Protein 6YMN (pdb70)

Secondary structure (P-SEA, 3-state):
ccccccccccccccccccaaaaaaaaaaaaaaccccbbbbccccccccccccccccccccccccbbbbbbbbcccccccccccccccccccccccccbbbbbbbbbbccccccccccccaaaaaaaccbbbbbbbbcccccccccbbbbbbcccccccccccbbbbbbbcccccccccaaaaaaaaaaaaccccccccccccccccccc/cccccccccaaaaaaaaaaaaaaaaaacccccccccccbbbbbbbbbbbbcccccccccccccbbbbbbcccccccbbbbbcccccccccccccbbbbbbbbbbcccccccccccccaaaaaabbbbbbbbbbcccccccccbbbbbbcccccccccccbbbbbbbcccccccccaaaaaaaaaaaaccccccccccccccccccc/cccccccaaaaaaaaaaaaaacccccccccbbbbbccccccccccccccccccccccccccbbbbbbcccccccccccccccccccccccccbbbbbbbbbbccccccccccccaaaaaaaccbbbbbbbbcccccccccbbbbbbbccccccccccbbbbbbbcccccccccaaaaaaaaaaaaccccccccccccccccccc/ccccccaaaaaaaaaaaaaaaaaaaccccccccccbbbbbccccccccccccccccccccbbbbbbcccccccbbbbbcccccccccccccbbbbbbbbbbcccccccccccccccccccbbbbbbbbcccccccccbbbbbbcccccccccccbbbbbbbcccccccccaaaaaaaaaaaaaaccccccccc

Foldseek 3Di:
DQQWCDDDPVCVVPTDGVCVVLLVVVPVVAVCLVVVKDKAAQWKKFKDKDWDDDDPPDDAFPIKIWIKIFTAGPVGDGFWIKIKIKGQHAQALAHGFTKMKMKMWIGGPFAIKIWIEIDRNVVLVVQDKAKTKIQGVTGPQNQKIWMKIWTQDPVGNPTIIGIIIMIDGDVVGSPDHDPVSVVVSRVSSRVVGHDDPYDDNPVRDRDRD/DPPPDDDDPCVVLLVVVVVVAVVLVVCVVDVWDKDKQAFWKKFKDKDKDDPDPPDDAAPIKIKIKIFTAGPVRDGQWIKIKMKGQHAAALAPGFTKMKMKMWIGGPFAIKIWIAIDGNVQLVVFDKAKTKIAGVDGSQNQKIWMKIWTQDPVGRRTIIGIMTIIIGDVVGSPDDPVVSVVVSRVSSNVVGHDDPHDDNPVNDRDRD/DVPDDDPCVVLLVLVVVVLVCQVVCQVDQWDKDKQAQWKKFKDKDKDDPDPPDRAAAIKIWMKIFTAGPVRDGFWMKIKIKGQHAAALQHGFGKIWMKMWIGGVFAIKIWIDIARVNVLVVFDKAKTKIAGVTGPQNQWIWIKIWTQDPPGRNTIIGIIIMIIGDVVGSPDHDPVSVVVSRHSSCVVGHDDPYDDNVPNDRDGD/DPDDDPCVVLLVLVVVVAVCQVVVLPPPFDKDKAAQWKKFKDKDWDDPDPPDDAFPIKIWIKIFTAGPVGDRQWIKIKMKGQHFAAPPPGFGKMKMKMWIGGPFAIKIWIAIDRNNVLCDKAKTKIAGVTGPQNQKIWMKIWHQDNVGNRTIIGIIIMITGDPPGSPDDDPVSVVVSRVSSRVVGHDDRHDDD

B-factor: mean 42.36, std 14.52, range [18.5, 116.79]

Radius of gyration: 29.62 Å; Cα contacts (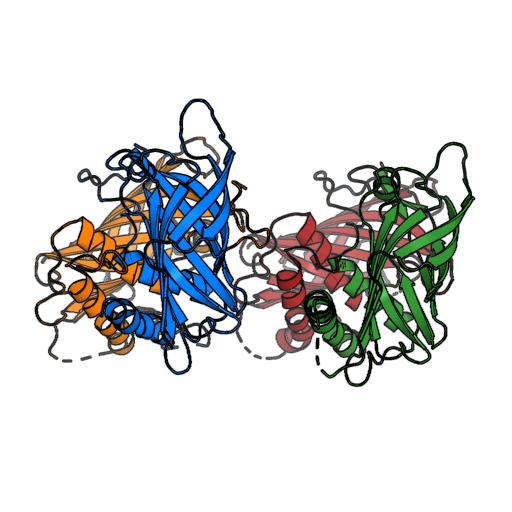8 Å, |Δi|>4): 2094; chains: 4; bounding box: 73×68×85 Å

Structure (mmCIF, N/CA/C/O backbone):
data_6YMN
#
_entry.id   6YMN
#
_cell.length_a   66.128
_cell.length_b   64.998
_cell.length_c   97.865
_cell.angle_alpha   90.000
_cell.angle_beta   93.813
_cell.angle_gamma   90.000
#
_symmetry.space_group_name_H-M   'P 1 21 1'
#
loop_
_entity.id
_entity.type
_entity.pdbx_description
1 polymer AbmU
2 non-polymer 'BROMIDE ION'
3 water water
#
loop_
_atom_site.group_PDB
_atom_site.id
_atom_site.type_symbol
_atom_site.label_atom_id
_atom_site.label_alt_id
_atom_site.label_comp_id
_atom_site.label_asym_id
_atom_site.label_entity_id
_atom_site.label_seq_id
_atom_site.pdbx_PDB_ins_code
_atom_site.Cartn_x
_atom_site.Cartn_y
_atom_site.Cartn_z
_atom_site.occupancy
_atom_site.B_iso_or_equiv
_atom_site.auth_seq_id
_atom_site.auth_comp_id
_atom_site.auth_asym_id
_atom_site.auth_atom_id
_atom_site.pdbx_PDB_model_num
ATOM 1 N N . GLY A 1 11 ? 32.883 46.385 37.869 1.000 48.140 -8 GLY AAA N 1
ATOM 2 C CA . GLY A 1 11 ? 32.118 46.373 39.151 1.000 44.110 -8 GLY AAA CA 1
ATOM 3 C C . GLY A 1 11 ? 30.618 46.479 38.940 1.000 42.130 -8 GLY AAA C 1
ATOM 4 O O . GLY A 1 11 ? 29.862 45.944 39.777 1.000 39.080 -8 GLY AAA O 1
ATOM 8 N N . LEU A 1 12 ? 30.188 47.152 37.871 1.000 41.020 -7 LEU AAA N 1
ATOM 9 C CA . LEU A 1 12 ? 28.767 47.519 37.656 1.000 43.540 -7 LEU AAA CA 1
ATOM 10 C C . LEU A 1 12 ? 27.873 46.266 37.709 1.000 41.280 -7 LEU AAA C 1
ATOM 11 O O . LEU A 1 12 ? 26.782 46.374 38.271 1.000 35.390 -7 LEU AAA O 1
ATOM 27 N N . GLU A 1 13 ? 28.331 45.109 37.203 1.000 40.330 -6 GLU AAA N 1
ATOM 28 C CA . GLU A 1 13 ? 27.488 43.888 37.075 1.000 38.600 -6 GLU AAA CA 1
ATOM 29 C C . GLU A 1 13 ? 27.598 43.008 38.326 1.000 36.590 -6 GLU AAA C 1
ATOM 30 O O . GLU A 1 13 ? 26.786 42.078 38.452 1.000 34.910 -6 GLU AAA O 1
ATOM 42 N N . VAL A 1 14 ? 28.578 43.229 39.204 1.000 31.750 -5 VAL AAA N 1
ATOM 43 C CA . VAL A 1 14 ? 28.856 42.245 40.293 1.000 29.690 -5 VAL AAA CA 1
ATOM 44 C C . VAL A 1 14 ? 28.570 42.868 41.662 1.000 30.260 -5 VAL AAA C 1
ATOM 45 O O . VAL A 1 14 ? 28.597 44.116 41.789 1.000 30.290 -5 VAL AAA O 1
ATOM 58 N N . LEU A 1 15 ? 28.393 42.003 42.661 1.000 26.110 -4 LEU AAA N 1
ATOM 59 C CA . LEU A 1 15 ? 27.988 42.406 44.026 1.000 25.260 -4 LEU AAA CA 1
ATOM 60 C C . LEU A 1 15 ? 29.167 43.038 44.780 1.000 26.400 -4 LEU AAA C 1
ATOM 61 O O . LEU A 1 15 ? 28.923 44.078 45.451 1.000 24.630 -4 LEU AAA O 1
ATOM 77 N N . PHE A 1 16 ? 30.363 42.425 44.715 1.000 25.910 -3 PHE AAA N 1
ATOM 78 C CA . PHE A 1 16 ? 31.648 42.962 45.248 1.000 25.860 -3 PHE AAA CA 1
ATOM 79 C C . PHE A 1 16 ? 32.714 42.911 44.146 1.000 27.830 -3 PHE AAA C 1
ATOM 80 O O . PHE A 1 16 ? 33.124 41.815 43.710 1.000 27.430 -3 PHE AAA O 1
ATOM 97 N N . GLN A 1 17 ? 33.142 44.083 43.690 1.000 26.970 -2 GLN AAA N 1
ATOM 98 C CA . GLN A 1 17 ? 34.114 44.247 42.583 1.000 27.460 -2 GLN AAA CA 1
ATOM 99 C C . GLN A 1 17 ? 35.516 43.891 43.091 1.000 28.030 -2 GLN AAA C 1
ATOM 100 O O . GLN A 1 17 ? 35.721 43.836 44.320 1.000 28.390 -2 GLN AAA O 1
ATOM 114 N N . GLY A 1 18 ? 36.439 43.648 42.166 1.000 31.380 -1 GLY AAA N 1
ATOM 115 C CA . GLY A 1 18 ? 37.867 43.437 42.462 1.000 33.740 -1 GLY AAA CA 1
ATOM 116 C C . GLY A 1 18 ? 38.271 41.965 42.360 1.000 37.060 -1 GLY AAA C 1
ATOM 117 O O . GLY A 1 18 ? 37.444 41.075 42.583 1.000 32.670 -1 GLY AAA O 1
ATOM 121 N N . PRO A 1 19 ? 39.568 41.677 42.069 1.000 42.840 0 PRO AAA N 1
ATOM 122 C CA . PRO A 1 19 ? 40.031 40.303 41.823 1.000 39.720 0 PRO AAA CA 1
ATOM 123 C C . PRO A 1 19 ? 39.954 39.363 43.039 1.000 37.390 0 PRO AAA C 1
ATOM 124 O O . PRO A 1 19 ? 39.957 38.170 42.839 1.000 34.140 0 PRO AAA O 1
ATOM 135 N N . MET A 1 20 ? 39.861 39.910 44.254 1.000 38.140 1 MET AAA N 1
ATOM 136 C CA A MET A 1 20 ? 39.761 39.168 45.544 0.500 38.860 1 MET AAA CA 1
ATOM 137 C CA B MET A 1 20 ? 39.781 39.108 45.506 0.500 37.190 1 MET AAA CA 1
ATOM 138 C C . MET A 1 20 ? 38.395 38.465 45.629 1.000 39.620 1 MET AAA C 1
ATOM 139 O O . MET A 1 20 ? 38.252 37.541 46.490 1.000 42.790 1 MET AAA O 1
ATOM 165 N N . ASN A 1 21 ? 37.441 38.883 44.777 1.000 35.630 2 ASN AAA N 1
ATOM 166 C CA . ASN A 1 21 ? 36.043 38.367 44.728 1.000 34.390 2 ASN AAA CA 1
ATOM 167 C C . ASN A 1 21 ? 35.813 37.491 43.476 1.000 34.410 2 ASN AAA C 1
ATOM 168 O O . ASN A 1 21 ? 34.677 37.048 43.270 1.000 35.620 2 ASN AAA O 1
ATOM 179 N N . GLU A 1 22 ? 36.863 37.171 42.731 1.000 29.940 3 GLU AAA N 1
ATOM 180 C CA . GLU A 1 22 ? 36.760 36.284 41.549 1.000 31.360 3 GLU AAA CA 1
ATOM 181 C C . GLU A 1 22 ? 36.365 34.878 42.015 1.000 28.940 3 GLU AAA C 1
ATOM 182 O O . GLU A 1 22 ? 35.744 34.178 41.251 1.000 29.510 3 GLU AAA O 1
ATOM 194 N N . ARG A 1 23 ? 36.702 34.536 43.254 1.000 30.000 4 ARG AAA N 1
ATOM 195 C CA . ARG A 1 23 ? 36.412 33.192 43.803 1.000 30.000 4 ARG AAA CA 1
ATOM 196 C C . ARG A 1 23 ? 34.958 33.064 44.281 1.000 30.000 4 ARG AAA C 1
ATOM 197 O O . ARG A 1 23 ? 34.569 31.963 44.617 1.000 30.000 4 ARG AAA O 1
ATOM 218 N N . PHE A 1 24 ? 34.217 34.171 44.337 1.000 28.330 5 PHE AAA N 1
ATOM 219 C CA . PHE A 1 24 ? 32.796 34.125 44.744 1.000 27.020 5 PHE AAA CA 1
ATOM 220 C C . PHE A 1 24 ? 32.053 35.353 44.217 1.000 26.030 5 PHE AAA C 1
ATOM 221 O O . PHE A 1 24 ? 31.666 36.208 44.974 1.000 28.000 5 PHE AAA O 1
ATOM 238 N N . THR A 1 25 ? 31.848 35.362 42.918 1.000 24.540 6 THR AAA N 1
ATOM 239 C CA . THR A 1 25 ? 31.214 36.457 42.148 1.000 25.990 6 THR AAA CA 1
ATOM 240 C C . THR A 1 25 ? 29.705 36.194 42.039 1.000 26.450 6 THR AAA C 1
ATOM 241 O O . THR A 1 25 ? 29.344 35.103 41.481 1.000 24.320 6 THR AAA O 1
ATOM 252 N N . LEU A 1 26 ? 28.888 37.108 42.600 1.000 22.940 7 LEU AAA N 1
ATOM 253 C CA . LEU A 1 26 ? 27.403 37.153 42.492 1.000 24.100 7 LEU AAA CA 1
ATOM 254 C C . LEU A 1 26 ? 27.030 38.405 41.708 1.000 26.260 7 LEU AAA C 1
ATOM 255 O O . LEU A 1 26 ? 27.722 39.427 41.789 1.000 28.570 7 LEU AAA O 1
ATOM 271 N N . PRO A 1 27 ? 25.908 38.416 40.952 1.000 26.660 8 PRO AAA N 1
ATOM 272 C CA . PRO A 1 27 ? 25.491 39.641 40.280 1.000 25.780 8 PRO AAA CA 1
ATOM 273 C C . PRO A 1 27 ? 25.094 40.730 41.287 1.000 23.760 8 PRO AAA C 1
ATOM 274 O O . PRO A 1 27 ? 24.743 40.427 42.398 1.000 21.740 8 PRO AAA O 1
ATOM 285 N N . ALA A 1 28 ? 25.143 41.977 40.837 1.000 23.220 9 ALA AAA N 1
ATOM 286 C CA . ALA A 1 28 ? 24.836 43.186 41.633 1.000 24.130 9 ALA AAA CA 1
ATOM 287 C C . ALA A 1 28 ? 23.387 43.168 42.126 1.000 24.980 9 ALA AAA C 1
ATOM 288 O O . ALA A 1 28 ? 23.121 43.780 43.175 1.000 27.020 9 ALA AAA O 1
ATOM 295 N N . HIS A 1 29 ? 22.476 42.513 41.392 1.000 24.810 10 HIS AAA N 1
ATOM 296 C CA . HIS A 1 29 ? 21.029 42.461 41.732 1.000 28.210 10 HIS AAA CA 1
ATOM 297 C C . HIS A 1 29 ? 20.743 41.373 42.775 1.000 25.350 10 HIS AAA C 1
ATOM 298 O O . HIS A 1 29 ? 19.542 41.171 43.097 1.000 25.100 10 HIS AAA O 1
ATOM 313 N N . SER A 1 30 ? 21.758 40.684 43.296 1.000 22.090 11 SER AAA N 1
ATOM 314 C CA . SER A 1 30 ? 21.528 39.522 44.194 1.000 22.020 11 SER AAA CA 1
ATOM 315 C C . SER A 1 30 ? 20.699 39.936 45.401 1.000 21.700 11 SER AAA C 1
ATOM 316 O O . SER A 1 30 ? 19.793 39.200 45.794 1.000 24.560 11 SER AAA O 1
ATOM 324 N N . PRO A 1 31 ? 20.962 41.072 46.087 1.000 22.740 12 PRO AAA N 1
ATOM 325 C CA . PRO A 1 31 ? 20.141 41.453 47.237 1.000 21.220 12 PRO AAA CA 1
ATOM 326 C C . PRO A 1 31 ? 18.653 41.652 46.912 1.000 20.010 12 PRO AAA C 1
ATOM 327 O O . PRO A 1 31 ? 17.855 41.246 47.689 1.000 22.930 12 PRO AAA O 1
ATOM 338 N N . ALA A 1 32 ? 18.285 42.225 45.777 1.000 22.920 13 ALA AAA N 1
ATOM 339 C CA . ALA A 1 32 ? 16.859 42.347 45.389 1.000 25.130 13 ALA AAA CA 1
ATOM 340 C C . ALA A 1 32 ? 16.251 40.940 45.270 1.000 26.150 13 ALA AAA C 1
ATOM 341 O O . ALA A 1 32 ? 15.120 40.780 45.690 1.000 30.650 13 ALA AAA O 1
ATOM 348 N N . LEU A 1 33 ? 16.974 39.987 44.668 1.000 25.520 14 LEU AAA N 1
ATOM 349 C CA . LEU A 1 33 ? 16.491 38.596 44.490 1.000 25.910 14 LEU AAA CA 1
ATOM 350 C C . LEU A 1 33 ? 16.259 37.970 45.853 1.000 24.430 14 LEU AAA C 1
ATOM 351 O O . LEU A 1 33 ? 15.169 37.460 46.062 1.000 25.500 14 LEU AAA O 1
ATOM 367 N N . ALA A 1 34 ? 17.235 38.071 46.751 1.000 22.700 15 ALA AAA N 1
ATOM 368 C CA . ALA A 1 34 ? 17.151 37.536 48.121 1.000 23.450 15 ALA AAA CA 1
ATOM 369 C C . ALA A 1 34 ? 15.918 38.089 48.856 1.000 25.010 15 ALA AAA C 1
ATOM 370 O O . ALA A 1 34 ? 15.273 37.304 49.608 1.000 24.360 15 ALA AAA O 1
ATOM 377 N N . ALA A 1 35 ? 15.616 39.380 48.670 1.000 27.730 16 ALA AAA N 1
ATOM 378 C CA . ALA A 1 35 ? 14.492 40.097 49.325 1.000 29.300 16 ALA AAA CA 1
ATOM 379 C C . ALA A 1 35 ? 13.158 39.401 49.002 1.000 27.430 16 ALA AAA C 1
ATOM 380 O O . ALA A 1 35 ? 12.296 39.368 49.861 1.000 27.250 16 ALA AAA O 1
ATOM 387 N N . LEU A 1 36 ? 13.013 38.815 47.813 1.000 26.780 17 LEU AAA N 1
ATOM 388 C CA . LEU A 1 36 ? 11.754 38.160 47.377 1.000 27.320 17 LEU AAA CA 1
ATOM 389 C C . LEU A 1 36 ? 11.452 36.912 48.206 1.000 28.150 17 LEU AAA C 1
ATOM 390 O O . LEU A 1 36 ? 10.270 36.542 48.262 1.000 29.210 17 LEU AAA O 1
ATOM 406 N N . VAL A 1 37 ? 12.448 36.260 48.811 1.000 25.760 18 VAL AAA N 1
ATOM 407 C CA . VAL A 1 37 ? 12.211 34.888 49.342 1.000 25.650 18 VAL AAA CA 1
ATOM 408 C C . VAL A 1 37 ? 11.326 34.984 50.582 1.000 25.640 18 VAL AAA C 1
ATOM 409 O O . VAL A 1 37 ? 10.297 34.332 50.622 1.000 25.540 18 VAL AAA O 1
ATOM 422 N N . PRO A 1 38 ? 11.678 35.755 51.631 1.000 28.230 19 PRO AAA N 1
ATOM 423 C CA . PRO A 1 38 ? 10.791 35.912 52.792 1.000 30.660 19 PRO AAA CA 1
ATOM 424 C C . PRO A 1 38 ? 9.359 36.353 52.418 1.000 30.890 19 PRO AAA C 1
ATOM 425 O O . PRO A 1 38 ? 8.401 35.875 53.003 1.000 30.810 19 PRO AAA O 1
ATOM 436 N N . GLU A 1 39 ? 9.240 37.259 51.446 1.000 32.820 20 GLU AAA N 1
ATOM 437 C CA . GLU A 1 39 ? 7.939 37.776 50.945 1.000 35.180 20 GLU AAA CA 1
ATOM 438 C C . GLU A 1 39 ? 7.129 36.618 50.363 1.000 32.600 20 GLU AAA C 1
ATOM 439 O O . GLU A 1 39 ? 5.977 36.453 50.771 1.000 29.750 20 GLU AAA O 1
ATOM 451 N N . PHE A 1 40 ? 7.714 35.888 49.411 1.000 29.720 21 PHE AAA N 1
ATOM 452 C CA . PHE A 1 40 ? 7.102 34.695 48.783 1.000 29.760 21 PHE AAA CA 1
ATOM 453 C C . PHE A 1 40 ? 6.592 33.739 49.864 1.000 33.280 21 PHE AAA C 1
ATOM 454 O O . PHE A 1 40 ? 5.409 33.328 49.754 1.000 31.380 21 PHE AAA O 1
ATOM 471 N N . LEU A 1 41 ? 7.428 33.390 50.855 1.000 32.840 22 LEU AAA N 1
ATOM 472 C CA . LEU A 1 41 ? 7.036 32.431 51.928 1.000 36.880 22 LEU AAA CA 1
ATOM 473 C C . LEU A 1 41 ? 5.891 33.019 52.772 1.000 40.860 22 LEU AAA C 1
ATOM 474 O O . LEU A 1 41 ? 5.121 32.259 53.360 1.000 35.520 22 LEU AAA O 1
ATOM 490 N N . ASP A 1 42 ? 5.812 34.335 52.871 1.000 46.260 23 ASP AAA N 1
ATOM 491 C CA . ASP A 1 42 ? 4.826 35.002 53.748 1.000 52.020 23 ASP AAA CA 1
ATOM 492 C C . ASP A 1 42 ? 3.439 35.017 53.085 1.000 52.340 23 ASP AAA C 1
ATOM 493 O O . ASP A 1 42 ? 2.466 35.145 53.830 1.000 54.010 23 ASP AAA O 1
ATOM 502 N N . LEU A 1 43 ? 3.335 34.840 51.765 1.000 50.220 24 LEU AAA N 1
ATOM 503 C CA . LEU A 1 43 ? 2.051 34.956 51.017 1.000 55.100 24 LEU AAA CA 1
ATOM 504 C C . LEU A 1 43 ? 0.992 34.025 51.626 1.000 53.710 24 LEU AAA C 1
ATOM 505 O O . LEU A 1 43 ? -0.163 34.478 51.774 1.000 52.110 24 LEU AAA O 1
ATOM 521 N N . ALA A 1 44 ? 1.362 32.779 51.927 1.000 58.110 25 ALA AAA N 1
ATOM 522 C CA . ALA A 1 44 ? 0.465 31.737 52.481 1.000 62.140 25 ALA AAA CA 1
ATOM 523 C C . ALA A 1 44 ? -0.565 32.386 53.416 1.000 72.740 25 ALA AAA C 1
ATOM 524 O O . ALA A 1 44 ? -1.800 32.258 53.177 1.000 70.950 25 ALA AAA O 1
ATOM 531 N N . ARG A 1 45 ? -0.064 33.093 54.430 1.000 74.220 26 ARG AAA N 1
ATOM 532 C CA . ARG A 1 45 ? -0.873 33.648 55.541 1.000 80.620 26 ARG AAA CA 1
ATOM 533 C C . ARG A 1 45 ? -1.394 35.037 55.143 1.000 73.030 26 ARG AAA C 1
ATOM 534 O O . ARG A 1 45 ? -1.176 35.416 53.978 1.000 62.460 26 ARG AAA O 1
ATOM 555 N N . ASP A 1 57 ? -1.742 46.025 49.920 1.000 51.990 38 ASP AAA N 1
ATOM 556 C CA . ASP A 1 57 ? -2.580 45.682 48.733 1.000 49.640 38 ASP AAA CA 1
ATOM 557 C C . ASP A 1 57 ? -2.362 44.193 48.395 1.000 48.030 38 ASP AAA C 1
ATOM 558 O O . ASP A 1 57 ? -1.242 43.806 48.050 1.000 45.080 38 ASP AAA O 1
ATOM 567 N N . LEU A 1 58 ? -3.406 43.383 48.561 1.000 53.190 39 LEU AAA N 1
ATOM 568 C CA . LEU A 1 58 ? -3.413 41.903 48.391 1.000 50.570 39 LEU AAA CA 1
ATOM 569 C C . LEU A 1 58 ? -4.542 41.578 47.426 1.000 49.230 39 LEU AAA C 1
ATOM 570 O O . LEU A 1 58 ? -5.688 41.838 47.811 1.000 52.200 39 LEU AAA O 1
ATOM 586 N N . ALA A 1 59 ? -4.234 41.086 46.222 1.000 44.650 40 ALA AAA N 1
ATOM 587 C CA . ALA A 1 59 ? -5.240 40.573 45.268 1.000 40.550 40 ALA AAA CA 1
ATOM 588 C C . ALA A 1 59 ? -5.250 39.045 45.347 1.000 43.370 40 ALA AAA C 1
ATOM 589 O O . ALA A 1 59 ? -4.230 38.422 45.000 1.000 37.990 40 ALA AAA O 1
ATOM 596 N N . VAL A 1 60 ? -6.381 38.470 45.763 1.000 40.470 41 VAL AAA N 1
ATOM 597 C CA . VAL A 1 60 ? -6.628 37.000 45.751 1.000 41.070 41 VAL AAA CA 1
ATOM 598 C C . VAL A 1 60 ? -7.819 36.668 44.836 1.000 41.180 41 VAL AAA C 1
ATOM 599 O O . VAL A 1 60 ? -8.820 37.383 44.867 1.000 51.890 41 VAL AAA O 1
ATOM 612 N N . TRP A 1 61 ? -7.700 35.611 44.048 1.000 38.530 42 TRP AAA N 1
ATOM 613 C CA . TRP A 1 61 ? -8.786 35.023 43.233 1.000 40.010 42 TRP AAA CA 1
ATOM 614 C C . TRP A 1 61 ? -8.801 33.512 43.456 1.000 41.280 42 TRP AAA C 1
ATOM 615 O O . TRP A 1 61 ? -7.974 32.836 42.830 1.000 39.350 42 TRP AAA O 1
ATOM 636 N N . GLU A 1 62 ? -9.680 33.004 44.321 1.000 39.300 43 GLU AAA N 1
ATOM 637 C CA . GLU A 1 62 ? -9.795 31.551 44.586 1.000 41.890 43 GLU AAA CA 1
ATOM 638 C C . GLU A 1 62 ? -10.880 30.962 43.685 1.000 44.500 43 GLU AAA C 1
ATOM 639 O O . GLU A 1 62 ? -11.874 31.671 43.399 1.000 42.730 43 GLU AAA O 1
ATOM 651 N N . ASN A 1 63 ? -10.663 29.719 43.240 1.000 39.350 44 ASN AAA N 1
ATOM 652 C CA . ASN A 1 63 ? -11.688 28.841 42.618 1.000 41.310 44 ASN AAA CA 1
ATOM 653 C C . ASN A 1 63 ? -12.176 29.491 41.325 1.000 41.270 44 ASN AAA C 1
ATOM 654 O O . ASN A 1 63 ? -13.359 29.261 40.956 1.000 35.940 44 ASN AAA O 1
ATOM 665 N N . LEU A 1 64 ? -11.288 30.234 40.659 1.000 37.680 45 LEU AAA N 1
ATOM 666 C CA . LEU A 1 64 ? -11.531 30.750 39.291 1.000 35.860 45 LEU AAA CA 1
ATOM 667 C C . LEU A 1 64 ? -11.776 29.547 38.407 1.000 37.580 45 LEU AAA C 1
ATOM 668 O O . LEU A 1 64 ? -11.145 28.500 38.647 1.000 34.350 45 LEU AAA O 1
ATOM 684 N N . THR A 1 65 ? -12.653 29.722 37.423 1.000 39.120 46 THR AAA N 1
ATOM 685 C CA . THR A 1 65 ? -12.778 28.807 36.272 1.000 38.800 46 THR AAA CA 1
ATOM 686 C C . THR A 1 65 ? -11.946 29.410 35.152 1.000 35.120 46 THR AAA C 1
ATOM 687 O O . THR A 1 65 ? -12.255 30.540 34.738 1.000 36.320 46 THR AAA O 1
ATOM 698 N N . GLU A 1 66 ? -10.905 28.702 34.739 1.000 35.040 47 GLU AAA N 1
ATOM 699 C CA . GLU A 1 66 ? -9.956 29.182 33.713 1.000 36.430 47 GLU AAA CA 1
ATOM 700 C C . GLU A 1 66 ? -10.359 28.506 32.413 1.000 33.440 47 GLU AAA C 1
ATOM 701 O O . GLU A 1 66 ? -10.162 27.298 32.284 1.000 33.790 47 GLU AAA O 1
ATOM 713 N N . HIS A 1 67 ? -10.962 29.268 31.511 1.000 42.340 48 HIS AAA N 1
ATOM 714 C CA . HIS A 1 67 ? -11.387 28.776 30.175 1.000 41.800 48 HIS AAA CA 1
ATOM 715 C C . HIS A 1 67 ? -10.146 28.846 29.285 1.000 38.870 48 HIS AAA C 1
ATOM 716 O O . HIS A 1 67 ? -9.677 29.963 29.007 1.000 37.580 48 HIS AAA O 1
ATOM 731 N N . VAL A 1 68 ? -9.617 27.699 28.882 1.000 39.860 49 VAL AAA N 1
ATOM 732 C CA . VAL A 1 68 ? -8.345 27.625 28.105 1.000 45.340 49 VAL AAA CA 1
ATOM 733 C C . VAL A 1 68 ? -8.640 27.182 26.670 1.000 48.130 49 VAL AAA C 1
ATOM 734 O O . VAL A 1 68 ? -9.228 26.082 26.479 1.000 43.560 49 VAL AAA O 1
ATOM 747 N N . SER A 1 69 ? -8.215 28.016 25.722 1.000 51.450 50 SER AAA N 1
ATOM 748 C CA . SER A 1 69 ? -8.143 27.733 24.267 1.000 56.360 50 SER AAA CA 1
ATOM 749 C C . SER A 1 69 ? -6.694 27.358 23.914 1.000 53.730 50 SER AAA C 1
ATOM 750 O O . SER A 1 69 ? -5.859 28.271 23.742 1.000 46.790 50 SER AAA O 1
ATOM 758 N N . LEU A 1 70 ? -6.412 26.056 23.830 1.000 54.410 51 LEU AAA N 1
ATOM 759 C CA . LEU A 1 70 ? -5.062 25.492 23.554 1.000 61.840 51 LEU AAA CA 1
ATOM 760 C C . LEU A 1 70 ? -4.870 25.312 22.041 1.000 61.240 51 LEU AAA C 1
ATOM 761 O O . LEU A 1 70 ? -5.804 24.859 21.367 1.000 72.290 51 LEU AAA O 1
ATOM 777 N N . ASP A 1 71 ? -3.686 25.666 21.547 1.000 56.950 52 ASP AAA N 1
ATOM 778 C CA . ASP A 1 71 ? -3.219 25.517 20.144 1.000 54.350 52 ASP AAA CA 1
ATOM 779 C C . ASP A 1 71 ? -1.936 24.672 20.234 1.000 53.450 52 ASP AAA C 1
ATOM 780 O O . ASP A 1 71 ? -0.873 25.263 20.485 1.000 54.350 52 ASP AAA O 1
ATOM 789 N N . TYR A 1 72 ? -2.034 23.340 20.120 1.000 56.990 53 TYR AAA N 1
ATOM 790 C CA . TYR A 1 72 ? -0.934 22.375 20.405 1.000 58.030 53 TYR AAA CA 1
ATOM 791 C C . TYR A 1 72 ? -0.328 21.794 19.113 1.000 55.300 53 TYR AAA C 1
ATOM 792 O O . TYR A 1 72 ? -1.039 21.127 18.328 1.000 51.470 53 TYR AAA O 1
ATOM 810 N N . ARG A 1 73 ? 0.988 21.922 18.995 1.000 50.610 54 ARG AAA N 1
ATOM 811 C CA . ARG A 1 73 ? 1.751 21.410 17.836 1.000 50.140 54 ARG AAA CA 1
ATOM 812 C C . ARG A 1 73 ? 2.640 20.222 18.226 1.000 60.960 54 ARG AAA C 1
ATOM 813 O O . ARG A 1 73 ? 3.164 20.212 19.341 1.000 61.550 54 ARG AAA O 1
ATOM 834 N N . PHE A 1 74 ? 2.759 19.242 17.331 1.000 59.920 55 PHE AAA N 1
ATOM 835 C CA . PHE A 1 74 ? 3.719 18.115 17.452 1.000 61.360 55 PHE AAA CA 1
ATOM 836 C C . PHE A 1 74 ? 4.849 18.314 16.432 1.000 67.560 55 PHE AAA C 1
ATOM 837 O O . PHE A 1 74 ? 4.674 19.089 15.471 1.000 68.320 55 PHE AAA O 1
ATOM 854 N N . ALA A 1 75 ? 5.981 17.639 16.656 1.000 70.670 56 ALA AAA N 1
ATOM 855 C CA . ALA A 1 75 ? 7.195 17.684 15.807 1.000 70.720 56 ALA AAA CA 1
ATOM 856 C C . ALA A 1 75 ? 7.473 16.299 15.211 1.000 72.460 56 ALA AAA C 1
ATOM 857 O O . ALA A 1 75 ? 8.086 16.244 14.134 1.000 74.430 56 ALA AAA O 1
ATOM 864 N N . ASN A 1 76 ? 7.093 15.229 15.920 1.000 69.580 57 ASN AAA N 1
ATOM 865 C CA . ASN A 1 76 ? 7.152 13.820 15.448 1.000 67.330 57 ASN AAA CA 1
ATOM 866 C C . ASN A 1 76 ? 5.932 13.064 15.976 1.000 64.450 57 ASN AAA C 1
ATOM 867 O O . ASN A 1 76 ? 6.079 12.085 16.718 1.000 58.570 57 ASN AAA O 1
ATOM 878 N N . PRO A 1 77 ? 4.697 13.467 15.580 1.000 61.620 58 PRO AAA N 1
ATOM 879 C CA . PRO A 1 77 ? 3.497 12.678 15.873 1.000 62.950 58 PRO AAA CA 1
ATOM 880 C C . PRO A 1 77 ? 3.684 11.231 15.413 1.000 66.890 58 PRO AAA C 1
ATOM 881 O O . PRO A 1 77 ? 4.459 10.965 14.500 1.000 67.160 58 PRO AAA O 1
ATOM 892 N N . PRO A 1 78 ? 3.012 10.238 16.038 1.000 75.610 59 PRO AAA N 1
ATOM 893 C CA . PRO A 1 78 ? 2.000 10.501 17.064 1.000 82.960 59 PRO AAA CA 1
ATOM 894 C C . PRO A 1 78 ? 2.599 10.807 18.449 1.000 83.890 59 PRO AAA C 1
ATOM 895 O O . PRO A 1 78 ? 1.962 11.511 19.218 1.000 91.770 59 PRO AAA O 1
ATOM 906 N N . VAL A 1 79 ? 3.810 10.296 18.706 1.000 83.580 60 VAL AAA N 1
ATOM 907 C CA . VAL A 1 79 ? 4.450 10.205 20.054 1.000 88.090 60 VAL AAA CA 1
ATOM 908 C C . VAL A 1 79 ? 4.700 11.619 20.606 1.000 86.380 60 VAL AAA C 1
ATOM 909 O O . VAL A 1 79 ? 5.149 12.511 19.836 1.000 76.200 60 VAL AAA O 1
ATOM 922 N N . HIS A 1 80 ? 4.361 11.816 21.887 1.000 84.850 61 HIS AAA N 1
ATOM 923 C CA . HIS A 1 80 ? 4.670 13.029 22.692 1.000 79.350 61 HIS AAA CA 1
ATOM 924 C C . HIS A 1 80 ? 6.164 13.036 23.014 1.000 65.970 61 HIS AAA C 1
ATOM 925 O O . HIS A 1 80 ? 6.630 12.043 23.623 1.000 67.630 61 HIS AAA O 1
ATOM 940 N N . GLY A 1 81 ? 6.879 14.097 22.618 1.000 53.700 62 GLY AAA N 1
ATOM 941 C CA . GLY A 1 81 ? 8.342 14.188 22.794 1.000 50.780 62 GLY AAA CA 1
ATOM 942 C C . GLY A 1 81 ? 8.899 15.598 22.603 1.000 45.860 62 GLY AAA C 1
ATOM 943 O O . GLY A 1 81 ? 8.173 16.541 22.287 1.000 42.400 62 GLY AAA O 1
ATOM 947 N N . PRO A 1 82 ? 10.226 15.769 22.804 1.000 44.500 63 PRO AAA N 1
ATOM 948 C CA . PRO A 1 82 ? 10.894 17.051 22.582 1.000 44.130 63 PRO AAA CA 1
ATOM 949 C C . PRO A 1 82 ? 10.553 17.652 21.213 1.000 43.090 63 PRO AAA C 1
ATOM 950 O O . PRO A 1 82 ? 10.537 16.916 20.261 1.000 47.740 63 PRO AAA O 1
ATOM 961 N N . GLY A 1 83 ? 10.323 18.968 21.158 1.000 42.550 64 GLY AAA N 1
ATOM 962 C CA . GLY A 1 83 ? 9.918 19.712 19.949 1.000 44.230 64 GLY AAA CA 1
ATOM 963 C C . GLY A 1 83 ? 8.428 20.045 19.954 1.000 45.880 64 GLY AAA C 1
ATOM 964 O O . GLY A 1 83 ? 8.045 21.057 19.333 1.000 44.560 64 GLY AAA O 1
ATOM 968 N N . ASP A 1 84 ? 7.599 19.247 20.633 1.000 46.030 65 ASP AAA N 1
ATOM 969 C CA . ASP A 1 84 ? 6.170 19.603 20.852 1.000 49.680 65 ASP AAA CA 1
ATOM 970 C C . ASP A 1 84 ? 6.140 20.938 21.608 1.000 53.210 65 ASP AAA C 1
ATOM 971 O O . ASP A 1 84 ? 6.991 21.154 22.513 1.000 53.180 65 ASP AAA O 1
ATOM 980 N N . TRP A 1 85 ? 5.209 21.814 21.238 1.000 48.620 66 TRP AAA N 1
ATOM 981 C CA . TRP A 1 85 ? 5.076 23.167 21.824 1.000 49.400 66 TRP AAA CA 1
ATOM 982 C C . TRP A 1 85 ? 3.604 23.581 21.768 1.000 52.360 66 TRP AAA C 1
ATOM 983 O O . TRP A 1 85 ? 2.769 22.735 21.335 1.000 47.880 66 TRP AAA O 1
ATOM 1004 N N . ASP A 1 86 ? 3.270 24.775 22.270 1.000 49.470 67 ASP AAA N 1
ATOM 1005 C CA . ASP A 1 86 ? 1.868 25.263 22.288 1.000 48.520 67 ASP AAA CA 1
ATOM 1006 C C . ASP A 1 86 ? 1.817 26.760 22.574 1.000 49.210 67 ASP AAA C 1
ATOM 1007 O O . ASP A 1 86 ? 2.836 27.333 23.038 1.000 49.560 67 ASP AAA O 1
ATOM 1016 N N . THR A 1 87 ? 0.674 27.358 22.221 1.000 45.690 68 THR AAA N 1
ATOM 1017 C CA . THR A 1 87 ? 0.184 28.665 22.722 1.000 45.760 68 THR AAA CA 1
ATOM 1018 C C . THR A 1 87 ? -1.217 28.416 23.292 1.000 44.760 68 THR AAA C 1
ATOM 1019 O O . THR A 1 87 ? -1.872 27.425 22.888 1.000 44.640 68 THR AAA O 1
ATOM 1030 N N . TYR A 1 88 ? -1.636 29.214 24.263 1.000 41.100 69 TYR AAA N 1
ATOM 1031 C CA . TYR A 1 88 ? -2.984 29.086 24.857 1.000 44.160 69 TYR AAA CA 1
ATOM 1032 C C . TYR A 1 88 ? -3.420 30.491 25.242 1.000 41.720 69 TYR AAA C 1
ATOM 1033 O O . TYR A 1 88 ? -2.547 31.347 25.471 1.000 41.580 69 TYR AAA O 1
ATOM 1051 N N . ASP A 1 89 ? -4.720 30.743 25.126 1.000 41.610 70 ASP AAA N 1
ATOM 1052 C CA . ASP A 1 89 ? -5.384 31.962 25.642 1.000 40.400 70 ASP AAA CA 1
ATOM 1053 C C . ASP A 1 89 ? -6.324 31.450 26.717 1.000 39.470 70 ASP AAA C 1
ATOM 1054 O O . ASP A 1 89 ? -6.997 30.434 26.466 1.000 44.140 70 ASP AAA O 1
ATOM 1063 N N . SER A 1 90 ? -6.295 32.074 27.882 1.000 35.040 71 SER AAA N 1
ATOM 1064 C CA . SER A 1 90 ? -7.150 31.705 29.029 1.000 35.600 71 SER AAA CA 1
ATOM 1065 C C . SER A 1 90 ? -8.027 32.892 29.375 1.000 33.460 71 SER AAA C 1
ATOM 1066 O O . SER A 1 90 ? -7.580 34.011 29.170 1.000 37.430 71 SER AAA O 1
ATOM 1074 N N . ARG A 1 91 ? -9.243 32.627 29.849 1.000 37.270 72 ARG AAA N 1
ATOM 1075 C CA . ARG A 1 91 ? -10.110 33.648 30.470 1.000 40.850 72 ARG AAA CA 1
ATOM 1076 C C . ARG A 1 91 ? -10.329 33.212 31.918 1.000 37.790 72 ARG AAA C 1
ATOM 1077 O O . ARG A 1 91 ? -10.703 32.045 32.133 1.000 36.830 72 ARG AAA O 1
ATOM 1098 N N . PHE A 1 92 ? -10.146 34.132 32.859 1.000 34.930 73 PHE AAA N 1
ATOM 1099 C CA . PHE A 1 92 ? -10.313 33.871 34.305 1.000 40.070 73 PHE AAA CA 1
ATOM 1100 C C . PHE A 1 92 ? -11.727 34.315 34.691 1.000 38.260 73 PHE AAA C 1
ATOM 1101 O O . PHE A 1 92 ? -11.952 35.530 34.706 1.000 33.930 73 PHE AAA O 1
ATOM 1118 N N . VAL A 1 93 ? -12.639 33.369 34.975 1.000 36.520 74 VAL AAA N 1
ATOM 1119 C CA . VAL A 1 93 ? -14.055 33.676 35.360 1.000 39.360 74 VAL AAA CA 1
ATOM 1120 C C . VAL A 1 93 ? -14.268 33.297 36.831 1.000 33.980 74 VAL AAA C 1
ATOM 1121 O O . VAL A 1 93 ? -14.078 32.123 37.156 1.000 35.620 74 VAL AAA O 1
ATOM 1134 N N . ASP A 1 94 ? -14.597 34.263 37.694 1.000 32.210 75 ASP AAA N 1
ATOM 1135 C CA . ASP A 1 94 ? -14.886 34.025 39.134 1.000 35.490 75 ASP AAA CA 1
ATOM 1136 C C . ASP A 1 94 ? -16.162 33.183 39.258 1.000 38.880 75 ASP AAA C 1
ATOM 1137 O O . ASP A 1 94 ? -16.795 32.844 38.259 1.000 39.040 75 ASP AAA O 1
ATOM 1146 N N . PRO A 1 95 ? -16.540 32.718 40.467 1.000 38.430 76 PRO AAA N 1
ATOM 1147 C CA . PRO A 1 95 ? -17.712 31.847 40.603 1.000 41.170 76 PRO AAA CA 1
ATOM 1148 C C . PRO A 1 95 ? -19.027 32.512 40.155 1.000 43.850 76 PRO AAA C 1
ATOM 1149 O O . PRO A 1 95 ? -19.806 31.831 39.529 1.000 51.890 76 PRO AAA O 1
ATOM 1160 N N . ALA A 1 96 ? -19.196 33.815 40.406 1.000 43.900 77 ALA AAA N 1
ATOM 1161 C CA . ALA A 1 96 ? -20.367 34.624 39.984 1.000 47.400 77 ALA AAA CA 1
ATOM 1162 C C . ALA A 1 96 ? -20.471 34.697 38.447 1.000 45.650 77 ALA AAA C 1
ATOM 1163 O O . ALA A 1 96 ? -21.552 35.048 37.961 1.000 51.920 77 ALA AAA O 1
ATOM 1170 N N . GLY A 1 97 ? -19.417 34.362 37.696 1.000 41.660 78 GLY AAA N 1
ATOM 1171 C CA . GLY A 1 97 ? -19.429 34.352 36.216 1.000 40.530 78 GLY AAA CA 1
ATOM 1172 C C . GLY A 1 97 ? -18.718 35.560 35.599 1.000 44.790 78 GLY AAA C 1
ATOM 1173 O O . GLY A 1 97 ? -18.702 35.657 34.352 1.000 47.990 78 GLY AAA O 1
ATOM 1177 N N . VAL A 1 98 ? -18.118 36.425 36.420 1.000 40.870 79 VAL AAA N 1
ATOM 1178 C CA . VAL A 1 98 ? -17.394 37.657 35.991 1.000 46.110 79 VAL AAA CA 1
ATOM 1179 C C . VAL A 1 98 ? -16.001 37.294 35.442 1.000 45.550 79 VAL AAA C 1
ATOM 1180 O O . VAL A 1 98 ? -15.212 36.668 36.175 1.000 42.540 79 VAL AAA O 1
ATOM 1193 N N . GLU A 1 99 ? -15.697 37.694 34.207 1.000 42.870 80 GLU AAA N 1
ATOM 1194 C CA . GLU A 1 99 ? -14.319 37.670 33.647 1.000 48.240 80 GLU AAA CA 1
ATOM 1195 C C . GLU A 1 99 ? -13.439 38.693 34.385 1.000 47.220 80 GLU AAA C 1
ATOM 1196 O O . GLU A 1 99 ? -13.682 39.907 34.216 1.000 48.850 80 GLU AAA O 1
ATOM 1208 N N . ILE A 1 100 ? -12.459 38.235 35.176 1.000 43.420 81 ILE AAA N 1
ATOM 1209 C CA . ILE A 1 100 ? -11.619 39.123 36.044 1.000 41.080 81 ILE AAA CA 1
ATOM 1210 C C . ILE A 1 100 ? -10.247 39.370 35.388 1.000 41.160 81 ILE AAA C 1
ATOM 1211 O O . ILE A 1 100 ? -9.512 40.220 35.904 1.000 42.030 81 ILE AAA O 1
ATOM 1227 N N . GLY A 1 101 ? -9.904 38.647 34.319 1.000 37.280 82 GLY AAA N 1
ATOM 1228 C CA . GLY A 1 101 ? -8.666 38.876 33.553 1.000 35.420 82 GLY AAA CA 1
ATOM 1229 C C . GLY A 1 101 ? -8.454 37.785 32.524 1.000 34.980 82 GLY AAA C 1
ATOM 1230 O O . GLY A 1 101 ? -9.281 36.849 32.480 1.000 37.360 82 GLY AAA O 1
ATOM 1234 N N . THR A 1 102 ? -7.382 37.893 31.736 1.000 32.040 83 THR AAA N 1
ATOM 1235 C CA . THR A 1 102 ? -6.992 36.920 30.681 1.000 35.650 83 THR AAA CA 1
ATOM 1236 C C . THR A 1 102 ? -5.495 36.585 30.767 1.000 34.370 83 THR AAA C 1
ATOM 1237 O O . THR A 1 102 ? -4.722 37.271 31.459 1.000 33.620 83 THR AAA O 1
ATOM 1248 N N . LEU A 1 103 ? -5.091 35.540 30.076 1.000 34.670 84 LEU AAA N 1
ATOM 1249 C CA . LEU A 1 103 ? -3.683 35.103 30.106 1.000 36.700 84 LEU AAA CA 1
ATOM 1250 C C . LEU A 1 103 ? -3.334 34.613 28.704 1.000 36.990 84 LEU AAA C 1
ATOM 1251 O O . LEU A 1 103 ? -4.197 33.967 28.080 1.000 42.680 84 LEU AAA O 1
ATOM 1267 N N . GLN A 1 104 ? -2.161 35.001 28.218 1.000 38.900 85 GLN AAA N 1
ATOM 1268 C CA . GLN A 1 104 ? -1.529 34.425 27.013 1.000 40.900 85 GLN AAA CA 1
ATOM 1269 C C . GLN A 1 104 ? -0.329 33.618 27.490 1.000 40.800 85 GLN AAA C 1
ATOM 1270 O O . GLN A 1 104 ? 0.520 34.203 28.198 1.000 36.860 85 GLN AAA O 1
ATOM 1284 N N . GLY A 1 105 ? -0.275 32.337 27.126 1.000 42.380 86 GLY AAA N 1
ATOM 1285 C CA . GLY A 1 105 ? 0.802 31.421 27.539 1.000 40.550 86 GLY AAA CA 1
ATOM 1286 C C . GLY A 1 105 ? 1.503 30.802 26.353 1.000 43.990 86 GLY AAA C 1
ATOM 1287 O O . GLY A 1 105 ? 0.914 30.777 25.242 1.000 42.780 86 GLY AAA O 1
ATOM 1291 N N . THR A 1 106 ? 2.712 30.284 26.569 1.000 38.270 87 THR AAA N 1
ATOM 1292 C CA . THR A 1 106 ? 3.398 29.422 25.584 1.000 37.480 87 THR AAA CA 1
ATOM 1293 C C . THR A 1 106 ? 4.300 28.441 26.332 1.000 39.250 87 THR AAA C 1
ATOM 1294 O O . THR A 1 106 ? 4.821 28.822 27.387 1.000 39.350 87 THR AAA O 1
ATOM 1305 N N . GLY A 1 107 ? 4.440 27.229 25.793 1.000 41.980 88 GLY AAA N 1
ATOM 1306 C CA . GLY A 1 107 ? 5.184 26.101 26.388 1.000 45.210 88 GLY AAA CA 1
ATOM 1307 C C . GLY A 1 107 ? 5.922 25.278 25.339 1.000 46.090 88 GLY AAA C 1
ATOM 1308 O O . GLY A 1 107 ? 5.424 25.171 24.185 1.000 43.150 88 GLY AAA O 1
ATOM 1312 N N . ARG A 1 108 ? 7.015 24.650 25.753 1.000 44.070 89 ARG AAA N 1
ATOM 1313 C CA . ARG A 1 108 ? 7.801 23.774 24.867 1.000 42.350 89 ARG AAA CA 1
ATOM 1314 C C . ARG A 1 108 ? 8.236 22.526 25.626 1.000 42.170 89 ARG AAA C 1
ATOM 1315 O O . ARG A 1 108 ? 8.639 22.648 26.769 1.000 39.390 89 ARG AAA O 1
ATOM 1336 N N . ILE A 1 109 ? 8.034 21.372 25.013 1.000 41.260 90 ILE AAA N 1
ATOM 1337 C CA . ILE A 1 109 ? 8.646 20.106 25.481 1.000 43.140 90 ILE AAA CA 1
ATOM 1338 C C . ILE A 1 109 ? 10.085 20.162 25.004 1.000 41.040 90 ILE AAA C 1
ATOM 1339 O O . ILE A 1 109 ? 10.275 20.299 23.769 1.000 35.470 90 ILE AAA O 1
ATOM 1355 N N . LEU A 1 110 ? 11.032 20.122 25.953 1.000 36.760 91 LEU AAA N 1
ATOM 1356 C CA . LEU A 1 110 ? 12.464 20.410 25.675 1.000 35.340 91 LEU AAA CA 1
ATOM 1357 C C . LEU A 1 110 ? 13.311 19.132 25.729 1.000 33.390 91 LEU AAA C 1
ATOM 1358 O O . LEU A 1 110 ? 14.207 18.993 24.890 1.000 31.410 91 LEU AAA O 1
ATOM 1374 N N . TYR A 1 111 ? 13.072 18.232 26.676 1.000 31.980 92 TYR AAA N 1
ATOM 1375 C CA . TYR A 1 111 ? 13.909 17.020 26.824 1.000 30.740 92 TYR AAA CA 1
ATOM 1376 C C . TYR A 1 111 ? 13.193 16.017 27.711 1.000 30.070 92 TYR AAA C 1
ATOM 1377 O O . TYR A 1 111 ? 12.233 16.368 28.397 1.000 33.470 92 TYR AAA O 1
ATOM 1395 N N . GLU A 1 112 ? 13.711 14.803 27.715 1.000 35.390 93 GLU AAA N 1
ATOM 1396 C CA . GLU A 1 112 ? 13.318 13.723 28.649 1.000 39.710 93 GLU AAA CA 1
ATOM 1397 C C . GLU A 1 112 ? 14.356 13.659 29.763 1.000 37.330 93 GLU AAA C 1
ATOM 1398 O O . GLU A 1 112 ? 15.537 13.556 29.417 1.000 38.230 93 GLU AAA O 1
ATOM 1410 N N . ARG A 1 113 ? 13.934 13.711 31.028 1.000 36.140 94 ARG AAA N 1
ATOM 1411 C CA . ARG A 1 113 ? 14.845 13.570 32.191 1.000 38.800 94 ARG AAA CA 1
ATOM 1412 C C . ARG A 1 113 ? 15.634 12.264 32.080 1.000 41.310 94 ARG AAA C 1
ATOM 1413 O O . ARG A 1 113 ? 15.016 11.239 31.723 1.000 41.210 94 ARG AAA O 1
ATOM 1434 N N . SER A 1 114 ? 16.906 12.261 32.479 1.000 40.450 95 SER AAA N 1
ATOM 1435 C CA . SER A 1 114 ? 17.763 11.049 32.427 1.000 41.690 95 SER AAA CA 1
ATOM 1436 C C . SER A 1 114 ? 17.167 9.945 33.313 1.000 44.500 95 SER AAA C 1
ATOM 1437 O O . SER A 1 114 ? 17.146 8.783 32.853 1.000 49.220 95 SER AAA O 1
ATOM 1445 N N . SER A 1 115 ? 16.670 10.301 34.503 1.000 42.110 96 SER AAA N 1
ATOM 1446 C CA . SER A 1 115 ? 16.339 9.362 35.611 1.000 43.010 96 SER AAA CA 1
ATOM 1447 C C . SER A 1 115 ? 15.118 8.492 35.266 1.000 44.800 96 SER AAA C 1
ATOM 1448 O O . SER A 1 115 ? 15.213 7.263 35.424 1.000 49.040 96 SER AAA O 1
ATOM 1456 N N . ASP A 1 116 ? 14.011 9.110 34.847 1.000 40.320 97 ASP AAA N 1
ATOM 1457 C CA . ASP A 1 116 ? 12.675 8.463 34.738 1.000 42.520 97 ASP AAA CA 1
ATOM 1458 C C . ASP A 1 116 ? 11.983 8.845 33.421 1.000 43.060 97 ASP AAA C 1
ATOM 1459 O O . ASP A 1 116 ? 10.753 8.658 33.342 1.000 47.570 97 ASP AAA O 1
ATOM 1468 N N . ALA A 1 117 ? 12.722 9.441 32.480 1.000 43.600 98 ALA AAA N 1
ATOM 1469 C CA . ALA A 1 117 ? 12.293 9.831 31.115 1.000 43.850 98 ALA AAA CA 1
ATOM 1470 C C . ALA A 1 117 ? 11.079 10.777 31.074 1.000 41.560 98 ALA AAA C 1
ATOM 1471 O O . ALA A 1 117 ? 10.573 10.990 29.952 1.000 40.860 98 ALA AAA O 1
ATOM 1478 N N . HIS A 1 118 ? 10.632 11.378 32.186 1.000 42.070 99 HIS AAA N 1
ATOM 1479 C CA . HIS A 1 118 ? 9.496 12.342 32.171 1.000 37.330 99 HIS AAA CA 1
ATOM 1480 C C . HIS A 1 118 ? 9.819 13.503 31.227 1.000 35.630 99 HIS AAA C 1
ATOM 1481 O O . HIS A 1 118 ? 10.986 13.907 31.162 1.000 35.250 99 HIS AAA O 1
ATOM 1496 N N . LEU A 1 119 ? 8.795 14.030 30.558 1.000 36.410 100 LEU AAA N 1
ATOM 1497 C CA . LEU A 1 119 ? 8.888 15.107 29.540 1.000 36.980 100 LEU AAA CA 1
ATOM 1498 C C . LEU A 1 119 ? 8.906 16.455 30.248 1.000 34.340 100 LEU AAA C 1
ATOM 1499 O O . LEU A 1 119 ? 7.906 16.825 30.895 1.000 37.850 100 LEU AAA O 1
ATOM 1515 N N . MET A 1 120 ? 10.018 17.156 30.155 1.000 33.530 101 MET AAA N 1
ATOM 1516 C CA . MET A 1 120 ? 10.174 18.437 30.872 1.000 32.470 101 MET AAA CA 1
ATOM 1517 C C . MET A 1 120 ? 9.785 19.559 29.917 1.000 30.170 101 MET AAA C 1
ATOM 1518 O O . MET A 1 120 ? 10.264 19.558 28.797 1.000 31.950 101 MET AAA O 1
ATOM 1532 N N . MET A 1 121 ? 8.947 20.472 30.381 1.000 33.520 102 MET AAA N 1
ATOM 1533 C CA . MET A 1 121 ? 8.410 21.578 29.561 1.000 36.840 102 MET AAA CA 1
ATOM 1534 C C . MET A 1 121 ? 8.670 22.894 30.292 1.000 33.190 102 MET AAA C 1
ATOM 1535 O O . MET A 1 121 ? 8.578 22.913 31.534 1.000 33.560 102 MET AAA O 1
ATOM 1549 N N . TYR A 1 122 ? 8.976 23.940 29.538 1.000 29.390 103 TYR AAA N 1
ATOM 1550 C CA . TYR A 1 122 ? 9.117 25.317 30.042 1.000 29.200 103 TYR AAA CA 1
ATOM 1551 C C . TYR A 1 122 ? 7.997 26.185 29.479 1.000 29.610 103 TYR AAA C 1
ATOM 1552 O O . TYR A 1 122 ? 7.737 26.158 28.274 1.000 29.590 103 TYR AAA O 1
ATOM 1570 N N . TYR A 1 123 ? 7.367 26.953 30.352 1.000 29.380 104 TYR AAA N 1
ATOM 1571 C CA . TYR A 1 123 ? 6.228 27.830 30.023 1.000 28.770 104 TYR AAA CA 1
ATOM 1572 C C . TYR A 1 123 ? 6.587 29.267 30.343 1.000 26.450 104 TYR AAA C 1
ATOM 1573 O O . TYR A 1 123 ? 7.368 29.535 31.276 1.000 25.480 104 TYR AAA O 1
ATOM 1591 N N . ARG A 1 124 ? 5.921 30.176 29.649 1.000 28.110 105 ARG AAA N 1
ATOM 1592 C CA . ARG A 1 124 ? 5.974 31.635 29.905 1.000 29.570 105 ARG AAA CA 1
ATOM 1593 C C . ARG A 1 124 ? 4.563 32.163 29.676 1.000 28.890 105 ARG AAA C 1
ATOM 1594 O O . ARG A 1 124 ? 3.987 31.794 28.693 1.000 27.360 105 ARG AAA O 1
ATOM 1615 N N . GLU A 1 125 ? 4.043 32.974 30.589 1.000 27.890 106 GLU AAA N 1
ATOM 1616 C CA . GLU A 1 125 ? 2.656 33.483 30.523 1.000 29.160 106 GLU AAA CA 1
ATOM 1617 C C . GLU A 1 125 ? 2.658 34.978 30.833 1.000 30.890 106 GLU AAA C 1
ATOM 1618 O O . GLU A 1 125 ? 3.480 35.441 31.649 1.000 29.370 106 GLU AAA O 1
ATOM 1630 N N . GLN A 1 126 ? 1.742 35.688 30.189 1.000 32.550 107 GLN AAA N 1
ATOM 1631 C CA . GLN A 1 126 ? 1.462 37.119 30.411 1.000 34.530 107 GLN AAA CA 1
ATOM 1632 C C . GLN A 1 126 ? 0.003 37.209 30.876 1.000 34.300 107 GLN AAA C 1
ATOM 1633 O O . GLN A 1 126 ? -0.895 36.660 30.198 1.000 32.700 107 GLN AAA O 1
ATOM 1647 N N . LEU A 1 127 ? -0.201 37.806 32.047 1.000 34.090 108 LEU AAA N 1
ATOM 1648 C CA . LEU A 1 127 ? -1.528 37.987 32.659 1.000 34.210 108 LEU AAA CA 1
ATOM 1649 C C . LEU A 1 127 ? -1.935 39.438 32.401 1.000 33.760 108 LEU AAA C 1
ATOM 1650 O O . LEU A 1 127 ? -1.105 40.321 32.627 1.000 30.170 108 LEU AAA O 1
ATOM 1666 N N . THR A 1 128 ? -3.168 39.649 31.937 1.000 32.870 109 THR AAA N 1
ATOM 1667 C CA . THR A 1 128 ? -3.776 40.991 31.747 1.000 38.090 109 THR AAA CA 1
ATOM 1668 C C . THR A 1 128 ? -5.042 41.068 32.595 1.000 38.020 109 THR AAA C 1
ATOM 1669 O O . THR A 1 128 ? -5.899 40.182 32.483 1.000 36.090 109 THR AAA O 1
ATOM 1680 N N . PHE A 1 129 ? -5.094 42.066 33.460 1.000 38.190 110 PHE AAA N 1
ATOM 1681 C CA . PHE A 1 129 ? -6.273 42.425 34.272 1.000 41.720 110 PHE AAA CA 1
ATOM 1682 C C . PHE A 1 129 ? -6.715 43.793 33.781 1.000 43.030 110 PHE AAA C 1
ATOM 1683 O O . PHE A 1 129 ? -5.931 44.492 33.139 1.000 39.560 110 PHE AAA O 1
ATOM 1700 N N . PRO A 1 130 ? -7.992 44.176 33.979 1.000 45.710 111 PRO AAA N 1
ATOM 1701 C CA . PRO A 1 130 ? -8.422 45.550 33.704 1.000 47.180 111 PRO AAA CA 1
ATOM 1702 C C . PRO A 1 130 ? -7.468 46.641 34.211 1.000 47.090 111 PRO AAA C 1
ATOM 1703 O O . PRO A 1 130 ? -7.409 47.664 33.573 1.000 49.010 111 PRO AAA O 1
ATOM 1714 N N . ASP A 1 131 ? -6.747 46.394 35.314 1.000 50.100 112 ASP AAA N 1
ATOM 1715 C CA . ASP A 1 131 ? -5.999 47.424 36.086 1.000 49.800 112 ASP AAA CA 1
ATOM 1716 C C . ASP A 1 131 ? -4.498 47.086 36.182 1.000 46.650 112 ASP AAA C 1
ATOM 1717 O O . ASP A 1 131 ? -3.826 47.654 37.069 1.000 49.720 112 ASP AAA O 1
ATOM 1726 N N . GLY A 1 132 ? -3.964 46.228 35.308 1.000 43.290 113 GLY AAA N 1
ATOM 1727 C CA . GLY A 1 132 ? -2.505 45.996 35.241 1.000 39.500 113 GLY AAA CA 1
ATOM 1728 C C . GLY A 1 132 ? -2.122 44.632 34.704 1.000 38.670 113 GLY AAA C 1
ATOM 1729 O O . GLY A 1 132 ? -2.999 43.889 34.176 1.000 33.900 113 GLY AAA O 1
ATOM 1733 N N . THR A 1 133 ? -0.835 44.292 34.810 1.000 33.190 114 THR AAA N 1
ATOM 1734 C CA . THR A 1 133 ? -0.274 43.105 34.122 1.000 32.390 114 THR AAA CA 1
ATOM 1735 C C . THR A 1 133 ? 0.702 42.375 35.043 1.000 28.980 114 THR AAA C 1
ATOM 1736 O O . THR A 1 133 ? 1.201 42.962 36.018 1.000 28.680 114 THR AAA O 1
ATOM 1747 N N . ALA A 1 134 ? 0.959 41.117 34.739 1.000 28.220 115 ALA AAA N 1
ATOM 1748 C CA . ALA A 1 134 ? 1.925 40.304 35.497 1.000 27.530 115 ALA AAA CA 1
ATOM 1749 C C . ALA A 1 134 ? 2.386 39.188 34.587 1.000 27.940 115 ALA AAA C 1
ATOM 1750 O O . ALA A 1 134 ? 1.799 39.016 33.483 1.000 26.820 115 ALA AAA O 1
ATOM 1757 N N . GLN A 1 135 ? 3.419 38.491 35.034 1.000 26.710 116 GLN AAA N 1
ATOM 1758 C CA . GLN A 1 135 ? 4.054 37.448 34.224 1.000 26.390 116 GLN AAA CA 1
ATOM 1759 C C . GLN A 1 135 ? 4.477 36.294 35.124 1.000 25.850 116 GLN AAA C 1
ATOM 1760 O O . GLN A 1 135 ? 4.661 36.474 36.337 1.000 26.300 116 GLN AAA O 1
ATOM 1774 N N . THR A 1 136 ? 4.579 35.133 34.498 1.000 29.040 117 THR AAA N 1
ATOM 1775 C CA . THR A 1 136 ? 5.000 33.855 35.104 1.000 29.610 117 THR AAA CA 1
ATOM 1776 C C . THR A 1 136 ? 5.984 33.201 34.134 1.000 28.080 117 THR AAA C 1
ATOM 1777 O O . THR A 1 136 ? 6.003 33.559 32.932 1.000 27.770 117 THR AAA O 1
ATOM 1788 N N . ALA A 1 137 ? 6.736 32.248 34.644 1.000 26.460 118 ALA AAA N 1
ATOM 1789 C CA . ALA A 1 137 ? 7.558 31.306 33.868 1.000 28.550 118 ALA AAA CA 1
ATOM 1790 C C . ALA A 1 137 ? 7.873 30.155 34.815 1.000 31.110 118 ALA AAA C 1
ATOM 1791 O O . ALA A 1 137 ? 7.711 30.336 36.053 1.000 33.670 118 ALA AAA O 1
ATOM 1798 N N . GLY A 1 138 ? 8.170 28.992 34.269 1.000 28.220 119 GLY AAA N 1
ATOM 1799 C CA . GLY A 1 138 ? 8.609 27.863 35.093 1.000 26.140 119 GLY AAA CA 1
ATOM 1800 C C . GLY A 1 138 ? 8.512 26.551 34.361 1.000 27.210 119 GLY AAA C 1
ATOM 1801 O O . GLY A 1 138 ? 7.968 26.514 33.242 1.000 27.960 119 GLY AAA O 1
ATOM 1805 N N . TRP A 1 139 ? 9.034 25.510 34.996 1.000 28.250 120 TRP AAA N 1
ATOM 1806 C CA . TRP A 1 139 ? 9.090 24.126 34.477 1.000 29.510 120 TRP AAA CA 1
ATOM 1807 C C . TRP A 1 139 ? 7.801 23.379 34.827 1.000 29.840 120 TRP AAA C 1
ATOM 1808 O O . TRP A 1 139 ? 7.205 23.611 35.913 1.000 33.950 120 TRP AAA O 1
ATOM 1829 N N . VAL A 1 140 ? 7.424 22.480 33.929 1.000 30.770 121 VAL AAA N 1
ATOM 1830 C CA . VAL A 1 140 ? 6.339 21.486 34.116 1.000 32.420 121 VAL AAA CA 1
ATOM 1831 C C . VAL A 1 140 ? 6.877 20.112 33.725 1.000 31.240 121 VAL AAA C 1
ATOM 1832 O O . VAL A 1 140 ? 7.505 19.969 32.637 1.000 30.400 121 VAL AAA O 1
ATOM 1845 N N . ASP A 1 141 ? 6.663 19.152 34.612 1.000 34.430 122 ASP AAA N 1
ATOM 1846 C CA . ASP A 1 141 ? 6.798 17.712 34.304 1.000 39.790 122 ASP AAA CA 1
ATOM 1847 C C . ASP A 1 141 ? 5.546 17.295 33.521 1.000 43.420 122 ASP AAA C 1
ATOM 1848 O O . ASP A 1 141 ? 4.467 17.207 34.150 1.000 35.970 122 ASP AAA O 1
ATOM 1857 N N . GLY A 1 142 ? 5.684 17.092 32.207 1.000 45.150 123 GLY AAA N 1
ATOM 1858 C CA . GLY A 1 142 ? 4.592 16.667 31.307 1.000 54.890 123 GLY AAA CA 1
ATOM 1859 C C . GLY A 1 142 ? 3.967 15.354 31.750 1.000 55.100 123 GLY AAA C 1
ATOM 1860 O O . GLY A 1 142 ? 2.766 15.169 31.537 1.000 62.230 123 GLY AAA O 1
ATOM 1864 N N . THR A 1 143 ? 4.749 14.487 32.388 1.000 58.970 124 THR AAA N 1
ATOM 1865 C CA . THR A 1 143 ? 4.336 13.122 32.796 1.000 60.960 124 THR AAA CA 1
ATOM 1866 C C . THR A 1 143 ? 3.704 13.182 34.200 1.000 65.390 124 THR AAA C 1
ATOM 1867 O O . THR A 1 143 ? 3.406 12.107 34.758 1.000 69.720 124 THR AAA O 1
ATOM 1878 N N . ALA A 1 144 ? 3.484 14.385 34.744 1.000 63.000 125 ALA AAA N 1
ATOM 1879 C CA . ALA A 1 144 ? 2.810 14.619 36.046 1.000 65.950 125 ALA AAA CA 1
ATOM 1880 C C . ALA A 1 144 ? 1.549 15.488 35.891 1.000 69.300 125 ALA AAA C 1
ATOM 1881 O O . ALA A 1 144 ? 0.665 15.368 36.765 1.000 67.640 125 ALA AAA O 1
ATOM 1888 N N . ILE A 1 145 ? 1.465 16.350 34.863 1.000 74.670 126 ILE AAA N 1
ATOM 1889 C CA . ILE A 1 145 ? 0.220 17.103 34.501 1.000 78.950 126 ILE AAA CA 1
ATOM 1890 C C . ILE A 1 145 ? -0.858 16.076 34.115 1.000 79.300 126 ILE AAA C 1
ATOM 1891 O O . ILE A 1 145 ? -2.045 16.317 34.427 1.000 74.970 126 ILE AAA O 1
ATOM 1907 N N . LEU A 1 146 ? -0.430 14.979 33.476 1.000 81.490 127 LEU AAA N 1
ATOM 1908 C CA . LEU A 1 146 ? -1.253 13.805 33.075 1.000 80.650 127 LEU AAA CA 1
ATOM 1909 C C . LEU A 1 146 ? -2.054 13.295 34.283 1.000 80.430 127 LEU AAA C 1
ATOM 1910 O O . LEU A 1 146 ? -3.278 13.089 34.126 1.000 79.450 127 LEU AAA O 1
ATOM 1926 N N . GLY A 1 147 ? -1.399 13.130 35.440 1.000 73.220 128 GLY AAA N 1
ATOM 1927 C CA . GLY A 1 147 ? -2.010 12.644 36.696 1.000 69.330 128 GLY AAA CA 1
ATOM 1928 C C . GLY A 1 147 ? -2.962 13.647 37.343 1.000 71.960 128 GLY AAA C 1
ATOM 1929 O O . GLY A 1 147 ? -3.518 13.313 38.408 1.000 68.740 128 GLY AAA O 1
ATOM 1933 N N . GLY A 1 148 ? -3.140 14.838 36.752 1.000 77.080 129 GLY AAA N 1
ATOM 1934 C CA . GLY A 1 148 ? -4.065 15.887 37.235 1.000 72.140 129 GLY AAA CA 1
ATOM 1935 C C . GLY A 1 148 ? -3.551 16.586 38.484 1.000 63.120 129 GLY AAA C 1
ATOM 1936 O O . GLY A 1 148 ? -4.360 17.209 39.190 1.000 57.020 129 GLY AAA O 1
ATOM 1940 N N . ALA A 1 149 ? -2.247 16.491 38.750 1.000 60.320 130 ALA AAA N 1
ATOM 1941 C CA . ALA A 1 149 ? -1.556 17.228 39.830 1.000 56.270 130 ALA AAA CA 1
ATOM 1942 C C . ALA A 1 149 ? -1.709 18.737 39.599 1.000 46.270 130 ALA AAA C 1
ATOM 1943 O O . ALA A 1 149 ? -1.830 19.162 38.434 1.000 45.040 130 ALA AAA O 1
ATOM 1950 N N . TRP A 1 150 ? -1.755 19.503 40.689 1.000 43.740 131 TRP AAA N 1
ATOM 1951 C CA . TRP A 1 150 ? -1.623 20.982 40.704 1.000 43.550 131 TRP AAA CA 1
ATOM 1952 C C . TRP A 1 150 ? -0.306 21.386 40.026 1.000 41.210 131 TRP AAA C 1
ATOM 1953 O O . TRP A 1 150 ? 0.713 20.686 40.217 1.000 43.220 131 TRP AAA O 1
ATOM 1974 N N . GLN A 1 151 ? -0.353 22.437 39.207 1.000 36.660 132 GLN AAA N 1
ATOM 1975 C CA . GLN A 1 151 ? 0.835 23.100 38.617 1.000 36.910 132 GLN AAA CA 1
ATOM 1976 C C . GLN A 1 151 ? 0.955 24.467 39.270 1.000 34.130 132 GLN AAA C 1
ATOM 1977 O O . GLN A 1 151 ? -0.077 25.110 39.453 1.000 31.190 132 GLN AAA O 1
ATOM 1991 N N . ARG A 1 152 ? 2.159 24.886 39.647 1.000 32.800 133 ARG AAA N 1
ATOM 1992 C CA . ARG A 1 152 ? 2.348 26.192 40.320 1.000 32.920 133 ARG AAA CA 1
ATOM 1993 C C . ARG A 1 152 ? 3.460 26.965 39.606 1.000 30.980 133 ARG AAA C 1
ATOM 1994 O O . ARG A 1 152 ? 4.539 26.363 39.351 1.000 31.130 133 ARG AAA O 1
ATOM 2015 N N . PHE A 1 153 ? 3.197 28.241 39.300 1.000 26.050 134 PHE AAA N 1
ATOM 2016 C CA . PHE A 1 153 ? 4.189 29.194 38.756 1.000 28.660 134 PHE AAA CA 1
ATOM 2017 C C . PHE A 1 153 ? 4.246 30.414 39.658 1.000 28.460 134 PHE AAA C 1
ATOM 2018 O O . PHE A 1 153 ? 3.207 30.927 40.081 1.000 26.950 134 PHE AAA O 1
ATOM 2035 N N . PRO A 1 154 ? 5.466 30.905 39.976 1.000 26.210 135 PRO AAA N 1
ATOM 2036 C CA . PRO A 1 154 ? 5.620 32.213 40.595 1.000 25.940 135 PRO AAA CA 1
ATOM 2037 C C . PRO A 1 154 ? 5.109 33.272 39.620 1.000 25.450 135 PRO AAA C 1
ATOM 2038 O O . PRO A 1 154 ? 5.231 33.098 38.402 1.000 26.280 135 PRO AAA O 1
ATOM 2049 N N . ILE A 1 155 ? 4.522 34.313 40.188 1.000 24.890 136 ILE AAA N 1
ATOM 2050 C CA . ILE A 1 155 ? 4.063 35.516 39.451 1.000 25.800 136 ILE AAA CA 1
ATOM 2051 C C . ILE A 1 155 ? 4.957 36.697 39.848 1.000 27.040 136 ILE AAA C 1
ATOM 2052 O O . ILE A 1 155 ? 5.184 36.899 41.055 1.000 25.750 136 ILE AAA O 1
ATOM 2068 N N . LEU A 1 156 ? 5.355 37.504 38.877 1.000 25.760 137 LEU AAA N 1
ATOM 2069 C CA . LEU A 1 156 ? 5.930 38.844 39.142 1.000 28.310 137 LEU AAA CA 1
ATOM 2070 C C . LEU A 1 156 ? 5.013 39.859 38.474 1.000 25.490 137 LEU AAA C 1
ATOM 2071 O O . LEU A 1 156 ? 4.787 39.710 37.271 1.000 26.320 137 LEU AAA O 1
ATOM 2087 N N . GLY A 1 157 ? 4.520 40.833 39.226 1.000 28.970 138 GLY AAA N 1
ATOM 2088 C CA . GLY A 1 157 ? 3.802 41.992 38.660 1.000 32.570 138 GLY AAA CA 1
ATOM 2089 C C . GLY A 1 157 ? 4.666 42.714 37.638 1.000 31.950 138 GLY AAA C 1
ATOM 2090 O O . GLY A 1 157 ? 5.900 42.795 37.856 1.000 30.320 138 GLY AAA O 1
ATOM 2094 N N . SER A 1 158 ? 4.066 43.215 36.558 1.000 33.190 139 SER AAA N 1
ATOM 2095 C CA . SER A 1 158 ? 4.800 43.931 35.483 1.000 34.830 139 SER AAA CA 1
ATOM 2096 C C . SER A 1 158 ? 4.236 45.331 35.197 1.000 38.570 139 SER AAA C 1
ATOM 2097 O O . SER A 1 158 ? 4.905 46.059 34.452 1.000 42.130 139 SER AAA O 1
ATOM 2105 N N . GLY A 1 159 ? 3.085 45.731 35.754 1.000 37.900 140 GLY AAA N 1
ATOM 2106 C CA . GLY A 1 159 ? 2.474 47.031 35.405 1.000 38.420 140 GLY AAA CA 1
ATOM 2107 C C . GLY A 1 159 ? 1.155 47.308 36.116 1.000 44.610 140 GLY AAA C 1
ATOM 2108 O O . GLY A 1 159 ? 0.524 46.352 36.653 1.000 41.150 140 GLY AAA O 1
ATOM 2112 N N . GLY A 1 160 ? 0.761 48.589 36.143 1.000 42.960 141 GLY AAA N 1
ATOM 2113 C CA . GLY A 1 160 ? -0.465 49.066 36.797 1.000 37.280 141 GLY AAA CA 1
ATOM 2114 C C . GLY A 1 160 ? -0.459 48.701 38.261 1.000 38.750 141 GLY AAA C 1
ATOM 2115 O O . GLY A 1 160 ? 0.584 48.840 38.875 1.000 40.590 141 GLY AAA O 1
ATOM 2119 N N . ARG A 1 161 ? -1.590 48.214 38.782 1.000 43.700 142 ARG AAA N 1
ATOM 2120 C CA . ARG A 1 161 ? -1.796 47.845 40.213 1.000 42.590 142 ARG AAA CA 1
ATOM 2121 C C . ARG A 1 161 ? -0.766 46.793 40.659 1.000 41.850 142 ARG AAA C 1
ATOM 2122 O O . ARG A 1 161 ? -0.386 46.793 41.852 1.000 39.950 142 ARG AAA O 1
ATOM 2143 N N . TYR A 1 162 ? -0.340 45.924 39.737 1.000 40.130 143 TYR AAA N 1
ATOM 2144 C CA . TYR A 1 162 ? 0.405 44.670 40.030 1.000 41.980 143 TYR AAA CA 1
ATOM 2145 C C . TYR A 1 162 ? 1.926 44.894 39.941 1.000 39.140 143 TYR AAA C 1
ATOM 2146 O O . TYR A 1 162 ? 2.664 43.977 40.346 1.000 40.720 143 TYR AAA O 1
ATOM 2164 N N . GLY A 1 163 ? 2.386 46.063 39.465 1.000 38.070 144 GLY AAA N 1
ATOM 2165 C CA . GLY A 1 163 ? 3.817 46.349 39.204 1.000 36.420 144 GLY AAA CA 1
ATOM 2166 C C . GLY A 1 163 ? 4.718 46.088 40.410 1.000 34.530 144 GLY AAA C 1
ATOM 2167 O O . GLY A 1 163 ? 5.906 45.772 40.212 1.000 35.850 144 GLY AAA O 1
ATOM 2171 N N . SER A 1 164 ? 4.175 46.224 41.618 1.000 35.040 145 SER AAA N 1
ATOM 2172 C CA . SER A 1 164 ? 4.886 46.184 42.924 1.000 35.260 145 SER AAA CA 1
ATOM 2173 C C . SER A 1 164 ? 4.748 44.820 43.602 1.000 33.930 145 SER AAA C 1
ATOM 2174 O O . SER A 1 164 ? 5.171 44.697 44.772 1.000 35.990 145 SER AAA O 1
ATOM 2182 N N . MET A 1 165 ? 4.108 43.860 42.933 1.000 31.810 146 MET AAA N 1
ATOM 2183 C CA . MET A 1 165 ? 3.639 42.611 43.564 1.000 31.870 146 MET AAA CA 1
ATOM 2184 C C . MET A 1 165 ? 4.457 41.418 43.080 1.000 31.720 146 MET AAA C 1
ATOM 2185 O O . MET A 1 165 ? 4.876 41.386 41.892 1.000 30.130 146 MET AAA O 1
ATOM 2199 N N . ILE A 1 166 ? 4.525 40.413 43.944 1.000 29.900 147 ILE AAA N 1
ATOM 2200 C CA . ILE A 1 166 ? 4.876 39.018 43.578 1.000 29.590 147 ILE AAA CA 1
ATOM 2201 C C . ILE A 1 166 ? 3.691 38.120 43.929 1.000 29.170 147 ILE AAA C 1
ATOM 2202 O O . ILE A 1 166 ? 2.829 38.542 44.677 1.000 29.090 147 ILE AAA O 1
ATOM 2218 N N . GLY A 1 167 ? 3.679 36.885 43.457 1.000 27.880 148 GLY AAA N 1
ATOM 2219 C CA . GLY A 1 167 ? 2.568 35.991 43.810 1.000 26.010 148 GLY AAA CA 1
ATOM 2220 C C . GLY A 1 167 ? 2.744 34.598 43.293 1.000 23.170 148 GLY AAA C 1
ATOM 2221 O O . GLY A 1 167 ? 3.898 34.196 43.003 1.000 23.190 148 GLY AAA O 1
ATOM 2225 N N . LEU A 1 168 ? 1.636 33.866 43.248 1.000 25.150 149 LEU AAA N 1
ATOM 2226 C CA . LEU A 1 168 ? 1.613 32.437 42.888 1.000 25.920 149 LEU AAA CA 1
ATOM 2227 C C . LEU A 1 168 ? 0.350 32.167 42.084 1.000 26.930 149 LEU AAA C 1
ATOM 2228 O O . LEU A 1 168 ? -0.699 32.658 42.476 1.000 26.760 149 LEU AAA O 1
ATOM 2244 N N . ARG A 1 169 ? 0.524 31.486 40.957 1.000 27.050 150 ARG AAA N 1
ATOM 2245 C CA . ARG A 1 169 ? -0.537 30.950 40.093 1.000 27.790 150 ARG AAA CA 1
ATOM 2246 C C . ARG A 1 169 ? -0.558 29.445 40.309 1.000 30.530 150 ARG AAA C 1
ATOM 2247 O O . ARG A 1 169 ? 0.479 28.809 40.130 1.000 28.420 150 ARG AAA O 1
ATOM 2268 N N . SER A 1 170 ? -1.695 28.910 40.736 1.000 30.780 151 SER AAA N 1
ATOM 2269 C CA . SER A 1 170 ? -1.882 27.457 40.921 1.000 31.530 151 SER AAA CA 1
ATOM 2270 C C . SER A 1 170 ? -3.086 27.017 40.080 1.000 31.210 151 SER AAA C 1
ATOM 2271 O O . SER A 1 170 ? -4.160 27.598 40.233 1.000 32.150 151 SER AAA O 1
ATOM 2279 N N . PHE A 1 171 ? -2.911 26.042 39.204 1.000 32.030 152 PHE AAA N 1
ATOM 2280 C CA . PHE A 1 171 ? -4.015 25.525 38.371 1.000 36.210 152 PHE AAA CA 1
ATOM 2281 C C . PHE A 1 171 ? -3.963 23.999 38.359 1.000 38.100 152 PHE AAA C 1
ATOM 2282 O O . PHE A 1 171 ? -2.873 23.404 38.522 1.000 43.570 152 PHE AAA O 1
ATOM 2299 N N . GLN A 1 172 ? -5.138 23.403 38.180 1.000 39.930 153 GLN AAA N 1
ATOM 2300 C CA . GLN A 1 172 ? -5.367 21.938 38.051 1.000 41.520 153 GLN AAA CA 1
ATOM 2301 C C . GLN A 1 172 ? -6.340 21.741 36.897 1.000 43.660 153 GLN AAA C 1
ATOM 2302 O O . GLN A 1 172 ? -7.451 22.259 36.942 1.000 47.580 153 GLN AAA O 1
ATOM 2316 N N . PRO A 1 173 ? -6.002 21.008 35.824 1.000 47.450 154 PRO AAA N 1
ATOM 2317 C CA . PRO A 1 173 ? -7.019 20.695 34.820 1.000 55.700 154 PRO AAA CA 1
ATOM 2318 C C . PRO A 1 173 ? -8.224 20.047 35.530 1.000 58.930 154 PRO AAA C 1
ATOM 2319 O O . PRO A 1 173 ? -7.977 19.277 36.432 1.000 63.540 154 PRO AAA O 1
ATOM 2330 N N . THR A 1 174 ? -9.473 20.395 35.176 1.000 55.280 155 THR AAA N 1
ATOM 2331 C CA . THR A 1 174 ? -10.694 19.712 35.704 1.000 57.870 155 THR AAA CA 1
ATOM 2332 C C . THR A 1 174 ? -10.757 18.309 35.090 1.000 58.530 155 THR AAA C 1
ATOM 2333 O O . THR A 1 174 ? -10.276 18.097 33.971 1.000 53.820 155 THR AAA O 1
ATOM 2344 N N . PRO A 1 175 ? -11.283 17.295 35.824 1.000 60.050 156 PRO AAA N 1
ATOM 2345 C CA . PRO A 1 175 ? -11.374 15.932 35.299 1.000 64.480 156 PRO AAA CA 1
ATOM 2346 C C . PRO A 1 175 ? -12.260 15.858 34.044 1.000 63.340 156 PRO AAA C 1
ATOM 2347 O O . PRO A 1 175 ? -11.806 15.299 33.068 1.000 62.160 156 PRO AAA O 1
ATOM 2358 N N . GLU A 1 176 ? -13.450 16.471 34.088 1.000 67.260 157 GLU AAA N 1
ATOM 2359 C CA . GLU A 1 176 ? -14.459 16.462 32.987 1.000 72.150 157 GLU AAA CA 1
ATOM 2360 C C . GLU A 1 176 ? -13.923 17.184 31.738 1.000 72.480 157 GLU AAA C 1
ATOM 2361 O O . GLU A 1 176 ? -14.381 16.834 30.645 1.000 76.880 157 GLU AAA O 1
ATOM 2373 N N . ALA A 1 177 ? -13.016 18.162 31.873 1.000 75.930 158 ALA AAA N 1
ATOM 2374 C CA . ALA A 1 177 ? -12.442 18.940 30.740 1.000 74.760 158 ALA AAA CA 1
ATOM 2375 C C . ALA A 1 177 ? -11.009 19.381 31.043 1.000 71.870 158 ALA AAA C 1
ATOM 2376 O O . ALA A 1 177 ? -10.768 20.533 31.393 1.000 66.700 158 ALA AAA O 1
ATOM 2383 N N . PRO A 1 178 ? -10.002 18.490 30.885 1.000 74.230 159 PRO AAA N 1
ATOM 2384 C CA . PRO A 1 178 ? -8.617 18.824 31.213 1.000 71.940 159 PRO AAA CA 1
ATOM 2385 C C . PRO A 1 178 ? -7.855 19.587 30.117 1.000 69.250 159 PRO AAA C 1
ATOM 2386 O O . PRO A 1 178 ? -6.729 19.983 30.355 1.000 68.880 159 PRO AAA O 1
ATOM 2397 N N . HIS A 1 179 ? -8.491 19.806 28.966 1.000 63.350 160 HIS AAA N 1
ATOM 2398 C CA A HIS A 1 179 ? -7.895 20.430 27.752 0.500 63.450 160 HIS AAA CA 1
ATOM 2399 C CA B HIS A 1 179 ? -7.838 20.460 27.797 0.500 65.050 160 HIS AAA CA 1
ATOM 2400 C C . HIS A 1 179 ? -8.422 21.865 27.584 1.000 61.410 160 HIS AAA C 1
ATOM 2401 O O . HIS A 1 179 ? -7.869 22.602 26.743 1.000 66.840 160 HIS AAA O 1
ATOM 2429 N N . SER A 1 180 ? -9.449 22.239 28.357 1.000 52.670 161 SER AAA N 1
ATOM 2430 C CA . SER A 1 180 ? -10.256 23.463 28.114 1.000 51.560 161 SER AAA CA 1
ATOM 2431 C C . SER A 1 180 ? -10.706 24.172 29.403 1.000 49.690 161 SER AAA C 1
ATOM 2432 O O . SER A 1 180 ? -10.917 25.395 29.320 1.000 47.910 161 SER AAA O 1
ATOM 2440 N N . LEU A 1 181 ? -10.925 23.462 30.515 1.000 46.790 162 LEU AAA N 1
ATOM 2441 C CA . LEU A 1 181 ? -11.297 24.098 31.812 1.000 53.130 162 LEU AAA CA 1
ATOM 2442 C C . LEU A 1 181 ? -10.266 23.732 32.886 1.000 49.420 162 LEU AAA C 1
ATOM 2443 O O . LEU A 1 181 ? -10.016 22.519 33.067 1.000 45.710 162 LEU AAA O 1
ATOM 2459 N N . TYR A 1 182 ? -9.697 24.734 33.568 1.000 45.530 163 TYR AAA N 1
ATOM 2460 C CA . TYR A 1 182 ? -8.848 24.528 34.772 1.000 43.820 163 TYR AAA CA 1
ATOM 2461 C C . TYR A 1 182 ? -9.548 25.165 35.976 1.000 42.090 163 TYR AAA C 1
ATOM 2462 O O . TYR A 1 182 ? -10.311 26.159 35.843 1.000 38.260 163 TYR AAA O 1
ATOM 2480 N N . ARG A 1 183 ? -9.312 24.598 37.150 1.000 36.240 164 ARG AAA N 1
ATOM 2481 C CA . ARG A 1 183 ? -9.621 25.286 38.421 1.000 39.270 164 ARG AAA CA 1
ATOM 2482 C C . ARG A 1 183 ? -8.336 26.025 38.813 1.000 37.720 164 ARG AAA C 1
ATOM 2483 O O . ARG A 1 183 ? -7.249 25.401 38.765 1.000 36.740 164 ARG AAA O 1
ATOM 2504 N N . THR A 1 184 ? -8.420 27.317 39.111 1.000 32.670 165 THR AAA N 1
ATOM 2505 C CA . THR A 1 184 ? -7.217 28.186 39.135 1.000 31.730 165 THR AAA CA 1
ATOM 2506 C C . THR A 1 184 ? -7.300 29.120 40.330 1.000 31.430 165 THR AAA C 1
ATOM 2507 O O . THR A 1 184 ? -8.371 29.665 40.590 1.000 30.580 165 THR AAA O 1
ATOM 2518 N N . HIS A 1 185 ? -6.199 29.248 41.057 1.000 29.530 166 HIS AAA N 1
ATOM 2519 C CA . HIS A 1 185 ? -6.037 30.260 42.118 1.000 30.870 166 HIS AAA CA 1
ATOM 2520 C C . HIS A 1 185 ? -4.935 31.232 41.690 1.000 30.370 166 HIS AAA C 1
ATOM 2521 O O . HIS A 1 185 ? -3.938 30.757 41.132 1.000 32.630 166 HIS AAA O 1
ATOM 2536 N N . LEU A 1 186 ? -5.124 32.521 41.955 1.000 29.460 167 LEU AAA N 1
ATOM 2537 C CA . LEU A 1 186 ? -4.116 33.598 41.776 1.000 31.000 167 LEU AAA CA 1
ATOM 2538 C C . LEU A 1 186 ? -4.053 34.387 43.076 1.000 32.410 167 LEU AAA C 1
ATOM 2539 O O . LEU A 1 186 ? -5.132 34.782 43.584 1.000 31.370 167 LEU AAA O 1
ATOM 2555 N N . VAL A 1 187 ? -2.846 34.538 43.621 1.000 32.190 168 VAL AAA N 1
ATOM 2556 C CA . VAL A 1 187 ? -2.524 35.423 44.775 1.000 32.680 168 VAL AAA CA 1
ATOM 2557 C C . VAL A 1 187 ? -1.433 36.380 44.303 1.000 32.660 168 VAL AAA C 1
ATOM 2558 O O . VAL A 1 187 ? -0.438 35.900 43.751 1.000 31.290 168 VAL AAA O 1
ATOM 2571 N N . LEU A 1 188 ? -1.643 37.679 44.461 1.000 30.770 169 LEU AAA N 1
ATOM 2572 C CA . LEU A 1 188 ? -0.599 38.694 44.231 1.000 35.090 169 LEU AAA CA 1
ATOM 2573 C C . LEU A 1 188 ? -0.628 39.640 45.421 1.000 37.580 169 LEU AAA C 1
ATOM 2574 O O . LEU A 1 188 ? -1.742 39.984 45.876 1.000 39.810 169 LEU AAA O 1
ATOM 2590 N N . ARG A 1 189 ? 0.552 40.017 45.904 1.000 33.350 170 ARG AAA N 1
ATOM 2591 C CA . ARG A 1 189 ? 0.691 40.930 47.053 1.000 35.300 170 ARG AAA CA 1
ATOM 2592 C C . ARG A 1 189 ? 1.818 41.925 46.805 1.000 38.680 170 ARG AAA C 1
ATOM 2593 O O . ARG A 1 189 ? 2.910 41.520 46.328 1.000 33.070 170 ARG AAA O 1
ATOM 2614 N N . GLU A 1 190 ? 1.548 43.170 47.172 1.000 39.610 171 GLU AAA N 1
ATOM 2615 C CA . GLU A 1 190 ? 2.493 44.299 47.117 1.000 42.710 171 GLU AAA CA 1
ATOM 2616 C C . GLU A 1 190 ? 3.656 44.004 48.065 1.000 39.520 171 GLU AAA C 1
ATOM 2617 O O . GLU A 1 190 ? 3.412 43.501 49.146 1.000 37.040 171 GLU AAA O 1
ATOM 2629 N N . ILE A 1 191 ? 4.879 44.272 47.616 1.000 41.350 172 ILE AAA N 1
ATOM 2630 C CA . ILE A 1 191 ? 6.091 44.487 48.459 1.000 42.140 172 ILE AAA CA 1
ATOM 2631 C C . ILE A 1 191 ? 6.255 45.998 48.569 1.000 38.710 172 ILE AAA C 1
ATOM 2632 O O . ILE A 1 191 ? 6.130 46.682 47.565 1.000 39.720 172 ILE AAA O 1
ATOM 2648 N N . PRO A 1 192 ? 6.565 46.596 49.737 1.000 47.500 173 PRO AAA N 1
ATOM 2649 C CA . PRO A 1 192 ? 6.686 48.058 49.814 1.000 51.890 173 PRO AAA CA 1
ATOM 2650 C C . PRO A 1 192 ? 7.902 48.498 48.982 1.000 43.980 173 PRO AAA C 1
ATOM 2651 O O . PRO A 1 192 ? 8.893 47.843 49.042 1.000 39.340 173 PRO AAA O 1
ATOM 2662 N N . GLY A 1 1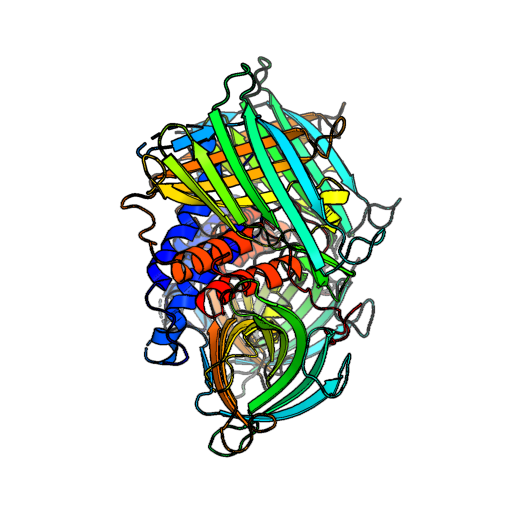93 ? 7.749 49.518 48.139 1.000 45.370 174 GLY AAA N 1
ATOM 2663 C CA . GLY A 1 193 ? 8.805 49.942 47.201 1.000 48.150 174 GLY AAA CA 1
ATOM 2664 C C . GLY A 1 193 ? 8.928 48.996 46.017 1.000 47.060 174 GLY AAA C 1
ATOM 2665 O O . GLY A 1 193 ? 9.577 49.378 45.045 1.000 41.040 174 GLY AAA O 1
ATOM 2669 N N . GLY A 1 194 ? 8.299 47.818 46.077 1.000 46.380 175 GLY AAA N 1
ATOM 2670 C CA . GLY A 1 194 ? 8.169 46.911 44.923 1.000 47.250 175 GLY AAA CA 1
ATOM 2671 C C . GLY A 1 194 ? 9.249 45.850 44.943 1.000 41.390 175 GLY AAA C 1
ATOM 2672 O O . GLY A 1 194 ? 9.888 45.685 45.988 1.000 39.300 175 GLY AAA O 1
ATOM 2676 N N . HIS A 1 195 ? 9.422 45.136 43.837 1.000 39.070 176 HIS AAA N 1
ATOM 2677 C CA . HIS A 1 195 ? 10.402 44.026 43.722 1.000 38.520 176 HIS AAA CA 1
ATOM 2678 C C . HIS A 1 195 ? 11.687 44.583 43.116 1.000 41.550 176 HIS AAA C 1
ATOM 2679 O O . HIS A 1 195 ? 12.744 43.967 43.333 1.000 42.170 176 HIS AAA O 1
ATOM 2694 N N . GLY A 1 196 ? 11.572 45.719 42.425 1.000 43.110 177 GLY AAA N 1
ATOM 2695 C CA . GLY A 1 196 ? 12.701 46.488 41.885 1.000 47.730 177 GLY AAA CA 1
ATOM 2696 C C . GLY A 1 196 ? 13.446 45.715 40.820 1.000 48.330 177 GLY AAA C 1
ATOM 2697 O O . GLY A 1 196 ? 14.677 45.879 40.736 1.000 50.460 177 GLY AAA O 1
ATOM 2701 N N . LEU A 1 197 ? 12.731 44.873 40.071 1.000 42.480 178 LEU AAA N 1
ATOM 2702 C CA . LEU A 1 197 ? 13.245 44.173 38.876 1.000 41.960 178 LEU AAA CA 1
ATOM 2703 C C . LEU A 1 197 ? 12.591 44.815 37.654 1.000 43.140 178 LEU AAA C 1
ATOM 2704 O O . LEU A 1 197 ? 11.386 45.051 37.687 1.000 42.860 178 LEU AAA O 1
ATOM 2720 N N . THR A 1 198 ? 13.382 45.137 36.640 1.000 43.490 179 THR AAA N 1
ATOM 2721 C CA . THR A 1 198 ? 12.913 45.782 35.392 1.000 45.860 179 THR AAA CA 1
ATOM 2722 C C . THR A 1 198 ? 13.429 44.995 34.186 1.000 46.000 179 THR AAA C 1
ATOM 2723 O O . THR A 1 198 ? 12.656 44.835 33.216 1.000 49.080 179 THR AAA O 1
ATOM 2734 N N . ASP A 1 199 ? 14.677 44.526 34.240 1.000 40.490 180 ASP AAA N 1
ATOM 2735 C CA . ASP A 1 199 ? 15.381 43.960 33.054 1.000 47.090 180 ASP AAA CA 1
ATOM 2736 C C . ASP A 1 199 ? 15.095 42.465 32.952 1.000 39.750 180 ASP AAA C 1
ATOM 2737 O O . ASP A 1 199 ? 14.992 41.792 33.967 1.000 32.990 180 ASP AAA O 1
ATOM 2746 N N . PRO A 1 200 ? 14.944 41.913 31.726 1.000 40.900 181 PRO AAA N 1
ATOM 2747 C CA . PRO A 1 200 ? 14.653 40.488 31.543 1.000 38.770 181 PRO AAA CA 1
ATOM 2748 C C . PRO A 1 200 ? 15.572 39.539 32.337 1.000 37.180 181 PRO AAA C 1
ATOM 2749 O O . PRO A 1 200 ? 15.065 38.586 32.878 1.000 32.460 181 PRO AAA O 1
ATOM 2760 N N . GLU A 1 201 ? 16.872 39.834 32.417 1.000 35.300 182 GLU AAA N 1
ATOM 2761 C CA . GLU A 1 201 ? 17.867 39.008 33.149 1.000 37.370 182 GLU AAA CA 1
ATOM 2762 C C . GLU A 1 201 ? 17.448 38.864 34.618 1.000 35.330 182 GLU AAA C 1
ATOM 2763 O O . GLU A 1 201 ? 17.490 37.724 35.151 1.000 30.080 182 GLU AAA O 1
ATOM 2775 N N . GLU A 1 202 ? 17.117 39.973 35.269 1.000 30.440 183 GLU AAA N 1
ATOM 2776 C CA . GLU A 1 202 ? 16.747 39.959 36.703 1.000 34.240 183 GLU AAA CA 1
ATOM 2777 C C . GLU A 1 202 ? 15.380 39.287 36.861 1.000 30.530 183 GLU AAA C 1
ATOM 2778 O O . GLU A 1 202 ? 15.174 38.648 37.911 1.000 31.320 183 GLU AAA O 1
ATOM 2790 N N . ILE A 1 203 ? 14.460 39.529 35.923 1.000 27.900 184 ILE AAA N 1
ATOM 2791 C CA . ILE A 1 203 ? 13.054 39.008 35.970 1.000 29.320 184 ILE AAA CA 1
ATOM 2792 C C . ILE A 1 203 ? 13.156 37.484 35.914 1.000 27.800 184 ILE AAA C 1
ATOM 2793 O O . ILE A 1 203 ? 12.539 36.847 36.745 1.000 24.580 184 ILE AAA O 1
ATOM 2809 N N . ASP A 1 204 ? 13.952 36.963 34.968 1.000 27.660 185 ASP AAA N 1
ATOM 2810 C CA . ASP A 1 204 ? 14.131 35.511 34.707 1.000 27.570 185 ASP AAA CA 1
ATOM 2811 C C . ASP A 1 204 ? 14.761 34.855 35.933 1.000 26.480 185 ASP AAA C 1
ATOM 2812 O O . ASP A 1 204 ? 14.311 33.784 36.348 1.000 23.180 185 ASP AAA O 1
ATOM 2821 N N . ALA A 1 205 ? 15.773 35.491 36.501 1.000 24.580 186 ALA AAA N 1
ATOM 2822 C CA . ALA A 1 205 ? 16.452 34.975 37.703 1.000 24.670 186 ALA AAA CA 1
ATOM 2823 C C . ALA A 1 205 ? 15.461 34.936 38.872 1.000 22.910 186 ALA AAA C 1
ATOM 2824 O O . ALA A 1 205 ? 15.496 33.983 39.640 1.000 22.840 186 ALA AAA O 1
ATOM 2831 N N . ALA A 1 206 ? 14.635 35.965 39.031 1.000 21.900 187 ALA AAA N 1
ATOM 2832 C CA . ALA A 1 206 ? 13.605 36.025 40.091 1.000 26.090 187 ALA AAA CA 1
ATOM 2833 C C . ALA A 1 206 ? 12.624 34.864 39.909 1.000 25.250 187 ALA AAA C 1
ATOM 2834 O O . ALA A 1 206 ? 12.319 34.235 40.919 1.000 22.790 187 ALA AAA O 1
ATOM 2841 N N . LEU A 1 207 ? 12.133 34.638 38.680 1.000 24.250 188 LEU AAA N 1
ATOM 2842 C CA . LEU A 1 207 ? 11.153 33.570 38.367 1.000 26.170 188 LEU AAA CA 1
ATOM 2843 C C . LEU A 1 207 ? 11.825 32.231 38.656 1.000 26.250 188 LEU AAA C 1
ATOM 2844 O O . LEU A 1 207 ? 11.179 31.318 39.207 1.000 29.110 188 LEU AAA O 1
ATOM 2860 N N . SER A 1 208 ? 13.101 32.127 38.332 1.000 24.930 189 SER AAA N 1
ATOM 2861 C CA . SER A 1 208 ? 13.879 30.890 38.562 1.000 25.640 189 SER AAA CA 1
ATOM 2862 C C . SER A 1 208 ? 14.100 30.666 40.064 1.000 25.500 189 SER AAA C 1
ATOM 2863 O O . SER A 1 208 ? 14.018 29.535 40.488 1.000 22.410 189 SER AAA O 1
ATOM 2871 N N . LEU A 1 209 ? 14.362 31.727 40.838 1.000 25.080 190 LEU AAA N 1
ATOM 2872 C CA . LEU A 1 209 ? 14.625 31.635 42.299 1.000 24.540 190 LEU AAA CA 1
ATOM 2873 C C . LEU A 1 209 ? 13.336 31.175 43.002 1.000 23.480 190 LEU AAA C 1
ATOM 2874 O O . LEU A 1 209 ? 13.377 30.204 43.776 1.000 20.590 190 LEU AAA O 1
ATOM 2890 N N . LEU A 1 210 ? 12.214 31.837 42.726 1.000 22.550 191 LEU AAA N 1
ATOM 2891 C CA . LEU A 1 210 ? 10.914 31.470 43.341 1.000 23.210 191 LEU AAA CA 1
ATOM 2892 C C . LEU A 1 210 ? 10.456 30.116 42.803 1.000 22.110 191 LEU AAA C 1
ATOM 2893 O O . LEU A 1 210 ? 9.866 29.380 43.558 1.000 20.160 191 LEU AAA O 1
ATOM 2909 N N . GLY A 1 211 ? 10.751 29.812 41.539 1.000 22.050 192 GLY AAA N 1
ATOM 2910 C CA . GLY A 1 211 ? 10.371 28.551 40.889 1.000 22.810 192 GLY AAA CA 1
ATOM 2911 C C . GLY A 1 211 ? 10.994 27.345 41.574 1.000 25.140 192 GLY AAA C 1
ATOM 2912 O O . GLY A 1 211 ? 10.425 26.268 41.453 1.000 24.980 192 GLY AAA O 1
ATOM 2916 N N . ALA A 1 212 ? 12.147 27.502 42.236 1.000 25.220 193 ALA AAA N 1
ATOM 2917 C CA . ALA A 1 212 ? 12.837 26.412 42.961 1.000 24.250 193 ALA AAA CA 1
ATOM 2918 C C . ALA A 1 212 ? 11.927 25.855 44.053 1.000 24.270 193 ALA AAA C 1
ATOM 2919 O O . ALA A 1 212 ? 12.037 24.665 44.356 1.000 24.440 193 ALA AAA O 1
ATOM 2926 N N . PHE A 1 213 ? 11.078 26.684 44.659 1.000 23.520 194 PHE AAA N 1
ATOM 2927 C CA . PHE A 1 213 ? 10.165 26.219 45.732 1.000 25.550 194 PHE AAA CA 1
ATOM 2928 C C . PHE A 1 213 ? 8.992 25.402 45.181 1.000 25.920 194 PHE AAA C 1
ATOM 2929 O O . PHE A 1 213 ? 8.434 24.668 45.958 1.000 26.880 194 PHE AAA O 1
ATOM 2946 N N . VAL A 1 214 ? 8.583 25.573 43.920 1.000 29.080 195 VAL AAA N 1
ATOM 2947 C CA . VAL A 1 214 ? 7.249 25.080 43.445 1.000 30.060 195 VAL AAA CA 1
ATOM 2948 C C . VAL A 1 214 ? 7.396 24.217 42.193 1.000 33.640 195 VAL AAA C 1
ATOM 2949 O O . VAL A 1 214 ? 6.457 23.470 41.941 1.000 37.520 195 VAL AAA O 1
ATOM 2962 N N . GLY A 1 215 ? 8.521 24.284 41.470 1.000 32.020 196 GLY AAA N 1
ATOM 2963 C CA . GLY A 1 215 ? 8.675 23.613 40.172 1.000 30.970 196 GLY AAA CA 1
ATOM 2964 C C . GLY A 1 215 ? 9.249 22.217 40.341 1.000 32.870 196 GLY AAA C 1
ATOM 2965 O O . GLY A 1 215 ? 9.764 21.874 41.395 1.000 34.370 196 GLY AAA O 1
ATOM 2969 N N . PRO A 1 216 ? 9.169 21.362 39.309 1.000 31.750 197 PRO AAA N 1
ATOM 2970 C CA . PRO A 1 216 ? 9.729 20.020 39.389 1.000 33.610 197 PRO AAA CA 1
ATOM 2971 C C . PRO A 1 216 ? 11.250 20.028 39.236 1.000 33.680 197 PRO AAA C 1
ATOM 2972 O O . PRO A 1 216 ? 11.776 20.983 38.729 1.000 35.060 197 PRO AAA O 1
ATOM 2983 N N . SER A 1 217 ? 11.904 18.946 39.653 1.000 32.860 198 SER AAA N 1
ATOM 2984 C CA . SER A 1 217 ? 13.359 18.732 39.485 1.000 30.990 198 SER AAA CA 1
ATOM 2985 C C . SER A 1 217 ? 13.684 18.635 37.995 1.000 31.430 198 SER AAA C 1
ATOM 2986 O O . SER A 1 217 ? 13.058 17.804 37.305 1.000 27.860 198 SER AAA O 1
ATOM 2994 N N . VAL A 1 218 ? 14.642 19.427 37.505 1.000 28.190 199 VAL AAA N 1
ATOM 2995 C CA . VAL A 1 218 ? 14.902 19.517 36.039 1.000 28.510 199 VAL AAA CA 1
ATOM 2996 C C . VAL A 1 218 ? 15.670 18.271 35.589 1.000 29.830 199 VAL AAA C 1
ATOM 2997 O O . VAL A 1 218 ? 15.545 17.890 34.411 1.000 28.640 199 VAL AAA O 1
ATOM 3010 N N . ASN A 1 219 ? 16.462 17.655 36.460 1.000 28.890 200 ASN AAA N 1
ATOM 3011 C CA . ASN A 1 219 ? 17.209 16.418 36.091 1.000 31.410 200 ASN AAA CA 1
ATOM 3012 C C . ASN A 1 219 ? 17.766 15.749 37.346 1.000 32.200 200 ASN AAA C 1
ATOM 3013 O O . ASN A 1 219 ? 18.936 15.886 37.686 1.000 32.130 200 ASN AAA O 1
ATOM 3024 N N . PRO A 1 220 ? 16.938 14.983 38.079 1.000 32.620 201 PRO AAA N 1
ATOM 3025 C CA . PRO A 1 220 ? 17.439 14.233 39.232 1.000 33.850 201 PRO AAA CA 1
ATOM 3026 C C . PRO A 1 220 ? 18.672 13.375 38.917 1.000 35.170 201 PRO AAA C 1
ATOM 3027 O O . PRO A 1 220 ? 18.772 12.861 37.818 1.000 36.810 201 PRO AAA O 1
ATOM 3038 N N . ALA A 1 221 ? 19.604 13.292 39.877 1.000 40.420 202 ALA AAA N 1
ATOM 3039 C CA . ALA A 1 221 ? 20.760 12.363 39.878 1.000 46.670 202 ALA AAA CA 1
ATOM 3040 C C . ALA A 1 221 ? 20.250 10.942 39.587 1.000 52.630 202 ALA AAA C 1
ATOM 3041 O O . ALA A 1 221 ? 19.327 10.489 40.294 1.000 47.910 202 ALA AAA O 1
ATOM 3048 N N . THR A 1 222 ? 20.818 10.275 38.578 1.000 60.290 203 THR AAA N 1
ATOM 3049 C CA . THR A 1 222 ? 20.356 8.946 38.079 1.000 65.800 203 THR AAA CA 1
ATOM 3050 C C . THR A 1 222 ? 20.891 7.826 38.979 1.000 68.800 203 THR AAA C 1
ATOM 3051 O O . THR A 1 222 ? 20.356 6.704 38.864 1.000 60.720 203 THR AAA O 1
ATOM 3062 N N . GLY A 1 223 ? 21.917 8.109 39.798 1.000 75.920 204 GLY AAA N 1
ATOM 3063 C CA . GLY A 1 223 ? 22.530 7.155 40.747 1.000 77.830 204 GLY AAA CA 1
ATOM 3064 C C . GLY A 1 223 ? 23.816 6.529 40.218 1.000 79.040 204 GLY AAA C 1
ATOM 3065 O O . GLY A 1 223 ? 24.742 6.332 41.036 1.000 72.510 204 GLY AAA O 1
ATOM 3069 N N . ASN A 1 224 ? 23.806 6.211 38.916 1.000 82.050 205 ASN AAA N 1
ATOM 3070 C CA . ASN A 1 224 ? 24.926 5.591 38.162 1.000 83.160 205 ASN AAA CA 1
ATOM 3071 C C . ASN A 1 224 ? 25.844 6.684 37.627 1.000 78.420 205 ASN AAA C 1
ATOM 3072 O O . ASN A 1 224 ? 26.694 6.365 36.813 1.000 80.890 205 ASN AAA O 1
ATOM 3083 N N . GLY A 1 225 ? 25.627 7.923 38.073 1.000 74.500 206 GLY AAA N 1
ATOM 3084 C CA . GLY A 1 225 ? 26.476 9.083 37.746 1.000 70.220 206 GLY AAA CA 1
ATOM 3085 C C . GLY A 1 225 ? 26.652 9.326 36.263 1.000 73.080 206 GLY AAA C 1
ATOM 3086 O O . GLY A 1 225 ? 27.741 9.760 35.870 1.000 69.770 206 GLY AAA O 1
ATOM 3090 N N . ARG A 1 226 ? 25.606 9.101 35.476 1.000 73.140 207 ARG AAA N 1
ATOM 3091 C CA . ARG A 1 226 ? 25.658 9.335 34.014 1.000 75.570 207 ARG AAA CA 1
ATOM 3092 C C . ARG A 1 226 ? 24.295 9.867 33.545 1.000 74.290 207 ARG AAA C 1
ATOM 3093 O O . ARG A 1 226 ? 23.340 9.086 33.516 1.000 70.340 207 ARG AAA O 1
ATOM 3114 N N . LEU A 1 227 ? 24.213 11.175 33.284 1.000 68.250 208 LEU AAA N 1
ATOM 3115 C CA . LEU A 1 227 ? 23.023 11.863 32.737 1.000 64.480 208 LEU AAA CA 1
ATOM 3116 C C . LEU A 1 227 ? 22.913 11.348 31.309 1.000 68.390 208 LEU AAA C 1
ATOM 3117 O O . LEU A 1 227 ? 23.075 12.141 30.396 1.000 65.460 208 LEU AAA O 1
ATOM 3133 N N . GLU A 1 228 ? 22.836 10.038 31.124 1.000 66.020 209 GLU AAA N 1
ATOM 3134 C CA . GLU A 1 228 ? 22.688 9.580 29.729 1.000 67.400 209 GLU AAA CA 1
ATOM 3135 C C . GLU A 1 228 ? 21.232 9.845 29.377 1.000 61.820 209 GLU AAA C 1
ATOM 3136 O O . GLU A 1 228 ? 20.399 9.604 30.237 1.000 57.190 209 GLU AAA O 1
ATOM 3148 N N . PRO A 1 229 ? 20.809 10.384 28.091 1.000 61.070 210 PRO AAA N 1
ATOM 3149 C CA . PRO A 1 229 ? 19.351 10.708 27.315 1.000 60.960 210 PRO AAA CA 1
ATOM 3150 C C . PRO A 1 229 ? 18.719 9.382 27.761 1.000 63.660 210 PRO AAA C 1
ATOM 3151 O O . PRO A 1 229 ? 19.237 8.345 27.396 1.000 63.290 210 PRO AAA O 1
ATOM 3162 N N . PRO A 1 230 ? 17.465 9.355 28.249 1.000 61.210 211 PRO AAA N 1
ATOM 3163 C CA . PRO A 1 230 ? 16.866 8.146 28.847 1.000 62.130 211 PRO AAA CA 1
ATOM 3164 C C . PRO A 1 230 ? 16.104 7.055 28.076 1.000 65.630 211 PRO AAA C 1
ATOM 3165 O O . PRO A 1 230 ? 16.653 6.471 27.163 1.000 68.520 211 PRO AAA O 1
ATOM 3176 N N . MET B 1 20 ? -1.784 22.871 53.438 1.000 90.160 1 MET BBB N 1
ATOM 3177 C CA . MET B 1 20 ? -2.547 23.978 54.075 1.000 89.540 1 MET BBB CA 1
ATOM 3178 C C . MET B 1 20 ? -2.577 25.150 53.102 1.000 88.230 1 MET BBB C 1
ATOM 3179 O O . MET B 1 20 ? -1.475 25.567 52.698 1.000 97.260 1 MET BBB O 1
ATOM 3193 N N . ASN B 1 21 ? -3.789 25.629 52.791 1.000 86.000 2 ASN BBB N 1
ATOM 3194 C CA . ASN B 1 21 ? -4.122 26.708 51.823 1.000 79.460 2 ASN BBB CA 1
ATOM 3195 C C . ASN B 1 21 ? -3.866 26.190 50.405 1.000 71.950 2 ASN BBB C 1
ATOM 3196 O O . ASN B 1 21 ? -2.723 26.129 50.005 1.000 70.010 2 ASN BBB O 1
ATOM 3207 N N . GLU B 1 22 ? -4.914 25.777 49.703 1.000 70.310 3 GLU BBB N 1
ATOM 3208 C CA . GLU B 1 22 ? -4.817 25.294 48.305 1.000 70.840 3 GLU BBB CA 1
ATOM 3209 C C . GLU B 1 22 ? -4.254 26.434 47.451 1.000 67.640 3 GLU BBB C 1
ATOM 3210 O O . GLU B 1 22 ? -3.544 26.165 46.502 1.000 59.730 3 GLU BBB O 1
ATOM 3222 N N . ARG B 1 23 ? -4.565 27.657 47.870 1.000 70.880 4 ARG BBB N 1
ATOM 3223 C CA . ARG B 1 23 ? -4.285 28.972 47.223 1.000 76.150 4 ARG BBB CA 1
ATOM 3224 C C . ARG B 1 23 ? -2.771 29.203 47.106 1.000 71.060 4 ARG BBB C 1
ATOM 3225 O O . ARG B 1 23 ? -2.324 29.952 46.182 1.000 60.090 4 ARG BBB O 1
ATOM 3246 N N . PHE B 1 24 ? -2.026 28.634 48.056 1.000 59.290 5 PHE BBB N 1
ATOM 3247 C CA . PHE B 1 24 ? -0.595 28.933 48.286 1.000 58.030 5 PHE BBB CA 1
ATOM 3248 C C . PHE B 1 24 ? 0.055 27.770 49.046 1.000 53.620 5 PHE BBB C 1
ATOM 3249 O O . PHE B 1 24 ? 0.510 27.927 50.193 1.000 52.080 5 PHE BBB O 1
ATOM 3266 N N . THR B 1 25 ? 0.080 26.607 48.398 1.000 55.620 6 THR BBB N 1
ATOM 3267 C CA . THR B 1 25 ? 0.744 25.369 48.886 1.000 56.180 6 THR BBB CA 1
ATOM 3268 C C . THR B 1 25 ? 2.209 25.426 48.448 1.000 52.600 6 THR BBB C 1
ATOM 3269 O O . THR B 1 25 ? 2.435 25.378 47.200 1.000 50.580 6 THR BBB O 1
ATOM 3280 N N . LEU B 1 26 ? 3.116 25.643 49.421 1.000 47.840 7 LEU BBB N 1
ATOM 3281 C CA . LEU B 1 26 ? 4.596 25.476 49.299 1.000 41.560 7 LEU BBB CA 1
ATOM 3282 C C . LEU B 1 26 ? 5.008 24.227 50.075 1.000 41.920 7 LEU BBB C 1
ATOM 3283 O O . LEU B 1 26 ? 4.452 23.939 51.133 1.000 41.220 7 LEU BBB O 1
ATOM 3299 N N . PRO B 1 27 ? 6.012 23.463 49.595 1.000 39.560 8 PRO BBB N 1
ATOM 3300 C CA . PRO B 1 27 ? 6.483 22.278 50.303 1.000 36.860 8 PRO BBB CA 1
ATOM 3301 C C . PRO B 1 27 ? 7.007 22.605 51.704 1.000 41.160 8 PRO BBB C 1
ATOM 3302 O O . PRO B 1 27 ? 7.465 23.738 51.945 1.000 37.010 8 PRO BBB O 1
ATOM 3313 N N . ALA B 1 28 ? 6.930 21.599 52.581 1.000 39.930 9 ALA BBB N 1
ATOM 3314 C CA . ALA B 1 28 ? 7.360 21.624 53.999 1.000 42.940 9 ALA BBB CA 1
ATOM 3315 C C . ALA B 1 28 ? 8.833 22.055 54.129 1.000 38.360 9 ALA BBB C 1
ATOM 3316 O O . ALA B 1 28 ? 9.167 22.724 55.120 1.000 39.810 9 ALA BBB O 1
ATOM 3323 N N . HIS B 1 29 ? 9.686 21.693 53.177 1.000 33.320 10 HIS BBB N 1
ATOM 3324 C CA . HIS B 1 29 ? 11.146 22.006 53.202 1.000 35.930 10 HIS BBB CA 1
ATOM 3325 C C . HIS B 1 29 ? 11.446 23.485 52.898 1.000 32.670 10 HIS BBB C 1
ATOM 3326 O O . HIS B 1 29 ? 12.633 23.822 52.918 1.000 31.020 10 HIS BBB O 1
ATOM 3341 N N . SER B 1 30 ? 10.443 24.334 52.621 1.000 31.680 11 SER BBB N 1
ATOM 3342 C CA . SER B 1 30 ? 10.630 25.712 52.078 1.000 31.410 11 SER BBB CA 1
ATOM 3343 C C . SER B 1 30 ? 11.450 26.563 53.048 1.000 30.440 11 SER BBB C 1
ATOM 3344 O O . SER B 1 30 ? 12.396 27.241 52.641 1.000 33.120 11 SER BBB O 1
ATOM 3352 N N . PRO B 1 31 ? 11.183 26.532 54.369 1.000 32.490 12 PRO BBB N 1
ATOM 3353 C CA . PRO B 1 31 ? 11.992 27.317 55.304 1.000 34.460 12 PRO BBB CA 1
ATOM 3354 C C . PRO B 1 31 ? 13.486 26.927 55.277 1.000 31.960 12 PRO BBB C 1
ATOM 3355 O O . PRO B 1 31 ? 14.301 27.793 55.333 1.000 30.610 12 PRO BBB O 1
ATOM 3366 N N . ALA B 1 32 ? 13.798 25.638 55.143 1.000 30.370 13 ALA BBB N 1
ATOM 3367 C CA . ALA B 1 32 ? 15.180 25.132 55.059 1.000 30.630 13 ALA BBB CA 1
ATOM 3368 C C . ALA B 1 32 ? 15.845 25.672 53.783 1.000 32.860 13 ALA BBB C 1
ATOM 3369 O O . ALA B 1 32 ? 17.064 25.952 53.819 1.000 30.580 13 ALA BBB O 1
ATOM 3376 N N . LEU B 1 33 ? 15.101 25.799 52.681 1.000 28.800 14 LEU BBB N 1
ATOM 3377 C CA . LEU B 1 33 ? 15.689 26.330 51.427 1.000 29.590 14 LEU BBB CA 1
ATOM 3378 C C . LEU B 1 33 ? 15.938 27.819 51.622 1.000 26.520 14 LEU BBB C 1
ATOM 3379 O O . LEU B 1 33 ? 16.991 28.293 51.190 1.000 26.820 14 LEU BBB O 1
ATOM 3395 N N . ALA B 1 34 ? 14.953 28.531 52.168 1.000 27.240 15 ALA BBB N 1
ATOM 3396 C CA . ALA B 1 34 ? 14.982 29.999 52.295 1.000 27.730 15 ALA BBB CA 1
ATOM 3397 C C . ALA B 1 34 ? 16.174 30.406 53.168 1.000 26.720 15 ALA BBB C 1
ATOM 3398 O O . ALA B 1 34 ? 16.807 31.451 52.866 1.000 27.020 15 ALA BBB O 1
ATOM 3405 N N . ALA B 1 35 ? 16.465 29.624 54.214 1.000 24.760 16 ALA BBB N 1
ATOM 3406 C CA . ALA B 1 35 ? 17.589 29.852 55.160 1.000 24.530 16 ALA BBB CA 1
ATOM 3407 C C . ALA B 1 35 ? 18.922 29.879 54.392 1.000 25.790 16 ALA BBB C 1
ATOM 3408 O O . ALA B 1 35 ? 19.859 30.627 54.800 1.000 22.220 16 ALA BBB O 1
ATOM 3415 N N . LEU B 1 36 ? 19.014 29.145 53.277 1.000 25.050 17 LEU BBB N 1
ATOM 3416 C CA . LEU B 1 36 ? 20.286 29.054 52.526 1.000 23.410 17 LEU BBB CA 1
ATOM 3417 C C . LEU B 1 36 ? 20.617 30.408 51.894 1.000 22.920 17 LEU BBB C 1
ATOM 3418 O O . LEU B 1 36 ? 21.785 30.636 51.666 1.000 20.920 17 LEU BBB O 1
ATOM 3434 N N . VAL B 1 37 ? 19.633 31.256 51.603 1.000 24.760 18 VAL BBB N 1
ATOM 3435 C CA . VAL B 1 37 ? 19.846 32.435 50.714 1.000 25.830 18 VAL BBB CA 1
ATOM 3436 C C . VAL B 1 37 ? 20.644 33.526 51.432 1.000 25.520 18 VAL BBB C 1
ATOM 3437 O O . VAL B 1 37 ? 21.633 33.993 50.884 1.000 24.460 18 VAL BBB O 1
ATOM 3450 N N . PRO B 1 38 ? 20.310 33.957 52.665 1.000 27.510 19 PRO BBB N 1
ATOM 3451 C CA . PRO B 1 38 ? 21.173 34.899 53.384 1.000 28.810 19 PRO BBB CA 1
ATOM 3452 C C . PRO B 1 38 ? 22.591 34.346 53.633 1.000 25.940 19 PRO BBB C 1
ATOM 3453 O O . PRO B 1 38 ? 23.519 35.100 53.580 1.000 26.420 19 PRO BBB O 1
ATOM 3464 N N . GLU B 1 39 ? 22.742 33.038 53.849 1.000 25.280 20 GLU BBB N 1
ATOM 3465 C CA . GLU B 1 39 ? 24.079 32.421 54.041 1.000 26.090 20 GLU BBB CA 1
ATOM 3466 C C . GLU B 1 39 ? 24.893 32.557 52.756 1.000 25.110 20 GLU BBB C 1
ATOM 3467 O O . GLU B 1 39 ? 26.089 32.916 52.813 1.000 25.890 20 GLU BBB O 1
ATOM 3479 N N . PHE B 1 40 ? 24.256 32.337 51.615 1.000 24.470 21 PHE BBB N 1
ATOM 3480 C CA . PHE B 1 40 ? 24.920 32.370 50.300 1.000 23.830 21 PHE BBB CA 1
ATOM 3481 C C . PHE B 1 40 ? 25.389 33.796 49.987 1.000 26.160 21 PHE BBB C 1
ATOM 3482 O O . PHE B 1 40 ? 26.515 33.952 49.478 1.000 26.550 21 PHE BBB O 1
ATOM 3499 N N . LEU B 1 41 ? 24.550 34.812 50.230 1.000 26.240 22 LEU BBB N 1
ATOM 3500 C CA . LEU B 1 41 ? 24.951 36.229 50.011 1.000 27.580 22 LEU BBB CA 1
ATOM 3501 C C . LEU B 1 41 ? 26.040 36.611 51.019 1.000 25.930 22 LEU BBB C 1
ATOM 3502 O O . LEU B 1 41 ? 26.941 37.353 50.656 1.000 25.050 22 LEU BBB O 1
ATOM 3518 N N . ASP B 1 42 ? 25.944 36.121 52.246 1.000 28.050 23 ASP BBB N 1
ATOM 3519 C CA . ASP B 1 42 ? 26.950 36.430 53.285 1.000 32.780 23 ASP BBB CA 1
ATOM 3520 C C . ASP B 1 42 ? 28.306 35.806 52.909 1.000 36.470 23 ASP BBB C 1
ATOM 3521 O O . ASP B 1 42 ? 29.368 36.421 53.246 1.000 31.030 23 ASP BBB O 1
ATOM 3530 N N . LEU B 1 43 ? 28.284 34.658 52.214 1.000 34.260 24 LEU BBB N 1
ATOM 3531 C CA . LEU B 1 43 ? 29.517 33.962 51.760 1.000 31.120 24 LEU BBB CA 1
ATOM 3532 C C . LEU B 1 43 ? 30.232 34.829 50.717 1.000 30.320 24 LEU BBB C 1
ATOM 3533 O O . LEU B 1 43 ? 31.467 34.916 50.774 1.000 26.010 24 LEU BBB O 1
ATOM 3549 N N . ALA B 1 44 ? 29.497 35.470 49.809 1.000 29.380 25 ALA BBB N 1
ATOM 3550 C CA . ALA B 1 44 ? 30.057 36.419 48.819 1.000 31.270 25 ALA BBB CA 1
ATOM 3551 C C . ALA B 1 44 ? 30.802 37.540 49.549 1.000 35.300 25 ALA BBB C 1
ATOM 3552 O O . ALA B 1 44 ? 31.887 37.927 49.095 1.000 36.680 25 ALA BBB O 1
ATOM 3559 N N . ARG B 1 45 ? 30.266 38.025 50.662 1.000 39.020 26 ARG BBB N 1
ATOM 3560 C CA . ARG B 1 45 ? 31.006 39.105 51.354 1.000 46.730 26 ARG BBB CA 1
ATOM 3561 C C . ARG B 1 45 ? 32.102 38.537 52.252 1.000 48.070 26 ARG BBB C 1
ATOM 3562 O O . ARG B 1 45 ? 33.114 39.180 52.346 1.000 44.940 26 ARG BBB O 1
ATOM 3583 N N . ALA B 1 46 ? 31.891 37.379 52.871 1.000 48.540 27 ALA BBB N 1
ATOM 3584 C CA . ALA B 1 46 ? 32.934 36.787 53.740 1.000 51.760 27 ALA BBB CA 1
ATOM 3585 C C . ALA B 1 46 ? 34.025 36.142 52.886 1.000 57.480 27 ALA BBB C 1
ATOM 3586 O O . ALA B 1 46 ? 35.150 36.024 53.389 1.000 60.530 27 ALA BBB O 1
ATOM 3593 N N . ALA B 1 47 ? 33.701 35.729 51.666 1.000 66.910 28 ALA BBB N 1
ATOM 3594 C CA . ALA B 1 47 ? 34.716 35.143 50.761 1.000 70.600 28 ALA BBB CA 1
ATOM 3595 C C . ALA B 1 47 ? 35.467 36.302 50.105 1.000 77.470 28 ALA BBB C 1
ATOM 3596 O O . ALA B 1 47 ? 35.115 36.705 48.979 1.000 79.350 28 ALA BBB O 1
ATOM 3603 N N . SER B 1 48 ? 36.371 36.899 50.853 1.000 78.130 29 SER BBB N 1
ATOM 3604 C CA . SER B 1 48 ? 37.304 38.001 50.496 1.000 78.430 29 SER BBB CA 1
ATOM 3605 C C . SER B 1 48 ? 38.482 37.800 51.461 1.000 81.200 29 SER BBB C 1
ATOM 3606 O O . SER B 1 48 ? 39.626 38.014 51.087 1.000 88.750 29 SER BBB O 1
ATOM 3614 N N . GLY B 1 49 ? 38.120 37.429 52.687 1.000 73.780 30 GLY BBB N 1
ATOM 3615 C CA . GLY B 1 49 ? 38.942 37.020 53.822 1.000 73.390 30 GLY BBB CA 1
ATOM 3616 C C . GLY B 1 49 ? 38.240 35.813 54.417 1.000 73.870 30 GLY BBB C 1
ATOM 3617 O O . GLY B 1 49 ? 38.768 35.234 55.360 1.000 69.210 30 GLY BBB O 1
ATOM 3621 N N . GLU B 1 55 ? 35.694 30.638 63.931 1.000 77.620 36 GLU BBB N 1
ATOM 3622 C CA . GLU B 1 55 ? 34.237 30.929 64.029 1.000 75.000 36 GLU BBB CA 1
ATOM 3623 C C . GLU B 1 55 ? 33.463 29.804 63.321 1.000 76.650 36 GLU BBB C 1
ATOM 3624 O O . GLU B 1 55 ? 33.040 28.855 64.008 1.000 81.400 36 GLU BBB O 1
ATOM 3636 N N . ARG B 1 56 ? 33.276 29.917 62.000 1.000 65.470 37 ARG BBB N 1
ATOM 3637 C CA . ARG B 1 56 ? 32.750 28.843 61.121 1.000 57.570 37 ARG BBB CA 1
ATOM 3638 C C . ARG B 1 56 ? 33.920 28.153 60.416 1.000 47.010 37 ARG BBB C 1
ATOM 3639 O O . ARG B 1 56 ? 34.960 28.804 60.170 1.000 45.090 37 ARG BBB O 1
ATOM 3660 N N . ASP B 1 57 ? 33.733 26.891 60.054 1.000 40.710 38 ASP BBB N 1
ATOM 3661 C CA . ASP B 1 57 ? 34.703 26.169 59.202 1.000 37.860 38 ASP BBB CA 1
ATOM 3662 C C . ASP B 1 57 ? 34.523 26.712 57.784 1.000 36.200 38 ASP BBB C 1
ATOM 3663 O O . ASP B 1 57 ? 33.393 26.643 57.246 1.000 33.640 38 ASP BBB O 1
ATOM 3672 N N . LEU B 1 58 ? 35.587 27.274 57.224 1.000 37.860 39 LEU BBB N 1
ATOM 3673 C CA . LEU B 1 58 ? 35.581 27.912 55.889 1.000 38.590 39 LEU BBB CA 1
ATOM 3674 C C . LEU B 1 58 ? 36.672 27.239 55.058 1.000 39.660 39 LEU BBB C 1
ATOM 3675 O O . LEU B 1 58 ? 37.843 27.391 55.421 1.000 45.520 39 LEU BBB O 1
ATOM 3691 N N . ALA B 1 59 ? 36.288 26.507 54.005 1.000 35.620 40 ALA BBB N 1
ATOM 3692 C CA . ALA B 1 59 ? 37.197 25.840 53.043 1.000 31.660 40 ALA BBB CA 1
ATOM 3693 C C . ALA B 1 59 ? 37.300 26.667 51.756 1.000 33.290 40 ALA BBB C 1
ATOM 3694 O O . ALA B 1 59 ? 36.320 26.736 50.946 1.000 30.190 40 ALA BBB O 1
ATOM 3701 N N . VAL B 1 60 ? 38.448 27.293 51.547 1.000 29.220 41 VAL BBB N 1
ATOM 3702 C CA . VAL B 1 60 ? 38.700 28.106 50.322 1.000 32.390 41 VAL BBB CA 1
ATOM 3703 C C . VAL B 1 60 ? 39.830 27.448 49.551 1.000 27.820 41 VAL BBB C 1
ATOM 3704 O O . VAL B 1 60 ? 40.896 27.288 50.116 1.000 27.790 41 VAL BBB O 1
ATOM 3717 N N . TRP B 1 61 ? 39.581 27.083 48.308 1.000 27.850 42 TRP BBB N 1
ATOM 3718 C CA . TRP B 1 61 ? 40.643 26.567 47.418 1.000 30.980 42 TRP BBB CA 1
ATOM 3719 C C . TRP B 1 61 ? 40.677 27.479 46.203 1.000 31.930 42 TRP BBB C 1
ATOM 3720 O O . TRP B 1 61 ? 39.935 27.236 45.291 1.000 32.230 42 TRP BBB O 1
ATOM 3741 N N . GLU B 1 62 ? 41.511 28.504 46.258 1.000 35.050 43 GLU BBB N 1
ATOM 3742 C CA . GLU B 1 62 ? 41.616 29.517 45.191 1.000 35.280 43 GLU BBB CA 1
ATOM 3743 C C . GLU B 1 62 ? 42.685 29.120 44.183 1.000 32.460 43 GLU BBB C 1
ATOM 3744 O O . GLU B 1 62 ? 43.545 28.361 44.524 1.000 30.830 43 GLU BBB O 1
ATOM 3756 N N . ASN B 1 63 ? 42.568 29.653 42.978 1.000 30.700 44 ASN BBB N 1
ATOM 3757 C CA . ASN B 1 63 ? 43.595 29.543 41.915 1.000 37.160 44 ASN BBB CA 1
ATOM 3758 C C . ASN B 1 63 ? 44.025 28.102 41.626 1.000 36.530 44 ASN BBB C 1
ATOM 3759 O O . ASN B 1 63 ? 45.178 27.908 41.358 1.000 34.830 44 ASN BBB O 1
ATOM 3770 N N . LEU B 1 64 ? 43.090 27.169 41.622 1.000 31.280 45 LEU BBB N 1
ATOM 3771 C CA . LEU B 1 64 ? 43.343 25.745 41.336 1.000 28.290 45 LEU BBB CA 1
ATOM 3772 C C . LEU B 1 64 ? 43.545 25.586 39.843 1.000 29.870 45 LEU BBB C 1
ATOM 3773 O O . LEU B 1 64 ? 42.889 26.296 39.071 1.000 29.690 45 LEU BBB O 1
ATOM 3789 N N . THR B 1 65 ? 44.355 24.611 39.451 1.000 31.190 46 THR BBB N 1
ATOM 3790 C CA . THR B 1 65 ? 44.407 24.121 38.056 1.000 29.580 46 THR BBB CA 1
ATOM 3791 C C . THR B 1 65 ? 43.596 22.831 37.990 1.000 30.560 46 THR BBB C 1
ATOM 3792 O O . THR B 1 65 ? 43.928 21.887 38.738 1.000 33.540 46 THR BBB O 1
ATOM 3803 N N . GLU B 1 66 ? 42.552 22.797 37.165 1.000 28.150 47 GLU BBB N 1
ATOM 3804 C CA . GLU B 1 66 ? 41.645 21.636 37.142 1.000 28.610 47 GLU BBB CA 1
ATOM 3805 C C . GLU B 1 66 ? 41.992 20.856 35.888 1.000 28.460 47 GLU BBB C 1
ATOM 3806 O O . GLU B 1 66 ? 41.799 21.387 34.777 1.000 27.990 47 GLU BBB O 1
ATOM 3818 N N . HIS B 1 67 ? 42.540 19.665 36.078 1.000 29.760 48 HIS BBB N 1
ATOM 3819 C CA . HIS B 1 67 ? 42.918 18.781 34.957 1.000 30.930 48 HIS BBB CA 1
ATOM 3820 C C . HIS B 1 67 ? 41.705 17.934 34.634 1.000 31.480 48 HIS BBB C 1
ATOM 3821 O O . HIS B 1 67 ? 41.324 17.092 35.470 1.000 33.160 48 HIS BBB O 1
ATOM 3836 N N . VAL B 1 68 ? 41.172 18.115 33.441 1.000 32.680 49 VAL BBB N 1
ATOM 3837 C CA . VAL B 1 68 ? 39.925 17.438 33.019 1.000 36.140 49 VAL BBB CA 1
ATOM 3838 C C . VAL B 1 68 ? 40.262 16.391 31.959 1.000 37.970 49 VAL BBB C 1
ATOM 3839 O O . VAL B 1 68 ? 41.012 16.699 31.027 1.000 39.290 49 VAL BBB O 1
ATOM 3852 N N . SER B 1 69 ? 39.668 15.215 32.118 1.000 38.130 50 SER BBB N 1
ATOM 3853 C CA . SER B 1 69 ? 39.647 14.110 31.143 1.000 40.400 50 SER BBB CA 1
ATOM 3854 C C . SER B 1 69 ? 38.198 13.911 30.695 1.000 37.030 50 SER BBB C 1
ATOM 3855 O O . SER B 1 69 ? 37.383 13.376 31.479 1.000 33.910 50 SER BBB O 1
ATOM 3863 N N . LEU B 1 70 ? 37.876 14.349 29.478 1.000 39.700 51 LEU BBB N 1
ATOM 3864 C CA . LEU B 1 70 ? 36.472 14.469 29.001 1.000 42.710 51 LEU BBB CA 1
ATOM 3865 C C . LEU B 1 70 ? 36.196 13.368 27.981 1.000 42.300 51 LEU BBB C 1
ATOM 3866 O O . LEU B 1 70 ? 37.034 13.141 27.102 1.000 50.790 51 LEU BBB O 1
ATOM 3882 N N . ASP B 1 71 ? 35.052 12.723 28.121 1.000 41.130 52 ASP BBB N 1
ATOM 3883 C CA . ASP B 1 71 ? 34.541 11.660 27.228 1.000 43.320 52 ASP BBB CA 1
ATOM 3884 C C . ASP B 1 71 ? 33.193 12.141 26.687 1.000 43.980 52 ASP BBB C 1
ATOM 3885 O O . ASP B 1 71 ? 32.176 11.923 27.362 1.000 42.120 52 ASP BBB O 1
ATOM 3894 N N . TYR B 1 72 ? 33.201 12.779 25.519 1.000 42.500 53 TYR BBB N 1
ATOM 3895 C CA . TYR B 1 72 ? 32.022 13.388 24.863 1.000 42.130 53 TYR BBB CA 1
ATOM 3896 C C . TYR B 1 72 ? 31.405 12.371 23.904 1.000 47.240 53 TYR BBB C 1
ATOM 3897 O O . TYR B 1 72 ? 32.146 11.739 23.152 1.000 53.790 53 TYR BBB O 1
ATOM 3915 N N . ARG B 1 73 ? 30.081 12.228 23.958 1.000 48.710 54 ARG BBB N 1
ATOM 3916 C CA . ARG B 1 73 ? 29.266 11.418 23.026 1.000 47.950 54 ARG BBB CA 1
ATOM 3917 C C . ARG B 1 73 ? 28.441 12.385 22.174 1.000 53.220 54 ARG BBB C 1
ATOM 3918 O O . ARG B 1 73 ? 27.858 13.328 22.740 1.000 46.190 54 ARG BBB O 1
ATOM 3939 N N . PHE B 1 74 ? 28.420 12.166 20.856 1.000 55.240 55 PHE BBB N 1
ATOM 3940 C CA . PHE B 1 74 ? 27.582 12.906 19.880 1.000 51.870 55 PHE BBB CA 1
ATOM 3941 C C . PHE B 1 74 ? 26.317 12.113 19.576 1.000 49.830 55 PHE BBB C 1
ATOM 3942 O O . PHE B 1 74 ? 26.446 10.915 19.336 1.000 57.810 55 PHE BBB O 1
ATOM 3959 N N . ALA B 1 75 ? 25.155 12.774 19.551 1.000 54.780 56 ALA BBB N 1
ATOM 3960 C CA . ALA B 1 75 ? 23.853 12.182 19.152 1.000 60.710 56 ALA BBB CA 1
ATOM 3961 C C . ALA B 1 75 ? 23.793 12.013 17.628 1.000 65.090 56 ALA BBB C 1
ATOM 3962 O O . ALA B 1 75 ? 23.221 11.010 17.161 1.000 71.440 56 ALA BBB O 1
ATOM 3969 N N . ASN B 1 76 ? 24.345 12.988 16.900 1.000 63.850 57 ASN BBB N 1
ATOM 3970 C CA . ASN B 1 76 ? 24.118 13.248 15.453 1.000 59.270 57 ASN BBB CA 1
ATOM 3971 C C . ASN B 1 76 ? 25.330 14.013 14.941 1.000 54.880 57 ASN BBB C 1
ATOM 3972 O O . ASN B 1 76 ? 25.213 15.181 14.582 1.000 58.330 57 ASN BBB O 1
ATOM 3983 N N . PRO B 1 77 ? 26.533 13.392 14.963 1.000 55.510 58 PRO BBB N 1
ATOM 3984 C CA . PRO B 1 77 ? 27.777 14.087 14.622 1.000 54.580 58 PRO BBB CA 1
ATOM 3985 C C . PRO B 1 77 ? 27.925 14.298 13.114 1.000 59.170 58 PRO BBB C 1
ATOM 3986 O O . PRO B 1 77 ? 27.150 13.740 12.338 1.000 61.950 58 PRO BBB O 1
ATOM 3997 N N . PRO B 1 78 ? 28.859 15.155 12.635 1.000 55.830 59 PRO BBB N 1
ATOM 3998 C CA . PRO B 1 78 ? 29.789 15.907 13.489 1.000 55.800 59 PRO BBB CA 1
ATOM 3999 C C . PRO B 1 78 ? 29.285 17.182 14.199 1.000 56.310 59 PRO BBB C 1
ATOM 4000 O O . PRO B 1 78 ? 30.123 17.967 14.633 1.000 54.900 59 PRO BBB O 1
ATOM 4011 N N . VAL B 1 79 ? 27.968 17.408 14.294 1.000 62.450 60 VAL BBB N 1
ATOM 4012 C CA . VAL B 1 79 ? 27.414 18.669 14.891 1.000 62.560 60 VAL BBB CA 1
ATOM 4013 C C . VAL B 1 79 ? 27.116 18.468 16.385 1.000 54.830 60 VAL BBB C 1
ATOM 4014 O O . VAL B 1 79 ? 26.422 17.484 16.748 1.000 53.580 60 VAL BBB O 1
ATOM 4027 N N . HIS B 1 80 ? 27.640 19.370 17.218 1.000 56.940 61 HIS BBB N 1
ATOM 4028 C CA . HIS B 1 80 ? 27.191 19.584 18.623 1.000 57.070 61 HIS BBB CA 1
ATOM 4029 C C . HIS B 1 80 ? 25.703 19.928 18.572 1.000 50.290 61 HIS BBB C 1
ATOM 4030 O O . HIS B 1 80 ? 25.356 20.856 17.816 1.000 52.170 61 HIS BBB O 1
ATOM 4045 N N . GLY B 1 81 ? 24.851 19.224 19.310 1.000 43.070 62 GLY BBB N 1
ATOM 4046 C CA . GLY B 1 81 ? 23.443 19.641 19.424 1.000 43.650 62 GLY BBB CA 1
ATOM 4047 C C . GLY B 1 81 ? 22.682 18.827 20.457 1.000 40.930 62 GLY BBB C 1
ATOM 4048 O O . GLY B 1 81 ? 23.257 17.980 21.128 1.000 38.740 62 GLY BBB O 1
ATOM 4052 N N . PRO B 1 82 ? 21.366 19.079 20.620 1.000 39.250 63 PRO BBB N 1
ATOM 4053 C CA . PRO B 1 82 ? 20.543 18.298 21.539 1.000 42.250 63 PRO BBB CA 1
ATOM 4054 C C . PRO B 1 82 ? 20.818 16.793 21.419 1.000 44.690 63 PRO BBB C 1
ATOM 4055 O O . PRO B 1 82 ? 20.974 16.321 20.321 1.000 49.110 63 PRO BBB O 1
ATOM 4066 N N . GLY B 1 83 ? 20.911 16.105 22.560 1.000 42.380 64 GLY BBB N 1
ATOM 4067 C CA . GLY B 1 83 ? 21.170 14.658 22.646 1.000 39.420 64 GLY BBB CA 1
ATOM 4068 C C . GLY B 1 83 ? 22.628 14.339 22.929 1.000 37.140 64 GLY BBB C 1
ATOM 4069 O O . GLY B 1 83 ? 22.893 13.188 23.256 1.000 38.040 64 GLY BBB O 1
ATOM 4073 N N . ASP B 1 84 ? 23.551 15.284 22.747 1.000 38.270 65 ASP BBB N 1
ATOM 4074 C CA . ASP B 1 84 ? 24.984 15.099 23.107 1.000 39.910 65 ASP BBB CA 1
ATOM 4075 C C . ASP B 1 84 ? 25.076 15.012 24.630 1.000 41.070 65 ASP BBB C 1
ATOM 4076 O O . ASP B 1 84 ? 24.225 15.596 25.310 1.000 38.800 65 ASP BBB O 1
ATOM 4085 N N . TRP B 1 85 ? 26.055 14.274 25.136 1.000 42.440 66 TRP BBB N 1
ATOM 4086 C CA . TRP B 1 85 ? 26.300 14.145 26.590 1.000 42.810 66 TRP BBB CA 1
ATOM 4087 C C . TRP B 1 85 ? 27.760 13.790 26.810 1.000 44.060 66 TRP BBB C 1
ATOM 4088 O O . TRP B 1 85 ? 28.421 13.328 25.854 1.000 41.950 66 TRP BBB O 1
ATOM 4109 N N . ASP B 1 86 ? 28.231 13.989 28.038 1.000 40.730 67 ASP BBB N 1
ATOM 4110 C CA . ASP B 1 86 ? 29.641 13.735 28.371 1.000 38.320 67 ASP BBB CA 1
ATOM 4111 C C . ASP B 1 86 ? 29.747 13.267 29.814 1.000 36.450 67 ASP BBB C 1
ATOM 4112 O O . ASP B 1 86 ? 28.778 13.412 30.598 1.000 33.680 67 ASP BBB O 1
ATOM 4121 N N . THR B 1 87 ? 30.894 12.665 30.110 1.000 35.940 68 THR BBB N 1
ATOM 4122 C CA . THR B 1 87 ? 31.361 12.358 31.477 1.000 35.350 68 THR BBB CA 1
ATOM 4123 C C . THR B 1 87 ? 32.758 12.934 31.569 1.000 35.280 68 THR BBB C 1
ATOM 4124 O O . THR B 1 87 ? 33.435 13.073 30.525 1.000 35.250 68 THR BBB O 1
ATOM 4135 N N . TYR B 1 88 ? 33.170 13.302 32.772 1.000 35.150 69 TYR BBB N 1
ATOM 4136 C CA . TYR B 1 88 ? 34.548 13.775 32.993 1.000 30.830 69 TYR BBB CA 1
ATOM 4137 C C . TYR B 1 88 ? 34.970 13.465 34.423 1.000 28.010 69 TYR BBB C 1
ATOM 4138 O O . TYR B 1 88 ? 34.120 13.366 35.342 1.000 25.440 69 TYR BBB O 1
ATOM 4156 N N . ASP B 1 89 ? 36.285 13.285 34.539 1.000 28.670 70 ASP BBB N 1
ATOM 4157 C CA . ASP B 1 89 ? 37.070 13.205 35.782 1.000 30.980 70 ASP BBB CA 1
ATOM 4158 C C . ASP B 1 89 ? 37.979 14.425 35.793 1.000 31.490 70 ASP BBB C 1
ATOM 4159 O O . ASP B 1 89 ? 38.608 14.724 34.751 1.000 32.930 70 ASP BBB O 1
ATOM 4168 N N . SER B 1 90 ? 38.017 15.104 36.932 1.000 28.240 71 SER BBB N 1
ATOM 4169 C CA . SER B 1 90 ? 38.857 16.286 37.198 1.000 27.950 71 SER BBB CA 1
ATOM 4170 C C . SER B 1 90 ? 39.759 15.960 38.382 1.000 28.540 71 SER BBB C 1
ATOM 4171 O O . SER B 1 90 ? 39.287 15.349 39.404 1.000 27.940 71 SER BBB O 1
ATOM 4179 N N . ARG B 1 91 ? 41.007 16.390 38.287 1.000 27.870 72 ARG BBB N 1
ATOM 4180 C CA . ARG B 1 91 ? 41.873 16.516 39.471 1.000 30.300 72 ARG BBB CA 1
ATOM 4181 C C . ARG B 1 91 ? 42.080 18.016 39.707 1.000 28.410 72 ARG BBB C 1
ATOM 4182 O O . ARG B 1 91 ? 42.290 18.739 38.718 1.000 32.010 72 ARG BBB O 1
ATOM 4203 N N . PHE B 1 92 ? 41.913 18.447 40.954 1.000 28.390 73 PHE BBB N 1
ATOM 4204 C CA . PHE B 1 92 ? 42.148 19.832 41.429 1.000 28.190 73 PHE BBB CA 1
ATOM 4205 C C . PHE B 1 92 ? 43.552 19.890 42.027 1.000 29.480 73 PHE BBB C 1
ATOM 4206 O O . PHE B 1 92 ? 43.806 19.165 43.012 1.000 32.140 73 PHE BBB O 1
ATOM 4223 N N . VAL B 1 93 ? 44.426 20.709 41.437 1.000 30.300 74 VAL BBB N 1
ATOM 4224 C CA . VAL B 1 93 ? 45.851 20.876 41.838 1.000 32.660 74 VAL BBB CA 1
ATOM 4225 C C . VAL B 1 93 ? 46.068 22.346 42.216 1.000 31.860 74 VAL BBB C 1
ATOM 4226 O O . VAL B 1 93 ? 45.780 23.236 41.365 1.000 30.930 74 VAL BBB O 1
ATOM 4239 N N . ASP B 1 94 ? 46.473 22.588 43.464 1.000 34.280 75 ASP BBB N 1
ATOM 4240 C CA . ASP B 1 94 ? 46.732 23.946 44.013 1.000 35.570 75 ASP BBB CA 1
ATOM 4241 C C . ASP B 1 94 ? 48.042 24.439 43.392 1.000 38.110 75 ASP BBB C 1
ATOM 4242 O O . ASP B 1 94 ? 48.742 23.651 42.761 1.000 34.080 75 ASP BBB O 1
ATOM 4251 N N . PRO B 1 95 ? 48.383 25.751 43.483 1.000 38.710 76 PRO BBB N 1
ATOM 4252 C CA . PRO B 1 95 ? 49.596 26.280 42.846 1.000 41.720 76 PRO BBB CA 1
ATOM 4253 C C . PRO B 1 95 ? 50.904 25.603 43.298 1.000 39.500 76 PRO BBB C 1
ATOM 4254 O O . PRO B 1 95 ? 51.811 25.508 42.474 1.000 43.910 76 PRO BBB O 1
ATOM 4265 N N . ALA B 1 96 ? 50.966 25.130 44.552 1.000 37.130 77 ALA BBB N 1
ATOM 4266 C CA . ALA B 1 96 ? 52.105 24.358 45.122 1.000 37.260 77 ALA BBB CA 1
ATOM 4267 C C . ALA B 1 96 ? 52.208 22.963 44.474 1.000 37.810 77 ALA BBB C 1
ATOM 4268 O O . ALA B 1 96 ? 53.192 22.249 44.758 1.000 42.220 77 ALA BBB O 1
ATOM 4275 N N . GLY B 1 97 ? 51.269 22.573 43.606 1.000 37.740 78 GLY BBB N 1
ATOM 4276 C CA . GLY B 1 97 ? 51.333 21.314 42.828 1.000 38.040 78 GLY BBB CA 1
ATOM 4277 C C . GLY B 1 97 ? 50.653 20.120 43.509 1.000 37.410 78 GLY BBB C 1
ATOM 4278 O O . GLY B 1 97 ? 50.693 19.020 42.930 1.000 35.810 78 GLY BBB O 1
ATOM 4282 N N . VAL B 1 98 ? 49.965 20.350 44.632 1.000 39.670 79 VAL BBB N 1
ATOM 4283 C CA . VAL B 1 98 ? 49.326 19.324 45.516 1.000 39.880 79 VAL BBB CA 1
ATOM 4284 C C . VAL B 1 98 ? 47.893 19.049 45.035 1.000 38.310 79 VAL BBB C 1
ATOM 4285 O O . VAL B 1 98 ? 47.151 20.022 44.798 1.000 32.420 79 VAL BBB O 1
ATOM 4298 N N . GLU B 1 99 ? 47.516 17.774 44.881 1.000 38.620 80 GLU BBB N 1
ATOM 4299 C CA . GLU B 1 99 ? 46.118 17.368 44.568 1.000 37.710 80 GLU BBB CA 1
ATOM 4300 C C . GLU B 1 99 ? 45.288 17.559 45.842 1.000 35.130 80 GLU BBB C 1
ATOM 4301 O O . GLU B 1 99 ? 45.533 16.861 46.822 1.000 32.410 80 GLU BBB O 1
ATOM 4313 N N . ILE B 1 100 ? 44.349 18.498 45.839 1.000 31.920 81 ILE BBB N 1
ATOM 4314 C CA . ILE B 1 100 ? 43.498 18.770 47.031 1.000 29.240 81 ILE BBB CA 1
ATOM 4315 C C . ILE B 1 100 ? 42.191 17.994 46.892 1.000 26.700 81 ILE BBB C 1
ATOM 4316 O O . ILE B 1 100 ? 41.475 17.878 47.884 1.000 25.220 81 ILE BBB O 1
ATOM 4332 N N . GLY B 1 101 ? 41.850 17.528 45.695 1.000 28.370 82 GLY BBB N 1
ATOM 4333 C CA . GLY B 1 101 ? 40.579 16.800 45.519 1.000 27.670 82 GLY BBB CA 1
ATOM 4334 C C . GLY B 1 101 ? 40.315 16.407 44.088 1.000 28.770 82 GLY BBB C 1
ATOM 4335 O O . GLY B 1 101 ? 41.091 16.823 43.166 1.000 30.490 82 GLY BBB O 1
ATOM 4339 N N . THR B 1 102 ? 39.244 15.626 43.906 1.000 26.810 83 THR BBB N 1
ATOM 4340 C CA . THR B 1 102 ? 38.795 15.130 42.590 1.000 26.590 83 THR BBB CA 1
ATOM 4341 C C . THR B 1 102 ? 37.297 15.406 42.423 1.000 24.520 83 THR BBB C 1
ATOM 4342 O O . THR B 1 102 ? 36.599 15.660 43.397 1.000 24.380 83 THR BBB O 1
ATOM 4353 N N . LEU B 1 103 ? 36.848 15.293 41.191 1.000 25.530 84 LEU BBB N 1
ATOM 4354 C CA . LEU B 1 103 ? 35.463 15.504 40.773 1.000 27.090 84 LEU BBB CA 1
ATOM 4355 C C . LEU B 1 103 ? 35.141 14.529 39.640 1.000 25.800 84 LEU BBB C 1
ATOM 4356 O O . LEU B 1 103 ? 36.000 14.261 38.830 1.000 27.380 84 LEU BBB O 1
ATOM 4372 N N . GLN B 1 104 ? 33.920 14.035 39.642 1.000 26.240 85 GLN BBB N 1
ATOM 4373 C CA . GLN B 1 104 ? 33.361 13.218 38.555 1.000 28.250 85 GLN BBB CA 1
ATOM 4374 C C . GLN B 1 104 ? 32.143 14.009 38.113 1.000 26.090 85 GLN BBB C 1
ATOM 4375 O O . GLN B 1 104 ? 31.380 14.373 38.968 1.000 21.330 85 GLN BBB O 1
ATOM 4389 N N . GLY B 1 105 ? 32.006 14.254 36.819 1.000 28.440 86 GLY BBB N 1
ATOM 4390 C CA . GLY B 1 105 ? 30.859 15.026 36.329 1.000 27.860 86 GLY BBB CA 1
ATOM 4391 C C . GLY B 1 105 ? 30.209 14.426 35.104 1.000 30.180 86 GLY BBB C 1
ATOM 4392 O O . GLY B 1 105 ? 30.828 13.618 34.447 1.000 28.040 86 GLY BBB O 1
ATOM 4396 N N . THR B 1 106 ? 28.979 14.839 34.843 1.000 31.570 87 THR BBB N 1
ATOM 4397 C CA . THR B 1 106 ? 28.225 14.403 33.652 1.000 31.910 87 THR BBB CA 1
ATOM 4398 C C . THR B 1 106 ? 27.379 15.584 33.180 1.000 32.000 87 THR BBB C 1
ATOM 4399 O O . THR B 1 106 ? 26.869 16.288 34.019 1.000 29.270 87 THR BBB O 1
ATOM 4410 N N . GLY B 1 107 ? 27.315 15.787 31.873 1.000 29.910 88 GLY BBB N 1
ATOM 4411 C CA . GLY B 1 107 ? 26.538 16.873 31.271 1.000 33.630 88 GLY BBB CA 1
ATOM 4412 C C . GLY B 1 107 ? 25.763 16.380 30.065 1.000 36.580 88 GLY BBB C 1
ATOM 4413 O O . GLY B 1 107 ? 26.223 15.461 29.419 1.000 35.040 88 GLY BBB O 1
ATOM 4417 N N . ARG B 1 108 ? 24.594 16.961 29.829 1.000 36.530 89 ARG BBB N 1
ATOM 4418 C CA . ARG B 1 108 ? 23.745 16.651 28.667 1.000 35.990 89 ARG BBB CA 1
ATOM 4419 C C . ARG B 1 108 ? 23.390 17.959 27.968 1.000 33.660 89 ARG BBB C 1
ATOM 4420 O O . ARG B 1 108 ? 23.088 18.899 28.652 1.000 33.440 89 ARG BBB O 1
ATOM 4441 N N . ILE B 1 109 ? 23.567 18.008 26.660 1.000 34.140 90 ILE BBB N 1
ATOM 4442 C CA . ILE B 1 109 ? 23.031 19.105 25.809 1.000 38.680 90 ILE BBB CA 1
ATOM 4443 C C . ILE B 1 109 ? 21.554 18.795 25.575 1.000 38.980 90 ILE BBB C 1
ATOM 4444 O O . ILE B 1 109 ? 21.228 17.701 25.044 1.000 37.760 90 ILE BBB O 1
ATOM 4460 N N . LEU B 1 110 ? 20.699 19.699 26.029 1.000 35.210 91 LEU BBB N 1
ATOM 4461 C CA . LEU B 1 110 ? 19.268 19.401 26.238 1.000 35.320 91 LEU BBB CA 1
ATOM 4462 C C . LEU B 1 110 ? 18.427 20.066 25.150 1.000 35.430 91 LEU BBB C 1
ATOM 4463 O O . LEU B 1 110 ? 17.547 19.382 24.634 1.000 36.400 91 LEU BBB O 1
ATOM 4479 N N . TYR B 1 111 ? 18.688 21.322 24.790 1.000 37.570 92 TYR BBB N 1
ATOM 4480 C CA . TYR B 1 111 ? 17.832 22.073 23.834 1.000 34.640 92 TYR BBB CA 1
ATOM 4481 C C . TYR B 1 111 ? 18.528 23.378 23.431 1.000 37.180 92 TYR BBB C 1
ATOM 4482 O O . TYR B 1 111 ? 19.555 23.752 24.028 1.000 36.660 92 TYR BBB O 1
ATOM 4500 N N . GLU B 1 112 ? 17.984 24.031 22.407 1.000 39.290 93 GLU BBB N 1
ATOM 4501 C CA . GLU B 1 112 ? 18.344 25.407 21.983 1.000 40.280 93 GLU BBB CA 1
ATOM 4502 C C . GLU B 1 112 ? 17.272 26.348 22.528 1.000 38.190 93 GLU BBB C 1
ATOM 4503 O O . GLU B 1 112 ? 16.060 25.963 22.486 1.000 38.510 93 GLU BBB O 1
ATOM 4515 N N . ARG B 1 113 ? 17.699 27.477 23.094 1.000 37.240 94 ARG BBB N 1
ATOM 4516 C CA . ARG B 1 113 ? 16.788 28.549 23.576 1.000 40.940 94 ARG BBB CA 1
ATOM 4517 C C . ARG B 1 113 ? 15.974 29.097 22.402 1.000 42.650 94 ARG BBB C 1
ATOM 4518 O O . ARG B 1 113 ? 16.552 29.363 21.326 1.000 40.680 94 ARG BBB O 1
ATOM 4539 N N . SER B 1 114 ? 14.679 29.295 22.629 1.000 45.590 95 SER BBB N 1
ATOM 4540 C CA . SER B 1 114 ? 13.741 29.914 21.660 1.000 45.990 95 SER BBB CA 1
ATOM 4541 C C . SER B 1 114 ? 14.238 31.297 21.219 1.000 47.290 95 SER BBB C 1
ATOM 4542 O O . SER B 1 114 ? 14.011 31.639 20.050 1.000 57.620 95 SER BBB O 1
ATOM 4550 N N . SER B 1 115 ? 14.839 32.042 22.132 1.000 47.910 96 SER BBB N 1
ATOM 4551 C CA . SER B 1 115 ? 15.197 33.455 21.885 1.000 51.680 96 SER BBB CA 1
ATOM 4552 C C . SER B 1 115 ? 16.413 33.659 20.978 1.000 50.530 96 SER BBB C 1
ATOM 4553 O O . SER B 1 115 ? 16.416 34.652 20.264 1.000 50.390 96 SER BBB O 1
ATOM 4561 N N . ASP B 1 116 ? 17.420 32.797 21.071 1.000 46.700 97 ASP BBB N 1
ATOM 4562 C CA . ASP B 1 116 ? 18.689 33.050 20.349 1.000 42.630 97 ASP BBB CA 1
ATOM 4563 C C . ASP B 1 116 ? 19.386 31.747 19.979 1.000 41.750 97 ASP BBB C 1
ATOM 4564 O O . ASP B 1 116 ? 20.543 31.812 19.644 1.000 41.790 97 ASP BBB O 1
ATOM 4573 N N . ALA B 1 117 ? 18.695 30.625 20.113 1.000 41.910 98 ALA BBB N 1
ATOM 4574 C CA . ALA B 1 117 ? 19.212 29.289 19.751 1.000 45.520 98 ALA BBB CA 1
ATOM 4575 C C . ALA B 1 117 ? 20.481 28.853 20.504 1.000 38.740 98 ALA BBB C 1
ATOM 4576 O O . ALA B 1 117 ? 21.008 27.835 20.131 1.000 36.770 98 ALA BBB O 1
ATOM 4583 N N . HIS B 1 118 ? 20.891 29.506 21.596 1.000 41.100 99 HIS BBB N 1
ATOM 4584 C CA . HIS B 1 118 ? 22.045 29.038 22.419 1.000 41.570 99 HIS BBB CA 1
ATOM 4585 C C . HIS B 1 118 ? 21.810 27.605 22.905 1.000 39.390 99 HIS BBB C 1
ATOM 4586 O O . HIS B 1 118 ? 20.656 27.268 23.229 1.000 39.730 99 HIS BBB O 1
ATOM 4601 N N . LEU B 1 119 ? 22.858 26.778 22.911 1.000 42.300 100 LEU BBB N 1
ATOM 4602 C CA . LEU B 1 119 ? 22.774 25.360 23.353 1.000 41.720 100 LEU BBB CA 1
ATOM 4603 C C . LEU B 1 119 ? 22.746 25.360 24.878 1.000 38.620 100 LEU BBB C 1
ATOM 4604 O O . LEU B 1 119 ? 23.742 25.802 25.447 1.000 37.350 100 LEU BBB O 1
ATOM 4620 N N . MET B 1 120 ? 21.682 24.849 25.495 1.000 34.570 101 MET BBB N 1
ATOM 4621 C CA . MET B 1 120 ? 21.575 24.811 26.970 1.000 31.990 101 MET BBB CA 1
ATOM 4622 C C . MET B 1 120 ? 21.936 23.407 27.445 1.000 31.980 101 MET BBB C 1
ATOM 4623 O O . MET B 1 120 ? 21.339 22.440 26.969 1.000 32.760 101 MET BBB O 1
ATOM 4637 N N . MET B 1 121 ? 22.895 23.333 28.360 1.000 31.800 102 MET BBB N 1
ATOM 4638 C CA . MET B 1 121 ? 23.430 22.077 28.922 1.000 31.450 102 MET BBB CA 1
ATOM 4639 C C . MET B 1 121 ? 23.193 22.063 30.425 1.000 29.450 102 MET BBB C 1
ATOM 4640 O O . MET B 1 121 ? 23.280 23.118 31.056 1.000 32.410 102 MET BBB O 1
ATOM 4654 N N . TYR B 1 122 ? 22.933 20.890 30.977 1.000 28.670 103 TYR BBB N 1
ATOM 4655 C CA . TYR B 1 122 ? 22.819 20.693 32.434 1.000 25.300 103 TYR BBB CA 1
ATOM 4656 C C . TYR B 1 122 ? 23.899 19.737 32.921 1.000 27.540 103 TYR BBB C 1
ATOM 4657 O O . TYR B 1 122 ? 24.088 18.671 32.310 1.000 26.860 103 TYR BBB O 1
ATOM 4675 N N . TYR B 1 123 ? 24.503 20.072 34.061 1.000 26.090 104 TYR BBB N 1
ATOM 4676 C CA . TYR B 1 123 ? 25.615 19.303 34.660 1.000 25.160 104 TYR BBB CA 1
ATOM 4677 C C . TYR B 1 123 ? 25.247 18.923 36.090 1.000 24.860 104 TYR BBB C 1
ATOM 4678 O O . TYR B 1 123 ? 24.484 19.663 36.727 1.000 22.100 104 TYR BBB O 1
ATOM 4696 N N . ARG B 1 124 ? 25.838 17.829 36.547 1.000 24.160 105 ARG BBB N 1
ATOM 4697 C CA . ARG B 1 124 ? 25.773 17.286 37.921 1.000 26.150 105 ARG BBB CA 1
ATOM 4698 C C . ARG B 1 124 ? 27.181 16.784 38.223 1.000 26.220 105 ARG BBB C 1
ATOM 4699 O O . ARG B 1 124 ? 27.745 16.142 37.353 1.000 24.400 105 ARG BBB O 1
ATOM 4720 N N . GLU B 1 125 ? 27.762 17.172 39.359 1.000 23.330 106 GLU BBB N 1
ATOM 4721 C CA . GLU B 1 125 ? 29.143 16.779 39.720 1.000 22.580 106 GLU BBB CA 1
ATOM 4722 C C . GLU B 1 125 ? 29.176 16.309 41.163 1.000 21.720 106 GLU BBB C 1
ATOM 4723 O O . GLU B 1 125 ? 28.404 16.825 41.985 1.000 20.540 106 GLU BBB O 1
ATOM 4735 N N . GLN B 1 126 ? 30.076 15.359 41.414 1.000 23.170 107 GLN BBB N 1
ATOM 4736 C CA . GLN B 1 126 ? 30.383 14.786 42.735 1.000 26.510 107 GLN BBB CA 1
ATOM 4737 C C . GLN B 1 126 ? 31.853 15.070 43.010 1.000 25.160 107 GLN BBB C 1
ATOM 4738 O O . GLN B 1 126 ? 32.722 14.611 42.207 1.000 24.770 107 GLN BBB O 1
ATOM 4752 N N . LEU B 1 127 ? 32.098 15.821 44.082 1.000 22.820 108 LEU BBB N 1
ATOM 4753 C CA . LEU B 1 127 ? 33.451 16.244 44.513 1.000 24.330 108 LEU BBB CA 1
ATOM 4754 C C . LEU B 1 127 ? 33.888 15.333 45.641 1.000 22.640 108 LEU BBB C 1
ATOM 4755 O O . LEU B 1 127 ? 33.089 15.122 46.549 1.000 21.790 108 LEU BBB O 1
ATOM 4771 N N . THR B 1 128 ? 35.142 14.907 45.595 1.000 24.640 109 THR BBB N 1
ATOM 4772 C CA . THR B 1 128 ? 35.768 14.086 46.659 1.000 25.680 109 THR BBB CA 1
ATOM 4773 C C . THR B 1 128 ? 37.030 14.771 47.152 1.000 23.340 109 THR BBB C 1
ATOM 4774 O O . THR B 1 128 ? 37.927 15.025 46.358 1.000 23.430 109 THR BBB O 1
ATOM 4785 N N . PHE B 1 129 ? 37.057 15.038 48.447 1.000 25.000 110 PHE BBB N 1
ATOM 4786 C CA . PHE B 1 129 ? 38.232 15.570 49.175 1.000 25.240 110 PHE BBB CA 1
ATOM 4787 C C . PHE B 1 129 ? 38.786 14.443 50.039 1.000 25.870 110 PHE BBB C 1
ATOM 4788 O O . PHE B 1 129 ? 38.078 13.469 50.264 1.000 29.710 110 PHE BBB O 1
ATOM 4805 N N . PRO B 1 130 ? 40.008 14.555 50.592 1.000 26.540 111 PRO BBB N 1
ATOM 4806 C CA . PRO B 1 130 ? 40.550 13.541 51.500 1.000 27.060 111 PRO BBB CA 1
ATOM 4807 C C . PRO B 1 130 ? 39.653 13.235 52.702 1.000 26.680 111 PRO BBB C 1
ATOM 4808 O O . PRO B 1 130 ? 39.689 12.107 53.241 1.000 22.030 111 PRO BBB O 1
ATOM 4819 N N . ASP B 1 131 ? 38.905 14.251 53.127 1.000 25.400 112 ASP BBB N 1
ATOM 4820 C CA . ASP B 1 131 ? 38.126 14.193 54.383 1.000 24.610 112 ASP BBB CA 1
ATOM 4821 C C . ASP B 1 131 ? 36.650 14.484 54.101 1.000 23.830 112 ASP BBB C 1
ATOM 4822 O O . ASP B 1 131 ? 35.917 14.723 55.060 1.000 23.590 112 ASP BBB O 1
ATOM 4831 N N . GLY B 1 132 ? 36.176 14.363 52.862 1.000 22.320 113 GLY BBB N 1
ATOM 4832 C CA . GLY B 1 132 ? 34.710 14.393 52.663 1.000 22.550 113 GLY BBB CA 1
ATOM 4833 C C . GLY B 1 132 ? 34.276 14.661 51.240 1.000 22.660 113 GLY BBB C 1
ATOM 4834 O O . GLY B 1 132 ? 35.097 14.495 50.314 1.000 22.730 113 GLY BBB O 1
ATOM 4838 N N . THR B 1 133 ? 32.985 14.985 51.076 1.000 23.990 114 THR BBB N 1
ATOM 4839 C CA . THR B 1 133 ? 32.313 15.058 49.760 1.000 22.730 114 THR BBB CA 1
ATOM 4840 C C . THR B 1 133 ? 31.396 16.289 49.675 1.000 22.020 114 THR BBB C 1
ATOM 4841 O O . THR B 1 133 ? 30.911 16.808 50.700 1.000 21.170 114 THR BBB O 1
ATOM 4852 N N . ALA B 1 134 ? 31.063 16.644 48.451 1.000 21.420 115 ALA BBB N 1
ATOM 4853 C CA . ALA B 1 134 ? 30.145 17.742 48.124 1.000 21.720 115 ALA BBB CA 1
ATOM 4854 C C . ALA B 1 134 ? 29.644 17.493 46.716 1.000 22.670 115 ALA BBB C 1
ATOM 4855 O O . ALA B 1 134 ? 30.253 16.653 46.013 1.000 22.980 115 ALA BBB O 1
ATOM 4862 N N . GLN B 1 135 ? 28.611 18.226 46.302 1.000 22.690 116 GLN BBB N 1
ATOM 4863 C CA . GLN B 1 135 ? 28.003 18.034 44.968 1.000 22.870 116 GLN BBB CA 1
ATOM 4864 C C . GLN B 1 135 ? 27.532 19.383 44.449 1.000 23.460 116 GLN BBB C 1
ATOM 4865 O O . GLN B 1 135 ? 27.299 20.295 45.266 1.000 22.900 116 GLN BBB O 1
ATOM 4879 N N . THR B 1 136 ? 27.411 19.444 43.127 1.000 23.890 117 THR BBB N 1
ATOM 4880 C CA . THR B 1 136 ? 26.944 20.607 42.357 1.000 23.590 117 THR BBB CA 1
ATOM 4881 C C . THR B 1 136 ? 25.930 20.140 41.312 1.000 23.280 117 THR BBB C 1
ATOM 4882 O O . THR B 1 136 ? 25.886 18.941 40.922 1.000 20.690 117 THR BBB O 1
ATOM 4893 N N . ALA B 1 137 ? 25.206 21.099 40.798 1.000 22.300 118 ALA BBB N 1
ATOM 4894 C CA . ALA B 1 137 ? 24.449 20.964 39.552 1.000 23.010 118 ALA BBB CA 1
ATOM 4895 C C . ALA B 1 137 ? 24.191 22.363 39.016 1.000 24.000 118 ALA BBB C 1
ATOM 4896 O O . ALA B 1 137 ? 24.256 23.334 39.800 1.000 22.070 118 ALA BBB O 1
ATOM 4903 N N . GLY B 1 138 ? 23.900 22.452 37.718 1.000 23.590 119 GLY BBB N 1
ATOM 4904 C CA . GLY B 1 138 ? 23.542 23.741 37.110 1.000 24.700 119 GLY BBB CA 1
ATOM 4905 C C . GLY B 1 138 ? 23.594 23.693 35.607 1.000 24.320 119 GLY BBB C 1
ATOM 4906 O O . GLY B 1 138 ? 24.087 22.687 34.994 1.000 22.980 119 GLY BBB O 1
ATOM 4910 N N . TRP B 1 139 ? 23.048 24.755 35.053 1.000 25.250 120 TRP BBB N 1
ATOM 4911 C CA . TRP B 1 139 ? 22.903 25.030 33.611 1.000 25.870 120 TRP BBB CA 1
ATOM 4912 C C . TRP B 1 139 ? 24.181 25.723 33.145 1.000 27.770 120 TRP BBB C 1
ATOM 4913 O O . TRP B 1 139 ? 24.774 26.492 33.964 1.000 24.920 120 TRP BBB O 1
ATOM 4934 N N . VAL B 1 140 ? 24.582 25.418 31.906 1.000 28.220 121 VAL BBB N 1
ATOM 4935 C CA . VAL B 1 140 ? 25.657 26.109 31.144 1.000 29.540 121 VAL BBB CA 1
ATOM 4936 C C . VAL B 1 140 ? 25.073 26.481 29.772 1.000 31.330 121 VAL BBB C 1
ATOM 4937 O O . VAL B 1 140 ? 24.400 25.637 29.155 1.000 31.430 121 VAL BBB O 1
ATOM 4950 N N . ASP B 1 141 ? 25.283 27.728 29.354 1.000 32.070 122 ASP BBB N 1
ATOM 4951 C CA . ASP B 1 141 ? 25.025 28.227 27.982 1.000 35.070 122 ASP BBB CA 1
ATOM 4952 C C . ASP B 1 141 ? 26.239 27.863 27.099 1.000 37.040 122 ASP BBB C 1
ATOM 4953 O O . ASP B 1 141 ? 27.356 28.399 27.359 1.000 32.520 122 ASP BBB O 1
ATOM 4962 N N . GLY B 1 142 ? 26.044 26.954 26.134 1.000 39.060 123 GLY BBB N 1
ATOM 4963 C CA . GLY B 1 142 ? 27.066 26.483 25.165 1.000 45.710 123 GLY BBB CA 1
ATOM 4964 C C . GLY B 1 142 ? 27.846 27.618 24.506 1.000 45.800 123 GLY BBB C 1
ATOM 4965 O O . GLY B 1 142 ? 29.092 27.588 24.557 1.000 52.630 123 GLY BBB O 1
ATOM 4969 N N . THR B 1 143 ? 27.154 28.602 23.930 1.000 49.390 124 THR BBB N 1
ATOM 4970 C CA . THR B 1 143 ? 27.747 29.829 23.323 1.000 56.490 124 THR BBB CA 1
ATOM 4971 C C . THR B 1 143 ? 28.671 30.567 24.311 1.000 63.830 124 THR BBB C 1
ATOM 4972 O O . THR B 1 143 ? 29.805 30.902 23.927 1.000 64.890 124 THR BBB O 1
ATOM 4983 N N . ALA B 1 144 ? 28.197 30.846 25.529 1.000 69.390 125 ALA BBB N 1
ATOM 4984 C CA . ALA B 1 144 ? 28.922 31.627 26.561 1.000 69.390 125 ALA BBB CA 1
ATOM 4985 C C . ALA B 1 144 ? 30.296 31.000 26.841 1.000 69.580 125 ALA BBB C 1
ATOM 4986 O O . ALA B 1 144 ? 31.290 31.743 26.781 1.000 68.440 125 ALA BBB O 1
ATOM 4993 N N . ILE B 1 145 ? 30.354 29.692 27.131 1.000 70.020 126 ILE BBB N 1
ATOM 4994 C CA . ILE B 1 145 ? 31.587 28.991 27.616 1.000 66.980 126 ILE BBB CA 1
ATOM 4995 C C . ILE B 1 145 ? 32.628 28.898 26.483 1.000 66.410 126 ILE BBB C 1
ATOM 4996 O O . ILE B 1 145 ? 33.829 29.023 26.801 1.000 59.890 126 ILE BBB O 1
ATOM 5012 N N . LEU B 1 146 ? 32.209 28.707 25.221 1.000 68.340 127 LEU BBB N 1
ATOM 5013 C CA . LEU B 1 146 ? 33.120 28.737 24.033 1.000 71.240 127 LEU BBB CA 1
ATOM 5014 C C . LEU B 1 146 ? 33.823 30.106 23.947 1.000 70.830 127 LEU BBB C 1
ATOM 5015 O O . LEU B 1 146 ? 34.950 30.141 23.425 1.000 75.560 127 LEU BBB O 1
ATOM 5031 N N . GLY B 1 147 ? 33.194 31.180 24.451 1.000 68.820 128 GLY BBB N 1
ATOM 5032 C CA . GLY B 1 147 ? 33.740 32.556 24.480 1.000 68.010 128 GLY BBB CA 1
ATOM 5033 C C . GLY B 1 147 ? 34.650 32.857 25.678 1.000 65.300 128 GLY BBB C 1
ATOM 5034 O O . GLY B 1 147 ? 35.166 33.989 25.733 1.000 69.750 128 GLY BBB O 1
ATOM 5038 N N . GLY B 1 148 ? 34.837 31.923 26.621 1.000 57.830 129 GLY BBB N 1
ATOM 5039 C CA . GLY B 1 148 ? 35.789 32.064 27.748 1.000 60.560 129 GLY BBB CA 1
ATOM 5040 C C . GLY B 1 148 ? 35.185 32.686 29.004 1.000 55.520 129 GLY BBB C 1
ATOM 5041 O O . GLY B 1 148 ? 35.939 33.164 29.871 1.000 57.000 129 GLY BBB O 1
ATOM 5045 N N . ALA B 1 149 ? 33.860 32.674 29.128 1.000 55.670 130 ALA BBB N 1
ATOM 5046 C CA . ALA B 1 149 ? 33.140 33.108 30.343 1.000 49.540 130 ALA BBB CA 1
ATOM 5047 C C . ALA B 1 149 ? 33.453 32.143 31.498 1.000 43.030 130 ALA BBB C 1
ATOM 5048 O O . ALA B 1 149 ? 33.713 30.933 31.259 1.000 46.010 130 ALA BBB O 1
ATOM 5055 N N . TRP B 1 150 ? 33.422 32.672 32.715 1.000 37.300 131 TRP BBB N 1
ATOM 5056 C CA . TRP B 1 150 ? 33.330 31.882 33.965 1.000 35.710 131 TRP BBB CA 1
ATOM 5057 C C . TRP B 1 150 ? 32.018 31.108 33.987 1.000 32.110 131 TRP BBB C 1
ATOM 5058 O O . TRP B 1 150 ? 30.990 31.701 33.662 1.000 33.640 131 TRP BBB O 1
ATOM 5079 N N . GLN B 1 151 ? 32.074 29.824 34.342 1.000 32.310 132 GLN BBB N 1
ATOM 5080 C CA . GLN B 1 151 ? 30.899 28.992 34.717 1.000 28.430 132 GLN BBB CA 1
ATOM 5081 C C . GLN B 1 151 ? 30.890 28.833 36.240 1.000 26.820 132 GLN BBB C 1
ATOM 5082 O O . GLN B 1 151 ? 31.977 28.713 36.820 1.000 26.470 132 GLN BBB O 1
ATOM 5096 N N . ARG B 1 152 ? 29.716 28.906 36.872 1.000 23.380 133 ARG BBB N 1
ATOM 5097 C CA . ARG B 1 152 ? 29.598 28.845 38.352 1.000 23.020 133 ARG BBB CA 1
ATOM 5098 C C . ARG B 1 152 ? 28.437 27.911 38.702 1.000 22.670 133 ARG BBB C 1
ATOM 5099 O O . ARG B 1 152 ? 27.314 28.090 38.152 1.000 24.960 133 ARG BBB O 1
ATOM 5120 N N . PHE B 1 153 ? 28.701 26.944 39.578 1.000 21.910 134 PHE BBB N 1
ATOM 5121 C CA . PHE B 1 153 ? 27.694 26.011 40.121 1.000 22.490 134 PHE BBB CA 1
ATOM 5122 C C . PHE B 1 153 ? 27.685 26.183 41.628 1.000 22.810 134 PHE BBB C 1
ATOM 5123 O O . PHE B 1 153 ? 28.738 26.261 42.273 1.000 23.400 134 PHE BBB O 1
ATOM 5140 N N . PRO B 1 154 ? 26.480 26.211 42.215 1.000 20.220 135 PRO BBB N 1
ATOM 5141 C CA . PRO B 1 154 ? 26.344 26.138 43.662 1.000 20.720 135 PRO BBB CA 1
ATOM 5142 C C . PRO B 1 154 ? 26.795 24.761 44.153 1.000 20.020 135 PRO BBB C 1
ATOM 5143 O O . PRO B 1 154 ? 26.680 23.793 43.411 1.000 20.710 135 PRO BBB O 1
ATOM 5154 N N . ILE B 1 155 ? 27.383 24.737 45.350 1.000 20.950 136 ILE BBB N 1
ATOM 5155 C CA . ILE B 1 155 ? 27.829 23.495 46.042 1.000 20.780 136 ILE BBB CA 1
ATOM 5156 C C . ILE B 1 155 ? 26.996 23.306 47.302 1.000 19.850 136 ILE BBB C 1
ATOM 5157 O O . ILE B 1 155 ? 26.895 24.267 48.102 1.000 19.810 136 ILE BBB O 1
ATOM 5173 N N . LEU B 1 156 ? 26.492 22.082 47.485 1.000 19.190 137 LEU BBB N 1
ATOM 5174 C CA . LEU B 1 156 ? 26.010 21.553 48.786 1.000 21.350 137 LEU BBB CA 1
ATOM 5175 C C . LEU B 1 156 ? 26.976 20.464 49.241 1.000 22.590 137 LEU BBB C 1
ATOM 5176 O O . LEU B 1 156 ? 27.250 19.538 48.446 1.000 21.140 137 LEU BBB O 1
ATOM 5192 N N . GLY B 1 157 ? 27.482 20.568 50.466 1.000 21.450 138 GLY BBB N 1
ATOM 5193 C CA . GLY B 1 157 ? 28.325 19.525 51.066 1.000 22.230 138 GLY BBB CA 1
ATOM 5194 C C . GLY B 1 157 ? 27.500 18.288 51.285 1.000 22.470 138 GLY BBB C 1
ATOM 5195 O O . GLY B 1 157 ? 26.294 18.429 51.483 1.000 20.770 138 GLY BBB O 1
ATOM 5199 N N . SER B 1 158 ? 28.101 17.103 51.192 1.000 25.700 139 SER BBB N 1
ATOM 5200 C CA . SER B 1 158 ? 27.355 15.828 51.334 1.000 23.340 139 SER BBB CA 1
ATOM 5201 C C . SER B 1 158 ? 28.018 14.887 52.344 1.000 24.190 139 SER BBB C 1
ATOM 5202 O O . SER B 1 158 ? 27.399 13.869 52.645 1.000 25.880 139 SER BBB O 1
ATOM 5210 N N . GLY B 1 159 ? 29.200 15.204 52.871 1.000 22.370 140 GLY BBB N 1
ATOM 5211 C CA . GLY B 1 159 ? 29.829 14.366 53.900 1.000 22.940 140 GLY BBB CA 1
ATOM 5212 C C . GLY B 1 159 ? 31.112 14.933 54.457 1.000 23.310 140 GLY BBB C 1
ATOM 5213 O O . GLY B 1 159 ? 31.748 15.797 53.800 1.000 23.790 140 GLY BBB O 1
ATOM 5217 N N . GLY B 1 160 ? 31.512 14.426 55.627 1.000 25.490 141 GLY BBB N 1
ATOM 5218 C CA . GLY B 1 160 ? 32.763 14.812 56.290 1.000 24.110 141 GLY BBB CA 1
ATOM 5219 C C . GLY B 1 160 ? 32.645 16.236 56.768 1.000 25.230 141 GLY BBB C 1
ATOM 5220 O O . GLY B 1 160 ? 31.520 16.658 57.033 1.000 27.210 141 GLY BBB O 1
ATOM 5224 N N . ARG B 1 161 ? 33.736 16.988 56.852 1.000 27.340 142 ARG BBB N 1
ATOM 5225 C CA . ARG B 1 161 ? 33.602 18.375 57.373 1.000 31.580 142 ARG BBB CA 1
ATOM 5226 C C . ARG B 1 161 ? 32.769 19.251 56.425 1.000 28.780 142 ARG BBB C 1
ATOM 5227 O O . ARG B 1 161 ? 32.326 20.324 56.885 1.000 27.650 142 ARG BBB O 1
ATOM 5248 N N . TYR B 1 162 ? 32.525 18.813 55.184 1.000 23.810 143 TYR BBB N 1
ATOM 5249 C CA . TYR B 1 162 ? 31.809 19.605 54.141 1.000 26.400 143 TYR BBB CA 1
ATOM 5250 C C . TYR B 1 162 ? 30.292 19.464 54.309 1.000 24.500 143 TYR BBB C 1
ATOM 5251 O O . TYR B 1 162 ? 29.538 20.276 53.760 1.000 27.020 143 TYR BBB O 1
ATOM 5269 N N . GLY B 1 163 ? 29.836 18.461 55.051 1.000 23.210 144 GLY BBB N 1
ATOM 5270 C CA . GLY B 1 163 ? 28.413 18.092 55.108 1.000 24.520 144 GLY BBB CA 1
ATOM 5271 C C . GLY B 1 163 ? 27.515 19.236 55.560 1.000 24.020 144 GLY BBB C 1
ATOM 5272 O O . GLY B 1 163 ? 26.360 19.251 55.143 1.000 21.810 144 GLY BBB O 1
ATOM 5276 N N . SER B 1 164 ? 28.007 20.137 56.416 1.000 23.680 145 SER BBB N 1
ATOM 5277 C CA . SER B 1 164 ? 27.221 21.283 56.950 1.000 25.420 145 SER BBB CA 1
ATOM 5278 C C . SER B 1 164 ? 27.423 22.519 56.061 1.000 25.160 145 SER BBB C 1
ATOM 5279 O O . SER B 1 164 ? 27.029 23.612 56.509 1.000 27.670 145 SER BBB O 1
ATOM 5287 N N . MET B 1 165 ? 28.069 22.383 54.898 1.000 22.930 146 MET BBB N 1
ATOM 5288 C CA . MET B 1 165 ? 28.527 23.554 54.100 1.000 24.400 146 MET BBB CA 1
ATOM 5289 C C . MET B 1 165 ? 27.708 23.773 52.824 1.000 23.640 146 MET BBB C 1
ATOM 5290 O O . MET B 1 165 ? 27.228 22.818 52.202 1.000 20.860 146 MET BBB O 1
ATOM 5304 N N . ILE B 1 166 ? 27.665 25.031 52.407 1.000 22.990 147 ILE BBB N 1
ATOM 5305 C CA . ILE B 1 166 ? 27.223 25.436 51.049 1.000 21.050 147 ILE BBB CA 1
ATOM 5306 C C . ILE B 1 166 ? 28.344 26.251 50.430 1.000 18.500 147 ILE BBB C 1
ATOM 5307 O O . ILE B 1 166 ? 29.282 26.675 51.162 1.000 19.270 147 ILE BBB O 1
ATOM 5323 N N . GLY B 1 167 ? 28.307 26.445 49.125 1.000 19.110 148 GLY BBB N 1
ATOM 5324 C CA . GLY B 1 167 ? 29.381 27.208 48.483 1.000 19.650 148 GLY BBB CA 1
ATOM 5325 C C . GLY B 1 167 ? 29.198 27.325 46.995 1.000 19.900 148 GLY BBB C 1
ATOM 5326 O O . GLY B 1 167 ? 28.056 27.210 46.533 1.000 20.600 148 GLY BBB O 1
ATOM 5330 N N . LEU B 1 168 ? 30.301 27.592 46.302 1.000 19.260 149 LEU BBB N 1
ATOM 5331 C CA . LEU B 1 168 ? 30.330 27.936 44.871 1.000 20.530 149 LEU BBB CA 1
ATOM 5332 C C . LEU B 1 1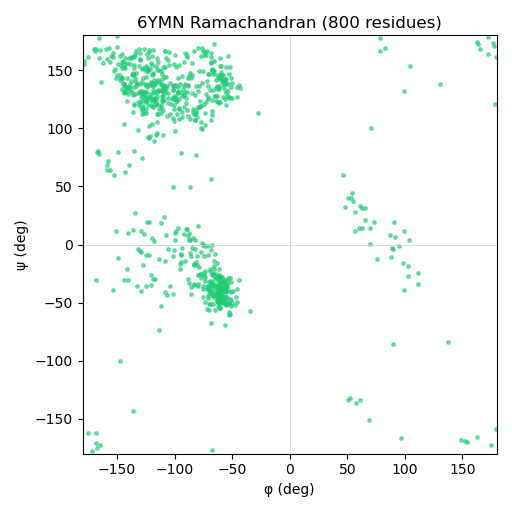68 ? 31.570 27.326 44.247 1.000 19.720 149 LEU BBB C 1
ATOM 5333 O O . LEU B 1 168 ? 32.668 27.478 44.789 1.000 23.450 149 LEU BBB O 1
ATOM 5349 N N . ARG B 1 169 ? 31.359 26.648 43.137 1.000 20.470 150 ARG BBB N 1
ATOM 5350 C CA . ARG B 1 169 ? 32.415 26.165 42.237 1.000 21.560 150 ARG BBB CA 1
ATOM 5351 C C . ARG B 1 169 ? 32.430 27.098 41.033 1.000 21.490 150 ARG BBB C 1
ATOM 5352 O O . ARG B 1 169 ? 31.393 27.199 40.358 1.000 21.350 150 ARG BBB O 1
ATOM 5373 N N . SER B 1 170 ? 33.567 27.745 40.784 1.000 20.630 151 SER BBB N 1
ATOM 5374 C CA . SER B 1 170 ? 33.758 28.671 39.645 1.000 22.960 151 SER BBB CA 1
ATOM 5375 C C . SER B 1 170 ? 34.889 28.128 38.776 1.000 24.350 151 SER BBB C 1
ATOM 5376 O O . SER B 1 170 ? 35.918 27.787 39.335 1.000 25.600 151 SER 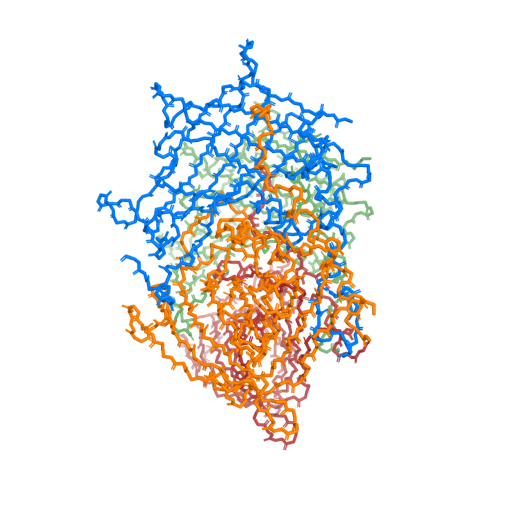BBB O 1
ATOM 5384 N N . PHE B 1 171 ? 34.661 27.944 37.482 1.000 24.990 152 PHE BBB N 1
ATOM 5385 C CA . PHE B 1 171 ? 35.714 27.487 36.546 1.000 27.930 152 PHE BBB CA 1
ATOM 5386 C C . PHE B 1 171 ? 35.644 28.305 35.265 1.000 29.900 152 PHE BBB C 1
ATOM 5387 O O . PHE B 1 171 ? 34.540 28.708 34.848 1.000 27.340 152 PHE BBB O 1
ATOM 5404 N N . GLN B 1 172 ? 36.826 28.529 34.692 1.000 34.030 153 GLN BBB N 1
ATOM 5405 C CA . GLN B 1 172 ? 37.059 29.135 33.357 1.000 36.160 153 GLN BBB CA 1
ATOM 5406 C C . GLN B 1 172 ? 37.983 28.210 32.566 1.000 34.870 153 GLN BBB C 1
ATOM 5407 O O . GLN B 1 172 ? 39.120 28.003 32.953 1.000 34.860 153 GLN BBB O 1
ATOM 5421 N N . PRO B 1 173 ? 37.529 27.617 31.453 1.000 40.870 154 PRO BBB N 1
ATOM 5422 C CA . PRO B 1 173 ? 38.428 26.873 30.568 1.000 43.090 154 PRO BBB CA 1
ATOM 5423 C C . PRO B 1 173 ? 39.608 27.735 30.092 1.000 44.430 154 PRO BBB C 1
ATOM 5424 O O . PRO B 1 173 ? 39.358 28.819 29.613 1.000 49.860 154 PRO BBB O 1
ATOM 5435 N N . THR B 1 174 ? 40.847 27.282 30.308 1.000 44.610 155 THR BBB N 1
ATOM 5436 C CA . THR B 1 174 ? 42.072 27.962 29.809 1.000 46.620 155 THR BBB CA 1
ATOM 5437 C C . THR B 1 174 ? 41.976 28.096 28.297 1.000 48.860 155 THR BBB C 1
ATOM 5438 O O . THR B 1 174 ? 41.526 27.180 27.600 1.000 47.570 155 THR BBB O 1
ATOM 5449 N N . PRO B 1 175 ? 42.418 29.251 27.758 1.000 59.870 156 PRO BBB N 1
ATOM 5450 C CA . PRO B 1 175 ? 42.332 29.500 26.319 1.000 64.740 156 PRO BBB CA 1
ATOM 5451 C C . PRO B 1 175 ? 43.280 28.560 25.545 1.000 60.880 156 PRO BBB C 1
ATOM 5452 O O . PRO B 1 175 ? 42.900 28.132 24.471 1.000 64.440 156 PRO BBB O 1
ATOM 5463 N N . GLU B 1 176 ? 44.440 28.206 26.118 1.000 65.200 157 GLU BBB N 1
ATOM 5464 C CA . GLU B 1 176 ? 45.351 27.160 25.557 1.000 72.480 157 GLU BBB CA 1
ATOM 5465 C C . GLU B 1 176 ? 44.556 25.862 25.309 1.000 74.520 157 GLU BBB C 1
ATOM 5466 O O . GLU B 1 176 ? 44.486 25.439 24.138 1.000 74.770 157 GLU BBB O 1
ATOM 5478 N N . ALA B 1 177 ? 43.919 25.296 26.346 1.000 75.710 158 ALA BBB N 1
ATOM 5479 C CA . ALA B 1 177 ? 43.321 23.936 26.358 1.000 67.820 158 ALA BBB CA 1
ATOM 5480 C C . ALA B 1 177 ? 41.933 23.959 27.001 1.000 65.340 158 ALA BBB C 1
ATOM 5481 O O . ALA B 1 177 ? 41.779 23.588 28.161 1.000 51.290 158 ALA BBB O 1
ATOM 5488 N N . PRO B 1 178 ? 40.872 24.361 26.263 1.000 64.560 159 PRO BBB N 1
ATOM 5489 C CA . PRO B 1 178 ? 39.573 24.649 26.874 1.000 64.160 159 PRO BBB CA 1
ATOM 5490 C C . PRO B 1 178 ? 38.747 23.411 27.261 1.000 61.550 159 PRO BBB C 1
ATOM 5491 O O . PRO B 1 178 ? 37.637 23.575 27.748 1.000 64.330 159 PRO BBB O 1
ATOM 5502 N N . HIS B 1 179 ? 39.279 22.210 27.030 1.000 57.510 160 HIS BBB N 1
ATOM 5503 C CA . HIS B 1 179 ? 38.598 20.927 27.343 1.000 54.440 160 HIS BBB CA 1
ATOM 5504 C C . HIS B 1 179 ? 39.509 20.007 28.162 1.000 51.950 160 HIS BBB C 1
ATOM 5505 O O . HIS B 1 179 ? 39.131 18.827 28.318 1.000 59.390 160 HIS BBB O 1
ATOM 5520 N N . SER B 1 180 ? 40.635 20.502 28.694 1.000 50.310 161 SER BBB N 1
ATOM 5521 C CA . SER B 1 180 ? 41.573 19.660 29.483 1.000 47.200 161 SER BBB CA 1
ATOM 5522 C C . SER B 1 180 ? 42.151 20.395 30.702 1.000 43.900 161 SER BBB C 1
ATOM 5523 O O . SER B 1 180 ? 42.442 19.701 31.691 1.000 44.440 161 SER BBB O 1
ATOM 5531 N N . LEU B 1 181 ? 42.325 21.716 30.658 1.000 40.680 162 LEU BBB N 1
ATOM 5532 C CA . LEU B 1 181 ? 42.840 22.515 31.805 1.000 39.290 162 LEU BBB CA 1
ATOM 5533 C C . LEU B 1 181 ? 41.865 23.658 32.079 1.000 37.980 162 LEU BBB C 1
ATOM 5534 O O . LEU B 1 181 ? 41.535 24.388 31.120 1.000 34.420 162 LEU BBB O 1
ATOM 5550 N N . TYR B 1 182 ? 41.396 23.794 33.322 1.000 36.420 163 TYR BBB N 1
ATOM 5551 C CA . TYR B 1 182 ? 40.553 24.940 33.751 1.000 32.270 163 TYR BBB CA 1
ATOM 5552 C C . TYR B 1 182 ? 41.253 25.639 34.896 1.000 29.040 163 TYR BBB C 1
ATOM 5553 O O . TYR B 1 182 ? 41.908 24.970 35.704 1.000 32.290 163 TYR BBB O 1
ATOM 5571 N N . ARG B 1 183 ? 41.008 26.936 35.007 1.000 27.500 164 ARG BBB N 1
ATOM 5572 C CA . ARG B 1 183 ? 41.276 27.704 36.242 1.000 28.950 164 ARG BBB CA 1
ATOM 5573 C C . ARG B 1 183 ? 40.007 27.648 37.104 1.000 26.170 164 ARG BBB C 1
ATOM 5574 O O . ARG B 1 183 ? 38.936 28.006 36.606 1.000 26.500 164 ARG BBB O 1
ATOM 5595 N N . THR B 1 184 ? 40.114 27.227 38.352 1.000 24.260 165 THR BBB N 1
ATOM 5596 C CA . THR B 1 184 ? 38.943 26.860 39.194 1.000 24.230 165 THR BBB CA 1
ATOM 5597 C C . THR B 1 184 ? 39.118 27.403 40.607 1.000 22.690 165 THR BBB C 1
ATOM 5598 O O . THR B 1 184 ? 40.251 27.373 41.144 1.000 22.850 165 THR BBB O 1
ATOM 5609 N N . HIS B 1 185 ? 38.032 27.883 41.198 1.000 22.670 166 HIS BBB N 1
ATOM 5610 C CA . HIS B 1 185 ? 37.944 28.139 42.659 1.000 23.580 166 HIS BBB CA 1
ATOM 5611 C C . HIS B 1 185 ? 36.847 27.267 43.258 1.000 21.990 166 HIS BBB C 1
ATOM 5612 O O . HIS B 1 185 ? 35.829 27.073 42.613 1.000 22.550 166 HIS BBB O 1
ATOM 5627 N N . LEU B 1 186 ? 37.052 26.835 44.492 1.000 22.260 167 LEU BBB N 1
ATOM 5628 C CA . LEU B 1 186 ? 36.059 26.124 45.317 1.000 22.070 167 LEU BBB CA 1
ATOM 5629 C C . LEU B 1 186 ? 35.989 26.865 46.641 1.000 21.830 167 LEU BBB C 1
ATOM 5630 O O . LEU B 1 186 ? 37.022 27.009 47.263 1.000 23.840 167 LEU BBB O 1
ATOM 5646 N N . VAL B 1 187 ? 34.806 27.317 47.017 1.000 23.440 168 VAL BBB N 1
ATOM 5647 C CA . VAL B 1 187 ? 34.548 28.052 48.283 1.000 25.160 168 VAL BBB CA 1
ATOM 5648 C C . VAL B 1 187 ? 33.368 27.356 48.936 1.000 22.960 168 VAL BBB C 1
ATOM 5649 O O . VAL B 1 187 ? 32.338 27.169 48.261 1.000 22.500 168 VAL BBB O 1
ATOM 5662 N N . LEU B 1 188 ? 33.561 26.887 50.152 1.000 22.110 169 LEU BBB N 1
ATOM 5663 C CA . LEU B 1 188 ? 32.525 26.211 50.955 1.000 24.920 169 LEU BBB CA 1
ATOM 5664 C C . LEU B 1 188 ? 32.604 26.805 52.356 1.000 25.120 169 LEU BBB C 1
ATOM 5665 O O . LEU B 1 188 ? 33.732 26.966 52.849 1.000 23.920 169 LEU BBB O 1
ATOM 5681 N N . ARG B 1 189 ? 31.471 26.976 53.015 1.000 25.200 170 ARG BBB N 1
ATOM 5682 C CA . ARG B 1 189 ? 31.483 27.390 54.428 1.000 28.710 170 ARG BBB CA 1
ATOM 5683 C C . ARG B 1 189 ? 30.306 26.778 55.171 1.000 25.840 170 ARG BBB C 1
ATOM 5684 O O . ARG B 1 189 ? 29.183 26.711 54.640 1.000 25.050 170 ARG BBB O 1
ATOM 5705 N N . GLU B 1 190 ? 30.593 26.393 56.400 1.000 28.270 171 GLU BBB N 1
ATOM 5706 C CA . GLU B 1 190 ? 29.632 25.845 57.363 1.000 28.010 171 GLU BBB CA 1
ATOM 5707 C C . GLU B 1 190 ? 28.508 26.849 57.580 1.000 29.170 171 GLU BBB C 1
ATOM 5708 O O . GLU B 1 190 ? 28.807 28.040 57.773 1.000 29.410 171 GLU BBB O 1
ATOM 5720 N N . ILE B 1 191 ? 27.264 26.391 57.590 1.000 32.440 172 ILE BBB N 1
ATOM 5721 C CA . ILE B 1 191 ? 26.147 27.199 58.144 1.000 35.220 172 ILE BBB CA 1
ATOM 5722 C C . ILE B 1 191 ? 25.677 26.534 59.425 1.000 36.170 172 ILE BBB C 1
ATOM 5723 O O . ILE B 1 191 ? 25.746 25.315 59.553 1.000 38.210 172 ILE BBB O 1
ATOM 5739 N N . PRO B 1 192 ? 25.216 27.332 60.416 1.000 41.210 173 PRO BBB N 1
ATOM 5740 C CA . PRO B 1 192 ? 24.874 26.806 61.739 1.000 41.210 173 PRO BBB CA 1
ATOM 5741 C C . PRO B 1 192 ? 23.886 25.641 61.628 1.000 37.510 173 PRO BBB C 1
ATOM 5742 O O . PRO B 1 192 ? 22.850 25.799 60.959 1.000 39.440 173 PRO BBB O 1
ATOM 5753 N N . GLY B 1 193 ? 24.221 24.514 62.248 1.000 36.100 174 GLY BBB N 1
ATOM 5754 C CA . GLY B 1 193 ? 23.327 23.300 62.227 1.000 36.350 174 GLY BBB CA 1
ATOM 5755 C C . GLY B 1 193 ? 23.245 22.622 60.870 1.000 34.850 174 GLY BBB C 1
ATOM 5756 O O . GLY B 1 193 ? 22.472 21.647 60.718 1.000 38.860 174 GLY BBB O 1
ATOM 5760 N N . GLY B 1 194 ? 23.970 23.184 59.906 1.000 31.830 175 GLY BBB N 1
ATOM 5761 C CA . GLY B 1 194 ? 24.012 22.600 58.554 1.000 35.840 175 GLY BBB CA 1
ATOM 5762 C C . GLY B 1 194 ? 22.783 22.904 57.696 1.000 35.280 175 GLY BBB C 1
ATOM 5763 O O . GLY B 1 194 ? 21.890 23.583 58.158 1.000 36.780 175 GLY BBB O 1
ATOM 5767 N N . HIS B 1 195 ? 22.896 22.636 56.400 1.000 31.720 176 HIS BBB N 1
ATOM 5768 C CA . HIS B 1 195 ? 21.769 22.904 55.479 1.000 29.860 176 HIS BBB CA 1
ATOM 5769 C C . HIS B 1 195 ? 20.628 21.941 55.808 1.000 31.250 176 HIS BBB C 1
ATOM 5770 O O . HIS B 1 195 ? 19.506 22.258 55.521 1.000 32.350 176 HIS BBB O 1
ATOM 5785 N N . GLY B 1 196 ? 20.963 20.791 56.382 1.000 33.990 177 GLY BBB N 1
ATOM 5786 C CA . GLY B 1 196 ? 19.986 19.777 56.813 1.000 33.700 177 GLY BBB CA 1
ATOM 5787 C C . GLY B 1 196 ? 19.268 19.040 55.695 1.000 35.170 177 GLY BBB C 1
ATOM 5788 O O . GLY B 1 196 ? 18.305 18.369 56.004 1.000 38.010 177 GLY BBB O 1
ATOM 5792 N N . LEU B 1 197 ? 19.740 19.130 54.458 1.000 33.460 178 LEU BBB N 1
ATOM 5793 C CA . LEU B 1 197 ? 19.064 18.482 53.312 1.000 33.430 178 LEU BBB CA 1
ATOM 5794 C C . LEU B 1 197 ? 19.718 17.135 53.010 1.000 32.380 178 LEU BBB C 1
ATOM 5795 O O . LEU B 1 197 ? 20.910 17.074 52.952 1.000 32.220 178 LEU BBB O 1
ATOM 5811 N N . THR B 1 198 ? 18.913 16.086 52.885 1.000 32.960 179 THR BBB N 1
ATOM 5812 C CA . THR B 1 198 ? 19.361 14.692 52.623 1.000 38.690 179 THR BBB CA 1
ATOM 5813 C C . THR B 1 198 ? 18.531 14.073 51.504 1.000 36.620 179 THR BBB C 1
ATOM 5814 O O . THR B 1 198 ? 19.114 13.301 50.717 1.000 38.420 179 THR BBB O 1
ATOM 5825 N N . ASP B 1 199 ? 17.238 14.410 51.431 1.000 36.100 180 ASP BBB N 1
ATOM 5826 C CA . ASP B 1 199 ? 16.312 13.958 50.359 1.000 38.580 180 ASP BBB CA 1
ATOM 5827 C C . ASP B 1 199 ? 16.759 14.548 49.013 1.000 39.930 180 ASP BBB C 1
ATOM 5828 O O . ASP B 1 199 ? 16.916 15.765 48.887 1.000 34.500 180 ASP BBB O 1
ATOM 5837 N N . PRO B 1 200 ? 16.944 13.724 47.953 1.000 37.960 181 PRO BBB N 1
ATOM 5838 C CA . PRO B 1 200 ? 17.512 14.204 46.697 1.000 39.920 181 PRO BBB CA 1
ATOM 5839 C C . PRO B 1 200 ? 16.656 15.300 46.042 1.000 42.310 181 PRO BBB C 1
ATOM 5840 O O . PRO B 1 200 ? 17.190 16.122 45.347 1.000 37.090 181 PRO BBB O 1
ATOM 5851 N N . GLU B 1 201 ? 15.355 15.314 46.306 1.000 40.890 182 GLU BBB N 1
ATOM 5852 C CA . GLU B 1 201 ? 14.408 16.319 45.744 1.000 43.500 182 GLU BBB CA 1
ATOM 5853 C C . GLU B 1 201 ? 14.630 17.698 46.396 1.000 38.470 182 GLU BBB C 1
ATOM 5854 O O . GLU B 1 201 ? 14.460 18.727 45.694 1.000 32.430 182 GLU BBB O 1
ATOM 5866 N N . GLU B 1 202 ? 14.905 17.721 47.704 1.000 31.980 183 GLU BBB N 1
ATOM 5867 C CA . GLU B 1 202 ? 15.190 18.951 48.474 1.000 31.790 183 GLU BBB CA 1
ATOM 5868 C C . GLU B 1 202 ? 16.560 19.477 48.040 1.000 29.480 183 GLU BBB C 1
ATOM 5869 O O . GLU B 1 202 ? 16.701 20.697 47.910 1.000 27.040 183 GLU BBB O 1
ATOM 5881 N N . ILE B 1 203 ? 17.530 18.572 47.862 1.000 27.960 184 ILE BBB N 1
ATOM 5882 C CA . ILE B 1 203 ? 18.932 18.906 47.483 1.000 28.050 184 ILE BBB CA 1
ATOM 5883 C C . ILE B 1 203 ? 18.879 19.575 46.112 1.000 26.520 184 ILE BBB C 1
ATOM 5884 O O . ILE B 1 203 ? 19.443 20.681 45.968 1.000 24.560 184 ILE BBB O 1
ATOM 5900 N N . ASP B 1 204 ? 18.178 18.951 45.163 1.000 25.250 185 ASP BBB N 1
ATOM 5901 C CA . ASP B 1 204 ? 17.955 19.471 43.788 1.000 25.730 185 ASP BBB CA 1
ATOM 5902 C C . ASP B 1 204 ? 17.245 20.833 43.878 1.000 25.450 185 ASP BBB C 1
ATOM 5903 O O . ASP B 1 204 ? 17.654 21.763 43.172 1.000 21.810 185 ASP BBB O 1
ATOM 5912 N N . ALA B 1 205 ? 16.215 20.965 44.710 1.000 22.240 186 ALA BBB N 1
ATOM 5913 C CA . ALA B 1 205 ? 15.522 22.260 44.880 1.000 23.520 186 ALA BBB CA 1
ATOM 5914 C C . ALA B 1 205 ? 16.534 23.310 45.382 1.000 22.460 186 ALA BBB C 1
ATOM 5915 O O . ALA B 1 205 ? 16.545 24.412 44.829 1.000 22.110 186 ALA BBB O 1
ATOM 5922 N N . ALA B 1 206 ? 17.356 22.983 46.391 1.000 22.750 187 ALA BBB N 1
ATOM 5923 C CA . ALA B 1 206 ? 18.413 23.869 46.956 1.000 22.320 187 ALA BBB CA 1
ATOM 5924 C C . ALA B 1 206 ? 19.402 24.287 45.854 1.000 23.900 187 ALA BBB C 1
ATOM 5925 O O . ALA B 1 206 ? 19.737 25.503 45.739 1.000 22.020 187 ALA BBB O 1
ATOM 5932 N N . LEU B 1 207 ? 19.878 23.331 45.057 1.000 21.170 188 LEU BBB N 1
ATOM 5933 C CA . LEU B 1 207 ? 20.804 23.629 43.944 1.000 20.600 188 LEU BBB CA 1
ATOM 5934 C C . LEU B 1 207 ? 20.137 24.539 42.894 1.000 21.830 188 LEU BBB C 1
ATOM 5935 O O . LEU B 1 207 ? 20.854 25.374 42.309 1.000 19.280 188 LEU BBB O 1
ATOM 5951 N N . SER B 1 208 ? 18.838 24.383 42.606 1.000 23.630 189 SER BBB N 1
ATOM 5952 C CA . SER B 1 208 ? 18.122 25.295 41.675 1.000 27.340 189 SER BBB CA 1
ATOM 5953 C C . SER B 1 208 ? 17.985 26.680 42.302 1.000 24.130 189 SER BBB C 1
ATOM 5954 O O . SER B 1 208 ? 18.175 27.638 41.574 1.000 23.530 189 SER BBB O 1
ATOM 5962 N N . LEU B 1 209 ? 17.665 26.758 43.593 1.000 21.830 190 LEU BBB N 1
ATOM 5963 C CA . LEU B 1 209 ? 17.443 28.046 44.298 1.000 21.610 190 LEU BBB CA 1
ATOM 5964 C C . LEU B 1 209 ? 18.732 28.856 44.220 1.000 21.030 190 LEU BBB C 1
ATOM 5965 O O . LEU B 1 209 ? 18.671 30.036 43.786 1.000 19.590 190 LEU BBB O 1
ATOM 5981 N N . LEU B 1 210 ? 19.864 28.239 44.580 1.000 21.380 191 LEU BBB N 1
ATOM 5982 C CA . LEU B 1 210 ? 21.181 28.928 44.583 1.000 21.410 191 LEU BBB CA 1
ATOM 5983 C C . LEU B 1 210 ? 21.619 29.185 43.130 1.000 20.460 191 LEU BBB C 1
ATOM 5984 O O . LEU B 1 210 ? 22.161 30.264 42.818 1.000 20.370 191 LEU BBB O 1
ATOM 6000 N N . GLY B 1 211 ? 21.342 28.257 42.240 1.000 20.110 192 GLY BBB N 1
ATOM 6001 C CA . GLY B 1 211 ? 21.694 28.399 40.814 1.000 21.060 192 GLY BBB CA 1
ATOM 6002 C C . GLY B 1 211 ? 21.021 29.610 40.175 1.000 22.250 192 GLY BBB C 1
ATOM 6003 O O . GLY B 1 211 ? 21.543 30.117 39.190 1.000 22.840 192 GLY BBB O 1
ATOM 6007 N N . ALA B 1 212 ? 19.860 30.042 40.677 1.000 22.940 193 ALA BBB N 1
ATOM 6008 C CA . ALA B 1 212 ? 19.171 31.249 40.174 1.000 23.810 193 ALA BBB CA 1
ATOM 6009 C C . ALA B 1 212 ? 20.115 32.453 40.214 1.000 22.960 193 ALA BBB C 1
ATOM 6010 O O . ALA B 1 212 ? 20.016 33.272 39.319 1.000 22.950 193 ALA BBB O 1
ATOM 6017 N N . PHE B 1 213 ? 20.973 32.559 41.225 1.000 23.190 194 PHE BBB N 1
ATOM 6018 C CA . PHE B 1 213 ? 21.900 33.705 41.388 1.000 23.820 194 PHE BBB CA 1
ATOM 6019 C C . PHE B 1 213 ? 23.049 33.636 40.374 1.000 24.800 194 PHE BBB C 1
ATOM 6020 O O . PHE B 1 213 ? 23.592 34.681 40.012 1.000 24.520 194 PHE BBB O 1
ATOM 6037 N N . VAL B 1 214 ? 23.448 32.449 39.919 1.000 24.010 195 VAL BBB N 1
ATOM 6038 C CA . VAL B 1 214 ? 24.748 32.332 39.199 1.000 23.190 195 VAL BBB CA 1
ATOM 6039 C C . VAL B 1 214 ? 24.595 31.761 37.792 1.000 25.670 195 VAL BBB C 1
ATOM 6040 O O . VAL B 1 214 ? 25.611 31.760 37.058 1.000 26.890 195 VAL BBB O 1
ATOM 6053 N N . GLY B 1 215 ? 23.413 31.275 37.429 1.000 24.570 196 GLY BBB N 1
ATOM 6054 C CA . GLY B 1 215 ? 23.227 30.445 36.233 1.000 26.900 196 GLY BBB CA 1
ATOM 6055 C C . GLY B 1 215 ? 22.684 31.241 35.054 1.000 25.970 196 GLY BBB C 1
ATOM 6056 O O . GLY B 1 215 ? 22.134 32.320 35.220 1.000 23.110 196 GLY BBB O 1
ATOM 6060 N N . PRO B 1 216 ? 22.796 30.714 33.822 1.000 29.540 197 PRO BBB N 1
ATOM 6061 C CA . PRO B 1 216 ? 22.200 31.370 32.657 1.000 28.880 197 PRO BBB CA 1
ATOM 6062 C C . PRO B 1 216 ? 20.671 31.335 32.694 1.000 30.510 197 PRO BBB C 1
ATOM 6063 O O . PRO B 1 216 ? 20.107 30.501 33.410 1.000 32.790 197 PRO BBB O 1
ATOM 6074 N N . SER B 1 217 ? 20.032 32.210 31.919 1.000 29.500 198 SER BBB N 1
ATOM 6075 C CA . SER B 1 217 ? 18.565 32.219 31.723 1.000 31.920 198 SER BBB CA 1
ATOM 6076 C C . SER B 1 217 ? 18.182 30.975 30.912 1.000 30.880 198 SER BBB C 1
ATOM 6077 O O . SER B 1 217 ? 18.884 30.663 29.943 1.000 30.870 198 SER BBB O 1
ATOM 6085 N N . VAL B 1 218 ? 17.161 30.225 31.318 1.000 27.750 199 VAL BBB N 1
ATOM 6086 C CA . VAL B 1 218 ? 16.904 28.910 30.668 1.000 30.820 199 VAL BBB CA 1
ATOM 6087 C C . VAL B 1 218 ? 16.172 29.117 29.331 1.000 31.950 199 VAL BBB C 1
ATOM 6088 O O . VAL B 1 218 ? 16.430 28.334 28.416 1.000 30.610 199 VAL BBB O 1
ATOM 6101 N N . ASN B 1 219 ? 15.302 30.124 29.228 1.000 31.840 200 ASN BBB N 1
ATOM 6102 C CA . ASN B 1 219 ? 14.495 30.407 28.016 1.000 30.320 200 ASN BBB CA 1
ATOM 6103 C C . ASN B 1 219 ? 13.900 31.805 28.115 1.000 27.460 200 ASN BBB C 1
ATOM 6104 O O . ASN B 1 219 ? 12.719 31.958 28.396 1.000 30.030 200 ASN BBB O 1
ATOM 6115 N N . PRO B 1 220 ? 14.675 32.876 27.869 1.000 29.550 201 PRO BBB N 1
ATOM 6116 C CA . PRO B 1 220 ? 14.120 34.231 27.869 1.000 32.560 201 PRO BBB CA 1
ATOM 6117 C C . PRO B 1 220 ? 12.891 34.387 26.957 1.000 35.590 201 PRO BBB C 1
ATOM 6118 O O . PRO B 1 220 ? 12.811 33.703 25.958 1.000 32.720 201 PRO BBB O 1
ATOM 6129 N N . ALA B 1 221 ? 11.953 35.251 27.349 1.000 40.800 202 ALA BBB N 1
ATOM 6130 C CA . ALA B 1 221 ? 10.852 35.748 26.489 1.000 44.870 202 ALA BBB CA 1
ATOM 6131 C C . ALA B 1 221 ? 11.462 36.126 25.133 1.000 42.680 202 ALA BBB C 1
ATOM 6132 O O . ALA B 1 221 ? 12.551 36.719 25.144 1.000 40.140 202 ALA BBB O 1
ATOM 6139 N N . THR B 1 222 ? 10.802 35.736 24.038 1.000 46.190 203 THR BBB N 1
ATOM 6140 C CA . THR B 1 222 ? 11.236 35.957 22.631 1.000 54.280 203 THR BBB CA 1
ATOM 6141 C C . THR B 1 222 ? 10.715 37.310 22.113 1.000 59.100 203 THR BBB C 1
ATOM 6142 O O . THR B 1 222 ? 11.401 37.903 21.256 1.000 59.920 203 THR BBB O 1
ATOM 6153 N N . GLY B 1 223 ? 9.570 37.790 22.616 1.000 58.620 204 GLY BBB N 1
ATOM 6154 C CA . GLY B 1 223 ? 8.971 39.077 22.210 1.000 59.020 204 GLY BBB CA 1
ATOM 6155 C C . GLY B 1 223 ? 7.675 38.876 21.443 1.000 60.840 204 GLY BBB C 1
ATOM 6156 O O . GLY B 1 223 ? 6.766 39.704 21.609 1.000 69.320 204 GLY BBB O 1
ATOM 6160 N N . ASN B 1 224 ? 7.583 37.802 20.651 1.000 61.920 205 ASN BBB N 1
ATOM 6161 C CA . ASN B 1 224 ? 6.376 37.431 19.862 1.000 65.110 205 ASN BBB CA 1
ATOM 6162 C C . ASN B 1 224 ? 5.466 36.515 20.700 1.000 59.930 205 ASN BBB C 1
ATOM 6163 O O . ASN B 1 224 ? 4.550 35.909 20.119 1.000 57.540 205 ASN BBB O 1
ATOM 6174 N N . GLY B 1 225 ? 5.708 36.419 22.014 1.000 61.850 206 GLY BBB N 1
ATOM 6175 C CA . GLY B 1 225 ? 4.902 35.633 22.971 1.000 57.520 206 GLY BBB CA 1
ATOM 6176 C C . GLY B 1 225 ? 4.794 34.168 22.576 1.000 53.030 206 GLY BBB C 1
ATOM 6177 O O . GLY B 1 225 ? 3.782 33.539 22.932 1.000 47.220 206 GLY BBB O 1
ATOM 6181 N N . ARG B 1 226 ? 5.792 33.635 21.863 1.000 55.600 207 ARG BBB N 1
ATOM 6182 C CA . ARG B 1 226 ? 5.830 32.215 21.407 1.000 63.780 207 ARG BBB CA 1
ATOM 6183 C C . ARG B 1 226 ? 7.230 31.638 21.680 1.000 61.780 207 ARG BBB C 1
ATOM 6184 O O . ARG B 1 226 ? 8.223 32.316 21.316 1.000 59.630 207 ARG BBB O 1
ATOM 6205 N N . LEU B 1 227 ? 7.283 30.469 22.340 1.000 53.160 208 LEU BBB N 1
ATOM 6206 C CA . LEU B 1 227 ? 8.501 29.638 22.564 1.000 53.120 208 LEU BBB CA 1
ATOM 6207 C C . LEU B 1 227 ? 8.574 28.585 21.451 1.000 54.090 208 LEU BBB C 1
ATOM 6208 O O . LEU B 1 227 ? 8.196 27.400 21.690 1.000 43.010 208 LEU BBB O 1
ATOM 6224 N N . GLU B 1 228 ? 9.028 28.996 20.270 1.000 59.850 209 GLU BBB N 1
ATOM 6225 C CA . GLU B 1 228 ? 9.132 28.108 19.085 1.000 60.080 209 GLU BBB CA 1
ATOM 6226 C C . GLU B 1 228 ? 10.494 27.426 19.098 1.000 55.470 209 GLU BBB C 1
ATOM 6227 O O . GLU B 1 228 ? 11.493 28.089 19.364 1.000 54.040 209 GLU BBB O 1
ATOM 6239 N N . PRO B 1 229 ? 10.589 26.109 18.804 1.000 54.250 210 PRO BBB N 1
ATOM 6240 C CA . PRO B 1 229 ? 11.886 25.502 18.501 1.000 57.150 210 PRO BBB CA 1
ATOM 6241 C C . PRO B 1 229 ? 12.542 26.303 17.376 1.000 58.030 210 PRO BBB C 1
ATOM 6242 O O . PRO B 1 229 ? 11.905 26.548 16.360 1.000 59.540 210 PRO BBB O 1
ATOM 6253 N N . PRO B 1 230 ? 13.808 26.765 17.516 1.000 54.650 211 PRO BBB N 1
ATOM 6254 C CA . PRO B 1 230 ? 14.385 27.714 16.563 1.000 57.790 211 PRO BBB CA 1
ATOM 6255 C C . PRO B 1 230 ? 14.796 27.085 15.220 1.000 59.640 211 PRO BBB C 1
ATOM 6256 O O . PRO B 1 230 ? 14.596 25.898 14.967 1.000 60.870 211 PRO BBB O 1
ATOM 6267 N N . GLU C 1 22 ? 36.063 60.517 15.294 1.000 54.360 3 GLU CCC N 1
ATOM 6268 C CA . GLU C 1 22 ? 36.380 61.409 14.131 1.000 58.290 3 GLU CCC CA 1
ATOM 6269 C C . GLU C 1 22 ? 35.605 60.898 12.909 1.000 59.710 3 GLU CCC C 1
ATOM 6270 O O . GLU C 1 22 ? 34.525 61.450 12.578 1.000 56.190 3 GLU CCC O 1
ATOM 6282 N N . ARG C 1 23 ? 36.101 59.830 12.288 1.000 60.520 4 ARG CCC N 1
ATOM 6283 C CA . ARG C 1 23 ? 35.290 59.033 11.335 1.000 58.660 4 ARG CCC CA 1
ATOM 6284 C C . ARG C 1 23 ? 34.324 58.139 12.129 1.000 52.610 4 ARG CCC C 1
ATOM 6285 O O . ARG C 1 23 ? 33.470 57.523 11.476 1.000 44.300 4 ARG CCC O 1
ATOM 6306 N N . PHE C 1 24 ? 34.438 58.110 13.473 1.000 46.340 5 PHE CCC N 1
ATOM 6307 C CA . PHE C 1 24 ? 33.504 57.427 14.410 1.000 47.240 5 PHE CCC CA 1
ATOM 6308 C C . PHE C 1 24 ? 32.427 58.362 14.967 1.000 48.230 5 PHE CCC C 1
ATOM 6309 O O . PHE C 1 24 ? 31.412 57.817 15.525 1.000 47.830 5 PHE CCC O 1
ATOM 6326 N N . THR C 1 25 ? 32.622 59.680 14.815 1.000 46.000 6 THR CCC N 1
ATOM 6327 C CA . THR C 1 25 ? 31.688 60.754 15.247 1.000 49.190 6 THR CCC CA 1
ATOM 6328 C C . THR C 1 25 ? 30.569 60.867 14.202 1.000 47.980 6 THR CCC C 1
ATOM 6329 O O . THR C 1 25 ? 30.872 60.908 12.991 1.000 46.250 6 THR CCC O 1
ATOM 6340 N N . LEU C 1 26 ? 29.325 60.912 14.678 1.000 46.630 7 LEU CCC N 1
ATOM 6341 C CA . LEU C 1 26 ? 28.099 60.903 13.843 1.000 43.850 7 LEU CCC CA 1
ATOM 6342 C C . LEU C 1 26 ? 27.753 62.339 13.502 1.000 42.320 7 LEU CCC C 1
ATOM 6343 O O . LEU C 1 26 ? 28.300 63.255 14.103 1.000 40.670 7 LEU CCC O 1
ATOM 6359 N N . PRO C 1 27 ? 26.894 62.565 12.486 1.000 41.350 8 PRO CCC N 1
ATOM 6360 C CA . PRO C 1 27 ? 26.418 63.904 12.170 1.000 38.300 8 PRO CCC CA 1
ATOM 6361 C C . PRO C 1 27 ? 25.807 64.593 13.399 1.000 38.420 8 PRO CCC C 1
ATOM 6362 O O . PRO C 1 27 ? 25.448 63.904 14.340 1.000 36.340 8 PRO CCC O 1
ATOM 6373 N N . ALA C 1 28 ? 25.671 65.920 13.331 1.000 39.090 9 ALA CCC N 1
ATOM 6374 C CA . ALA C 1 28 ? 25.308 66.815 14.458 1.000 43.730 9 ALA CCC CA 1
ATOM 6375 C C . ALA C 1 28 ? 23.823 66.670 14.816 1.000 41.530 9 ALA CCC C 1
ATOM 6376 O O . ALA C 1 28 ? 23.445 66.980 15.948 1.000 47.190 9 ALA CCC O 1
ATOM 6383 N N . HIS C 1 29 ? 23.004 66.198 13.889 1.000 44.090 10 HIS CCC N 1
ATOM 6384 C CA . HIS C 1 29 ? 21.545 66.013 14.099 1.000 46.070 10 HIS CCC CA 1
ATOM 6385 C C . HIS C 1 29 ? 21.241 64.644 14.726 1.000 40.630 10 HIS CCC C 1
ATOM 6386 O O . HIS C 1 29 ? 20.050 64.347 14.891 1.000 42.880 10 HIS CCC O 1
ATOM 6401 N N . SER C 1 30 ? 22.252 63.840 15.070 1.000 36.320 11 SER CCC N 1
ATOM 6402 C CA . SER C 1 30 ? 22.060 62.455 15.583 1.000 34.530 11 SER CCC CA 1
ATOM 6403 C C . SER C 1 30 ? 21.311 62.479 16.912 1.000 36.290 11 SER CCC C 1
ATOM 6404 O O . SER C 1 30 ? 20.432 61.652 17.130 1.000 39.600 11 SER CCC O 1
ATOM 6412 N N . PRO C 1 31 ? 21.629 63.379 17.873 1.000 34.910 12 PRO CCC N 1
ATOM 6413 C CA . PRO C 1 31 ? 20.878 63.416 19.130 1.000 34.500 12 PRO CCC CA 1
ATOM 6414 C C . PRO C 1 31 ? 19.376 63.610 18.870 1.000 35.620 12 PRO CCC C 1
ATOM 6415 O O . PRO C 1 31 ? 18.574 62.918 19.482 1.000 38.270 12 PRO CCC O 1
ATOM 6426 N N . ALA C 1 32 ? 19.051 64.502 17.937 1.000 36.440 13 ALA CCC N 1
ATOM 6427 C CA . ALA C 1 32 ? 17.674 64.851 17.516 1.000 40.780 13 ALA CCC CA 1
ATOM 6428 C C . ALA C 1 32 ? 17.005 63.619 16.893 1.000 38.970 13 ALA CCC C 1
ATOM 6429 O O . ALA C 1 32 ? 15.872 63.322 17.274 1.000 35.250 13 ALA CCC O 1
ATOM 6436 N N . LEU C 1 33 ? 17.680 62.906 15.989 1.000 35.760 14 LEU CCC N 1
ATOM 6437 C CA . LEU C 1 33 ? 17.126 61.633 15.451 1.000 36.400 14 LEU CCC CA 1
ATOM 6438 C C . LEU C 1 33 ? 16.912 60.645 16.605 1.000 35.700 14 LEU CCC C 1
ATOM 6439 O O . LEU C 1 33 ? 15.863 59.973 16.633 1.000 34.100 14 LEU CCC O 1
ATOM 6455 N N . ALA C 1 34 ? 17.887 60.527 17.512 1.000 34.730 15 ALA CCC N 1
ATOM 6456 C CA . ALA C 1 34 ? 17.887 59.521 18.592 1.000 33.050 15 ALA CCC CA 1
ATOM 6457 C C . ALA C 1 34 ? 16.677 59.743 19.517 1.000 33.950 15 ALA CCC C 1
ATOM 6458 O O . ALA C 1 34 ? 16.050 58.731 19.947 1.000 34.980 15 ALA CCC O 1
ATOM 6465 N N . ALA C 1 35 ? 16.344 61.008 19.800 1.000 34.480 16 ALA CCC N 1
ATOM 6466 C CA . ALA C 1 35 ? 15.211 61.419 20.672 1.000 35.530 16 ALA CCC CA 1
ATOM 6467 C C . ALA C 1 35 ? 13.877 60.922 20.099 1.000 38.580 16 ALA CCC C 1
ATOM 6468 O O . ALA C 1 35 ? 12.949 60.694 20.910 1.000 41.750 16 ALA CCC O 1
ATOM 6475 N N . LEU C 1 36 ? 13.770 60.746 18.773 1.000 35.230 17 LEU CCC N 1
ATOM 6476 C CA . LEU C 1 36 ? 12.496 60.333 18.121 1.000 33.410 17 LEU CCC CA 1
ATOM 6477 C C . LEU C 1 36 ? 12.182 58.882 18.485 1.000 32.260 17 LEU CCC C 1
ATOM 6478 O O . LEU C 1 36 ? 10.982 58.567 18.529 1.000 30.130 17 LEU CCC O 1
ATOM 6494 N N . VAL C 1 37 ? 13.203 58.029 18.681 1.000 29.320 18 VAL CCC N 1
ATOM 6495 C CA . VAL C 1 37 ? 13.022 56.545 18.743 1.000 30.590 18 VAL CCC CA 1
ATOM 6496 C C . VAL C 1 37 ? 12.092 56.167 19.906 1.000 32.140 18 VAL CCC C 1
ATOM 6497 O O . VAL C 1 37 ? 11.075 55.515 19.698 1.000 30.240 18 VAL CCC O 1
ATOM 6510 N N . PRO C 1 38 ? 12.342 56.566 21.176 1.000 34.070 19 PRO CCC N 1
ATOM 6511 C CA . PRO C 1 38 ? 11.396 56.241 22.246 1.000 33.110 19 PRO CCC CA 1
ATOM 6512 C C . PRO C 1 38 ? 9.980 56.808 22.007 1.000 34.300 19 PRO CCC C 1
ATOM 6513 O O . PRO C 1 38 ? 9.007 56.126 22.260 1.000 34.290 19 PRO CCC O 1
ATOM 6524 N N . GLU C 1 39 ? 9.864 58.018 21.465 1.000 33.620 20 GLU CCC N 1
ATOM 6525 C CA . GLU C 1 39 ? 8.536 58.605 21.168 1.000 33.030 20 GLU CCC CA 1
ATOM 6526 C C . GLU C 1 39 ? 7.820 57.701 20.166 1.000 31.870 20 GLU CCC C 1
ATOM 6527 O O . GLU C 1 39 ? 6.677 57.321 20.446 1.000 32.930 20 GLU CCC O 1
ATOM 6539 N N . PHE C 1 40 ? 8.475 57.353 19.053 1.000 29.310 21 PHE CCC N 1
ATOM 6540 C CA . PHE C 1 40 ? 7.913 56.456 18.006 1.000 28.120 21 PHE CCC CA 1
ATOM 6541 C C . PHE C 1 40 ? 7.396 55.149 18.638 1.000 29.930 21 PHE CCC C 1
ATOM 6542 O O . PHE C 1 40 ? 6.305 54.713 18.278 1.000 25.730 21 PHE CCC O 1
ATOM 6559 N N . LEU C 1 41 ? 8.173 54.516 19.520 1.000 31.460 22 LEU CCC N 1
ATOM 6560 C CA . LEU C 1 41 ? 7.784 53.214 20.140 1.000 35.770 22 LEU CCC CA 1
ATOM 6561 C C . LEU C 1 41 ? 6.612 53.403 21.104 1.000 36.570 22 LEU CCC C 1
ATOM 6562 O O . LEU C 1 41 ? 5.892 52.397 21.302 1.000 37.650 22 LEU CCC O 1
ATOM 6578 N N . ASP C 1 42 ? 6.400 54.619 21.626 1.000 36.400 23 ASP CCC N 1
ATOM 6579 C CA . ASP C 1 42 ? 5.338 54.940 22.620 1.000 40.320 23 ASP CCC CA 1
ATOM 6580 C C . ASP C 1 42 ? 3.991 55.296 21.954 1.000 44.520 23 ASP CCC C 1
ATOM 6581 O O . ASP C 1 42 ? 2.990 55.428 22.708 1.000 43.540 23 ASP CCC O 1
ATOM 6590 N N . LEU C 1 43 ? 3.936 55.433 20.620 1.000 41.660 24 LEU CCC N 1
ATOM 6591 C CA . LEU C 1 43 ? 2.725 55.866 19.860 1.000 39.460 24 LEU CCC CA 1
ATOM 6592 C C . LEU C 1 43 ? 1.566 54.878 20.082 1.000 39.490 24 LEU CCC C 1
ATOM 6593 O O . LEU C 1 43 ? 0.393 55.322 20.220 1.000 36.070 24 LEU CCC O 1
ATOM 6609 N N . ALA C 1 44 ? 1.837 53.576 20.038 1.000 39.510 25 ALA CCC N 1
ATOM 6610 C CA . ALA C 1 44 ? 0.770 52.547 20.077 1.000 45.150 25 ALA CCC CA 1
ATOM 6611 C C . ALA C 1 44 ? -0.006 52.706 21.394 1.000 50.170 25 ALA CCC C 1
ATOM 6612 O O . ALA C 1 44 ? -1.239 52.909 21.347 1.000 53.410 25 ALA CCC O 1
ATOM 6619 N N . ARG C 1 45 ? 0.725 52.670 22.510 1.000 51.320 26 ARG CCC N 1
ATOM 6620 C CA . ARG C 1 45 ? 0.225 52.914 23.884 1.000 50.830 26 ARG CCC CA 1
ATOM 6621 C C . ARG C 1 45 ? -0.521 54.252 23.915 1.000 48.710 26 ARG CCC C 1
ATOM 6622 O O . ARG C 1 45 ? -1.719 54.239 24.225 1.000 49.390 26 ARG CCC O 1
ATOM 6643 N N . ALA C 1 46 ? 0.144 55.360 23.598 1.000 43.570 27 ALA CCC N 1
ATOM 6644 C CA . ALA C 1 46 ? -0.465 56.711 23.589 1.000 46.000 27 ALA CCC CA 1
ATOM 6645 C C . ALA C 1 46 ? -1.815 56.684 22.857 1.000 49.370 27 ALA CCC C 1
ATOM 6646 O O . ALA C 1 46 ? -2.778 57.281 23.376 1.000 53.710 27 ALA CCC O 1
ATOM 6653 N N . ALA C 1 47 ? -1.881 56.030 21.693 1.000 52.700 28 ALA CCC N 1
ATOM 6654 C CA . ALA C 1 47 ? -3.079 55.977 20.818 1.000 53.100 28 ALA CCC CA 1
ATOM 6655 C C . ALA C 1 47 ? -4.195 55.142 21.458 1.000 60.750 28 ALA CCC C 1
ATOM 6656 O O . ALA C 1 47 ? -5.345 55.320 21.048 1.000 64.980 28 ALA CCC O 1
ATOM 6663 N N . SER C 1 48 ? -3.865 54.254 22.402 1.000 66.370 29 SER CCC N 1
ATOM 6664 C CA . SER C 1 48 ? -4.816 53.338 23.088 1.000 72.620 29 SER CCC CA 1
ATOM 6665 C C . SER C 1 48 ? -5.732 54.107 24.058 1.000 77.490 29 SER CCC C 1
ATOM 6666 O O . SER C 1 48 ? -6.674 53.480 24.569 1.000 75.400 29 SER CCC O 1
ATOM 6674 N N . GLY C 1 49 ? -5.467 55.397 24.316 1.000 80.080 30 GLY CCC N 1
ATOM 6675 C CA . GLY C 1 49 ? -6.341 56.280 25.117 1.000 80.300 30 GLY CCC CA 1
ATOM 6676 C C . GLY C 1 49 ? -6.298 57.721 24.634 1.000 82.600 30 GLY CCC C 1
ATOM 6677 O O . GLY C 1 49 ? -6.646 58.607 25.443 1.000 84.140 30 GLY CCC O 1
ATOM 6681 N N . GLU C 1 55 ? -0.177 66.826 29.308 1.000 74.410 36 GLU CCC N 1
ATOM 6682 C CA . GLU C 1 55 ? -0.451 65.757 28.312 1.000 73.190 36 GLU CCC CA 1
ATOM 6683 C C . GLU C 1 55 ? -0.364 66.374 26.909 1.000 72.800 36 GLU CCC C 1
ATOM 6684 O O . GLU C 1 55 ? -0.874 67.498 26.719 1.000 72.750 36 GLU CCC O 1
ATOM 6696 N N . ARG C 1 56 ? 0.262 65.668 25.965 1.000 63.110 37 ARG CCC N 1
ATOM 6697 C CA . ARG C 1 56 ? 0.630 66.232 24.641 1.000 56.800 37 ARG CCC CA 1
ATOM 6698 C C . ARG C 1 56 ? -0.556 66.127 23.671 1.000 48.990 37 ARG CCC C 1
ATOM 6699 O O . ARG C 1 56 ? -1.414 65.241 23.855 1.000 46.200 37 ARG CCC O 1
ATOM 6720 N N . ASP C 1 57 ? -0.561 66.989 22.650 1.000 40.900 38 ASP CCC N 1
ATOM 6721 C CA . ASP C 1 57 ? -1.551 66.965 21.545 1.000 40.880 38 ASP CCC CA 1
ATOM 6722 C C . ASP C 1 57 ? -1.397 65.658 20.760 1.000 40.220 38 ASP CCC C 1
ATOM 6723 O O . ASP C 1 57 ? -0.284 65.383 20.239 1.000 37.790 38 ASP CCC O 1
ATOM 6732 N N . LEU C 1 58 ? -2.499 64.912 20.673 1.000 38.640 39 LEU CCC N 1
ATOM 6733 C CA . LEU C 1 58 ? -2.603 63.578 20.046 1.000 37.190 39 LEU CCC CA 1
ATOM 6734 C C . LEU C 1 58 ? -3.718 63.601 19.002 1.000 38.440 39 LEU CCC C 1
ATOM 6735 O O . LEU C 1 58 ? -4.849 63.947 19.374 1.000 44.490 39 LEU CCC O 1
ATOM 6751 N N . ALA C 1 59 ? -3.418 63.228 17.757 1.000 36.850 40 ALA CCC N 1
ATOM 6752 C CA . ALA C 1 59 ? -4.408 63.049 16.675 1.000 35.850 40 ALA CCC CA 1
ATOM 6753 C C . ALA C 1 59 ? -4.446 61.571 16.290 1.000 38.000 40 ALA CCC C 1
ATOM 6754 O O . ALA C 1 59 ? -3.453 61.071 15.743 1.000 35.960 40 ALA CCC O 1
ATOM 6761 N N . VAL C 1 60 ? -5.561 60.896 16.574 1.000 37.510 41 VAL CCC N 1
ATOM 6762 C CA . VAL C 1 60 ? -5.805 59.487 16.156 1.000 37.210 41 VAL CCC CA 1
ATOM 6763 C C . VAL C 1 60 ? -7.002 59.463 15.206 1.000 38.650 41 VAL CCC C 1
ATOM 6764 O O . VAL C 1 60 ? -8.094 59.855 15.650 1.000 43.110 41 VAL CCC O 1
ATOM 6777 N N . TRP C 1 61 ? -6.816 58.935 14.002 1.000 37.720 42 TRP CCC N 1
ATOM 6778 C CA . TRP C 1 61 ? -7.936 58.662 13.074 1.000 38.130 42 TRP CCC CA 1
ATOM 6779 C C . TRP C 1 61 ? -7.880 57.170 12.743 1.000 40.980 42 TRP CCC C 1
ATOM 6780 O O . TRP C 1 61 ? -7.049 56.808 11.927 1.000 35.810 42 TRP CCC O 1
ATOM 6801 N N . GLU C 1 62 ? -8.741 56.367 13.372 1.000 38.870 43 GLU CCC N 1
ATOM 6802 C CA . GLU C 1 62 ? -8.793 54.899 13.174 1.000 40.510 43 GLU CCC CA 1
ATOM 6803 C C . GLU C 1 62 ? -9.869 54.528 12.148 1.000 41.400 43 GLU CCC C 1
ATOM 6804 O O . GLU C 1 62 ? -10.820 55.274 11.983 1.000 42.130 43 GLU CCC O 1
ATOM 6816 N N . ASN C 1 63 ? -9.690 53.388 11.495 1.000 39.350 44 ASN CCC N 1
ATOM 6817 C CA . ASN C 1 63 ? -10.693 52.802 10.577 1.000 41.550 44 ASN CCC CA 1
ATOM 6818 C C . ASN C 1 63 ? -11.115 53.796 9.503 1.000 39.520 44 ASN CCC C 1
ATOM 6819 O O . ASN C 1 63 ? -12.289 53.874 9.231 1.000 38.560 44 ASN CCC O 1
ATOM 6830 N N . LEU C 1 64 ? -10.169 54.503 8.916 1.000 34.390 45 LEU CCC N 1
ATOM 6831 C CA . LEU C 1 64 ? -10.530 55.444 7.843 1.000 36.040 45 LEU CCC CA 1
ATOM 6832 C C . LEU C 1 64 ? -10.750 54.644 6.569 1.000 38.550 45 LEU CCC C 1
ATOM 6833 O O . LEU C 1 64 ? -10.161 53.589 6.435 1.000 38.970 45 LEU CCC O 1
ATOM 6849 N N . THR C 1 65 ? -11.640 55.136 5.729 1.000 36.550 46 THR CCC N 1
ATOM 6850 C CA . THR C 1 65 ? -11.753 54.665 4.330 1.000 39.370 46 THR CCC CA 1
ATOM 6851 C C . THR C 1 65 ? -10.976 55.675 3.493 1.000 34.980 46 THR CCC C 1
ATOM 6852 O O . THR C 1 65 ? -11.378 56.856 3.439 1.000 39.270 46 THR CCC O 1
ATOM 6863 N N . GLU C 1 66 ? -9.868 55.227 2.934 1.000 33.860 47 GLU CCC N 1
ATOM 6864 C CA . GLU C 1 66 ? -8.982 56.063 2.093 1.000 35.990 47 GLU CCC CA 1
ATOM 6865 C C . GLU C 1 66 ? -9.418 55.844 0.649 1.000 35.670 47 GLU CCC C 1
ATOM 6866 O O . GLU C 1 66 ? -9.215 54.722 0.123 1.000 40.140 47 GLU CCC O 1
ATOM 6878 N N . HIS C 1 67 ? -10.022 56.865 0.055 1.000 34.950 48 HIS CCC N 1
ATOM 6879 C CA . HIS C 1 67 ? -10.435 56.866 -1.370 1.000 41.810 48 HIS CCC CA 1
ATOM 6880 C C . HIS C 1 67 ? -9.194 57.226 -2.192 1.000 39.260 48 HIS CCC C 1
ATOM 6881 O O . HIS C 1 67 ? -8.753 58.357 -2.103 1.000 39.770 48 HIS CCC O 1
ATOM 6896 N N . VAL C 1 68 ? -8.620 56.253 -2.888 1.000 39.280 49 VAL CCC N 1
ATOM 6897 C CA . VAL C 1 68 ? -7.325 56.415 -3.600 1.000 44.980 49 VAL CCC CA 1
ATOM 6898 C C . VAL C 1 68 ? -7.603 56.515 -5.092 1.000 45.990 49 VAL CCC C 1
ATOM 6899 O O . VAL C 1 68 ? -8.305 55.612 -5.628 1.000 42.820 49 VAL CCC O 1
ATOM 6912 N N . SER C 1 69 ? -7.011 57.541 -5.701 1.000 42.710 50 SER CCC N 1
ATOM 6913 C CA . SER C 1 69 ? -7.021 57.825 -7.152 1.000 45.760 50 SER CCC CA 1
ATOM 6914 C C . SER C 1 69 ? -5.605 57.577 -7.679 1.000 44.080 50 SER CCC C 1
ATOM 6915 O O . SER C 1 69 ? -4.735 58.461 -7.557 1.000 40.020 50 SER CCC O 1
ATOM 6923 N N . LEU C 1 70 ? -5.361 56.370 -8.176 1.000 45.560 51 LEU CCC N 1
ATOM 6924 C CA . LEU C 1 70 ? -4.007 55.943 -8.575 1.000 49.130 51 LEU CCC CA 1
ATOM 6925 C C . LEU C 1 70 ? -3.857 56.151 -10.085 1.000 46.420 51 LEU CCC C 1
ATOM 6926 O O . LEU C 1 70 ? -4.744 55.702 -10.826 1.000 49.880 51 LEU CCC O 1
ATOM 6942 N N . ASP C 1 71 ? -2.752 56.785 -10.491 1.000 43.930 52 ASP CCC N 1
ATOM 6943 C CA . ASP C 1 71 ? -2.303 56.922 -11.902 1.000 43.950 52 ASP CCC CA 1
ATOM 6944 C C . ASP C 1 71 ? -0.967 56.170 -12.020 1.000 43.480 52 ASP CCC C 1
ATOM 6945 O O . ASP C 1 71 ? 0.089 56.755 -11.693 1.000 45.660 52 ASP CCC O 1
ATOM 6954 N N . TYR C 1 72 ? -1.007 54.905 -12.440 1.000 43.140 53 TYR CCC N 1
ATOM 6955 C CA . TYR C 1 72 ? 0.183 54.022 -12.521 1.000 45.160 53 TYR CCC CA 1
ATOM 6956 C C . TYR C 1 72 ? 0.759 53.982 -13.943 1.000 46.920 53 TYR CCC C 1
ATOM 6957 O O . TYR C 1 72 ? -0.002 53.714 -14.888 1.000 39.750 53 TYR CCC O 1
ATOM 6975 N N . ARG C 1 73 ? 2.079 54.171 -14.063 1.000 48.160 54 ARG CCC N 1
ATOM 6976 C CA . ARG C 1 73 ? 2.834 54.086 -15.345 1.000 49.780 54 ARG CCC CA 1
ATOM 6977 C C . ARG C 1 73 ? 3.673 52.808 -15.394 1.000 55.650 54 ARG CCC C 1
ATOM 6978 O O . ARG C 1 73 ? 4.338 52.481 -14.385 1.000 61.980 54 ARG CCC O 1
ATOM 6999 N N . PHE C 1 74 ? 3.656 52.137 -16.547 1.000 56.980 55 PHE CCC N 1
ATOM 7000 C CA . PHE C 1 74 ? 4.569 51.027 -16.910 1.000 56.920 55 PHE CCC CA 1
ATOM 7001 C C . PHE C 1 74 ? 5.649 51.590 -17.842 1.000 60.650 55 PHE CCC C 1
ATOM 7002 O O . PHE C 1 74 ? 5.285 52.352 -18.757 1.000 58.010 55 PHE CCC O 1
ATOM 7019 N N . ALA C 1 75 ? 6.923 51.262 -17.579 1.000 66.690 56 ALA CCC N 1
ATOM 7020 C CA . ALA C 1 75 ? 8.112 51.652 -18.379 1.000 66.730 56 ALA CCC CA 1
ATOM 7021 C C . ALA C 1 75 ? 8.321 50.648 -19.519 1.000 69.540 56 ALA CCC C 1
ATOM 7022 O O . ALA C 1 75 ? 8.655 51.089 -20.641 1.000 60.690 56 ALA CCC O 1
ATOM 7029 N N . ASN C 1 76 ? 8.177 49.350 -19.219 1.000 70.830 57 ASN CCC N 1
ATOM 7030 C CA . ASN C 1 76 ? 8.219 48.236 -20.203 1.000 68.140 57 ASN CCC CA 1
ATOM 7031 C C . ASN C 1 76 ? 6.975 47.375 -19.999 1.000 66.470 57 ASN CCC C 1
ATOM 7032 O O . ASN C 1 76 ? 7.067 46.283 -19.446 1.000 61.820 57 ASN CCC O 1
ATOM 7043 N N . PRO C 1 77 ? 5.775 47.846 -20.428 1.000 67.040 58 PRO CCC N 1
ATOM 7044 C CA . PRO C 1 77 ? 4.526 47.100 -20.239 1.000 64.500 58 PRO CCC CA 1
ATOM 7045 C C . PRO C 1 77 ? 4.469 45.826 -21.081 1.000 68.360 58 PRO CCC C 1
ATOM 7046 O O . PRO C 1 77 ? 5.176 45.729 -22.083 1.000 67.050 58 PRO CCC O 1
ATOM 7057 N N . PRO C 1 78 ? 3.651 44.808 -20.709 1.000 73.930 59 PRO CCC N 1
ATOM 7058 C CA . PRO C 1 78 ? 2.801 44.853 -19.514 1.000 76.780 59 PRO CCC CA 1
ATOM 7059 C C . PRO C 1 78 ? 3.556 44.448 -18.236 1.000 81.060 59 PRO CCC C 1
ATOM 7060 O O . PRO C 1 78 ? 2.943 44.341 -17.185 1.000 79.320 59 PRO CCC O 1
ATOM 7071 N N . VAL C 1 79 ? 4.868 44.229 -18.363 1.000 81.500 60 VAL CCC N 1
ATOM 7072 C CA . VAL C 1 79 ? 5.776 43.819 -17.254 1.000 80.800 60 VAL CCC CA 1
ATOM 7073 C C . VAL C 1 79 ? 6.020 45.025 -16.335 1.000 79.910 60 VAL CCC C 1
ATOM 7074 O O . VAL C 1 79 ? 6.815 45.918 -16.716 1.000 73.580 60 VAL CCC O 1
ATOM 7087 N N . HIS C 1 80 ? 5.353 45.064 -15.177 1.000 75.580 61 HIS CCC N 1
ATOM 7088 C CA . HIS C 1 80 ? 5.719 45.993 -14.073 1.000 73.030 61 HIS CCC CA 1
ATOM 7089 C C . HIS C 1 80 ? 7.080 45.566 -13.508 1.000 65.380 61 HIS CCC C 1
ATOM 7090 O O . HIS C 1 80 ? 7.231 44.376 -13.140 1.000 62.940 61 HIS CCC O 1
ATOM 7105 N N . GLY C 1 81 ? 8.037 46.501 -13.499 1.000 56.280 62 GLY CCC N 1
ATOM 7106 C CA . GLY C 1 81 ? 9.432 46.281 -13.071 1.000 52.030 62 GLY CCC CA 1
ATOM 7107 C C . GLY C 1 81 ? 10.157 47.599 -12.824 1.000 44.970 62 GLY CCC C 1
ATOM 7108 O O . GLY C 1 81 ? 9.553 48.663 -12.867 1.000 43.180 62 GLY CCC O 1
ATOM 7112 N N . PRO C 1 82 ? 11.483 47.569 -12.578 1.000 45.620 63 PRO CCC N 1
ATOM 7113 C CA . PRO C 1 82 ? 12.269 48.796 -12.435 1.000 45.850 63 PRO CCC CA 1
ATOM 7114 C C . PRO C 1 82 ? 11.952 49.823 -13.535 1.000 48.020 63 PRO CCC C 1
ATOM 7115 O O . PRO C 1 82 ? 12.003 49.462 -14.688 1.000 51.750 63 PRO CCC O 1
ATOM 7126 N N . GLY C 1 83 ? 11.622 51.064 -13.154 1.000 46.260 64 GLY CCC N 1
ATOM 7127 C CA . GLY C 1 83 ? 11.304 52.172 -14.075 1.000 42.010 64 GLY CCC CA 1
ATOM 7128 C C . GLY C 1 83 ? 9.839 52.565 -14.004 1.000 37.940 64 GLY CCC C 1
ATOM 7129 O O . GLY C 1 83 ? 9.513 53.708 -14.336 1.000 38.190 64 GLY CCC O 1
ATOM 7133 N N . ASP C 1 84 ? 8.965 51.656 -13.586 1.000 42.000 65 ASP CCC N 1
ATOM 7134 C CA . ASP C 1 84 ? 7.540 51.967 -13.300 1.000 44.720 65 ASP CCC CA 1
ATOM 7135 C C . ASP C 1 84 ? 7.464 53.058 -12.224 1.000 47.540 65 ASP CCC C 1
ATOM 7136 O O . ASP C 1 84 ? 8.281 53.024 -11.280 1.000 43.800 65 ASP CCC O 1
ATOM 7145 N N . TRP C 1 85 ? 6.518 53.991 -12.361 1.000 45.780 66 TRP CCC N 1
ATOM 7146 C CA . TRP C 1 85 ? 6.286 55.086 -11.386 1.000 45.320 66 TRP CCC CA 1
ATOM 7147 C C . TRP C 1 85 ? 4.790 55.373 -11.306 1.000 45.860 66 TRP CCC C 1
ATOM 7148 O O . TRP C 1 85 ? 4.063 55.007 -12.256 1.000 46.680 66 TRP CCC O 1
ATOM 7169 N N . ASP C 1 86 ? 4.350 55.974 -10.197 1.000 42.650 67 ASP CCC N 1
ATOM 7170 C CA . ASP C 1 86 ? 2.930 56.323 -9.971 1.000 37.890 67 ASP CCC CA 1
ATOM 7171 C C . ASP C 1 86 ? 2.838 57.683 -9.272 1.000 38.880 67 ASP CCC C 1
ATOM 7172 O O . ASP C 1 86 ? 3.829 58.138 -8.640 1.000 41.120 67 ASP CCC O 1
ATOM 7181 N N . THR C 1 87 ? 1.691 58.338 -9.446 1.000 37.990 68 THR CCC N 1
ATOM 7182 C CA . THR C 1 87 ? 1.212 59.475 -8.627 1.000 37.220 68 THR CCC CA 1
ATOM 7183 C C . THR C 1 87 ? -0.144 59.022 -8.098 1.000 39.270 68 THR CCC C 1
ATOM 7184 O O . THR C 1 87 ? -0.768 58.174 -8.775 1.000 38.190 68 THR CCC O 1
ATOM 7195 N N . TYR C 1 88 ? -0.553 59.488 -6.924 1.000 36.390 69 TYR CCC N 1
ATOM 7196 C CA . TYR C 1 88 ? -1.898 59.181 -6.376 1.000 36.710 69 TYR CCC CA 1
ATOM 7197 C C . TYR C 1 88 ? -2.374 60.337 -5.519 1.000 35.750 69 TYR CCC C 1
ATOM 7198 O O . TYR C 1 88 ? -1.546 61.110 -4.993 1.000 35.890 69 TYR CCC O 1
ATOM 7216 N N . ASP C 1 89 ? -3.693 60.425 -5.416 1.000 36.540 70 ASP CCC N 1
ATOM 7217 C CA . ASP C 1 89 ? -4.406 61.316 -4.485 1.000 37.200 70 ASP CCC CA 1
ATOM 7218 C C . ASP C 1 89 ? -5.354 60.436 -3.678 1.000 39.370 70 ASP CCC C 1
ATOM 7219 O O . ASP C 1 89 ? -6.007 59.544 -4.264 1.000 37.780 70 ASP CCC O 1
ATOM 7228 N N . SER C 1 90 ? -5.411 60.704 -2.382 1.000 36.870 71 SER CCC N 1
ATOM 7229 C CA . SER C 1 90 ? -6.264 60.000 -1.409 1.000 40.460 71 SER CCC CA 1
ATOM 7230 C C . SER C 1 90 ? -7.130 61.044 -0.729 1.000 38.200 71 SER CCC C 1
ATOM 7231 O O . SER C 1 90 ? -6.655 62.186 -0.561 1.000 37.010 71 SER CCC O 1
ATOM 7239 N N . ARG C 1 91 ? -8.326 60.638 -0.330 1.000 36.590 72 ARG CCC N 1
ATOM 7240 C CA . ARG C 1 91 ? -9.171 61.372 0.631 1.000 39.140 72 ARG CCC CA 1
ATOM 7241 C C . ARG C 1 91 ? -9.352 60.431 1.809 1.000 36.790 72 ARG CCC C 1
ATOM 7242 O O . ARG C 1 91 ? -9.664 59.253 1.573 1.000 35.200 72 ARG CCC O 1
ATOM 7263 N N . PHE C 1 92 ? -9.167 60.941 3.018 1.000 35.440 73 PHE CCC N 1
ATOM 7264 C CA . PHE C 1 92 ? -9.417 60.181 4.260 1.000 34.410 73 PHE CCC CA 1
ATOM 7265 C C . PHE C 1 92 ? -10.852 60.495 4.705 1.000 36.330 73 PHE CCC C 1
ATOM 7266 O O . PHE C 1 92 ? -11.112 61.677 5.056 1.000 30.780 73 PHE CCC O 1
ATOM 7283 N N . VAL C 1 93 ? -11.734 59.486 4.679 1.000 34.600 74 VAL CCC N 1
ATOM 7284 C CA . VAL C 1 93 ? -13.134 59.587 5.176 1.000 36.440 74 VAL CCC CA 1
ATOM 7285 C C . VAL C 1 93 ? -13.283 58.739 6.441 1.000 31.720 74 VAL CCC C 1
ATOM 7286 O O . VAL C 1 93 ? -12.930 57.554 6.412 1.000 36.090 74 VAL CCC O 1
ATOM 7299 N N . ASP C 1 94 ? -13.755 59.332 7.526 1.000 32.290 75 ASP CCC N 1
ATOM 7300 C CA . ASP C 1 94 ? -13.942 58.592 8.798 1.000 38.790 75 ASP CCC CA 1
ATOM 7301 C C . ASP C 1 94 ? -15.203 57.730 8.658 1.000 42.030 75 ASP CCC C 1
ATOM 7302 O O . ASP C 1 94 ? -15.922 57.822 7.656 1.000 40.430 75 ASP CCC O 1
ATOM 7311 N N . PRO C 1 95 ? -15.465 56.798 9.606 1.000 42.460 76 PRO CCC N 1
ATOM 7312 C CA . PRO C 1 95 ? -16.637 55.918 9.529 1.000 43.430 76 PRO CCC CA 1
ATOM 7313 C C . PRO C 1 95 ? -17.973 56.660 9.366 1.000 42.820 76 PRO CCC C 1
ATOM 7314 O O . PRO C 1 95 ? -18.844 56.135 8.696 1.000 49.290 76 PRO CCC O 1
ATOM 7325 N N . ALA C 1 96 ? -18.075 57.870 9.937 1.000 42.040 77 ALA CCC N 1
ATOM 7326 C CA . ALA C 1 96 ? -19.265 58.759 9.884 1.000 39.890 77 ALA CCC CA 1
ATOM 7327 C C . ALA C 1 96 ? -19.397 59.419 8.507 1.000 39.940 77 ALA CCC C 1
ATOM 7328 O O . ALA C 1 96 ? -20.456 59.986 8.257 1.000 45.700 77 ALA CCC O 1
ATOM 7335 N N . GLY C 1 97 ? -18.394 59.315 7.632 1.000 38.350 78 GLY CCC N 1
ATOM 7336 C CA . GLY C 1 97 ? -18.445 59.898 6.278 1.000 40.210 78 GLY CCC CA 1
ATOM 7337 C C . GLY C 1 97 ? -17.793 61.278 6.217 1.000 43.310 78 GLY CCC C 1
ATOM 7338 O O . GLY C 1 97 ? -17.740 61.844 5.122 1.000 45.930 78 GLY CCC O 1
ATOM 7342 N N . VAL C 1 98 ? -17.290 61.802 7.340 1.000 43.760 79 VAL CCC N 1
ATOM 7343 C CA . VAL C 1 98 ? -16.575 63.115 7.395 1.000 43.920 79 VAL CCC CA 1
ATOM 7344 C C . VAL C 1 98 ? -15.207 62.959 6.702 1.000 45.390 79 VAL CCC C 1
ATOM 7345 O O . VAL C 1 98 ? -14.469 61.985 7.037 1.000 39.920 79 VAL CCC O 1
ATOM 7358 N N . GLU C 1 99 ? -14.884 63.829 5.730 1.000 41.970 80 GLU CCC N 1
ATOM 7359 C CA . GLU C 1 99 ? -13.534 63.888 5.097 1.000 43.070 80 GLU CCC CA 1
ATOM 7360 C C . GLU C 1 99 ? -12.601 64.648 6.058 1.000 41.920 80 GLU CCC C 1
ATOM 7361 O O . GLU C 1 99 ? -12.886 65.818 6.367 1.000 38.090 80 GLU CCC O 1
ATOM 7373 N N . ILE C 1 100 ? -11.543 63.987 6.534 1.000 39.510 81 ILE CCC N 1
ATOM 7374 C CA . ILE C 1 100 ? -10.703 64.486 7.666 1.000 36.920 81 ILE CCC CA 1
ATOM 7375 C C . ILE C 1 100 ? -9.344 64.954 7.132 1.000 33.030 81 ILE CCC C 1
ATOM 7376 O O . ILE C 1 100 ? -8.635 65.625 7.881 1.000 29.030 81 ILE CCC O 1
ATOM 7392 N N . GLY C 1 101 ? -8.997 64.606 5.890 1.000 31.190 82 GLY CCC N 1
ATOM 7393 C CA . GLY C 1 101 ? -7.754 65.044 5.248 1.000 31.280 82 GLY CCC CA 1
ATOM 7394 C C . GLY C 1 101 ? -7.585 64.452 3.872 1.000 31.500 82 GLY CCC C 1
ATOM 7395 O O . GLY C 1 101 ? -8.359 63.548 3.509 1.000 34.240 82 GLY CCC O 1
ATOM 7399 N N . THR C 1 102 ? -6.583 64.942 3.142 1.000 31.340 83 THR CCC N 1
ATOM 7400 C CA . THR C 1 102 ? -6.144 64.408 1.831 1.000 30.780 83 THR CCC CA 1
ATOM 7401 C C . THR C 1 102 ? -4.640 64.107 1.840 1.000 30.390 83 THR CCC C 1
ATOM 7402 O O . THR C 1 102 ? -3.914 64.501 2.766 1.000 32.290 83 THR CCC O 1
ATOM 7413 N N . LEU C 1 103 ? -4.200 63.401 0.813 1.000 33.630 84 LEU CCC N 1
ATOM 7414 C CA . LEU C 1 103 ? -2.802 62.966 0.626 1.000 32.930 84 LEU CCC CA 1
ATOM 7415 C C . LEU C 1 103 ? -2.499 63.033 -0.870 1.000 34.650 84 LEU CCC C 1
ATOM 7416 O O . LEU C 1 103 ? -3.393 62.711 -1.677 1.000 32.280 84 LEU CCC O 1
ATOM 7432 N N . GLN C 1 104 ? -1.305 63.519 -1.186 1.000 34.550 85 GLN CCC N 1
ATOM 7433 C CA . GLN C 1 104 ? -0.667 63.476 -2.512 1.000 37.950 85 GLN CCC CA 1
ATOM 7434 C C . GLN C 1 104 ? 0.573 62.595 -2.358 1.000 36.490 85 GLN CCC C 1
ATOM 7435 O O . GLN C 1 104 ? 1.347 62.882 -1.451 1.000 36.160 85 GLN CCC O 1
ATOM 7449 N N . GLY C 1 105 ? 0.730 61.578 -3.207 1.000 33.050 86 GLY CCC N 1
ATOM 7450 C CA . GLY C 1 105 ? 1.794 60.573 -3.124 1.000 34.420 86 GLY CCC CA 1
ATOM 7451 C C . GLY C 1 105 ? 2.423 60.282 -4.473 1.000 37.390 86 GLY CCC C 1
ATOM 7452 O O . GLY C 1 105 ? 1.777 60.462 -5.515 1.000 32.580 86 GLY CCC O 1
ATOM 7456 N N . THR C 1 106 ? 3.663 59.825 -4.428 1.000 35.740 87 THR CCC N 1
ATOM 7457 C CA . THR C 1 106 ? 4.510 59.495 -5.583 1.000 37.550 87 THR CCC CA 1
ATOM 7458 C C . THR C 1 106 ? 5.336 58.286 -5.172 1.000 39.090 87 THR CCC C 1
ATOM 7459 O O . THR C 1 106 ? 5.873 58.321 -4.056 1.000 39.350 87 THR CCC O 1
ATOM 7470 N N . GLY C 1 107 ? 5.401 57.255 -6.012 1.000 37.260 88 GLY CCC N 1
ATOM 7471 C CA . GLY C 1 107 ? 6.387 56.169 -5.859 1.000 40.160 88 GLY CCC CA 1
ATOM 7472 C C . GLY C 1 107 ? 7.118 55.867 -7.158 1.000 40.290 88 GLY CCC C 1
ATOM 7473 O O . GLY C 1 107 ? 6.554 56.167 -8.236 1.000 39.970 88 GLY CCC O 1
ATOM 7477 N N . ARG C 1 108 ? 8.344 55.333 -7.063 1.000 40.730 89 ARG CCC N 1
ATOM 7478 C CA A ARG C 1 108 ? 9.101 54.778 -8.214 0.500 40.880 89 ARG CCC CA 1
ATOM 7479 C CA B ARG C 1 108 ? 9.111 54.775 -8.212 0.500 40.850 89 ARG CCC CA 1
ATOM 7480 C C . ARG C 1 108 ? 9.529 53.338 -7.877 1.000 41.400 89 ARG CCC C 1
ATOM 7481 O O . ARG C 1 108 ? 9.942 53.094 -6.709 1.000 35.410 89 ARG CCC O 1
ATOM 7521 N N . ILE C 1 109 ? 9.429 52.424 -8.849 1.000 34.760 90 ILE CCC N 1
ATOM 7522 C CA . ILE C 1 109 ? 10.002 51.055 -8.725 1.000 35.660 90 ILE CCC CA 1
ATOM 7523 C C . ILE C 1 109 ? 11.464 51.177 -9.128 1.000 32.490 90 ILE CCC C 1
ATOM 7524 O O . ILE C 1 109 ? 11.723 51.521 -10.277 1.000 34.740 90 ILE CCC O 1
ATOM 7540 N N . LEU C 1 110 ? 12.375 50.917 -8.202 1.000 31.890 91 LEU CCC N 1
ATOM 7541 C CA . LEU C 1 110 ? 13.795 51.275 -8.385 1.000 32.640 91 LEU CCC CA 1
ATOM 7542 C C . LEU C 1 110 ? 14.623 50.044 -8.709 1.000 32.840 91 LEU CCC C 1
ATOM 7543 O O . LEU C 1 110 ? 15.505 50.192 -9.547 1.000 36.370 91 LEU CCC O 1
ATOM 7559 N N . TYR C 1 111 ? 14.312 48.876 -8.143 1.000 31.110 92 TYR CCC N 1
ATOM 7560 C CA . TYR C 1 111 ? 15.162 47.683 -8.317 1.000 29.800 92 TYR CCC CA 1
ATOM 7561 C C . TYR C 1 111 ? 14.420 46.455 -7.802 1.000 30.040 92 TYR CCC C 1
ATOM 7562 O O . TYR C 1 111 ? 13.381 46.604 -7.188 1.000 27.690 92 TYR CCC O 1
ATOM 7580 N N . GLU C 1 112 ? 14.955 45.280 -8.113 1.000 32.100 93 GLU CCC N 1
ATOM 7581 C CA . GLU C 1 112 ? 14.451 43.970 -7.637 1.000 37.310 93 GLU CCC CA 1
ATOM 7582 C C . GLU C 1 112 ? 15.497 43.419 -6.674 1.000 33.130 93 GLU CCC C 1
ATOM 7583 O O . GLU C 1 112 ? 16.682 43.481 -7.024 1.000 31.910 93 GLU CCC O 1
ATOM 7595 N N . ARG C 1 113 ? 15.075 42.942 -5.507 1.000 30.690 94 ARG CCC N 1
ATOM 7596 C CA . ARG C 1 113 ? 15.990 42.351 -4.496 1.000 30.210 94 ARG CCC CA 1
ATOM 7597 C C . ARG C 1 113 ? 16.659 41.118 -5.097 1.000 31.710 94 ARG CCC C 1
ATOM 7598 O O . ARG C 1 113 ? 15.979 40.375 -5.802 1.000 31.410 94 ARG CCC O 1
ATOM 7619 N N . SER C 1 114 ? 17.933 40.904 -4.766 1.000 29.270 95 SER CCC N 1
ATOM 7620 C CA . SER C 1 114 ? 18.717 39.714 -5.150 1.000 33.190 95 SER CCC CA 1
ATOM 7621 C C . SER C 1 114 ? 18.066 38.455 -4.550 1.000 32.930 95 SER CCC C 1
ATOM 7622 O O . SER C 1 114 ? 18.080 37.411 -5.218 1.000 34.730 95 SER CCC O 1
ATOM 7630 N N . SER C 1 115 ? 17.525 38.520 -3.337 1.000 29.740 96 SER CCC N 1
ATOM 7631 C CA . SER C 1 115 ? 17.110 37.290 -2.614 1.000 32.200 96 SER CCC CA 1
ATOM 7632 C C . SER C 1 115 ? 15.860 36.677 -3.268 1.000 32.850 96 SER CCC C 1
ATOM 7633 O O . SER C 1 115 ? 15.867 35.455 -3.492 1.000 34.210 96 SER CCC O 1
ATOM 7641 N N . ASP C 1 116 ? 14.866 37.496 -3.614 1.000 32.010 97 ASP CCC N 1
ATOM 7642 C CA . ASP C 1 116 ? 13.552 37.001 -4.085 1.000 30.790 97 ASP CCC CA 1
ATOM 7643 C C . ASP C 1 116 ? 12.986 37.848 -5.230 1.000 29.910 97 ASP CCC C 1
ATOM 7644 O O . ASP C 1 116 ? 11.817 37.643 -5.578 1.000 31.340 97 ASP CCC O 1
ATOM 7653 N N . ALA C 1 117 ? 13.751 38.770 -5.809 1.000 31.040 98 ALA CCC N 1
ATOM 7654 C CA . ALA C 1 117 ? 13.313 39.582 -6.967 1.000 29.560 98 ALA CCC CA 1
ATOM 7655 C C . ALA C 1 117 ? 12.111 40.472 -6.605 1.000 29.640 98 ALA CCC C 1
ATOM 7656 O O . ALA C 1 117 ? 11.504 41.001 -7.554 1.000 26.880 98 ALA CCC O 1
ATOM 7663 N N . HIS C 1 118 ? 11.766 40.672 -5.322 1.000 29.150 99 HIS CCC N 1
ATOM 7664 C CA . HIS C 1 118 ? 10.632 41.566 -4.945 1.000 31.860 99 HIS CCC CA 1
ATOM 7665 C C . HIS C 1 118 ? 10.902 42.993 -5.441 1.000 31.900 99 HIS CCC C 1
ATOM 7666 O O . HIS C 1 118 ? 12.065 43.432 -5.413 1.000 31.830 99 HIS CCC O 1
ATOM 7681 N N . LEU C 1 119 ? 9.844 43.662 -5.900 1.000 29.440 100 LEU CCC N 1
ATOM 7682 C CA . LEU C 1 119 ? 9.885 44.985 -6.561 1.000 31.310 100 LEU CCC CA 1
ATOM 7683 C C . LEU C 1 119 ? 9.940 46.042 -5.470 1.000 32.420 100 LEU CCC C 1
ATOM 7684 O O . LEU C 1 119 ? 8.930 46.242 -4.800 1.000 32.220 100 LEU CCC O 1
ATOM 7700 N N . MET C 1 120 ? 11.096 46.660 -5.291 1.000 31.160 101 MET CCC N 1
ATOM 7701 C CA . MET C 1 120 ? 11.307 47.651 -4.226 1.000 28.720 101 MET CCC CA 1
ATOM 7702 C C . MET C 1 120 ? 10.958 49.025 -4.787 1.000 28.290 101 MET CCC C 1
ATOM 7703 O O . MET C 1 120 ? 11.547 49.409 -5.816 1.000 28.460 101 MET CCC O 1
ATOM 7717 N N . MET C 1 121 ? 10.006 49.705 -4.142 1.000 30.530 102 MET CCC N 1
ATOM 7718 C CA . MET C 1 121 ? 9.547 51.065 -4.513 1.000 33.500 102 MET CCC CA 1
ATOM 7719 C C . MET C 1 121 ? 9.909 52.055 -3.408 1.000 32.010 102 MET CCC C 1
ATOM 7720 O O . MET C 1 121 ? 9.737 51.734 -2.208 1.000 30.780 102 MET CCC O 1
ATOM 7734 N N . TYR C 1 122 ? 10.303 53.251 -3.821 1.000 28.870 103 TYR CCC N 1
ATOM 7735 C CA . TYR C 1 122 ? 10.459 54.398 -2.913 1.000 32.060 103 TYR CCC CA 1
ATOM 7736 C C . TYR C 1 122 ? 9.223 55.268 -3.097 1.000 31.110 103 TYR CCC C 1
ATOM 7737 O O . TYR C 1 122 ? 8.922 55.626 -4.257 1.000 31.880 103 TYR CCC O 1
ATOM 7755 N N . TYR C 1 123 ? 8.556 55.583 -1.990 1.000 28.190 104 TYR CCC N 1
ATOM 7756 C CA A TYR C 1 123 ? 7.335 56.422 -1.936 0.500 26.360 104 TYR CCC CA 1
ATOM 7757 C CA B TYR C 1 123 ? 7.341 56.429 -1.957 0.500 29.120 104 TYR CCC CA 1
ATOM 7758 C C . TYR C 1 123 ? 7.658 57.722 -1.196 1.000 29.000 104 TYR CCC C 1
ATOM 7759 O O . TYR C 1 123 ? 8.588 57.728 -0.356 1.000 22.690 104 TYR CCC O 1
ATOM 7793 N N . ARG C 1 124 ? 6.897 58.774 -1.500 1.000 27.890 105 ARG CCC N 1
ATOM 7794 C CA . ARG C 1 124 ? 6.884 60.058 -0.774 1.000 29.280 105 ARG CCC CA 1
ATOM 7795 C C . ARG C 1 124 ? 5.446 60.534 -0.799 1.000 30.220 105 ARG CCC C 1
ATOM 7796 O O . ARG C 1 124 ? 4.796 60.368 -1.859 1.000 31.490 105 ARG CCC O 1
ATOM 7817 N N . GLU C 1 125 ? 4.966 61.050 0.329 1.000 29.160 106 GLU CCC N 1
ATOM 7818 C CA . GLU C 1 125 ? 3.569 61.517 0.478 1.000 30.060 106 GLU CCC CA 1
ATOM 7819 C C . GLU C 1 125 ? 3.560 62.792 1.328 1.000 30.800 106 GLU CCC C 1
ATOM 7820 O O . GLU C 1 125 ? 4.420 62.914 2.256 1.000 26.690 106 GLU CCC O 1
ATOM 7832 N N . GLN C 1 126 ? 2.666 63.715 0.961 1.000 30.410 107 GLN CCC N 1
ATOM 7833 C CA . GLN C 1 126 ? 2.294 64.921 1.734 1.000 33.300 107 GLN CCC CA 1
ATOM 7834 C C . GLN C 1 126 ? 0.856 64.727 2.202 1.000 30.270 107 GLN CCC C 1
ATOM 7835 O O . GLN C 1 126 ? -0.041 64.508 1.364 1.000 32.820 107 GLN CCC O 1
ATOM 7849 N N . LEU C 1 127 ? 0.648 64.736 3.505 1.000 29.580 108 LEU CCC N 1
ATOM 7850 C CA . LEU C 1 127 ? -0.703 64.714 4.101 1.000 29.310 108 LEU CCC CA 1
ATOM 7851 C C . LEU C 1 127 ? -1.116 66.171 4.308 1.000 29.830 108 LEU CCC C 1
ATOM 7852 O O . LEU C 1 127 ? -0.266 66.943 4.757 1.000 27.990 108 LEU CCC O 1
ATOM 7868 N N . THR C 1 128 ? -2.360 66.523 3.971 1.000 29.970 109 THR CCC N 1
ATOM 7869 C CA . THR C 1 128 ? -2.951 67.869 4.237 1.000 31.190 109 THR CCC CA 1
ATOM 7870 C C . THR C 1 128 ? -4.232 67.637 5.030 1.000 31.890 109 THR CCC C 1
ATOM 7871 O O . THR C 1 128 ? -5.133 66.909 4.553 1.000 31.420 109 THR CCC O 1
ATOM 7882 N N . PHE C 1 129 ? -4.234 68.141 6.253 1.000 30.290 110 PHE CCC N 1
ATOM 7883 C CA . PHE C 1 129 ? -5.412 68.202 7.137 1.000 31.550 110 PHE CCC CA 1
ATOM 7884 C C . PHE C 1 129 ? -5.827 69.661 7.123 1.000 30.300 110 PHE CCC C 1
ATOM 7885 O O . PHE C 1 129 ? -5.032 70.515 6.740 1.000 29.240 110 PHE CCC O 1
ATOM 7902 N N . PRO C 1 130 ? -7.087 69.975 7.460 1.000 31.860 111 PRO CCC N 1
ATOM 7903 C CA . PRO C 1 130 ? -7.539 71.361 7.554 1.000 31.480 111 PRO CCC CA 1
ATOM 7904 C C . PRO C 1 130 ? -6.573 72.282 8.309 1.000 33.550 111 PRO CCC C 1
ATOM 7905 O O . PRO C 1 130 ? -6.386 73.425 7.889 1.000 32.780 111 PRO CCC O 1
ATOM 7916 N N . ASP C 1 131 ? -5.962 71.754 9.372 1.000 32.850 112 ASP CCC N 1
ATOM 7917 C CA . ASP C 1 131 ? -5.179 72.545 10.351 1.000 35.300 112 ASP CCC CA 1
ATOM 7918 C C . ASP C 1 131 ? -3.680 72.207 10.282 1.000 37.230 112 ASP CCC C 1
ATOM 7919 O O . ASP C 1 131 ? -2.978 72.590 11.228 1.000 38.470 112 ASP CCC O 1
ATOM 7928 N N . GLY C 1 132 ? -3.178 71.603 9.200 1.000 33.480 113 GLY CCC N 1
ATOM 7929 C CA . GLY C 1 132 ? -1.719 71.513 8.977 1.000 33.530 113 GLY CCC CA 1
ATOM 7930 C C . GLY C 1 132 ? -1.285 70.315 8.144 1.000 31.140 113 GLY CCC C 1
ATOM 7931 O O . GLY C 1 132 ? -2.146 69.661 7.540 1.000 28.370 113 GLY CCC O 1
ATOM 7935 N N . THR C 1 133 ? 0.028 70.051 8.104 1.000 30.670 114 THR CCC N 1
ATOM 7936 C CA . THR C 1 133 ? 0.672 69.118 7.140 1.000 28.340 114 THR CCC CA 1
ATOM 7937 C C . THR C 1 133 ? 1.590 68.125 7.870 1.000 29.340 114 THR CCC C 1
ATOM 7938 O O . THR C 1 133 ? 2.067 68.408 9.018 1.000 27.300 114 THR CCC O 1
ATOM 7949 N N . ALA C 1 134 ? 1.850 67.008 7.196 1.000 28.570 115 ALA CCC N 1
ATOM 7950 C CA . ALA C 1 134 ? 2.806 65.960 7.601 1.000 28.030 115 ALA CCC CA 1
ATOM 7951 C C . ALA C 1 134 ? 3.302 65.234 6.344 1.000 30.010 115 ALA CCC C 1
ATOM 7952 O O . ALA C 1 134 ? 2.711 65.415 5.247 1.000 28.830 115 ALA CCC O 1
ATOM 7959 N N . GLN C 1 135 ? 4.384 64.472 6.472 1.000 28.060 116 GLN CCC N 1
ATOM 7960 C CA . GLN C 1 135 ? 5.028 63.859 5.285 1.000 28.370 116 GLN CCC CA 1
ATOM 7961 C C . GLN C 1 135 ? 5.555 62.486 5.664 1.000 25.400 116 GLN CCC C 1
ATOM 7962 O O . GLN C 1 135 ? 5.836 62.249 6.844 1.000 24.570 116 GLN CCC O 1
ATOM 7976 N N . THR C 1 136 ? 5.633 61.631 4.660 1.000 26.450 117 THR CCC N 1
ATOM 7977 C CA . THR C 1 136 ? 6.171 60.256 4.717 1.000 27.100 117 THR CCC CA 1
ATOM 7978 C C . THR C 1 136 ? 7.152 60.144 3.567 1.000 27.390 117 THR CCC C 1
ATOM 7979 O O . THR C 1 136 ? 7.070 60.945 2.641 1.000 28.320 117 THR CCC O 1
ATOM 7990 N N . ALA C 1 137 ? 8.043 59.175 3.667 1.000 25.660 118 ALA CCC N 1
ATOM 7991 C CA . ALA C 1 137 ? 9.011 58.752 2.640 1.000 26.700 118 ALA CCC CA 1
ATOM 7992 C C . ALA C 1 137 ? 9.502 57.380 3.078 1.000 32.790 118 ALA CCC C 1
ATOM 7993 O O . ALA C 1 137 ? 9.730 57.190 4.297 1.000 40.460 118 ALA CCC O 1
ATOM 8000 N N . GLY C 1 138 ? 9.686 56.451 2.162 1.000 34.280 119 GLY CCC N 1
ATOM 8001 C CA . GLY C 1 138 ? 10.245 55.154 2.571 1.000 37.390 119 GLY CCC CA 1
ATOM 8002 C C . GLY C 1 138 ? 10.293 54.148 1.453 1.000 37.580 119 GLY CCC C 1
ATOM 8003 O O . GLY C 1 138 ? 10.019 54.506 0.279 1.000 38.470 119 GLY CCC O 1
ATOM 8007 N N . TRP C 1 139 ? 10.649 52.933 1.843 1.000 34.980 120 TRP CCC N 1
ATOM 8008 C CA . TRP C 1 139 ? 10.674 51.748 0.969 1.000 31.740 120 TRP CCC CA 1
ATOM 8009 C C . TRP C 1 139 ? 9.372 50.987 1.195 1.000 33.910 120 TRP CCC C 1
ATOM 8010 O O . TRP C 1 139 ? 8.848 50.945 2.316 1.000 31.690 120 TRP CCC O 1
ATOM 8031 N N . VAL C 1 140 ? 8.855 50.430 0.121 1.000 30.420 121 VAL CCC N 1
ATOM 8032 C CA . VAL C 1 140 ? 7.685 49.549 0.200 1.000 31.690 121 VAL CCC CA 1
ATOM 8033 C C . VAL C 1 140 ? 7.943 48.429 -0.801 1.000 33.480 121 VAL CCC C 1
ATOM 8034 O O . VAL C 1 140 ? 8.525 48.682 -1.864 1.000 32.310 121 VAL CCC O 1
ATOM 8047 N N . ASP C 1 141 ? 7.676 47.212 -0.359 1.000 32.530 122 ASP CCC N 1
ATOM 8048 C CA . ASP C 1 141 ? 7.789 45.992 -1.173 1.000 32.430 122 ASP CCC CA 1
ATOM 8049 C C . ASP C 1 141 ? 6.568 45.980 -2.102 1.000 33.290 122 ASP CCC C 1
ATOM 8050 O O . ASP C 1 141 ? 5.458 45.665 -1.639 1.000 32.050 122 ASP CCC O 1
ATOM 8059 N N . GLY C 1 142 ? 6.747 46.400 -3.352 1.000 35.560 123 GLY CCC N 1
ATOM 8060 C CA . GLY C 1 142 ? 5.672 46.453 -4.363 1.000 37.420 123 GLY CCC CA 1
ATOM 8061 C C . GLY C 1 142 ? 5.029 45.093 -4.570 1.000 38.160 123 GLY CCC C 1
ATOM 8062 O O . GLY C 1 142 ? 3.807 45.043 -4.793 1.000 40.440 123 GLY CCC O 1
ATOM 8066 N N . THR C 1 143 ? 5.826 44.028 -4.467 1.000 37.420 124 THR CCC N 1
ATOM 8067 C CA . THR C 1 143 ? 5.363 42.622 -4.538 1.000 40.840 124 THR CCC CA 1
ATOM 8068 C C . THR C 1 143 ? 4.358 42.383 -3.402 1.000 43.770 124 THR CCC C 1
ATOM 8069 O O . THR C 1 143 ? 3.307 41.758 -3.657 1.000 38.010 124 THR CCC O 1
ATOM 8080 N N . ALA C 1 144 ? 4.649 42.881 -2.195 1.000 45.010 125 ALA CCC N 1
ATOM 8081 C CA . ALA C 1 144 ? 3.787 42.689 -1.003 1.000 48.110 125 ALA CCC CA 1
ATOM 8082 C C . ALA C 1 144 ? 2.533 43.571 -1.090 1.000 47.290 125 ALA CCC C 1
ATOM 8083 O O . ALA C 1 144 ? 1.535 43.198 -0.498 1.000 53.010 125 ALA CCC O 1
ATOM 8090 N N . ILE C 1 145 ? 2.581 44.707 -1.788 1.000 54.450 126 ILE CCC N 1
ATOM 8091 C CA . ILE C 1 145 ? 1.380 45.555 -2.060 1.000 53.790 126 ILE CCC CA 1
ATOM 8092 C C . ILE C 1 145 ? 0.397 44.745 -2.922 1.000 55.970 126 ILE CCC C 1
ATOM 8093 O O . ILE C 1 145 ? -0.816 44.789 -2.623 1.000 55.890 126 ILE CCC O 1
ATOM 8109 N N . LEU C 1 146 ? 0.901 44.022 -3.931 1.000 55.530 127 LEU CCC N 1
ATOM 8110 C CA . LEU C 1 146 ? 0.092 43.181 -4.864 1.000 57.310 127 LEU CCC CA 1
ATOM 8111 C C . LEU C 1 146 ? -0.604 42.056 -4.082 1.000 56.850 127 LEU CCC C 1
ATOM 8112 O O . LEU C 1 146 ? -1.752 41.723 -4.431 1.000 58.890 127 LEU CCC O 1
ATOM 8128 N N . GLY C 1 147 ? 0.067 41.502 -3.067 1.000 57.520 128 GLY CCC N 1
ATOM 8129 C CA . GLY C 1 147 ? -0.459 40.434 -2.196 1.000 57.250 128 GLY CCC CA 1
ATOM 8130 C C . GLY C 1 147 ? -1.200 40.966 -0.978 1.000 58.480 128 GLY CCC C 1
ATOM 8131 O O . GLY C 1 147 ? -1.413 40.163 -0.046 1.000 57.720 128 GLY CCC O 1
ATOM 8135 N N . GLY C 1 148 ? -1.534 42.268 -0.964 1.000 61.050 129 GLY CCC N 1
ATOM 8136 C CA . GLY C 1 148 ? -2.407 42.949 0.018 1.000 58.360 129 GLY CCC CA 1
ATOM 8137 C C . GLY C 1 148 ? -1.909 42.915 1.461 1.000 57.570 129 GLY CCC C 1
ATOM 8138 O O . GLY C 1 148 ? -2.769 42.905 2.363 1.000 53.170 129 GLY CCC O 1
ATOM 8142 N N . ALA C 1 149 ? -0.591 42.946 1.705 1.000 55.010 130 ALA CCC N 1
ATOM 8143 C CA . ALA C 1 149 ? -0.006 43.061 3.067 1.000 54.140 130 ALA CCC CA 1
ATOM 8144 C C . ALA C 1 149 ? -0.264 44.465 3.633 1.000 48.530 130 ALA CCC C 1
ATOM 8145 O O . ALA C 1 149 ? -0.322 45.430 2.847 1.000 43.670 130 ALA CCC O 1
ATOM 8152 N N . TRP C 1 150 ? -0.448 44.558 4.952 1.000 51.600 131 TRP CCC N 1
ATOM 8153 C CA . TRP C 1 150 ? -0.463 45.843 5.702 1.000 52.560 131 TRP CCC CA 1
ATOM 8154 C C . TRP C 1 150 ? 0.848 46.578 5.417 1.000 48.390 131 TRP CCC C 1
ATOM 8155 O O . TRP C 1 150 ? 1.877 45.914 5.461 1.000 45.740 131 TRP CCC O 1
ATOM 8176 N N . GLN C 1 151 ? 0.788 47.866 5.053 1.000 47.860 132 GLN CCC N 1
ATOM 8177 C CA . GLN C 1 151 ? 1.958 48.775 4.888 1.000 45.570 132 GLN CCC CA 1
ATOM 8178 C C . GLN C 1 151 ? 1.973 49.799 6.028 1.000 43.300 132 GLN CCC C 1
ATOM 8179 O O . GLN C 1 151 ? 0.910 50.331 6.363 1.000 44.070 132 GLN CCC O 1
ATOM 8193 N N . ARG C 1 152 ? 3.137 50.060 6.617 1.000 39.520 133 ARG CCC N 1
ATOM 8194 C CA . ARG C 1 152 ? 3.284 51.070 7.695 1.000 37.520 133 ARG CCC CA 1
ATOM 8195 C C . ARG C 1 152 ? 4.365 52.074 7.282 1.000 35.070 133 ARG CCC C 1
ATOM 8196 O O . ARG C 1 152 ? 5.469 51.637 6.904 1.000 39.990 133 ARG CCC O 1
ATOM 8217 N N . PHE C 1 153 ? 4.010 53.361 7.253 1.000 33.440 134 PHE CCC N 1
ATOM 8218 C CA . PHE C 1 153 ? 4.916 54.495 6.935 1.000 35.000 134 PHE CCC CA 1
ATOM 8219 C C . PHE C 1 153 ? 5.035 55.394 8.164 1.000 30.050 134 PHE CCC C 1
ATOM 8220 O O . PHE C 1 153 ? 4.049 55.873 8.699 1.000 26.130 134 PHE CCC O 1
ATOM 8237 N N . PRO C 1 154 ? 6.262 55.670 8.643 1.000 27.970 135 PRO CCC N 1
ATOM 8238 C CA . PRO C 1 154 ? 6.472 56.708 9.642 1.000 28.010 135 PRO CCC CA 1
ATOM 8239 C C . PRO C 1 154 ? 6.052 58.070 9.084 1.000 25.210 135 PRO CCC C 1
ATOM 8240 O O . PRO C 1 154 ? 6.201 58.304 7.897 1.000 24.780 135 PRO CCC O 1
ATOM 8251 N N . ILE C 1 155 ? 5.489 58.903 9.953 1.000 25.870 136 ILE CCC N 1
ATOM 8252 C CA . ILE C 1 155 ? 5.076 60.290 9.631 1.000 25.960 136 ILE CCC CA 1
ATOM 8253 C C . ILE C 1 155 ? 5.965 61.248 10.415 1.000 25.900 136 ILE CCC C 1
ATOM 8254 O O . ILE C 1 155 ? 6.191 60.997 11.613 1.000 27.710 136 ILE CCC O 1
ATOM 8270 N N . LEU C 1 156 ? 6.385 62.327 9.760 1.000 25.630 137 LEU CCC N 1
ATOM 8271 C CA . LEU C 1 156 ? 6.946 63.535 10.406 1.000 28.860 137 LEU CCC CA 1
ATOM 8272 C C . LEU C 1 156 ? 6.023 64.725 10.124 1.000 28.960 137 LEU CCC C 1
ATOM 8273 O O . LEU C 1 156 ? 5.807 65.047 8.961 1.000 26.740 137 LEU CCC O 1
ATOM 8289 N N . GLY C 1 157 ? 5.479 65.344 11.170 1.000 30.380 138 GLY CCC N 1
ATOM 8290 C CA . GLY C 1 157 ? 4.719 66.592 11.051 1.000 29.260 138 GLY CCC CA 1
ATOM 8291 C C . GLY C 1 157 ? 5.545 67.661 10.382 1.000 30.450 138 GLY CCC C 1
ATOM 8292 O O . GLY C 1 157 ? 6.751 67.702 10.639 1.000 27.100 138 GLY CCC O 1
ATOM 8296 N N . SER C 1 158 ? 4.933 68.491 9.528 1.000 31.900 139 SER CCC N 1
ATOM 8297 C CA . SER C 1 158 ? 5.651 69.545 8.772 1.000 31.370 139 SER CCC CA 1
ATOM 8298 C C . SER C 1 158 ? 4.962 70.914 8.847 1.000 33.760 139 SER CCC C 1
ATOM 8299 O O . SER C 1 158 ? 5.536 71.847 8.288 1.000 37.460 139 SER CCC O 1
ATOM 8307 N N . GLY C 1 159 ? 3.793 71.079 9.479 1.000 33.980 140 GLY CCC N 1
ATOM 8308 C CA . GLY C 1 159 ? 3.154 72.416 9.473 1.000 32.590 140 GLY CCC CA 1
ATOM 8309 C C . GLY C 1 159 ? 1.850 72.493 10.242 1.000 34.130 140 GLY CCC C 1
ATOM 8310 O O . GLY C 1 159 ? 1.164 71.431 10.399 1.000 32.250 140 GLY CCC O 1
ATOM 8314 N N . GLY C 1 160 ? 1.518 73.711 10.690 1.000 32.930 141 GLY CCC N 1
ATOM 8315 C CA . GLY C 1 160 ? 0.355 74.035 11.542 1.000 32.480 141 GLY CCC CA 1
ATOM 8316 C C . GLY C 1 160 ? 0.343 73.143 12.764 1.000 33.940 141 GLY CCC C 1
ATOM 8317 O O . GLY C 1 160 ? 1.414 72.946 13.342 1.000 34.280 141 GLY CCC O 1
ATOM 8321 N N . ARG C 1 161 ? -0.800 72.542 13.095 1.000 31.390 142 ARG CCC N 1
ATOM 8322 C CA . ARG C 1 161 ? -0.974 71.766 14.344 1.000 31.540 142 ARG CCC CA 1
ATOM 8323 C C . ARG C 1 161 ? 0.041 70.613 14.425 1.000 33.830 142 ARG CCC C 1
ATOM 8324 O O . ARG C 1 161 ? 0.456 70.290 15.559 1.000 32.880 142 ARG CCC O 1
ATOM 8345 N N . TYR C 1 162 ? 0.426 69.999 13.299 1.000 31.810 143 TYR CCC N 1
ATOM 8346 C CA . TYR C 1 162 ? 1.189 68.715 13.291 1.000 33.310 143 TYR CCC CA 1
ATOM 8347 C C . TYR C 1 162 ? 2.705 68.934 13.213 1.000 30.800 143 TYR CCC C 1
ATOM 8348 O O . TYR C 1 162 ? 3.440 67.923 13.307 1.000 29.840 143 TYR CCC O 1
ATOM 8366 N N . GLY C 1 163 ? 3.150 70.189 13.100 1.000 30.110 144 GLY CCC N 1
ATOM 8367 C CA . GLY C 1 163 ? 4.569 70.571 12.947 1.000 31.370 144 GLY CCC CA 1
ATOM 8368 C C . GLY C 1 163 ? 5.464 69.949 14.006 1.000 31.540 144 GLY CCC C 1
ATOM 8369 O O . GLY C 1 163 ? 6.640 69.732 13.701 1.000 34.410 144 GLY CCC O 1
ATOM 8373 N N . SER C 1 164 ? 4.926 69.683 15.200 1.000 30.650 145 SER CCC N 1
ATOM 8374 C CA . SER C 1 164 ? 5.670 69.239 16.403 1.000 33.190 145 SER CCC CA 1
ATOM 8375 C C . SER C 1 164 ? 5.564 67.719 16.585 1.000 34.780 145 SER CCC C 1
ATOM 8376 O O . SER C 1 164 ? 5.982 67.217 17.659 1.000 34.470 145 SER CCC O 1
ATOM 8384 N N . MET C 1 165 ? 5.039 67.011 15.584 1.000 32.240 146 MET CCC N 1
ATOM 8385 C CA . MET C 1 165 ? 4.532 65.640 15.785 1.000 31.340 146 MET CCC CA 1
ATOM 8386 C C . MET C 1 165 ? 5.331 64.610 14.975 1.000 28.280 146 MET CCC C 1
ATOM 8387 O O . MET C 1 165 ? 5.939 64.936 13.936 1.000 29.430 146 MET CCC O 1
ATOM 8401 N N . ILE C 1 166 ? 5.328 63.386 15.472 1.000 29.030 147 ILE CCC N 1
ATOM 8402 C CA . ILE C 1 166 ? 5.691 62.188 14.693 1.000 29.820 147 ILE CCC CA 1
ATOM 8403 C C . ILE C 1 166 ? 4.508 61.242 14.745 1.000 28.780 147 ILE CCC C 1
ATOM 8404 O O . ILE C 1 166 ? 3.603 61.416 15.589 1.000 27.780 147 ILE CCC O 1
ATOM 8420 N N . GLY C 1 167 ? 4.525 60.260 13.871 1.000 28.650 148 GLY CCC N 1
ATOM 8421 C CA . GLY C 1 167 ? 3.350 59.400 13.755 1.000 28.160 148 GLY CCC CA 1
ATOM 8422 C C . GLY C 1 167 ? 3.607 58.172 12.942 1.000 28.160 148 GLY CCC C 1
ATOM 8423 O O . GLY C 1 167 ? 4.774 57.898 12.553 1.000 28.210 148 GLY CCC O 1
ATOM 8427 N N . LEU C 1 168 ? 2.505 57.489 12.671 1.000 28.220 149 LEU CCC N 1
ATOM 8428 C CA . LEU C 1 168 ? 2.456 56.270 11.857 1.000 29.350 149 LEU CCC CA 1
ATOM 8429 C C . LEU C 1 168 ? 1.203 56.300 10.974 1.000 28.500 149 LEU CCC C 1
ATOM 8430 O O . LEU C 1 168 ? 0.093 56.585 11.472 1.000 30.040 149 LEU CCC O 1
ATOM 8446 N N . ARG C 1 169 ? 1.380 55.948 9.714 1.000 29.370 150 ARG CCC N 1
ATOM 8447 C CA . ARG C 1 169 ? 0.291 55.706 8.740 1.000 30.500 150 ARG CCC CA 1
ATOM 8448 C C . ARG C 1 169 ? 0.253 54.213 8.440 1.000 29.480 150 ARG CCC C 1
ATOM 8449 O O . ARG C 1 169 ? 1.210 53.713 7.849 1.000 30.630 150 ARG CCC O 1
ATOM 8470 N N . SER C 1 170 ? -0.828 53.534 8.797 1.000 29.370 151 SER CCC N 1
ATOM 8471 C CA . SER C 1 170 ? -0.990 52.084 8.553 1.000 32.180 151 SER CCC CA 1
ATOM 8472 C C . SER C 1 170 ? -2.180 51.884 7.612 1.000 35.590 151 SER CCC C 1
ATOM 8473 O O . SER C 1 170 ? -3.241 52.479 7.866 1.000 37.920 151 SER CCC O 1
ATOM 8481 N N . PHE C 1 171 ? -1.986 51.178 6.497 1.000 36.810 152 PHE CCC N 1
ATOM 8482 C CA . PHE C 1 171 ? -3.051 50.976 5.479 1.000 38.710 152 PHE CCC CA 1
ATOM 8483 C C . PHE C 1 171 ? -2.936 49.599 4.823 1.000 39.180 152 PHE CCC C 1
ATOM 8484 O O . PHE C 1 171 ? -1.817 49.055 4.705 1.000 36.480 152 PHE CCC O 1
ATOM 8501 N N . GLN C 1 172 ? -4.086 49.092 4.382 1.000 39.550 153 GLN CCC N 1
ATOM 8502 C CA . GLN C 1 172 ? -4.221 47.835 3.604 1.000 45.980 153 GLN CCC CA 1
ATOM 8503 C C . GLN C 1 172 ? -5.118 48.074 2.390 1.000 46.160 153 GLN CCC C 1
ATOM 8504 O O . GLN C 1 172 ? -6.246 48.532 2.555 1.000 41.240 153 GLN CCC O 1
ATOM 8518 N N . PRO C 1 173 ? -4.651 47.814 1.144 1.000 54.980 154 PRO CCC N 1
ATOM 8519 C CA . PRO C 1 173 ? -5.555 47.715 -0.007 1.000 59.260 154 PRO CCC CA 1
ATOM 8520 C C . PRO C 1 173 ? -6.687 46.727 0.317 1.000 64.020 154 PRO CCC C 1
ATOM 8521 O O . PRO C 1 173 ? -6.383 45.631 0.767 1.000 67.220 154 PRO CCC O 1
ATOM 8532 N N . THR C 1 174 ? -7.944 47.160 0.167 1.000 67.150 155 THR CCC N 1
ATOM 8533 C CA . THR C 1 174 ? -9.147 46.400 0.599 1.000 70.090 155 THR CCC CA 1
ATOM 8534 C C . THR C 1 174 ? -9.353 45.233 -0.360 1.000 74.180 155 THR CCC C 1
ATOM 8535 O O . THR C 1 174 ? -8.743 45.206 -1.429 1.000 70.410 155 THR CCC O 1
ATOM 8546 N N . PRO C 1 175 ? -10.157 44.209 0.023 1.000 83.780 156 PRO CCC N 1
ATOM 8547 C CA . PRO C 1 175 ? -10.440 43.082 -0.866 1.000 87.940 156 PRO CCC CA 1
ATOM 8548 C C . PRO C 1 175 ? -11.346 43.489 -2.044 1.000 88.580 156 PRO CCC C 1
ATOM 8549 O O . PRO C 1 175 ? -10.976 43.208 -3.180 1.000 91.620 156 PRO CCC O 1
ATOM 8560 N N . GLU C 1 176 ? -12.472 44.130 -1.743 1.000 85.000 157 GLU CCC N 1
ATOM 8561 C CA . GLU C 1 176 ? -13.440 44.546 -2.794 1.000 85.770 157 GLU CCC CA 1
ATOM 8562 C C . GLU C 1 176 ? -12.759 45.438 -3.841 1.000 86.360 157 GLU CCC C 1
ATOM 8563 O O . GLU C 1 176 ? -12.648 44.987 -4.969 1.000 91.740 157 GLU CCC O 1
ATOM 8575 N N . ALA C 1 177 ? -12.364 46.669 -3.500 1.000 85.440 158 ALA CCC N 1
ATOM 8576 C CA . ALA C 1 177 ? -11.679 47.543 -4.484 1.000 84.230 158 ALA CCC CA 1
ATOM 8577 C C . ALA C 1 177 ? -10.249 47.807 -4.008 1.000 83.770 158 ALA CCC C 1
ATOM 8578 O O . ALA C 1 177 ? -10.042 48.762 -3.268 1.000 74.800 158 ALA CCC O 1
ATOM 8585 N N . PRO C 1 178 ? -9.245 47.043 -4.475 1.000 90.670 159 PRO CCC N 1
ATOM 8586 C CA . PRO C 1 178 ? -7.883 47.142 -3.953 1.000 91.490 159 PRO CCC CA 1
ATOM 8587 C C . PRO C 1 178 ? -7.004 48.195 -4.634 1.000 89.930 159 PRO CCC C 1
ATOM 8588 O O . PRO C 1 178 ? -5.844 48.297 -4.311 1.000 87.880 159 PRO CCC O 1
ATOM 8599 N N . HIS C 1 179 ? -7.582 48.950 -5.555 1.000 84.590 160 HIS CCC N 1
ATOM 8600 C CA . HIS C 1 179 ? -6.817 50.013 -6.249 1.000 81.300 160 HIS CCC CA 1
ATOM 8601 C C . HIS C 1 179 ? -7.483 51.348 -5.961 1.000 71.880 160 HIS CCC C 1
ATOM 8602 O O . HIS C 1 179 ? -7.042 52.339 -6.537 1.000 67.550 160 HIS CCC O 1
ATOM 8617 N N . SER C 1 180 ? -8.497 51.357 -5.099 1.000 61.120 161 SER CCC N 1
ATOM 8618 C CA . SER C 1 180 ? -9.187 52.649 -4.892 1.000 56.410 161 SER CCC CA 1
ATOM 8619 C C . SER C 1 180 ? -9.742 52.794 -3.477 1.000 50.210 161 SER CCC C 1
ATOM 8620 O O . SER C 1 180 ? -10.150 53.890 -3.160 1.000 48.390 161 SER CCC O 1
ATOM 8628 N N . LEU C 1 181 ? -9.781 51.731 -2.683 1.000 46.500 162 LEU CCC N 1
ATOM 8629 C CA . LEU C 1 181 ? -10.252 51.892 -1.284 1.000 48.330 162 LEU CCC CA 1
ATOM 8630 C C . LEU C 1 181 ? -9.335 51.116 -0.340 1.000 46.690 162 LEU CCC C 1
ATOM 8631 O O . LEU C 1 181 ? -9.256 49.901 -0.478 1.000 46.900 162 LEU CCC O 1
ATOM 8647 N N . TYR C 1 182 ? -8.607 51.829 0.512 1.000 44.680 163 TYR CCC N 1
ATOM 8648 C CA . TYR C 1 182 ? -7.808 51.207 1.596 1.000 37.710 163 TYR CCC CA 1
ATOM 8649 C C . TYR C 1 182 ? -8.542 51.430 2.924 1.000 40.840 163 TYR CCC C 1
ATOM 8650 O O . TYR C 1 182 ? -9.322 52.417 3.039 1.000 34.490 163 TYR CCC O 1
ATOM 8668 N N . ARG C 1 183 ? -8.305 50.544 3.895 1.000 37.530 164 ARG CCC N 1
ATOM 8669 C CA . ARG C 1 183 ? -8.643 50.797 5.307 1.000 41.060 164 ARG CCC CA 1
ATOM 8670 C C . ARG C 1 183 ? -7.369 51.317 5.982 1.000 37.520 164 ARG CCC C 1
ATOM 8671 O O . ARG C 1 183 ? -6.342 50.637 5.916 1.000 35.740 164 ARG CCC O 1
ATOM 8692 N N . THR C 1 184 ? -7.445 52.483 6.615 1.000 34.160 165 THR CCC N 1
ATOM 8693 C CA . THR C 1 184 ? -6.250 53.294 6.954 1.000 32.210 165 THR CCC CA 1
ATOM 8694 C C . THR C 1 184 ? -6.381 53.759 8.386 1.000 32.660 165 THR CCC C 1
ATOM 8695 O O . THR C 1 184 ? -7.499 54.146 8.787 1.000 30.740 165 THR CCC O 1
ATOM 8706 N N . HIS C 1 185 ? -5.261 53.755 9.090 1.000 32.670 166 HIS CCC N 1
ATOM 8707 C CA . HIS C 1 185 ? -5.178 54.301 10.462 1.000 32.240 166 HIS CCC CA 1
ATOM 8708 C C . HIS C 1 185 ? -4.029 55.315 10.495 1.000 31.250 166 HIS CCC C 1
ATOM 8709 O O . HIS C 1 185 ? -2.974 55.010 9.985 1.000 27.910 166 HIS CCC O 1
ATOM 8724 N N . LEU C 1 186 ? -4.284 56.504 11.019 1.000 30.390 167 LEU CCC N 1
ATOM 8725 C CA . LEU C 1 186 ? -3.242 57.537 11.188 1.000 31.560 167 LEU CCC CA 1
ATOM 8726 C C . LEU C 1 186 ? -3.128 57.852 12.674 1.000 31.310 167 LEU CCC C 1
ATOM 8727 O O . LEU C 1 186 ? -4.164 58.017 13.337 1.000 32.640 167 LEU CCC O 1
ATOM 8743 N N . VAL C 1 187 ? -1.903 57.957 13.166 1.000 31.720 168 VAL CCC N 1
ATOM 8744 C CA . VAL C 1 187 ? -1.639 58.580 14.487 1.000 31.960 168 VAL CCC CA 1
ATOM 8745 C C . VAL C 1 187 ? -0.503 59.585 14.324 1.000 31.790 168 VAL CCC C 1
ATOM 8746 O O . VAL C 1 187 ? 0.531 59.256 13.704 1.000 33.400 168 VAL CCC O 1
ATOM 8759 N N . LEU C 1 188 ? -0.722 60.787 14.835 1.000 30.500 169 LEU CCC N 1
ATOM 8760 C CA . LEU C 1 188 ? 0.328 61.814 14.999 1.000 33.450 169 LEU CCC CA 1
ATOM 8761 C C . LEU C 1 188 ? 0.273 62.290 16.440 1.000 32.740 169 LEU CCC C 1
ATOM 8762 O O . LEU C 1 188 ? -0.876 62.444 16.955 1.000 30.730 169 LEU CCC O 1
ATOM 8778 N N . ARG C 1 189 ? 1.448 62.508 17.047 1.000 31.400 170 ARG CCC N 1
ATOM 8779 C CA . ARG C 1 189 ? 1.558 62.957 18.456 1.000 32.240 170 ARG CCC CA 1
ATOM 8780 C C . ARG C 1 189 ? 2.661 64.005 18.621 1.000 33.470 170 ARG CCC C 1
ATOM 8781 O O . ARG C 1 189 ? 3.797 63.815 18.114 1.000 29.290 170 ARG CCC O 1
ATOM 8802 N N . GLU C 1 190 ? 2.332 65.055 19.373 1.000 34.890 171 GLU CCC N 1
ATOM 8803 C CA . GLU C 1 190 ? 3.286 66.098 19.806 1.000 36.100 171 GLU CCC CA 1
ATOM 8804 C C . GLU C 1 190 ? 4.434 65.420 20.546 1.000 34.510 171 GLU CCC C 1
ATOM 8805 O O . GLU C 1 190 ? 4.182 64.510 21.379 1.000 33.680 171 GLU CCC O 1
ATOM 8817 N N . ILE C 1 191 ? 5.645 65.810 20.177 1.000 36.870 172 ILE CCC N 1
ATOM 8818 C CA . ILE C 1 191 ? 6.897 65.574 20.943 1.000 40.910 172 ILE CCC CA 1
ATOM 8819 C C . ILE C 1 191 ? 7.168 66.884 21.657 1.000 41.990 172 ILE CCC C 1
ATOM 8820 O O . ILE C 1 191 ? 7.192 67.918 21.007 1.000 40.920 172 ILE CCC O 1
ATOM 8836 N N . PRO C 1 192 ? 7.389 66.906 22.985 1.000 52.840 173 PRO CCC N 1
ATOM 8837 C CA . PRO C 1 192 ? 7.532 68.182 23.692 1.000 56.190 173 PRO CCC CA 1
ATOM 8838 C C . PRO C 1 192 ? 8.733 68.939 23.103 1.000 49.340 173 PRO CCC C 1
ATOM 8839 O O . PRO C 1 192 ? 9.800 68.375 23.046 1.000 48.450 173 PRO CCC O 1
ATOM 8850 N N . GLY C 1 193 ? 8.516 70.159 22.610 1.000 50.950 174 GLY CCC N 1
ATOM 8851 C CA . GLY C 1 193 ? 9.558 70.978 21.957 1.000 51.340 174 GLY CCC CA 1
ATOM 8852 C C . GLY C 1 193 ? 9.634 70.709 20.461 1.000 49.740 174 GLY CCC C 1
ATOM 8853 O O . GLY C 1 193 ? 10.427 71.376 19.788 1.000 51.610 174 GLY CCC O 1
ATOM 8857 N N . GLY C 1 194 ? 8.835 69.769 19.952 1.000 46.940 175 GLY CCC N 1
ATOM 8858 C CA . GLY C 1 194 ? 8.841 69.355 18.533 1.000 47.230 175 GLY CCC CA 1
ATOM 8859 C C . GLY C 1 194 ? 9.998 68.421 18.219 1.000 43.290 175 GLY CCC C 1
ATOM 8860 O O . GLY C 1 194 ? 10.789 68.122 19.124 1.000 41.170 175 GLY CCC O 1
ATOM 8864 N N . HIS C 1 195 ? 10.082 67.939 16.981 1.000 40.970 176 HIS CCC N 1
ATOM 8865 C CA . HIS C 1 195 ? 11.151 67.013 16.537 1.000 40.670 176 HIS CCC CA 1
ATOM 8866 C C . HIS C 1 195 ? 12.400 67.830 16.202 1.000 45.040 176 HIS CCC C 1
ATOM 8867 O O . HIS C 1 195 ? 13.473 67.226 16.108 1.000 43.980 176 HIS CCC O 1
ATOM 8882 N N . GLY C 1 196 ? 12.250 69.148 16.048 1.000 51.800 177 GLY CCC N 1
ATOM 8883 C CA . GLY C 1 196 ? 13.339 70.066 15.662 1.000 52.200 177 GLY CCC CA 1
ATOM 8884 C C . GLY C 1 196 ? 14.120 69.497 14.498 1.000 53.230 177 GLY CCC C 1
ATOM 8885 O O . GLY C 1 196 ? 15.301 69.191 14.685 1.000 60.360 177 GLY CCC O 1
ATOM 8889 N N . LEU C 1 197 ? 13.437 69.265 13.378 1.000 48.290 178 LEU CCC N 1
ATOM 8890 C CA . LEU C 1 197 ? 14.030 68.898 12.069 1.000 45.070 178 LEU CCC CA 1
ATOM 8891 C C . LEU C 1 197 ? 13.329 69.752 11.023 1.000 47.070 178 LEU CCC C 1
ATOM 8892 O O . LEU C 1 197 ? 12.095 69.636 10.914 1.000 49.940 178 LEU CCC O 1
ATOM 8908 N N . THR C 1 198 ? 14.088 70.566 10.294 1.000 49.660 179 THR CCC N 1
ATOM 8909 C CA . THR C 1 198 ? 13.579 71.536 9.283 1.000 53.110 179 THR CCC CA 1
ATOM 8910 C C . THR C 1 198 ? 14.180 71.211 7.906 1.000 50.220 179 THR CCC C 1
ATOM 8911 O O . THR C 1 198 ? 13.496 71.394 6.890 1.000 47.820 179 THR CCC O 1
ATOM 8922 N N . ASP C 1 199 ? 15.426 70.747 7.897 1.000 53.190 180 ASP CCC N 1
ATOM 8923 C CA . ASP C 1 199 ? 16.270 70.577 6.690 1.000 53.530 180 ASP CCC CA 1
ATOM 8924 C C . ASP C 1 199 ? 15.879 69.261 6.002 1.000 48.110 180 ASP CCC C 1
ATOM 8925 O O . ASP C 1 199 ? 15.669 68.249 6.655 1.000 44.710 180 ASP CCC O 1
ATOM 8934 N N . PRO C 1 200 ? 15.738 69.246 4.657 1.000 47.760 181 PRO CCC N 1
ATOM 8935 C CA . PRO C 1 200 ? 15.455 68.023 3.901 1.000 47.410 181 PRO CCC CA 1
ATOM 8936 C C . PRO C 1 200 ? 16.281 66.776 4.265 1.000 46.370 181 PRO CCC C 1
ATOM 8937 O O . PRO C 1 200 ? 15.689 65.727 4.441 1.000 42.460 181 PRO CCC O 1
ATOM 8948 N N . GLU C 1 201 ? 17.606 66.926 4.339 1.000 42.690 182 GLU CCC N 1
ATOM 8949 C CA . GLU C 1 201 ? 18.594 65.885 4.737 1.000 46.740 182 GLU CCC CA 1
ATOM 8950 C C . GLU C 1 201 ? 18.218 65.284 6.100 1.000 44.430 182 GLU CCC C 1
ATOM 8951 O O . GLU C 1 201 ? 18.220 64.036 6.202 1.000 39.740 182 GLU CCC O 1
ATOM 8963 N N . GLU C 1 202 ? 17.946 66.136 7.102 1.000 38.040 183 GLU CCC N 1
ATOM 8964 C CA . GLU C 1 202 ? 17.617 65.742 8.494 1.000 39.220 183 GLU CCC CA 1
ATOM 8965 C C . GLU C 1 202 ? 16.300 64.945 8.492 1.000 33.500 183 GLU CCC C 1
ATOM 8966 O O . GLU C 1 202 ? 16.243 63.887 9.148 1.000 31.320 183 GLU CCC O 1
ATOM 8978 N N . ILE C 1 203 ? 15.284 65.483 7.817 1.000 31.110 184 ILE CCC N 1
ATOM 8979 C CA . ILE C 1 203 ? 13.916 64.896 7.661 1.000 34.460 184 ILE CCC CA 1
ATOM 8980 C C . ILE C 1 203 ? 14.039 63.514 7.007 1.000 31.970 184 ILE CCC C 1
ATOM 8981 O O . ILE C 1 203 ? 13.509 62.530 7.556 1.000 30.700 184 ILE CCC O 1
ATOM 8997 N N . ASP C 1 204 ? 14.773 63.417 5.906 1.000 35.990 185 ASP CCC N 1
ATOM 8998 C CA . ASP C 1 204 ? 15.020 62.120 5.214 1.000 37.710 185 ASP CCC CA 1
ATOM 8999 C C . ASP C 1 204 ? 15.702 61.129 6.169 1.000 34.880 185 ASP CCC C 1
ATOM 9000 O O . ASP C 1 204 ? 15.315 59.954 6.159 1.000 30.130 185 ASP CCC O 1
ATOM 9009 N N . ALA C 1 205 ? 16.707 61.561 6.931 1.000 31.030 186 ALA CCC N 1
ATOM 9010 C CA . ALA C 1 205 ? 17.403 60.671 7.885 1.000 35.220 186 ALA CCC CA 1
ATOM 9011 C C . ALA C 1 205 ? 16.397 60.174 8.939 1.000 29.670 186 ALA CCC C 1
ATOM 9012 O O . ALA C 1 205 ? 16.354 58.972 9.202 1.000 32.860 186 ALA CCC O 1
ATOM 9019 N N . ALA C 1 206 ? 15.627 61.079 9.529 1.000 28.740 187 ALA CCC N 1
ATOM 9020 C CA . ALA C 1 206 ? 14.580 60.759 10.531 1.000 29.180 187 ALA CCC CA 1
ATOM 9021 C C . ALA C 1 206 ? 13.635 59.685 9.965 1.000 28.290 187 ALA CCC C 1
ATOM 9022 O O . ALA C 1 206 ? 13.386 58.659 10.640 1.000 27.510 187 ALA CCC O 1
ATOM 9029 N N . LEU C 1 207 ? 13.112 59.899 8.763 1.000 27.900 188 LEU CCC N 1
ATOM 9030 C CA . LEU C 1 207 ? 12.128 58.960 8.168 1.000 26.980 188 LEU CCC CA 1
ATOM 9031 C C . LEU C 1 207 ? 12.815 57.630 7.879 1.000 26.460 188 LEU CCC C 1
ATOM 9032 O O . LEU C 1 207 ? 12.154 56.566 8.028 1.000 23.340 188 LEU CCC O 1
ATOM 9048 N N . SER C 1 208 ? 14.095 57.660 7.512 1.000 24.790 189 SER CCC N 1
ATOM 9049 C CA . SER C 1 208 ? 14.848 56.406 7.255 1.000 28.320 189 SER CCC CA 1
ATOM 9050 C C . SER C 1 208 ? 15.054 55.661 8.589 1.000 27.030 189 SER CCC C 1
ATOM 9051 O O . SER C 1 208 ? 14.844 54.442 8.628 1.000 26.180 189 SER CCC O 1
ATOM 9059 N N . LEU C 1 209 ? 15.354 56.385 9.667 1.000 25.640 190 LEU CCC N 1
ATOM 9060 C CA . LEU C 1 209 ? 15.557 55.808 11.024 1.000 25.530 190 LEU CCC CA 1
ATOM 9061 C C . LEU C 1 209 ? 14.259 55.142 11.517 1.000 24.980 190 LEU CCC C 1
ATOM 9062 O O . LEU C 1 209 ? 14.280 53.950 11.904 1.000 23.040 190 LEU CCC O 1
ATOM 9078 N N . LEU C 1 210 ? 13.146 55.872 11.502 1.000 23.220 191 LEU CCC N 1
ATOM 9079 C CA . LEU C 1 210 ? 11.834 55.322 11.913 1.000 22.950 191 LEU CCC CA 1
ATOM 9080 C C . LEU C 1 210 ? 11.397 54.203 10.966 1.000 22.650 191 LEU CCC C 1
ATOM 9081 O O . LEU C 1 210 ? 10.861 53.214 11.471 1.000 21.960 191 LEU CCC O 1
ATOM 9097 N N . GLY C 1 211 ? 11.712 54.296 9.671 1.000 26.390 192 GLY CCC N 1
ATOM 9098 C CA . GLY C 1 211 ? 11.363 53.290 8.641 1.000 24.850 192 GLY CCC CA 1
ATOM 9099 C C . GLY C 1 211 ? 12.008 51.938 8.914 1.000 27.120 192 GLY CCC C 1
ATOM 9100 O O . GLY C 1 211 ? 11.439 50.898 8.514 1.000 24.590 192 GLY CCC O 1
ATOM 9104 N N . ALA C 1 212 ? 13.163 51.930 9.587 1.000 27.240 193 ALA CCC N 1
ATOM 9105 C CA . ALA C 1 212 ? 13.893 50.689 9.926 1.000 25.960 193 ALA CCC CA 1
ATOM 9106 C C . ALA C 1 212 ? 12.979 49.742 10.720 1.000 25.950 193 ALA CCC C 1
ATOM 9107 O O . ALA C 1 212 ? 13.029 48.530 10.494 1.000 24.230 193 ALA CCC O 1
ATOM 9114 N N . PHE C 1 213 ? 12.141 50.283 11.602 1.000 27.910 194 PHE CCC N 1
ATOM 9115 C CA . PHE C 1 213 ? 11.241 49.495 12.492 1.000 30.450 194 PHE CCC CA 1
ATOM 9116 C C . PHE C 1 213 ? 10.112 48.810 11.716 1.000 32.700 194 PHE CCC C 1
ATOM 9117 O O . PHE C 1 213 ? 9.671 47.717 12.138 1.000 32.670 194 PHE CCC O 1
ATOM 9134 N N . VAL C 1 214 ? 9.644 49.417 10.623 1.000 31.370 195 VAL CCC N 1
ATOM 9135 C CA . VAL C 1 214 ? 8.383 49.000 9.948 1.000 32.080 195 VAL CCC CA 1
ATOM 9136 C C . VAL C 1 214 ? 8.627 48.540 8.507 1.000 38.330 195 VAL CCC C 1
ATOM 9137 O O . VAL C 1 214 ? 7.845 47.684 8.042 1.000 42.770 195 VAL CCC O 1
ATOM 9150 N N . GLY C 1 215 ? 9.641 49.063 7.813 1.000 37.960 196 GLY CCC N 1
ATOM 9151 C CA . GLY C 1 215 ? 9.753 48.908 6.351 1.000 37.190 196 GLY CCC CA 1
ATOM 9152 C C . GLY C 1 215 ? 10.301 47.542 5.956 1.000 32.970 196 GLY CCC C 1
ATOM 9153 O O . GLY C 1 215 ? 10.816 46.806 6.788 1.000 31.330 196 GLY CCC O 1
ATOM 9157 N N . PRO C 1 216 ? 10.254 47.185 4.656 1.000 32.450 197 PRO CCC N 1
ATOM 9158 C CA . PRO C 1 216 ? 10.864 45.949 4.183 1.000 30.880 197 PRO CCC CA 1
ATOM 9159 C C . PRO C 1 216 ? 12.395 46.004 4.268 1.000 30.910 197 PRO CCC C 1
ATOM 9160 O O . PRO C 1 216 ? 13.001 47.100 4.287 1.000 30.360 197 PRO CCC O 1
ATOM 9171 N N . SER C 1 217 ? 13.005 44.831 4.345 1.000 30.150 198 SER CCC N 1
ATOM 9172 C CA . SER C 1 217 ? 14.462 44.666 4.153 1.000 29.090 198 SER CCC CA 1
ATOM 9173 C C . SER C 1 217 ? 14.810 45.071 2.709 1.000 26.570 198 SER CCC C 1
ATOM 9174 O O . SER C 1 217 ? 14.133 44.580 1.768 1.000 25.490 198 SER CCC O 1
ATOM 9182 N N . VAL C 1 218 ? 15.783 45.959 2.537 1.000 23.940 199 VAL CCC N 1
ATOM 9183 C CA . VAL C 1 218 ? 16.107 46.520 1.194 1.000 26.330 199 VAL CCC CA 1
ATOM 9184 C C . VAL C 1 218 ? 16.824 45.501 0.315 1.000 27.010 199 VAL CCC C 1
ATOM 9185 O O . VAL C 1 218 ? 16.611 45.554 -0.874 1.000 27.900 199 VAL CCC O 1
ATOM 9198 N N . ASN C 1 219 ? 17.610 44.613 0.908 1.000 26.120 200 ASN CCC N 1
ATOM 9199 C CA . ASN C 1 219 ? 18.358 43.591 0.138 1.000 29.430 200 ASN CCC CA 1
ATOM 9200 C C . ASN C 1 219 ? 18.903 42.543 1.103 1.000 28.110 200 ASN CCC C 1
ATOM 9201 O O . ASN C 1 219 ? 20.053 42.592 1.438 1.000 26.900 200 ASN CCC O 1
ATOM 9212 N N . PRO C 1 220 ? 18.085 41.589 1.561 1.000 29.350 201 PRO CCC N 1
ATOM 9213 C CA . PRO C 1 220 ? 18.576 40.545 2.433 1.000 29.840 201 PRO CCC CA 1
ATOM 9214 C C . PRO C 1 220 ? 19.761 39.747 1.871 1.000 31.200 201 PRO CCC C 1
ATOM 9215 O O . PRO C 1 220 ? 19.824 39.516 0.717 1.000 32.020 201 PRO CCC O 1
ATOM 9226 N N . ALA C 1 221 ? 20.595 39.206 2.761 1.000 30.900 202 ALA CCC N 1
ATOM 9227 C CA . ALA C 1 221 ? 21.705 38.289 2.439 1.000 34.070 202 ALA CCC CA 1
ATOM 9228 C C . ALA C 1 221 ? 21.119 37.141 1.613 1.000 34.810 202 ALA CCC C 1
ATOM 9229 O O . ALA C 1 221 ? 20.069 36.628 2.000 1.000 31.870 202 ALA CCC O 1
ATOM 9236 N N . THR C 1 222 ? 21.758 36.785 0.497 1.000 36.280 203 THR CCC N 1
ATOM 9237 C CA . THR C 1 222 ? 21.260 35.755 -0.453 1.000 39.740 203 THR CCC CA 1
ATOM 9238 C C . THR C 1 222 ? 21.645 34.347 0.019 1.000 46.490 203 THR CCC C 1
ATOM 9239 O O . THR C 1 222 ? 21.057 33.379 -0.501 1.000 54.110 203 THR CCC O 1
ATOM 9250 N N . GLY C 1 223 ? 22.620 34.233 0.925 1.000 49.200 204 GLY CCC N 1
ATOM 9251 C CA . GLY C 1 223 ? 23.219 32.947 1.325 1.000 53.100 204 GLY CCC CA 1
ATOM 9252 C C . GLY C 1 223 ? 24.383 32.540 0.430 1.000 54.020 204 GLY CCC C 1
ATOM 9253 O O . GLY C 1 223 ? 25.076 31.588 0.810 1.000 59.120 204 GLY CCC O 1
ATOM 9257 N N . ASN C 1 224 ? 24.580 33.241 -0.687 1.000 56.160 205 ASN CCC N 1
ATOM 9258 C CA . ASN C 1 224 ? 25.665 32.942 -1.654 1.000 54.070 205 ASN CCC CA 1
ATOM 9259 C C . ASN C 1 224 ? 26.768 33.987 -1.542 1.000 53.500 205 ASN CCC C 1
ATOM 9260 O O . ASN C 1 224 ? 27.769 33.843 -2.233 1.000 52.820 205 ASN CCC O 1
ATOM 9271 N N . GLY C 1 225 ? 26.573 34.995 -0.700 1.000 49.050 206 GLY CCC N 1
ATOM 9272 C CA . GLY C 1 225 ? 27.571 36.061 -0.545 1.000 45.380 206 GLY CCC CA 1
ATOM 9273 C C . GLY C 1 225 ? 27.692 36.853 -1.824 1.000 43.310 206 GLY CCC C 1
ATOM 9274 O O . GLY C 1 225 ? 28.724 37.470 -2.024 1.000 46.150 206 GLY CCC O 1
ATOM 9278 N N . ARG C 1 226 ? 26.662 36.788 -2.654 1.000 45.310 207 ARG CCC N 1
ATOM 9279 C CA . ARG C 1 226 ? 26.640 37.554 -3.915 1.000 44.390 207 ARG CCC CA 1
ATOM 9280 C C . ARG C 1 226 ? 25.334 38.324 -3.951 1.000 42.450 207 ARG CCC C 1
ATOM 9281 O O . ARG C 1 226 ? 24.313 37.712 -3.852 1.000 42.040 207 ARG CCC O 1
ATOM 9302 N N . LEU C 1 227 ? 25.400 39.624 -4.214 1.000 45.560 208 LEU CCC N 1
ATOM 9303 C CA . LEU C 1 227 ? 24.206 40.489 -4.365 1.000 43.290 208 LEU CCC CA 1
ATOM 9304 C C . LEU C 1 227 ? 23.994 40.684 -5.864 1.000 41.020 208 LEU CCC C 1
ATOM 9305 O O . LEU C 1 227 ? 23.880 41.795 -6.327 1.000 39.750 208 LEU CCC O 1
ATOM 9321 N N . GLU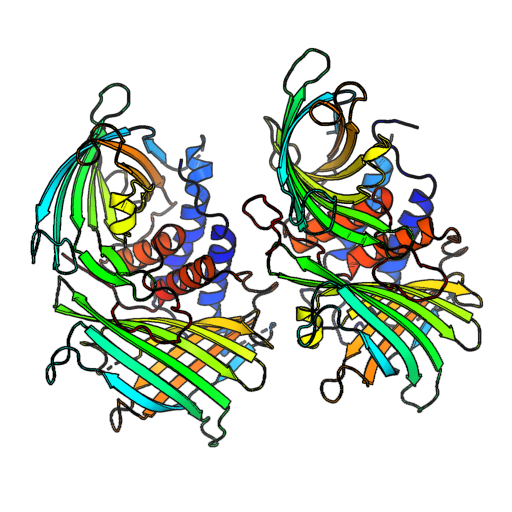 C 1 228 ? 24.001 39.568 -6.569 1.000 41.890 209 GLU CCC N 1
ATOM 9322 C CA . GLU C 1 228 ? 23.882 39.473 -8.024 1.000 43.670 209 GLU CCC CA 1
ATOM 9323 C C . GLU C 1 228 ? 22.454 39.824 -8.322 1.000 40.030 209 GLU CCC C 1
ATOM 9324 O O . GLU C 1 228 ? 21.581 39.420 -7.578 1.000 40.860 209 GLU CCC O 1
ATOM 9336 N N . PRO C 1 229 ? 22.015 40.638 -9.482 1.000 41.570 210 PRO CCC N 1
ATOM 9337 C CA . PRO C 1 229 ? 20.680 41.012 -9.949 1.000 43.090 210 PRO CCC CA 1
ATOM 9338 C C . PRO C 1 229 ? 19.913 39.732 -10.291 1.000 42.530 210 PRO CCC C 1
ATOM 9339 O O . PRO C 1 229 ? 20.487 38.814 -10.873 1.000 41.110 210 PRO CCC O 1
ATOM 9350 N N . PRO C 1 230 ? 18.638 39.580 -9.863 1.000 45.920 211 PRO CCC N 1
ATOM 9351 C CA . PRO C 1 230 ? 17.904 38.317 -10.042 1.000 50.620 211 PRO CCC CA 1
ATOM 9352 C C . PRO C 1 230 ? 17.767 37.832 -11.499 1.000 50.660 211 PRO CCC C 1
ATOM 9353 O O . PRO C 1 230 ? 17.528 38.651 -12.385 1.000 53.530 211 PRO CCC O 1
ATOM 9364 N N . ARG D 1 23 ? -4.612 50.300 14.736 1.000 65.060 4 ARG DDD N 1
ATOM 9365 C CA . ARG D 1 23 ? -3.471 49.437 15.148 1.000 67.510 4 ARG DDD CA 1
ATOM 9366 C C . ARG D 1 23 ? -2.148 50.101 14.736 1.000 66.110 4 ARG DDD C 1
ATOM 9367 O O . ARG D 1 23 ? -1.951 50.338 13.533 1.000 68.120 4 ARG DDD O 1
ATOM 9388 N N . PHE D 1 24 ? -1.272 50.354 15.710 1.000 56.880 5 PHE DDD N 1
ATOM 9389 C CA . PHE D 1 24 ? -0.004 51.106 15.554 1.000 54.010 5 PHE DDD CA 1
ATOM 9390 C C . PHE D 1 24 ? 1.149 50.381 16.261 1.000 50.600 5 PHE DDD C 1
ATOM 9391 O O . PHE D 1 24 ? 2.120 51.058 16.681 1.000 50.860 5 PHE DDD O 1
ATOM 9408 N N . THR D 1 25 ? 1.062 49.056 16.394 1.000 43.900 6 THR DDD N 1
ATOM 9409 C CA . THR D 1 25 ? 2.060 48.243 17.134 1.000 51.130 6 THR DDD CA 1
ATOM 9410 C C . THR D 1 25 ? 3.204 47.926 16.167 1.000 44.990 6 THR DDD C 1
ATOM 9411 O O . THR D 1 25 ? 2.931 47.541 15.042 1.000 45.210 6 THR DDD O 1
ATOM 9422 N N . LEU D 1 26 ? 4.435 48.158 16.597 1.000 44.200 7 LEU DDD N 1
ATOM 9423 C CA . LEU D 1 26 ? 5.654 47.873 15.811 1.000 41.640 7 LEU DDD CA 1
ATOM 9424 C C . LEU D 1 26 ? 6.003 46.400 15.998 1.000 41.050 7 LEU DDD C 1
ATOM 9425 O O . LEU D 1 26 ? 5.433 45.714 16.846 1.000 37.710 7 LEU DDD O 1
ATOM 9441 N N . PRO D 1 27 ? 6.899 45.845 15.165 1.000 39.350 8 PRO DDD N 1
ATOM 9442 C CA . PRO D 1 27 ? 7.304 44.450 15.318 1.000 38.790 8 PRO DDD CA 1
ATOM 9443 C C . PRO D 1 27 ? 7.940 44.239 16.691 1.000 40.940 8 PRO DDD C 1
ATOM 9444 O O . PRO D 1 27 ? 8.361 45.214 17.279 1.000 33.960 8 PRO DDD O 1
ATOM 9455 N N . ALA D 1 28 ? 7.982 42.967 17.109 1.000 45.120 9 ALA DDD N 1
ATOM 9456 C CA . ALA D 1 28 ? 8.438 42.444 18.417 1.000 46.660 9 ALA DDD CA 1
ATOM 9457 C C . ALA D 1 28 ? 9.887 42.845 18.709 1.000 43.990 9 ALA DDD C 1
ATOM 9458 O O . ALA D 1 28 ? 10.165 43.140 19.869 1.000 44.990 9 ALA DDD O 1
ATOM 9465 N N . HIS D 1 29 ? 10.766 42.870 17.706 1.000 43.150 10 HIS DDD N 1
ATOM 9466 C CA . HIS D 1 29 ? 12.204 43.229 17.877 1.000 41.850 10 HIS DDD CA 1
ATOM 9467 C C . HIS D 1 29 ? 12.420 44.738 18.074 1.000 36.950 10 HIS DDD C 1
ATOM 9468 O O . HIS D 1 29 ? 13.594 45.113 18.256 1.000 39.040 10 HIS DDD O 1
ATOM 9483 N N . SER D 1 30 ? 11.371 45.573 18.073 1.000 34.040 11 SER DDD N 1
ATOM 9484 C CA . SER D 1 30 ? 11.489 47.058 18.131 1.000 34.130 11 SER DDD CA 1
ATOM 9485 C C . SER D 1 30 ? 12.289 47.520 19.349 1.000 32.700 11 SER DDD C 1
ATOM 9486 O O . SER D 1 30 ? 13.224 48.310 19.207 1.000 32.270 11 SER DDD O 1
ATOM 9494 N N . PRO D 1 31 ? 11.977 47.070 20.586 1.000 35.730 12 PRO DDD N 1
ATOM 9495 C CA . PRO D 1 31 ? 12.733 47.496 21.770 1.000 34.790 12 PRO DDD CA 1
ATOM 9496 C C . PRO D 1 31 ? 14.228 47.138 21.700 1.000 31.420 12 PRO DDD C 1
ATOM 9497 O O . PRO D 1 31 ? 15.061 47.955 22.054 1.000 29.510 12 PRO DDD O 1
ATOM 9508 N N . ALA D 1 32 ? 14.545 45.935 21.230 1.000 32.390 13 ALA DDD N 1
ATOM 9509 C CA . ALA D 1 32 ? 15.937 45.481 21.010 1.000 32.470 13 ALA DDD CA 1
ATOM 9510 C C . ALA D 1 32 ? 16.622 46.445 20.025 1.000 35.880 13 ALA DDD C 1
ATOM 9511 O O . ALA D 1 32 ? 17.737 46.893 20.326 1.000 37.690 13 ALA DDD O 1
ATOM 9518 N N . LEU D 1 33 ? 15.977 46.808 18.906 1.000 35.500 14 LEU DDD N 1
ATOM 9519 C CA . LEU D 1 33 ? 16.549 47.794 17.942 1.000 32.530 14 LEU DDD CA 1
ATOM 9520 C C . LEU D 1 33 ? 16.739 49.138 18.643 1.000 31.710 14 LEU DDD C 1
ATOM 9521 O O . LEU D 1 33 ? 17.774 49.775 18.435 1.000 30.470 14 LEU DDD O 1
ATOM 9537 N N . ALA D 1 34 ? 15.740 49.586 19.399 1.000 34.260 15 ALA DDD N 1
ATOM 9538 C CA . ALA D 1 34 ? 15.737 50.906 20.063 1.000 34.280 15 ALA DDD CA 1
ATOM 9539 C C . ALA D 1 34 ? 16.917 51.012 21.053 1.000 34.290 15 ALA DDD C 1
ATOM 9540 O O . ALA D 1 34 ? 17.517 52.093 21.143 1.000 32.410 15 ALA DDD O 1
ATOM 9547 N N . ALA D 1 35 ? 17.256 49.917 21.744 1.000 36.230 16 ALA DDD N 1
ATOM 9548 C CA . ALA D 1 35 ? 18.393 49.810 22.700 1.000 38.810 16 ALA DDD CA 1
ATOM 9549 C C . ALA D 1 35 ? 19.739 50.101 22.010 1.000 37.510 16 ALA DDD C 1
ATOM 9550 O O . ALA D 1 35 ? 20.602 50.747 22.633 1.000 39.920 16 ALA DDD O 1
ATOM 9557 N N . LEU D 1 36 ? 19.894 49.712 20.739 1.000 35.020 17 LEU DDD N 1
ATOM 9558 C CA . LEU D 1 36 ? 21.150 49.895 19.968 1.000 30.990 17 LEU DDD CA 1
ATOM 9559 C C . LEU D 1 36 ? 21.471 51.381 19.776 1.000 31.010 17 LEU DDD C 1
ATOM 9560 O O . LEU D 1 36 ? 22.654 51.691 19.532 1.000 29.230 17 LEU DDD O 1
ATOM 9576 N N . VAL D 1 37 ? 20.482 52.275 19.808 1.000 28.390 18 VAL DDD N 1
ATOM 9577 C CA . VAL D 1 37 ? 20.686 53.681 19.339 1.000 31.380 18 VAL DDD CA 1
ATOM 9578 C C . VAL D 1 37 ? 21.587 54.443 20.317 1.000 34.810 18 VAL DDD C 1
ATOM 9579 O O . VAL D 1 37 ? 22.620 54.973 19.911 1.000 36.310 18 VAL DDD O 1
ATOM 9592 N N . PRO D 1 38 ? 21.258 54.539 21.624 1.000 38.140 19 PRO DDD N 1
ATOM 9593 C CA . PRO D 1 38 ? 22.122 55.269 22.549 1.000 40.820 19 PRO DDD CA 1
ATOM 9594 C C . PRO D 1 38 ? 23.532 54.645 22.564 1.000 38.270 19 PRO DDD C 1
ATOM 9595 O O . PRO D 1 38 ? 24.504 55.382 22.588 1.000 42.440 19 PRO DDD O 1
ATOM 9606 N N . GLU D 1 39 ? 23.631 53.324 22.470 1.000 35.680 20 GLU DDD N 1
ATOM 9607 C CA . GLU D 1 39 ? 24.939 52.616 22.382 1.000 35.010 20 GLU DDD CA 1
ATOM 9608 C C . GLU D 1 39 ? 25.716 53.028 21.117 1.000 33.460 20 GLU DDD C 1
ATOM 9609 O O . GLU D 1 39 ? 26.938 53.184 21.233 1.000 31.300 20 GLU DDD O 1
ATOM 9621 N N . PHE D 1 40 ? 25.066 53.189 19.950 1.000 29.220 21 PHE DDD N 1
ATOM 9622 C CA . PHE D 1 40 ? 25.741 53.575 18.683 1.000 30.360 21 PHE DDD CA 1
ATOM 9623 C C . PHE D 1 40 ? 26.306 55.002 18.797 1.000 32.460 21 PHE DDD C 1
ATOM 9624 O O . PHE D 1 40 ? 27.454 55.206 18.375 1.000 33.370 21 PHE DDD O 1
ATOM 9641 N N . LEU D 1 41 ? 25.549 55.952 19.364 1.000 33.230 22 LEU DDD N 1
ATOM 9642 C CA . LEU D 1 41 ? 25.999 57.358 19.562 1.000 35.250 22 LEU DDD CA 1
ATOM 9643 C C . LEU D 1 41 ? 27.165 57.402 20.558 1.000 39.270 22 LEU DDD C 1
ATOM 9644 O O . LEU D 1 41 ? 27.892 58.388 20.530 1.000 37.450 22 LEU DDD O 1
ATOM 9660 N N . ASP D 1 42 ? 27.335 56.375 21.401 1.000 46.930 23 ASP DDD N 1
ATOM 9661 C CA . ASP D 1 42 ? 28.358 56.361 22.486 1.000 50.210 23 ASP DDD CA 1
ATOM 9662 C C . ASP D 1 42 ? 29.714 55.870 21.952 1.000 51.180 23 ASP DDD C 1
ATOM 9663 O O . ASP D 1 42 ? 30.684 56.032 22.694 1.000 54.020 23 ASP DDD O 1
ATOM 9672 N N . LEU D 1 43 ? 29.808 55.337 20.719 1.000 45.300 24 LEU DDD N 1
ATOM 9673 C CA . LEU D 1 43 ? 31.032 54.652 20.209 1.000 43.520 24 LEU DDD CA 1
ATOM 9674 C C . LEU D 1 43 ? 32.192 55.642 20.083 1.000 46.040 24 LEU DDD C 1
ATOM 9675 O O . LEU D 1 43 ? 33.320 55.246 20.434 1.000 43.010 24 LEU DDD O 1
ATOM 9691 N N . ALA D 1 44 ? 31.953 56.838 19.529 1.000 46.850 25 ALA DDD N 1
ATOM 9692 C CA . ALA D 1 44 ? 32.990 57.883 19.326 1.000 50.450 25 ALA DDD CA 1
ATOM 9693 C C . ALA D 1 44 ? 33.721 58.135 20.657 1.000 52.580 25 ALA DDD C 1
ATOM 9694 O O . ALA D 1 44 ? 34.946 57.876 20.753 1.000 44.950 25 ALA DDD O 1
ATOM 9701 N N . ARG D 1 45 ? 32.966 58.553 21.673 1.000 53.530 26 ARG DDD N 1
ATOM 9702 C CA . ARG D 1 45 ? 33.459 58.782 23.055 1.000 57.410 26 ARG DDD CA 1
ATOM 9703 C C . ARG D 1 45 ? 34.221 57.530 23.515 1.000 54.500 26 ARG DDD C 1
ATOM 9704 O O . ARG D 1 45 ? 35.377 57.667 23.920 1.000 55.040 26 ARG DDD O 1
ATOM 9725 N N . ALA D 1 46 ? 33.605 56.350 23.415 1.000 52.300 27 ALA DDD N 1
ATOM 9726 C CA . ALA D 1 46 ? 34.115 55.075 23.967 1.000 55.080 27 ALA DDD CA 1
ATOM 9727 C C . ALA D 1 46 ? 35.493 54.766 23.379 1.000 57.680 27 ALA DDD C 1
ATOM 9728 O O . ALA D 1 46 ? 36.412 54.459 24.161 1.000 55.420 27 ALA DDD O 1
ATOM 9735 N N . ALA D 1 47 ? 35.631 54.877 22.055 1.000 60.380 28 ALA DDD N 1
ATOM 9736 C CA . ALA D 1 47 ? 36.854 54.525 21.297 1.000 62.260 28 ALA DDD CA 1
ATOM 9737 C C . ALA D 1 47 ? 37.997 55.493 21.630 1.000 65.250 28 ALA DDD C 1
ATOM 9738 O O . ALA D 1 47 ? 39.084 55.298 21.067 1.000 67.620 28 ALA DDD O 1
ATOM 9745 N N . SER D 1 48 ? 37.769 56.485 22.500 1.000 73.370 29 SER DDD N 1
ATOM 9746 C CA . SER D 1 48 ? 38.814 57.397 23.043 1.000 79.530 29 SER DDD CA 1
ATOM 9747 C C . SER D 1 48 ? 39.004 57.165 24.553 1.000 81.030 29 SER DDD C 1
ATOM 9748 O O . SER D 1 48 ? 40.033 56.566 24.916 1.000 84.290 29 SER DDD O 1
ATOM 9756 N N . GLY D 1 49 ? 38.053 57.608 25.391 1.000 85.830 30 GLY DDD N 1
ATOM 9757 C CA . GLY D 1 49 ? 38.084 57.465 26.864 1.000 82.090 30 GLY DDD CA 1
ATOM 9758 C C . GLY D 1 49 ? 36.872 58.102 27.526 1.000 86.090 30 GLY DDD C 1
ATOM 9759 O O . GLY D 1 49 ? 36.727 57.916 28.755 1.000 87.000 30 GLY DDD O 1
ATOM 9763 N N . GLU D 1 55 ? 35.620 49.585 30.589 1.000 88.170 36 GLU DDD N 1
ATOM 9764 C CA . GLU D 1 55 ? 34.157 49.421 30.832 1.000 84.980 36 GLU DDD CA 1
ATOM 9765 C C . GLU D 1 55 ? 33.703 48.047 30.307 1.000 80.370 36 GLU DDD C 1
ATOM 9766 O O . GLU D 1 55 ? 33.625 47.091 31.113 1.000 80.200 36 GLU DDD O 1
ATOM 9778 N N . ARG D 1 56 ? 33.408 47.961 29.006 1.000 69.360 37 ARG DDD N 1
ATOM 9779 C CA . ARG D 1 56 ? 33.032 46.714 28.289 1.000 62.730 37 ARG DDD CA 1
ATOM 9780 C C . ARG D 1 56 ? 34.194 46.308 27.379 1.000 55.570 37 ARG DDD C 1
ATOM 9781 O O . ARG D 1 56 ? 35.075 47.159 27.130 1.000 52.070 37 ARG DDD O 1
ATOM 9802 N N . ASP D 1 57 ? 34.169 45.076 26.869 1.000 48.700 38 ASP DDD N 1
ATOM 9803 C CA . ASP D 1 57 ? 35.109 44.611 25.817 1.000 52.360 38 ASP DDD CA 1
ATOM 9804 C C . ASP D 1 57 ? 34.996 45.587 24.634 1.000 53.880 38 ASP DDD C 1
ATOM 9805 O O . ASP D 1 57 ? 33.883 45.775 24.103 1.000 54.070 38 ASP DDD O 1
ATOM 9814 N N . LEU D 1 58 ? 36.108 46.231 24.295 1.000 50.820 39 LEU DDD N 1
ATOM 9815 C CA . LEU D 1 58 ? 36.240 47.225 23.205 1.000 50.550 39 LEU DDD CA 1
ATOM 9816 C C . LEU D 1 58 ? 37.230 46.639 22.206 1.000 48.330 39 LEU DDD C 1
ATOM 9817 O O . LEU D 1 58 ? 38.130 45.954 22.663 1.000 53.460 39 LEU DDD O 1
ATOM 9833 N N . ALA D 1 59 ? 37.013 46.811 20.903 1.000 44.400 40 ALA DDD N 1
ATOM 9834 C CA . ALA D 1 59 ? 38.012 46.524 19.846 1.000 43.900 40 ALA DDD CA 1
ATOM 9835 C C . ALA D 1 59 ? 38.073 47.738 18.921 1.000 44.140 40 ALA DDD C 1
ATOM 9836 O O . ALA D 1 59 ? 37.012 48.143 18.390 1.000 44.900 40 ALA DDD O 1
ATOM 9843 N N . VAL D 1 60 ? 39.251 48.347 18.821 1.000 38.910 41 VAL DDD N 1
ATOM 9844 C CA . VAL D 1 60 ? 39.502 49.558 17.996 1.000 41.360 41 VAL DDD CA 1
ATOM 9845 C C . VAL D 1 60 ? 40.726 49.281 17.127 1.000 44.190 41 VAL DDD C 1
ATOM 9846 O O . VAL D 1 60 ? 41.794 49.007 17.681 1.000 45.760 41 VAL DDD O 1
ATOM 9859 N N . TRP D 1 61 ? 40.539 49.314 15.815 1.000 41.640 42 TRP DDD N 1
ATOM 9860 C CA . TRP D 1 61 ? 41.613 49.279 14.799 1.000 39.570 42 TRP DDD CA 1
ATOM 9861 C C . TRP D 1 61 ? 41.520 50.562 13.971 1.000 38.610 42 TRP DDD C 1
ATOM 9862 O O . TRP D 1 61 ? 40.611 50.655 13.096 1.000 38.850 42 TRP DDD O 1
ATOM 9883 N N . GLU D 1 62 ? 42.406 51.515 14.226 1.000 38.610 43 GLU DDD N 1
ATOM 9884 C CA . GLU D 1 62 ? 42.464 52.807 13.494 1.000 41.410 43 GLU DDD CA 1
ATOM 9885 C C . GLU D 1 62 ? 43.575 52.753 12.440 1.000 39.320 43 GLU DDD C 1
ATOM 9886 O O . GLU D 1 62 ? 44.481 51.922 12.567 1.000 38.970 43 GLU DDD O 1
ATOM 9898 N N . ASN D 1 63 ? 43.456 53.575 11.392 1.000 39.380 44 ASN DDD N 1
ATOM 9899 C CA . ASN D 1 63 ? 44.488 53.754 10.344 1.000 41.710 44 ASN DDD CA 1
ATOM 9900 C C . ASN D 1 63 ? 44.927 52.390 9.814 1.000 44.050 44 ASN DDD C 1
ATOM 9901 O O . ASN D 1 63 ? 46.132 52.221 9.579 1.000 50.120 44 ASN DDD O 1
ATOM 9912 N N . LEU D 1 64 ? 43.994 51.451 9.640 1.000 39.020 45 LEU DDD N 1
ATOM 9913 C CA . LEU D 1 64 ? 44.269 50.180 8.936 1.000 37.290 45 LEU DDD CA 1
ATOM 9914 C C . LEU D 1 64 ? 44.534 50.502 7.473 1.000 36.530 45 LEU DDD C 1
ATOM 9915 O O . LEU D 1 64 ? 43.934 51.465 6.966 1.000 36.460 45 LEU DDD O 1
ATOM 9931 N N . THR D 1 65 ? 45.359 49.694 6.805 1.000 33.870 46 THR DDD N 1
ATOM 9932 C CA . THR D 1 65 ? 45.407 49.644 5.326 1.000 34.740 46 THR DDD CA 1
ATOM 9933 C C . THR D 1 65 ? 44.569 48.454 4.882 1.000 33.200 46 THR DDD C 1
ATOM 9934 O O . THR D 1 65 ? 44.809 47.315 5.361 1.000 34.950 46 THR DDD O 1
ATOM 9945 N N . GLU D 1 66 ? 43.580 48.726 4.046 1.000 33.080 47 GLU DDD N 1
ATOM 9946 C CA . GLU D 1 66 ? 42.655 47.688 3.544 1.000 32.970 47 GLU DDD CA 1
ATOM 9947 C C . GLU D 1 66 ? 43.021 47.417 2.094 1.000 30.660 47 GLU DDD C 1
ATOM 9948 O O . GLU D 1 66 ? 42.800 48.295 1.249 1.000 32.340 47 GLU DDD O 1
ATOM 9960 N N . HIS D 1 67 ? 43.565 46.233 1.861 1.000 36.080 48 HIS DDD N 1
ATOM 9961 C CA . HIS D 1 67 ? 43.993 45.714 0.539 1.000 37.440 48 HIS DDD CA 1
ATOM 9962 C C . HIS D 1 67 ? 42.782 45.019 -0.075 1.000 37.500 48 HIS DDD C 1
ATOM 9963 O O . HIS D 1 67 ? 42.376 43.955 0.450 1.000 34.240 48 HIS DDD O 1
ATOM 9978 N N . VAL D 1 68 ? 42.226 45.615 -1.122 1.000 38.330 49 VAL DDD N 1
ATOM 9979 C CA . VAL D 1 68 ? 40.927 45.199 -1.711 1.000 40.850 49 VAL DDD CA 1
ATOM 9980 C C . VAL D 1 68 ? 41.205 44.560 -3.073 1.000 40.430 49 VAL DDD C 1
ATOM 9981 O O . VAL D 1 68 ? 41.878 45.186 -3.906 1.000 45.190 49 VAL DDD O 1
ATOM 9994 N N . SER D 1 69 ? 40.687 43.359 -3.277 1.000 39.420 50 SER DDD N 1
ATOM 9995 C CA . SER D 1 69 ? 40.700 42.641 -4.571 1.000 41.800 50 SER DDD CA 1
ATOM 9996 C C . SER D 1 69 ? 39.268 42.550 -5.109 1.000 44.420 50 SER DDD C 1
ATOM 9997 O O . SER D 1 69 ? 38.453 41.846 -4.499 1.000 40.880 50 SER DDD O 1
ATOM 10005 N N . LEU D 1 70 ? 38.994 43.232 -6.218 1.000 42.640 51 LEU DDD N 1
ATOM 10006 C CA . LEU D 1 70 ? 37.633 43.541 -6.717 1.000 42.470 51 LEU DDD CA 1
ATOM 10007 C C . LEU D 1 70 ? 37.343 42.704 -7.964 1.000 44.280 51 LEU DDD C 1
ATOM 10008 O O . LEU D 1 70 ? 38.171 42.715 -8.895 1.000 44.200 51 LEU DDD O 1
ATOM 10024 N N . ASP D 1 71 ? 36.186 42.040 -7.984 1.000 41.760 52 ASP DDD N 1
ATOM 10025 C CA . ASP D 1 71 ? 35.659 41.288 -9.148 1.000 40.610 52 ASP DDD CA 1
ATOM 10026 C C . ASP D 1 71 ? 34.335 41.927 -9.582 1.000 41.360 52 ASP DDD C 1
ATOM 10027 O O . ASP D 1 71 ? 33.259 41.515 -9.083 1.000 40.790 52 ASP DDD O 1
ATOM 10036 N N . TYR D 1 72 ? 34.424 42.915 -10.478 1.000 41.150 53 TYR DDD N 1
ATOM 10037 C CA . TYR D 1 72 ? 33.325 43.825 -10.880 1.000 38.730 53 TYR DDD CA 1
ATOM 10038 C C . TYR D 1 72 ? 32.711 43.302 -12.178 1.000 41.600 53 TYR DDD C 1
ATOM 10039 O O . TYR D 1 72 ? 33.460 43.124 -13.148 1.000 44.670 53 TYR DDD O 1
ATOM 10057 N N . ARG D 1 73 ? 31.399 43.041 -12.177 1.000 39.860 54 ARG DDD N 1
ATOM 10058 C CA . ARG D 1 73 ? 30.617 42.623 -13.373 1.000 40.160 54 ARG DDD CA 1
ATOM 10059 C C . ARG D 1 73 ? 29.829 43.803 -13.925 1.000 40.420 54 ARG DDD C 1
ATOM 10060 O O . ARG D 1 73 ? 29.079 44.385 -13.161 1.000 41.410 54 ARG DDD O 1
ATOM 10081 N N . PHE D 1 74 ? 29.999 44.108 -15.214 1.000 44.780 55 PHE DDD N 1
ATOM 10082 C CA . PHE D 1 74 ? 29.252 45.150 -15.967 1.000 46.610 55 PHE DDD CA 1
ATOM 10083 C C . PHE D 1 74 ? 27.976 44.539 -16.556 1.000 44.520 55 PHE DDD C 1
ATOM 10084 O O . PHE D 1 74 ? 28.007 43.433 -17.101 1.000 47.390 55 PHE DDD O 1
ATOM 10101 N N . ALA D 1 75 ? 26.870 45.260 -16.451 1.000 47.510 56 ALA DDD N 1
ATOM 10102 C CA . ALA D 1 75 ? 25.578 44.893 -17.072 1.000 48.520 56 ALA DDD CA 1
ATOM 10103 C C . ALA D 1 75 ? 25.540 45.415 -18.518 1.000 53.530 56 ALA DDD C 1
ATOM 10104 O O . ALA D 1 75 ? 24.984 44.699 -19.373 1.000 53.190 56 ALA DDD O 1
ATOM 10111 N N . ASN D 1 76 ? 26.116 46.599 -18.783 1.000 54.470 57 ASN DDD N 1
ATOM 10112 C CA . ASN D 1 76 ? 26.161 47.250 -20.127 1.000 54.520 57 ASN DDD CA 1
ATOM 10113 C C . ASN D 1 76 ? 27.539 47.879 -20.342 1.000 53.170 57 ASN DDD C 1
ATOM 10114 O O . ASN D 1 76 ? 27.653 49.102 -20.386 1.000 56.720 57 ASN DDD O 1
ATOM 10125 N N . PRO D 1 77 ? 28.634 47.091 -20.487 1.000 48.490 58 PRO DDD N 1
ATOM 10126 C CA . PRO D 1 77 ? 29.979 47.664 -20.554 1.000 49.320 58 PRO DDD CA 1
ATOM 10127 C C . PRO D 1 77 ? 30.189 48.513 -21.808 1.000 53.330 58 PRO DDD C 1
ATOM 10128 O O . PRO D 1 77 ? 29.570 48.267 -22.838 1.000 56.780 58 PRO DDD O 1
ATOM 10139 N N . PRO D 1 78 ? 31.033 49.566 -21.769 1.000 57.110 59 PRO DDD N 1
ATOM 10140 C CA . PRO D 1 78 ? 31.796 49.950 -20.581 1.000 58.450 59 PRO DDD CA 1
ATOM 10141 C C . PRO D 1 78 ? 31.218 51.070 -19.696 1.000 58.110 59 PRO DDD C 1
ATOM 10142 O O . PRO D 1 78 ? 31.980 51.595 -18.890 1.000 55.610 59 PRO DDD O 1
ATOM 10153 N N . VAL D 1 79 ? 29.935 51.438 -19.860 1.000 62.460 60 VAL DDD N 1
ATOM 10154 C CA . VAL D 1 79 ? 29.261 52.460 -18.993 1.000 64.780 60 VAL DDD CA 1
ATOM 10155 C C . VAL D 1 79 ? 29.006 51.830 -17.614 1.000 61.280 60 VAL DDD C 1
ATOM 10156 O O . VAL D 1 79 ? 28.475 50.699 -17.562 1.000 61.370 60 VAL DDD O 1
ATOM 10169 N N . HIS D 1 80 ? 29.408 52.517 -16.541 1.000 61.780 61 HIS DDD N 1
ATOM 10170 C CA . HIS D 1 80 ? 29.016 52.200 -15.141 1.000 58.800 61 HIS DDD CA 1
ATOM 10171 C C . HIS D 1 80 ? 27.538 52.560 -15.000 1.000 52.990 61 HIS DDD C 1
ATOM 10172 O O . HIS D 1 80 ? 27.186 53.707 -15.3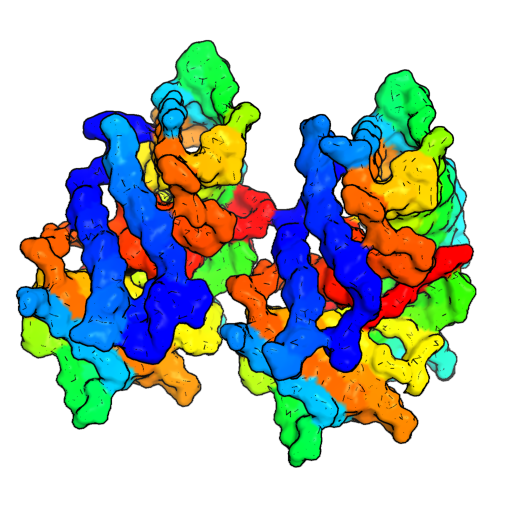35 1.000 53.890 61 HIS DDD O 1
ATOM 10187 N N . GLY D 1 81 ? 26.692 51.627 -14.567 1.000 46.470 62 GLY DDD N 1
ATOM 10188 C CA . GLY D 1 81 ? 25.265 51.937 -14.345 1.000 42.420 62 GLY DDD CA 1
ATOM 10189 C C . GLY D 1 81 ? 24.529 50.846 -13.574 1.000 38.880 62 GLY DDD C 1
ATOM 10190 O O . GLY D 1 81 ? 25.122 49.875 -13.109 1.000 38.930 62 GLY DDD O 1
ATOM 10194 N N . PRO D 1 82 ? 23.202 51.001 -13.412 1.000 37.100 63 PRO DDD N 1
ATOM 10195 C CA . PRO D 1 82 ? 22.365 49.980 -12.780 1.000 39.370 63 PRO DDD CA 1
ATOM 10196 C C . PRO D 1 82 ? 22.551 48.576 -13.368 1.000 38.040 63 PRO DDD C 1
ATOM 10197 O O . PRO D 1 82 ? 22.556 48.449 -14.566 1.000 40.380 63 PRO DDD O 1
ATOM 10208 N N . GLY D 1 83 ? 22.659 47.562 -12.512 1.000 38.530 64 GLY DDD N 1
ATOM 10209 C CA . GLY D 1 83 ? 22.793 46.147 -12.909 1.000 36.080 64 GLY DDD CA 1
ATOM 10210 C C . GLY D 1 83 ? 24.221 45.668 -12.772 1.000 35.930 64 GLY DDD C 1
ATOM 10211 O O . GLY D 1 83 ? 24.424 44.454 -12.785 1.000 39.840 64 GLY DDD O 1
ATOM 10215 N N . ASP D 1 84 ? 25.182 46.598 -12.703 1.000 36.110 65 ASP DDD N 1
ATOM 10216 C CA . ASP D 1 84 ? 26.578 46.288 -12.310 1.000 37.560 65 ASP DDD CA 1
ATOM 10217 C C . ASP D 1 84 ? 26.534 45.726 -10.892 1.000 38.700 65 ASP DDD C 1
ATOM 10218 O O . ASP D 1 84 ? 25.629 46.138 -10.117 1.000 39.860 65 ASP DDD O 1
ATOM 10227 N N . TRP D 1 85 ? 27.425 44.779 -10.587 1.000 36.070 66 TRP DDD N 1
ATOM 10228 C CA . TRP D 1 85 ? 27.573 44.207 -9.225 1.000 36.420 66 TRP DDD CA 1
ATOM 10229 C C . TRP D 1 85 ? 28.992 43.691 -9.047 1.000 39.060 66 TRP DDD C 1
ATOM 10230 O O . TRP D 1 85 ? 29.672 43.457 -10.053 1.000 38.030 66 TRP DDD O 1
ATOM 10251 N N . ASP D 1 86 ? 29.416 43.494 -7.806 1.000 38.440 67 ASP DDD N 1
ATOM 10252 C CA . ASP D 1 86 ? 30.776 42.985 -7.545 1.000 34.260 67 ASP DDD CA 1
ATOM 10253 C C . ASP D 1 86 ? 30.780 42.086 -6.308 1.000 36.980 67 ASP DDD C 1
ATOM 10254 O O . ASP D 1 86 ? 29.804 42.083 -5.507 1.000 35.350 67 ASP DDD O 1
ATOM 10263 N N . THR D 1 87 ? 31.861 41.325 -6.196 1.000 35.400 68 THR DDD N 1
ATOM 10264 C CA . THR D 1 87 ? 32.341 40.719 -4.942 1.000 36.830 68 THR DDD CA 1
ATOM 10265 C C . THR D 1 87 ? 33.754 41.263 -4.722 1.000 36.610 68 THR DDD C 1
ATOM 10266 O O . THR D 1 87 ? 34.391 41.692 -5.701 1.000 38.760 68 THR DDD O 1
ATOM 10277 N N . TYR D 1 88 ? 34.224 41.269 -3.482 1.000 36.400 69 TYR DDD N 1
ATOM 10278 C CA . TYR D 1 88 ? 35.599 41.695 -3.158 1.000 35.810 69 TYR DDD CA 1
ATOM 10279 C C . TYR D 1 88 ? 35.995 40.965 -1.883 1.000 38.150 69 TYR DDD C 1
ATOM 10280 O O . TYR D 1 88 ? 35.101 40.568 -1.129 1.000 34.950 69 TYR DDD O 1
ATOM 10298 N N . ASP D 1 89 ? 37.293 40.697 -1.774 1.000 39.280 70 ASP DDD N 1
ATOM 10299 C CA . ASP D 1 89 ? 38.011 40.224 -0.574 1.000 40.190 70 ASP DDD CA 1
ATOM 10300 C C . ASP D 1 89 ? 38.921 41.374 -0.162 1.000 40.780 70 ASP DDD C 1
ATOM 10301 O O . ASP D 1 89 ? 39.530 41.987 -1.064 1.000 38.920 70 ASP DDD O 1
ATOM 10310 N N . SER D 1 90 ? 38.993 41.638 1.140 1.000 35.780 71 SER DDD N 1
ATOM 10311 C CA . SER D 1 90 ? 39.832 42.682 1.756 1.000 39.110 71 SER DDD CA 1
ATOM 10312 C C . SER D 1 90 ? 40.717 42.018 2.804 1.000 40.470 71 SER DDD C 1
ATOM 10313 O O . SER D 1 90 ? 40.264 41.058 3.484 1.000 40.750 71 SER DDD O 1
ATOM 10321 N N . ARG D 1 91 ? 41.940 42.511 2.931 1.000 43.210 72 ARG DDD N 1
ATOM 10322 C CA . ARG D 1 91 ? 42.816 42.183 4.077 1.000 42.890 72 ARG DDD CA 1
ATOM 10323 C C . ARG D 1 91 ? 43.051 43.484 4.849 1.000 37.540 72 ARG DDD C 1
ATOM 10324 O O . ARG D 1 91 ? 43.520 44.453 4.229 1.000 36.200 72 ARG DDD O 1
ATOM 10345 N N . PHE D 1 92 ? 42.668 43.506 6.123 1.000 33.390 73 PHE DDD N 1
ATOM 10346 C CA . PHE D 1 92 ? 42.898 44.630 7.053 1.000 36.070 73 PHE DDD CA 1
ATOM 10347 C C . PHE D 1 92 ? 44.326 44.530 7.587 1.000 38.920 73 PHE DDD C 1
ATOM 10348 O O . PHE D 1 92 ? 44.602 43.582 8.341 1.000 41.020 73 PHE DDD O 1
ATOM 10365 N N . VAL D 1 93 ? 45.195 45.482 7.239 1.000 40.300 74 VAL DDD N 1
ATOM 10366 C CA . VAL D 1 93 ? 46.631 45.461 7.659 1.000 41.070 74 VAL DDD CA 1
ATOM 10367 C C . VAL D 1 93 ? 46.917 46.712 8.497 1.000 42.840 74 VAL DDD C 1
ATOM 10368 O O . VAL D 1 93 ? 46.761 47.839 7.958 1.000 41.070 74 VAL DDD O 1
ATOM 10381 N N . ASP D 1 94 ? 47.306 46.514 9.764 1.000 43.200 75 ASP DDD N 1
ATOM 10382 C CA . ASP D 1 94 ? 47.598 47.597 10.740 1.000 44.130 75 ASP DDD CA 1
ATOM 10383 C C . ASP D 1 94 ? 48.912 48.270 10.334 1.000 46.500 75 ASP DDD C 1
ATOM 10384 O O . ASP D 1 94 ? 49.631 47.765 9.457 1.000 40.960 75 ASP DDD O 1
ATOM 10393 N N . PRO D 1 95 ? 49.229 49.459 10.911 1.000 41.970 76 PRO DDD N 1
ATOM 10394 C CA . PRO D 1 95 ? 50.354 50.268 10.423 1.000 45.130 76 PRO DDD CA 1
ATOM 10395 C C . PRO D 1 95 ? 51.702 49.520 10.529 1.000 44.140 76 PRO DDD C 1
ATOM 10396 O O . PRO D 1 95 ? 52.528 49.660 9.626 1.000 45.630 76 PRO DDD O 1
ATOM 10407 N N . ALA D 1 96 ? 51.849 48.685 11.563 1.000 44.780 77 ALA DDD N 1
ATOM 10408 C CA . ALA D 1 96 ? 52.975 47.743 11.786 1.000 47.580 77 ALA DDD CA 1
ATOM 10409 C C . ALA D 1 96 ? 53.075 46.693 10.661 1.000 50.840 77 ALA DDD C 1
ATOM 10410 O O . ALA D 1 96 ? 54.152 46.088 10.520 1.000 51.050 77 ALA DDD O 1
ATOM 10417 N N . GLY D 1 97 ? 52.001 46.446 9.905 1.000 49.470 78 GLY DDD N 1
ATOM 10418 C CA . GLY D 1 97 ? 51.998 45.528 8.744 1.000 48.890 78 GLY DDD CA 1
ATOM 10419 C C . GLY D 1 97 ? 51.438 44.154 9.081 1.000 45.060 78 GLY DDD C 1
ATOM 10420 O O . GLY D 1 97 ? 51.598 43.240 8.263 1.000 40.910 78 GLY DDD O 1
ATOM 10424 N N . VAL D 1 98 ? 50.811 44.009 10.249 1.000 47.160 79 VAL DDD N 1
ATOM 10425 C CA . VAL D 1 98 ? 50.117 42.760 10.688 1.000 53.480 79 VAL DDD CA 1
ATOM 10426 C C . VAL D 1 98 ? 48.709 42.713 10.063 1.000 53.400 79 VAL DDD C 1
ATOM 10427 O O . VAL D 1 98 ? 47.963 43.707 10.189 1.000 49.860 79 VAL DDD O 1
ATOM 10440 N N . GLU D 1 99 ? 48.358 41.599 9.412 1.000 50.800 80 GLU DDD N 1
ATOM 10441 C CA . GLU D 1 99 ? 46.967 41.286 8.994 1.000 47.130 80 GLU DDD CA 1
ATOM 10442 C C . GLU D 1 99 ? 46.160 41.051 10.273 1.000 45.320 80 GLU DDD C 1
ATOM 10443 O O . GLU D 1 99 ? 46.532 40.145 11.017 1.000 42.990 80 GLU DDD O 1
ATOM 10455 N N . ILE D 1 100 ? 45.178 41.908 10.580 1.000 41.040 81 ILE DDD N 1
ATOM 10456 C CA . ILE D 1 100 ? 44.332 41.774 11.804 1.000 40.440 81 ILE DDD CA 1
ATOM 10457 C C . ILE D 1 100 ? 42.984 41.145 11.442 1.000 37.870 81 ILE DDD C 1
ATOM 10458 O O . ILE D 1 100 ? 42.212 40.914 12.350 1.000 39.120 81 ILE DDD O 1
ATOM 10474 N N . GLY D 1 101 ? 42.702 40.899 10.163 1.000 39.000 82 GLY DDD N 1
ATOM 10475 C CA . GLY D 1 101 ? 41.427 40.294 9.756 1.000 35.750 82 GLY DDD CA 1
ATOM 10476 C C . GLY D 1 101 ? 41.138 40.482 8.280 1.000 39.330 82 GLY DDD C 1
ATOM 10477 O O . GLY D 1 101 ? 41.902 41.166 7.558 1.000 39.850 82 GLY DDD O 1
ATOM 10481 N N . THR D 1 102 ? 40.066 39.849 7.834 1.000 36.150 83 THR DDD N 1
ATOM 10482 C CA . THR D 1 102 ? 39.650 39.841 6.418 1.000 37.420 83 THR DDD CA 1
ATOM 10483 C C . THR D 1 102 ? 38.168 40.204 6.394 1.000 35.490 83 THR DDD C 1
ATOM 10484 O O . THR D 1 102 ? 37.536 40.220 7.482 1.000 38.260 83 THR DDD O 1
ATOM 10495 N N . LEU D 1 103 ? 37.687 40.475 5.192 1.000 30.470 84 LEU DDD N 1
ATOM 10496 C CA . LEU D 1 103 ? 36.306 40.878 4.878 1.000 32.050 84 LEU DDD CA 1
ATOM 10497 C C . LEU D 1 103 ? 35.985 40.261 3.523 1.000 31.500 84 LEU DDD C 1
ATOM 10498 O O . LEU D 1 103 ? 36.899 40.205 2.665 1.000 32.850 84 LEU DDD O 1
ATOM 10514 N N . GLN D 1 104 ? 34.754 39.824 3.354 1.000 32.670 85 GLN DDD N 1
ATOM 10515 C CA . GLN D 1 104 ? 34.263 39.373 2.039 1.000 36.220 85 GLN DDD CA 1
ATOM 10516 C C . GLN D 1 104 ? 33.050 40.245 1.787 1.000 35.990 85 GLN DDD C 1
ATOM 10517 O O . GLN D 1 104 ? 32.177 40.247 2.640 1.000 31.540 85 GLN DDD O 1
ATOM 10531 N N . GLY D 1 105 ? 33.069 41.014 0.709 1.000 33.840 86 GLY DDD N 1
ATOM 10532 C CA . GLY D 1 105 ? 31.939 41.908 0.438 1.000 35.890 86 GLY DDD CA 1
ATOM 10533 C C . GLY D 1 105 ? 31.292 41.671 -0.902 1.000 33.530 86 GLY DDD C 1
ATOM 10534 O O . GLY D 1 105 ? 31.850 40.970 -1.705 1.000 30.860 86 GLY DDD O 1
ATOM 10538 N N . THR D 1 106 ? 30.124 42.270 -1.087 1.000 32.660 87 THR DDD N 1
ATOM 10539 C CA . THR D 1 106 ? 29.360 42.210 -2.347 1.000 30.100 87 THR DDD CA 1
ATOM 10540 C C . THR D 1 106 ? 28.559 43.499 -2.458 1.000 30.500 87 THR DDD C 1
ATOM 10541 O O . THR D 1 106 ? 28.117 43.988 -1.458 1.000 29.770 87 THR DDD O 1
ATOM 10552 N N . GLY D 1 107 ? 28.425 44.022 -3.659 1.000 32.290 88 GLY DDD N 1
ATOM 10553 C CA . GLY D 1 107 ? 27.676 45.265 -3.862 1.000 30.370 88 GLY DDD CA 1
ATOM 10554 C C . GLY D 1 107 ? 26.975 45.246 -5.193 1.000 31.200 88 GLY DDD C 1
ATOM 10555 O O . GLY D 1 107 ? 27.398 44.499 -6.036 1.000 31.020 88 GLY DDD O 1
ATOM 10559 N N . ARG D 1 108 ? 25.892 45.999 -5.305 1.000 31.280 89 ARG DDD N 1
ATOM 10560 C CA . ARG D 1 108 ? 25.134 46.168 -6.561 1.000 34.660 89 ARG DDD CA 1
ATOM 10561 C C . ARG D 1 108 ? 24.863 47.648 -6.773 1.000 29.160 89 ARG DDD C 1
ATOM 10562 O O . ARG D 1 108 ? 24.421 48.323 -5.807 1.000 27.740 89 ARG DDD O 1
ATOM 10583 N N . ILE D 1 109 ? 25.001 48.082 -8.021 1.000 31.840 90 ILE DDD N 1
ATOM 10584 C CA . ILE D 1 109 ? 24.441 49.370 -8.505 1.000 33.420 90 ILE DDD CA 1
ATOM 10585 C C . ILE D 1 109 ? 22.963 49.157 -8.833 1.000 32.100 90 ILE DDD C 1
ATOM 10586 O O . ILE D 1 109 ? 22.653 48.424 -9.775 1.000 30.070 90 ILE DDD O 1
ATOM 10602 N N . LEU D 1 110 ? 22.079 49.836 -8.105 1.000 32.730 91 LEU DDD N 1
ATOM 10603 C CA . LEU D 1 110 ? 20.626 49.557 -8.173 1.000 31.970 91 LEU DDD CA 1
ATOM 10604 C C . LEU D 1 110 ? 19.903 50.600 -9.041 1.000 32.360 91 LEU DDD C 1
ATOM 10605 O O . LEU D 1 110 ? 18.965 50.227 -9.778 1.000 30.160 91 LEU DDD O 1
ATOM 10621 N N . TYR D 1 111 ? 20.233 51.872 -8.906 1.000 34.550 92 TYR DDD N 1
ATOM 10622 C CA . TYR D 1 111 ? 19.437 52.951 -9.548 1.000 35.820 92 TYR DDD CA 1
ATOM 10623 C C . TYR D 1 111 ? 20.161 54.290 -9.469 1.000 37.350 92 TYR DDD C 1
ATOM 10624 O O . TYR D 1 111 ? 21.118 54.414 -8.688 1.000 33.900 92 TYR DDD O 1
ATOM 10642 N N . GLU D 1 112 ? 19.681 55.253 -10.252 1.000 40.590 93 GLU DDD N 1
ATOM 10643 C CA . GLU D 1 112 ? 20.085 56.680 -10.173 1.000 45.160 93 GLU DDD CA 1
ATOM 10644 C C . GLU D 1 112 ? 18.982 57.428 -9.429 1.000 44.500 93 GLU DDD C 1
ATOM 10645 O O . GLU D 1 112 ? 17.826 57.170 -9.744 1.000 46.650 93 GLU DDD O 1
ATOM 10657 N N . ARG D 1 113 ? 19.310 58.326 -8.497 1.000 47.430 94 ARG DDD N 1
ATOM 10658 C CA . ARG D 1 113 ? 18.282 59.114 -7.759 1.000 48.460 94 ARG DDD CA 1
ATOM 10659 C C . ARG D 1 113 ? 17.455 59.972 -8.730 1.000 53.890 94 ARG DDD C 1
ATOM 10660 O O . ARG D 1 113 ? 17.993 60.344 -9.799 1.000 49.890 94 ARG DDD O 1
ATOM 10681 N N . SER D 1 114 ? 16.212 60.293 -8.345 1.000 57.060 95 SER DDD N 1
ATOM 10682 C CA . SER D 1 114 ? 15.269 61.194 -9.063 1.000 59.850 95 SER DDD CA 1
ATOM 10683 C C . SER D 1 114 ? 15.890 62.590 -9.178 1.000 62.110 95 SER DDD C 1
ATOM 10684 O O . SER D 1 114 ? 15.773 63.196 -10.266 1.000 68.200 95 SER DDD O 1
ATOM 10692 N N . SER D 1 115 ? 16.550 63.047 -8.107 1.000 58.370 96 SER DDD N 1
ATOM 10693 C CA . SER D 1 115 ? 17.038 64.435 -7.898 1.000 59.700 96 SER DDD CA 1
ATOM 10694 C C . SER D 1 115 ? 18.181 64.759 -8.863 1.000 59.840 96 SER DDD C 1
ATOM 10695 O O . SER D 1 115 ? 17.985 65.602 -9.760 1.000 65.790 96 SER DDD O 1
ATOM 10703 N N . ASP D 1 116 ? 19.322 64.095 -8.675 1.000 51.030 97 ASP DDD N 1
ATOM 10704 C CA . ASP D 1 116 ? 20.645 64.459 -9.246 1.000 48.480 97 ASP DDD CA 1
ATOM 10705 C C . ASP D 1 116 ? 21.234 63.255 -9.990 1.000 45.610 97 ASP DDD C 1
ATOM 10706 O O . ASP D 1 116 ? 22.441 63.281 -10.305 1.000 42.700 97 ASP DDD O 1
ATOM 10715 N N . ALA D 1 117 ? 20.433 62.196 -10.161 1.000 50.230 98 ALA DDD N 1
ATOM 10716 C CA . ALA D 1 117 ? 20.764 60.920 -10.845 1.000 50.460 98 ALA DDD CA 1
ATOM 10717 C C . ALA D 1 117 ? 22.109 60.321 -10.391 1.000 48.280 98 ALA DDD C 1
ATOM 10718 O O . ALA D 1 117 ? 22.729 59.588 -11.207 1.000 50.600 98 ALA DDD O 1
ATOM 10725 N N . HIS D 1 118 ? 22.515 60.516 -9.127 1.000 43.850 99 HIS DDD N 1
ATOM 10726 C CA . HIS D 1 118 ? 23.671 59.792 -8.529 1.000 43.690 99 HIS DDD CA 1
ATOM 10727 C C . HIS D 1 118 ? 23.401 58.276 -8.561 1.000 35.970 99 HIS DDD C 1
ATOM 10728 O O . HIS D 1 118 ? 22.231 57.883 -8.377 1.000 38.800 99 HIS DDD O 1
ATOM 10743 N N . LEU D 1 119 ? 24.433 57.456 -8.779 1.000 38.440 100 LEU DDD N 1
ATOM 10744 C CA . LEU D 1 119 ? 24.329 55.968 -8.807 1.000 42.060 100 LEU DDD CA 1
ATOM 10745 C C . LEU D 1 119 ? 24.316 55.430 -7.367 1.000 38.040 100 LEU DDD C 1
ATOM 10746 O O . LEU D 1 119 ? 25.360 55.491 -6.679 1.000 38.720 100 LEU DDD O 1
ATOM 10762 N N . MET D 1 120 ? 23.171 54.927 -6.928 1.000 34.360 101 MET DDD N 1
ATOM 10763 C CA . MET D 1 120 ? 22.987 54.419 -5.552 1.000 32.040 101 MET DDD CA 1
ATOM 10764 C C . MET D 1 120 ? 23.331 52.937 -5.566 1.000 29.350 101 MET DDD C 1
ATOM 10765 O O . MET D 1 120 ? 22.889 52.217 -6.460 1.000 29.590 101 MET DDD O 1
ATOM 10779 N N . MET D 1 121 ? 24.164 52.528 -4.618 1.000 31.370 102 MET DDD N 1
ATOM 10780 C CA . MET D 1 121 ? 24.670 51.143 -4.517 1.000 32.590 102 MET DDD CA 1
ATOM 10781 C C . MET D 1 121 ? 24.421 50.648 -3.090 1.000 32.300 102 MET DDD C 1
ATOM 10782 O O . MET D 1 121 ? 24.383 51.453 -2.150 1.000 30.160 102 MET DDD O 1
ATOM 10796 N N . TYR D 1 122 ? 24.233 49.349 -2.954 1.000 30.200 103 TYR DDD N 1
ATOM 10797 C CA . TYR D 1 122 ? 24.007 48.709 -1.648 1.000 29.150 103 TYR DDD CA 1
ATOM 10798 C C . TYR D 1 122 ? 25.059 47.625 -1.512 1.000 28.210 103 TYR DDD C 1
ATOM 10799 O O . TYR D 1 122 ? 25.295 46.920 -2.506 1.000 26.070 103 TYR DDD O 1
ATOM 10817 N N . TYR D 1 123 ? 25.635 47.504 -0.312 1.000 27.040 104 TYR DDD N 1
ATOM 10818 C CA . TYR D 1 123 ? 26.715 46.543 0.009 1.000 27.320 104 TYR DDD CA 1
ATOM 10819 C C . TYR D 1 123 ? 26.315 45.681 1.199 1.000 27.980 104 TYR DDD C 1
ATOM 10820 O O . TYR D 1 123 ? 25.578 46.178 2.089 1.000 25.420 104 TYR DDD O 1
ATOM 10838 N N . ARG D 1 124 ? 26.816 44.447 1.212 1.000 26.920 105 ARG DDD N 1
ATOM 10839 C CA . ARG D 1 124 ? 26.794 43.551 2.390 1.000 28.610 105 ARG DDD CA 1
ATOM 10840 C C . ARG D 1 124 ? 28.211 43.022 2.572 1.000 28.130 105 ARG DDD C 1
ATOM 10841 O O . ARG D 1 124 ? 28.825 42.685 1.555 1.000 28.510 105 ARG DDD O 1
ATOM 10862 N N . GLU D 1 125 ? 28.693 42.953 3.814 1.000 28.640 106 GLU DDD N 1
ATOM 10863 C CA . GLU D 1 125 ? 30.055 42.453 4.125 1.000 28.490 106 GLU DDD CA 1
ATOM 10864 C C . GLU D 1 125 ? 30.024 41.519 5.343 1.000 28.850 106 GLU DDD C 1
ATOM 10865 O O . GLU D 1 125 ? 29.221 41.743 6.285 1.000 30.630 106 GLU DDD O 1
ATOM 10877 N N . GLN D 1 126 ? 30.903 40.518 5.297 1.000 29.650 107 GLN DDD N 1
ATOM 10878 C CA . GLN D 1 126 ? 31.183 39.511 6.350 1.000 34.080 107 GLN DDD CA 1
ATOM 10879 C C . GLN D 1 126 ? 32.629 39.756 6.786 1.000 34.780 107 GLN DDD C 1
ATOM 10880 O O . GLN D 1 126 ? 33.547 39.653 5.921 1.000 35.820 107 GLN DDD O 1
ATOM 10894 N N . LEU D 1 127 ? 32.824 40.214 8.019 1.000 29.460 108 LEU DDD N 1
ATOM 10895 C CA . LEU D 1 127 ? 34.188 40.444 8.560 1.000 32.030 108 LEU DDD CA 1
ATOM 10896 C C . LEU D 1 127 ? 34.608 39.202 9.347 1.000 32.360 108 LEU DDD C 1
ATOM 10897 O O . LEU D 1 127 ? 33.764 38.657 10.122 1.000 31.300 108 LEU DDD O 1
ATOM 10913 N N . THR D 1 128 ? 35.866 38.795 9.181 1.000 35.270 109 THR DDD N 1
ATOM 10914 C CA . THR D 1 128 ? 36.481 37.648 9.900 1.000 36.520 109 THR DDD CA 1
ATOM 10915 C C . THR D 1 128 ? 37.781 38.109 10.563 1.000 38.210 109 THR DDD C 1
ATOM 10916 O O . THR D 1 128 ? 38.707 38.590 9.851 1.000 41.360 109 THR DDD O 1
ATOM 10927 N N . PHE D 1 129 ? 37.790 38.041 11.888 1.000 36.140 110 PHE DDD N 1
ATOM 10928 C CA . PHE D 1 129 ? 38.977 38.239 12.745 1.000 41.040 110 PHE DDD CA 1
ATOM 10929 C C . PHE D 1 129 ? 39.421 36.870 13.249 1.000 45.740 110 PHE DDD C 1
ATOM 10930 O O . PHE D 1 129 ? 38.689 35.879 13.145 1.000 43.240 110 PHE DDD O 1
ATOM 10947 N N . PRO D 1 130 ? 40.641 36.779 13.808 1.000 48.460 111 PRO DDD N 1
ATOM 10948 C CA . PRO D 1 130 ? 41.089 35.548 14.452 1.000 49.190 111 PRO DDD CA 1
ATOM 10949 C C . PRO D 1 130 ? 40.134 35.076 15.562 1.000 48.340 111 PRO DDD C 1
ATOM 10950 O O . PRO D 1 130 ? 39.936 33.892 15.657 1.000 44.690 111 PRO DDD O 1
ATOM 10961 N N . ASP D 1 131 ? 39.528 35.987 16.332 1.000 47.330 112 ASP DDD N 1
ATOM 10962 C CA . ASP D 1 131 ? 38.704 35.606 17.512 1.000 47.170 112 ASP DDD CA 1
ATOM 10963 C C . ASP D 1 131 ? 37.196 35.833 17.283 1.000 48.140 112 ASP DDD C 1
ATOM 10964 O O . ASP D 1 131 ? 36.479 35.970 18.278 1.000 45.190 112 ASP DDD O 1
ATOM 10973 N N . GLY D 1 132 ? 36.694 35.857 16.049 1.000 47.320 113 GLY DDD N 1
ATOM 10974 C CA . GLY D 1 132 ? 35.240 35.982 15.815 1.000 44.110 113 GLY DDD CA 1
ATOM 10975 C C . GLY D 1 132 ? 34.892 36.718 14.535 1.000 45.260 113 GLY DDD C 1
ATOM 10976 O O . GLY D 1 132 ? 35.796 36.907 13.672 1.000 41.310 113 GLY DDD O 1
ATOM 10980 N N . THR D 1 133 ? 33.609 37.079 14.396 1.000 43.690 114 THR DDD N 1
ATOM 10981 C CA . THR D 1 133 ? 32.996 37.541 13.117 1.000 39.330 114 THR DDD CA 1
ATOM 10982 C C . THR D 1 133 ? 32.062 38.729 13.391 1.000 36.410 114 THR DDD C 1
ATOM 10983 O O . THR D 1 133 ? 31.570 38.876 14.533 1.000 35.060 114 THR DDD O 1
ATOM 10994 N N . ALA D 1 134 ? 31.839 39.554 12.373 1.000 34.140 115 ALA DDD N 1
ATOM 10995 C CA . ALA D 1 134 ? 30.885 40.684 12.390 1.000 32.940 115 ALA DDD CA 1
ATOM 10996 C C . ALA D 1 134 ? 30.371 40.893 10.967 1.000 31.800 115 ALA DDD C 1
ATOM 10997 O O . ALA D 1 134 ? 30.931 40.287 10.039 1.000 32.040 115 ALA DDD O 1
ATOM 11004 N N . GLN D 1 135 ? 29.354 41.724 10.791 1.000 32.080 116 GLN DDD N 1
ATOM 11005 C CA . GLN D 1 135 ? 28.779 41.958 9.449 1.000 32.240 116 GLN DDD CA 1
ATOM 11006 C C . GLN D 1 135 ? 28.371 43.419 9.326 1.000 29.470 116 GLN DDD C 1
ATOM 11007 O O . GLN D 1 135 ? 28.146 44.067 10.348 1.000 26.690 116 GLN DDD O 1
ATOM 11021 N N . THR D 1 136 ? 28.221 43.857 8.079 1.000 27.390 117 THR DDD N 1
ATOM 11022 C CA . THR D 1 136 ? 27.804 45.219 7.691 1.000 27.320 117 THR DDD CA 1
ATOM 11023 C C . THR D 1 136 ? 26.806 45.136 6.541 1.000 27.300 117 THR DDD C 1
ATOM 11024 O O . THR D 1 136 ? 26.772 44.126 5.782 1.000 26.800 117 THR DDD O 1
ATOM 11035 N N . ALA D 1 137 ? 26.064 46.216 6.367 1.000 27.470 118 ALA DDD N 1
ATOM 11036 C CA . ALA D 1 137 ? 25.336 46.503 5.121 1.000 25.850 118 ALA DDD CA 1
ATOM 11037 C C . ALA D 1 137 ? 25.135 48.007 5.073 1.000 25.780 118 ALA DDD C 1
ATOM 11038 O O . ALA D 1 137 ? 25.178 48.674 6.131 1.000 27.300 118 ALA DDD O 1
ATOM 11045 N N . GLY D 1 138 ? 24.939 48.528 3.884 1.000 28.660 119 GLY DDD N 1
ATOM 11046 C CA . GLY D 1 138 ? 24.697 49.972 3.743 1.000 30.900 119 GLY DDD CA 1
ATOM 11047 C C . GLY D 1 138 ? 24.682 50.423 2.310 1.000 26.830 119 GLY DDD C 1
ATOM 11048 O O . GLY D 1 138 ? 25.183 49.673 1.403 1.000 24.220 119 GLY DDD O 1
ATOM 11052 N N . TRP D 1 139 ? 24.145 51.623 2.156 1.000 27.630 120 TRP DDD N 1
ATOM 11053 C CA . TRP D 1 139 ? 24.044 52.383 0.893 1.000 30.130 120 TRP DDD CA 1
ATOM 11054 C C . TRP D 1 139 ? 25.334 53.162 0.699 1.000 31.420 120 TRP DDD C 1
ATOM 11055 O O . TRP D 1 139 ? 25.907 53.571 1.703 1.000 32.820 120 TRP DDD O 1
ATOM 11076 N N . VAL D 1 140 ? 25.773 53.256 -0.555 1.000 35.040 121 VAL DDD N 1
ATOM 11077 C CA . VAL D 1 140 ? 26.874 54.125 -1.049 1.000 33.620 121 VAL DDD CA 1
ATOM 11078 C C . VAL D 1 140 ? 26.304 54.969 -2.203 1.000 33.320 121 VAL DDD C 1
ATOM 11079 O O . VAL D 1 140 ? 25.664 54.378 -3.126 1.000 28.150 121 VAL DDD O 1
ATOM 11092 N N . ASP D 1 141 ? 26.483 56.297 -2.137 1.000 34.070 122 ASP DDD N 1
ATOM 11093 C CA . ASP D 1 141 ? 26.332 57.203 -3.306 1.000 38.240 122 ASP DDD CA 1
ATOM 11094 C C . ASP D 1 141 ? 27.596 57.064 -4.165 1.000 42.950 122 ASP DDD C 1
ATOM 11095 O O . ASP D 1 141 ? 28.627 57.635 -3.770 1.000 46.320 122 ASP DDD O 1
ATOM 11104 N N . GLY D 1 142 ? 27.531 56.290 -5.255 1.000 46.180 123 GLY DDD N 1
ATOM 11105 C CA . GLY D 1 142 ? 28.614 56.133 -6.262 1.000 50.620 123 GLY DDD CA 1
ATOM 11106 C C . GLY D 1 142 ? 29.087 57.446 -6.905 1.000 49.940 123 GLY DDD C 1
ATOM 11107 O O . GLY D 1 142 ? 30.306 57.600 -7.092 1.000 57.170 123 GLY DDD O 1
ATOM 11111 N N . THR D 1 143 ? 28.171 58.354 -7.209 1.000 53.690 124 THR DDD N 1
ATOM 11112 C CA . THR D 1 143 ? 28.497 59.652 -7.844 1.000 61.710 124 THR DDD CA 1
ATOM 11113 C C . THR D 1 143 ? 28.855 60.673 -6.764 1.000 67.570 124 THR DDD C 1
ATOM 11114 O O . THR D 1 143 ? 28.322 61.780 -6.811 1.000 72.070 124 THR DDD O 1
ATOM 11125 N N . ALA D 1 144 ? 29.749 60.306 -5.852 1.000 69.760 125 ALA DDD N 1
ATOM 11126 C CA . ALA D 1 144 ? 30.113 61.167 -4.713 1.000 70.210 125 ALA DDD CA 1
ATOM 11127 C C . ALA D 1 144 ? 31.351 60.578 -4.060 1.000 75.250 125 ALA DDD C 1
ATOM 11128 O O . ALA D 1 144 ? 32.108 61.321 -3.449 1.000 92.960 125 ALA DDD O 1
ATOM 11135 N N . ILE D 1 145 ? 31.490 59.262 -4.140 1.000 78.610 126 ILE DDD N 1
ATOM 11136 C CA . ILE D 1 145 ? 32.695 58.584 -3.604 1.000 79.290 126 ILE DDD CA 1
ATOM 11137 C C . ILE D 1 145 ? 33.770 59.070 -4.582 1.000 87.150 126 ILE DDD C 1
ATOM 11138 O O . ILE D 1 145 ? 33.742 58.659 -5.752 1.000 80.440 126 ILE DDD O 1
ATOM 11154 N N . LEU D 1 146 ? 34.631 59.973 -4.104 1.000 95.580 127 LEU DDD N 1
ATOM 11155 C CA . LEU D 1 146 ? 35.648 60.717 -4.905 1.000 94.850 127 LEU DDD CA 1
ATOM 11156 C C . LEU D 1 146 ? 37.053 60.256 -4.496 1.000 95.760 127 LEU DDD C 1
ATOM 11157 O O . LEU D 1 146 ? 37.591 59.372 -5.194 1.000 94.150 127 LEU DDD O 1
ATOM 11173 N N . ALA D 1 149 ? 36.049 61.053 -0.406 1.000 57.380 130 ALA DDD N 1
ATOM 11174 C CA . ALA D 1 149 ? 34.814 60.945 0.411 1.000 61.120 130 ALA DDD CA 1
ATOM 11175 C C . ALA D 1 149 ? 34.829 59.650 1.244 1.000 52.490 130 ALA DDD C 1
ATOM 11176 O O . ALA D 1 149 ? 35.122 58.574 0.684 1.000 56.670 130 ALA DDD O 1
ATOM 11183 N N . TRP D 1 150 ? 34.522 59.766 2.538 1.000 46.400 131 TRP DDD N 1
ATOM 11184 C CA . TRP D 1 150 ? 34.441 58.649 3.519 1.000 43.840 131 TRP DDD CA 1
ATOM 11185 C C . TRP D 1 150 ? 33.121 57.884 3.365 1.000 39.330 131 TRP DDD C 1
ATOM 11186 O O . TRP D 1 150 ? 32.080 58.524 3.259 1.000 44.230 131 TRP DDD O 1
ATOM 11207 N N . GLN D 1 151 ? 33.179 56.558 3.402 1.000 38.100 132 GLN DDD N 1
ATOM 11208 C CA . GLN D 1 151 ? 32.000 55.654 3.424 1.000 35.690 132 GLN DDD CA 1
ATOM 11209 C C . GLN D 1 151 ? 31.914 55.037 4.813 1.000 35.270 132 GLN DDD C 1
ATOM 11210 O O . GLN D 1 151 ? 32.973 54.773 5.402 1.000 36.580 132 GLN DDD O 1
ATOM 11224 N N . ARG D 1 152 ? 30.704 54.830 5.323 1.000 31.820 133 ARG DDD N 1
ATOM 11225 C CA . ARG D 1 152 ? 30.481 54.380 6.721 1.000 30.870 133 ARG DDD CA 1
ATOM 11226 C C . ARG D 1 152 ? 29.325 53.382 6.746 1.000 28.610 133 ARG DDD C 1
ATOM 11227 O O . ARG D 1 152 ? 28.261 53.693 6.249 1.000 26.700 133 ARG DDD O 1
ATOM 11248 N N . PHE D 1 153 ? 29.576 52.194 7.269 1.000 27.390 134 PHE DDD N 1
ATOM 11249 C CA . PHE D 1 153 ? 28.576 51.129 7.465 1.000 27.040 134 PHE DDD CA 1
ATOM 11250 C C . PHE D 1 153 ? 28.536 50.818 8.953 1.000 28.030 134 PHE DDD C 1
ATOM 11251 O O . PHE D 1 153 ? 29.577 50.693 9.602 1.000 31.370 134 PHE DDD O 1
ATOM 11268 N N . PRO D 1 154 ? 27.350 50.606 9.546 1.000 28.010 135 PRO DDD N 1
ATOM 11269 C CA . PRO D 1 154 ? 27.296 50.053 10.891 1.000 28.580 135 PRO DDD CA 1
ATOM 11270 C C . PRO D 1 154 ? 27.797 48.600 10.847 1.000 28.940 135 PRO DDD C 1
ATOM 11271 O O . PRO D 1 154 ? 27.670 47.935 9.809 1.000 26.390 135 PRO DDD O 1
ATOM 11282 N N . ILE D 1 155 ? 28.376 48.149 11.968 1.000 28.310 136 ILE DDD N 1
ATOM 11283 C CA . ILE D 1 155 ? 28.819 46.744 12.186 1.000 28.490 136 ILE DDD CA 1
ATOM 11284 C C . ILE D 1 155 ? 27.898 46.084 13.215 1.000 28.860 136 ILE DDD C 1
ATOM 11285 O O . ILE D 1 155 ? 27.741 46.637 14.327 1.000 27.950 136 ILE DDD O 1
ATOM 11301 N N . LEU D 1 156 ? 27.400 44.888 12.910 1.000 30.910 137 LEU DDD N 1
ATOM 11302 C CA . LEU D 1 156 ? 26.808 43.988 13.932 1.000 33.680 137 LEU DDD CA 1
ATOM 11303 C C . LEU D 1 156 ? 27.725 42.783 14.119 1.000 33.390 137 LEU DDD C 1
ATOM 11304 O O . LEU D 1 156 ? 28.034 42.105 13.110 1.000 32.510 137 LEU DDD O 1
ATOM 11320 N N . GLY D 1 157 ? 28.172 42.540 15.356 1.000 36.410 138 GLY DDD N 1
ATOM 11321 C CA . GLY D 1 157 ? 28.954 41.340 15.689 1.000 32.580 138 GLY DDD CA 1
ATOM 11322 C C . GLY D 1 157 ? 28.107 40.108 15.490 1.000 32.590 138 GLY DDD C 1
ATOM 11323 O O . GLY D 1 157 ? 26.871 40.198 15.725 1.000 31.830 138 GLY DDD O 1
ATOM 11327 N N . SER D 1 158 ? 28.708 39.036 14.971 1.000 35.800 139 SER DDD N 1
ATOM 11328 C CA . SER D 1 158 ? 27.971 37.839 14.494 1.000 37.960 139 SER DDD CA 1
ATOM 11329 C C . SER D 1 158 ? 28.549 36.547 15.080 1.000 38.890 139 SER DDD C 1
ATOM 11330 O O . SER D 1 158 ? 27.938 35.498 14.835 1.000 40.390 139 SER DDD O 1
ATOM 11338 N N . GLY D 1 159 ? 29.657 36.603 15.824 1.000 37.230 140 GLY DDD N 1
ATOM 11339 C CA . GLY D 1 159 ? 30.297 35.384 16.351 1.000 40.820 140 GLY DDD CA 1
ATOM 11340 C C . GLY D 1 159 ? 31.527 35.665 17.186 1.000 44.880 140 GLY DDD C 1
ATOM 11341 O O . GLY D 1 159 ? 32.154 36.757 17.019 1.000 42.410 140 GLY DDD O 1
ATOM 11345 N N . GLY D 1 160 ? 31.878 34.695 18.041 1.000 47.670 141 GLY DDD N 1
ATOM 11346 C CA . GLY D 1 160 ? 33.099 34.720 18.865 1.000 43.970 141 GLY DDD CA 1
ATOM 11347 C C . GLY D 1 160 ? 33.110 35.905 19.808 1.000 44.590 141 GLY DDD C 1
ATOM 11348 O O . GLY D 1 160 ? 32.099 36.150 20.470 1.000 43.960 141 GLY DDD O 1
ATOM 11352 N N . ARG D 1 161 ? 34.235 36.608 19.885 1.000 43.210 142 ARG DDD N 1
ATOM 11353 C CA . ARG D 1 161 ? 34.438 37.723 20.838 1.000 46.330 142 ARG DDD CA 1
ATOM 11354 C C . ARG D 1 161 ? 33.432 38.842 20.534 1.000 50.180 142 ARG DDD C 1
ATOM 11355 O O . ARG D 1 161 ? 33.015 39.534 21.479 1.000 54.080 142 ARG DDD O 1
ATOM 11376 N N . TYR D 1 162 ? 33.049 38.995 19.262 1.000 47.220 143 TYR DDD N 1
ATOM 11377 C CA . TYR D 1 162 ? 32.365 40.199 18.730 1.000 46.760 143 TYR DDD CA 1
ATOM 11378 C C . TYR D 1 162 ? 30.851 40.021 18.744 1.000 43.470 143 TYR DDD C 1
ATOM 11379 O O . TYR D 1 162 ? 30.174 41.022 18.526 1.000 45.080 143 TYR DDD O 1
ATOM 11397 N N . GLY D 1 163 ? 30.364 38.811 19.032 1.000 42.170 144 GLY DDD N 1
ATOM 11398 C CA . GLY D 1 163 ? 28.940 38.426 18.962 1.000 42.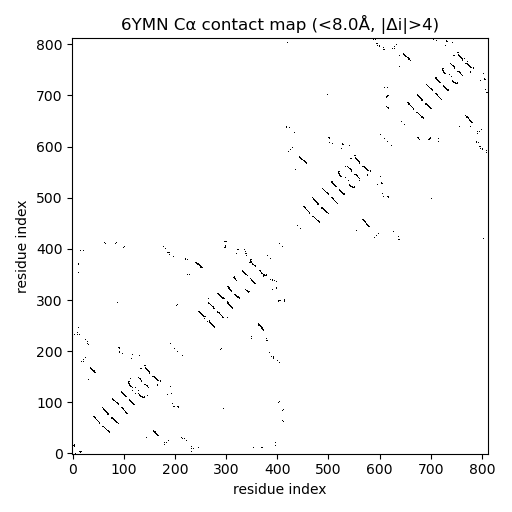400 144 GLY DDD CA 1
ATOM 11399 C C . GLY D 1 163 ? 28.010 39.373 19.702 1.000 39.710 144 GLY DDD C 1
ATOM 11400 O O . GLY D 1 163 ? 26.851 39.518 19.255 1.000 43.390 144 GLY DDD O 1
ATOM 11404 N N . SER D 1 164 ? 28.482 39.975 20.792 1.000 38.650 145 SER DDD N 1
ATOM 11405 C CA . SER D 1 164 ? 27.692 40.846 21.695 1.000 42.930 145 SER DDD CA 1
ATOM 11406 C C . SER D 1 164 ? 27.956 42.312 21.344 1.000 44.650 145 SER DDD C 1
ATOM 11407 O O . SER D 1 164 ? 27.597 43.194 22.158 1.000 47.630 145 SER DDD O 1
ATOM 11415 N N . MET D 1 165 ? 28.598 42.563 20.205 1.000 38.670 146 MET DDD N 1
ATOM 11416 C CA . MET D 1 165 ? 29.113 43.904 19.863 1.000 38.000 146 MET DDD CA 1
ATOM 11417 C C . MET D 1 165 ? 28.339 44.516 18.690 1.000 35.110 146 MET DDD C 1
ATOM 11418 O O . MET D 1 165 ? 27.868 43.776 17.779 1.000 37.120 146 MET DDD O 1
ATOM 11432 N N . ILE D 1 166 ? 28.260 45.841 18.722 1.000 32.880 147 ILE DDD N 1
ATOM 11433 C CA . ILE D 1 166 ? 27.934 46.711 17.566 1.000 34.220 147 ILE DDD CA 1
ATOM 11434 C C . ILE D 1 166 ? 29.112 47.645 17.344 1.000 35.640 147 ILE DDD C 1
ATOM 11435 O O . ILE D 1 166 ? 29.924 47.830 18.276 1.000 38.050 147 ILE DDD O 1
ATOM 11451 N N . GLY D 1 167 ? 29.184 48.247 16.163 1.000 35.630 148 GLY DDD N 1
ATOM 11452 C CA . GLY D 1 167 ? 30.317 49.111 15.820 1.000 33.370 148 GLY DDD CA 1
ATOM 11453 C C . GLY D 1 167 ? 30.058 49.914 14.567 1.000 32.250 148 GLY DDD C 1
ATOM 11454 O O . GLY D 1 167 ? 28.896 50.068 14.172 1.000 29.500 148 GLY DDD O 1
ATOM 11458 N N . LEU D 1 168 ? 31.135 50.428 13.995 1.000 27.230 149 LEU DDD N 1
ATOM 11459 C CA . LEU D 1 168 ? 31.130 51.326 12.833 1.000 27.840 149 LEU DDD CA 1
ATOM 11460 C C . LEU D 1 168 ? 32.367 51.004 12.010 1.000 28.410 149 LEU DDD C 1
ATOM 11461 O O . LEU D 1 168 ? 33.438 50.842 12.615 1.000 29.900 149 LEU DDD O 1
ATOM 11477 N N . ARG D 1 169 ? 32.199 50.882 10.696 1.000 29.220 150 ARG DDD N 1
ATOM 11478 C CA . ARG D 1 169 ? 33.302 50.702 9.729 1.000 29.870 150 ARG DDD CA 1
ATOM 11479 C C . ARG D 1 169 ? 33.352 51.946 8.859 1.000 31.200 150 ARG DDD C 1
ATOM 11480 O O . ARG D 1 169 ? 32.353 52.213 8.181 1.000 34.830 150 ARG DDD O 1
ATOM 11501 N N . SER D 1 170 ? 34.451 52.693 8.918 1.000 29.740 151 SER DDD N 1
ATOM 11502 C CA . SER D 1 170 ? 34.676 53.919 8.111 1.000 30.430 151 SER DDD CA 1
ATOM 11503 C C . SER D 1 170 ? 35.895 53.702 7.217 1.000 31.910 151 SER DDD C 1
ATOM 11504 O O . SER D 1 170 ? 36.946 53.264 7.748 1.000 36.020 151 SER DDD O 1
ATOM 11512 N N . PHE D 1 171 ? 35.753 53.989 5.923 1.000 30.510 152 PHE DDD N 1
ATOM 11513 C CA . PHE D 1 171 ? 36.795 53.736 4.909 1.000 33.810 152 PHE DDD CA 1
ATOM 11514 C C . PHE D 1 171 ? 36.753 54.818 3.829 1.000 37.370 152 PHE DDD C 1
ATOM 11515 O O . PHE D 1 171 ? 35.670 55.320 3.474 1.000 37.420 152 PHE DDD O 1
ATOM 11532 N N . GLN D 1 172 ? 37.944 55.182 3.349 1.000 43.850 153 GLN DDD N 1
ATOM 11533 C CA . GLN D 1 172 ? 38.174 56.142 2.235 1.000 43.340 153 GLN DDD CA 1
ATOM 11534 C C . GLN D 1 172 ? 39.081 55.462 1.224 1.000 40.430 153 GLN DDD C 1
ATOM 11535 O O . GLN D 1 172 ? 40.189 55.074 1.589 1.000 36.460 153 GLN DDD O 1
ATOM 11549 N N . PRO D 1 173 ? 38.631 55.264 -0.041 1.000 42.410 154 PRO DDD N 1
ATOM 11550 C CA . PRO D 1 173 ? 39.514 54.763 -1.096 1.000 46.270 154 PRO DDD CA 1
ATOM 11551 C C . PRO D 1 173 ? 40.669 55.759 -1.319 1.000 48.190 154 PRO DDD C 1
ATOM 11552 O O . PRO D 1 173 ? 40.360 56.913 -1.589 1.000 48.550 154 PRO DDD O 1
ATOM 11563 N N . THR D 1 174 ? 41.929 55.312 -1.166 1.000 50.030 155 THR DDD N 1
ATOM 11564 C CA . THR D 1 174 ? 43.171 56.138 -1.311 1.000 51.140 155 THR DDD CA 1
ATOM 11565 C C . THR D 1 174 ? 43.169 56.807 -2.686 1.000 54.290 155 THR DDD C 1
ATOM 11566 O O . THR D 1 174 ? 42.789 56.195 -3.682 1.000 50.490 155 THR DDD O 1
ATOM 11577 N N . PRO D 1 175 ? 43.572 58.094 -2.788 1.000 61.500 156 PRO DDD N 1
ATOM 11578 C CA . PRO D 1 175 ? 43.509 58.794 -4.070 1.000 64.550 156 PRO DDD CA 1
ATOM 11579 C C . PRO D 1 175 ? 44.391 58.053 -5.087 1.000 60.540 156 PRO DDD C 1
ATOM 11580 O O . PRO D 1 175 ? 43.957 57.892 -6.199 1.000 60.060 156 PRO DDD O 1
ATOM 11591 N N . GLU D 1 176 ? 45.547 57.547 -4.639 1.000 68.460 157 GLU DDD N 1
ATOM 11592 C CA . GLU D 1 176 ? 46.535 56.779 -5.456 1.000 71.520 157 GLU DDD CA 1
ATOM 11593 C C . GLU D 1 176 ? 45.873 55.566 -6.131 1.000 72.550 157 GLU DDD C 1
ATOM 11594 O O . GLU D 1 176 ? 46.225 55.287 -7.297 1.000 75.050 157 GLU DDD O 1
ATOM 11606 N N . ALA D 1 177 ? 44.975 54.860 -5.424 1.000 67.780 158 ALA DDD N 1
ATOM 11607 C CA . ALA D 1 177 ? 44.580 53.461 -5.720 1.000 62.430 158 ALA DDD CA 1
ATOM 11608 C C . ALA D 1 177 ? 43.155 53.171 -5.239 1.000 66.320 158 ALA DDD C 1
ATOM 11609 O O . ALA D 1 177 ? 42.928 52.241 -4.466 1.000 63.470 158 ALA DDD O 1
ATOM 11616 N N . PRO D 1 178 ? 42.135 53.902 -5.742 1.000 66.110 159 PRO DDD N 1
ATOM 11617 C CA . PRO D 1 178 ? 40.790 53.870 -5.160 1.000 64.420 159 PRO DDD CA 1
ATOM 11618 C C . PRO D 1 178 ? 40.040 52.532 -5.243 1.000 63.440 159 PRO DDD C 1
ATOM 11619 O O . PRO D 1 178 ? 38.978 52.435 -4.651 1.000 63.960 159 PRO DDD O 1
ATOM 11630 N N . HIS D 1 179 ? 40.575 51.550 -5.974 1.000 58.510 160 HIS DDD N 1
ATOM 11631 C CA . HIS D 1 179 ? 39.907 50.245 -6.229 1.000 53.600 160 HIS DDD CA 1
ATOM 11632 C C . HIS D 1 179 ? 40.705 49.070 -5.649 1.000 48.670 160 HIS DDD C 1
ATOM 11633 O O . HIS D 1 179 ? 40.247 47.926 -5.832 1.000 55.630 160 HIS DDD O 1
ATOM 11648 N N . SER D 1 180 ? 41.821 49.306 -4.956 1.000 42.840 161 SER DDD N 1
ATOM 11649 C CA . SER D 1 180 ? 42.611 48.219 -4.321 1.000 43.570 161 SER DDD CA 1
ATOM 11650 C C . SER D 1 180 ? 43.180 48.620 -2.950 1.000 43.080 161 SER DDD C 1
ATOM 11651 O O . SER D 1 180 ? 43.537 47.704 -2.173 1.000 41.390 161 SER DDD O 1
ATOM 11659 N N . LEU D 1 181 ? 43.310 49.911 -2.638 1.000 41.250 162 LEU DDD N 1
ATOM 11660 C CA . LEU D 1 181 ? 43.770 50.333 -1.287 1.000 44.140 162 LEU DDD CA 1
ATOM 11661 C C . LEU D 1 181 ? 42.740 51.306 -0.704 1.000 43.520 162 LEU DDD C 1
ATOM 11662 O O . LEU D 1 181 ? 42.402 52.285 -1.415 1.000 40.640 162 LEU DD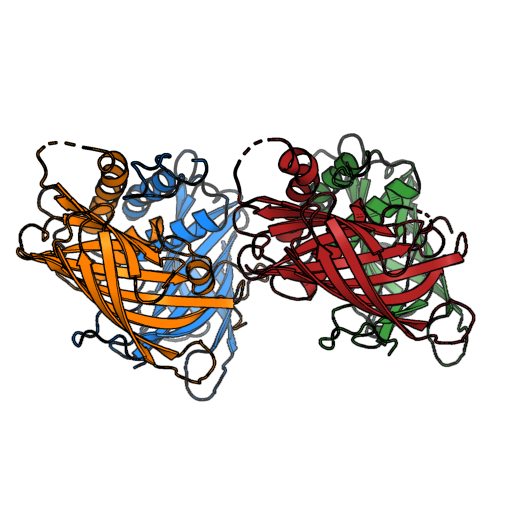D O 1
ATOM 11678 N N . TYR D 1 182 ? 42.312 51.072 0.545 1.000 41.850 163 TYR DDD N 1
ATOM 11679 C CA . TYR D 1 182 ? 41.523 52.024 1.369 1.000 39.670 163 TYR DDD CA 1
ATOM 11680 C C . TYR D 1 182 ? 42.249 52.300 2.686 1.000 35.920 163 TYR DDD C 1
ATOM 11681 O O . TYR D 1 182 ? 42.954 51.418 3.204 1.000 35.340 163 TYR DDD O 1
ATOM 11699 N N . ARG D 1 183 ? 42.028 53.481 3.247 1.000 35.910 164 ARG DDD N 1
ATOM 11700 C CA . ARG D 1 183 ? 42.319 53.739 4.678 1.000 40.740 164 ARG DDD CA 1
ATOM 11701 C C . ARG D 1 183 ? 41.035 53.454 5.470 1.000 37.280 164 ARG DDD C 1
ATOM 11702 O O . ARG D 1 183 ? 39.973 53.978 5.075 1.000 34.480 164 ARG DDD O 1
ATOM 11723 N N . THR D 1 184 ? 41.112 52.633 6.523 1.000 34.600 165 THR DDD N 1
ATOM 11724 C CA . THR D 1 184 ? 39.914 52.042 7.178 1.000 33.220 165 THR DDD CA 1
ATOM 11725 C C . THR D 1 184 ? 40.042 52.155 8.699 1.000 34.540 165 THR DDD C 1
ATOM 11726 O O . THR D 1 184 ? 41.145 51.884 9.239 1.000 33.510 165 THR DDD O 1
ATOM 11737 N N . HIS D 1 185 ? 38.963 52.562 9.371 1.000 32.860 166 HIS DDD N 1
ATOM 11738 C CA . HIS D 1 185 ? 38.815 52.466 10.849 1.000 34.560 166 HIS DDD CA 1
ATOM 11739 C C . HIS D 1 185 ? 37.650 51.529 11.165 1.000 33.700 166 HIS DDD C 1
ATOM 11740 O O . HIS D 1 185 ? 36.647 51.584 10.465 1.000 37.700 166 HIS DDD O 1
ATOM 11755 N N . LEU D 1 186 ? 37.831 50.683 12.168 1.000 31.980 167 LEU DDD N 1
ATOM 11756 C CA . LEU D 1 186 ? 36.812 49.786 12.735 1.000 33.450 167 LEU DDD CA 1
ATOM 11757 C C . LEU D 1 186 ? 36.740 50.088 14.224 1.000 30.460 167 LEU DDD C 1
ATOM 11758 O O . LEU D 1 186 ? 37.794 50.179 14.866 1.000 30.770 167 LEU DDD O 1
ATOM 11774 N N . VAL D 1 187 ? 35.543 50.281 14.753 1.000 35.650 168 VAL DDD N 1
ATOM 11775 C CA . VAL D 1 187 ? 35.310 50.191 16.226 1.000 38.330 168 VAL DDD CA 1
ATOM 11776 C C . VAL D 1 187 ? 34.231 49.138 16.414 1.000 40.210 168 VAL DDD C 1
ATOM 11777 O O . VAL D 1 187 ? 33.309 49.107 15.577 1.000 34.390 168 VAL DDD O 1
ATOM 11790 N N . LEU D 1 188 ? 34.404 48.269 17.405 1.000 38.680 169 LEU DDD N 1
ATOM 11791 C CA . LEU D 1 188 ? 33.342 47.369 17.903 1.000 43.040 169 LEU DDD CA 1
ATOM 11792 C C . LEU D 1 188 ? 33.343 47.438 19.419 1.000 45.640 169 LEU DDD C 1
ATOM 11793 O O . LEU D 1 188 ? 34.441 47.393 19.999 1.000 47.990 169 LEU DDD O 1
ATOM 11809 N N . ARG D 1 189 ? 32.159 47.519 20.026 1.000 42.670 170 ARG DDD N 1
ATOM 11810 C CA . ARG D 1 189 ? 32.026 47.643 21.493 1.000 40.350 170 ARG DDD CA 1
ATOM 11811 C C . ARG D 1 189 ? 30.914 46.725 21.980 1.000 44.320 170 ARG DDD C 1
ATOM 11812 O O . ARG D 1 189 ? 29.796 46.754 21.399 1.000 41.640 170 ARG DDD O 1
ATOM 11833 N N . GLU D 1 190 ? 31.227 45.956 23.022 1.000 44.200 171 GLU DDD N 1
ATOM 11834 C CA . GLU D 1 190 ? 30.252 45.133 23.772 1.000 45.560 171 GLU DDD CA 1
ATOM 11835 C C . GLU D 1 190 ? 29.156 46.066 24.286 1.000 43.020 171 GLU DDD C 1
ATOM 11836 O O . GLU D 1 190 ? 29.481 47.199 24.717 1.000 40.060 171 GLU DDD O 1
ATOM 11848 N N . ILE D 1 191 ? 27.913 45.607 24.195 1.000 43.080 172 ILE DDD N 1
ATOM 11849 C CA . ILE D 1 191 ? 26.765 46.224 24.908 1.000 49.660 172 ILE DDD CA 1
ATOM 11850 C C . ILE D 1 191 ? 26.212 45.184 25.878 1.000 49.400 172 ILE DDD C 1
ATOM 11851 O O . ILE D 1 191 ? 26.156 43.993 25.568 1.000 42.770 172 ILE DDD O 1
ATOM 11867 N N . PRO D 1 192 ? 25.847 45.601 27.112 1.000 56.820 173 PRO DDD N 1
ATOM 11868 C CA . PRO D 1 192 ? 25.589 44.650 28.194 1.000 57.700 173 PRO DDD CA 1
ATOM 11869 C C . PRO D 1 192 ? 24.403 43.740 27.829 1.000 53.290 173 PRO DDD C 1
ATOM 11870 O O . PRO D 1 192 ? 23.347 44.253 27.491 1.000 55.700 173 PRO DDD O 1
ATOM 11881 N N . GLY D 1 193 ? 24.632 42.424 27.831 1.000 52.100 174 GLY DDD N 1
ATOM 11882 C CA . GLY D 1 193 ? 23.627 41.403 27.478 1.000 56.270 174 GLY DDD CA 1
ATOM 11883 C C . GLY D 1 193 ? 23.632 41.065 25.992 1.000 56.440 174 GLY DDD C 1
ATOM 11884 O O . GLY D 1 193 ? 22.883 40.157 25.607 1.000 53.340 174 GLY DDD O 1
ATOM 11888 N N . GLY D 1 194 ? 24.446 41.748 25.181 1.000 55.640 175 GLY DDD N 1
ATOM 11889 C CA . GLY D 1 194 ? 24.482 41.547 23.718 1.000 56.390 175 GLY DDD CA 1
ATOM 11890 C C . GLY D 1 194 ? 23.387 42.333 23.019 1.000 54.000 175 GLY DDD C 1
ATOM 11891 O O . GLY D 1 194 ? 22.505 42.870 23.716 1.000 57.000 175 GLY DDD O 1
ATOM 11895 N N . HIS D 1 195 ? 23.443 42.411 21.689 1.000 47.850 176 HIS DDD N 1
ATOM 11896 C CA . HIS D 1 195 ? 22.498 43.201 20.855 1.000 47.380 176 HIS DDD CA 1
ATOM 11897 C C . HIS D 1 195 ? 21.171 42.445 20.720 1.000 48.990 176 HIS DDD C 1
ATOM 11898 O O . HIS D 1 195 ? 20.128 43.107 20.493 1.000 49.510 176 HIS DDD O 1
ATOM 11913 N N . GLY D 1 196 ? 21.214 41.117 20.849 1.000 47.350 177 GLY DDD N 1
ATOM 11914 C CA . GLY D 1 196 ? 20.024 40.272 21.030 1.000 51.030 177 GLY DDD CA 1
ATOM 11915 C C . GLY D 1 196 ? 19.397 39.852 19.718 1.000 51.630 177 GLY DDD C 1
ATOM 11916 O O . GLY D 1 196 ? 18.316 39.228 19.775 1.000 53.180 177 GLY DDD O 1
ATOM 11920 N N . LEU D 1 197 ? 20.061 40.130 18.591 1.000 46.610 178 LEU DDD N 1
ATOM 11921 C CA . LEU D 1 197 ? 19.540 39.894 17.217 1.000 43.140 178 LEU DDD CA 1
ATOM 11922 C C . LEU D 1 197 ? 20.161 38.615 16.668 1.000 42.580 178 LEU DDD C 1
ATOM 11923 O O . LEU D 1 197 ? 21.387 38.515 16.700 1.000 45.170 178 LEU DDD O 1
ATOM 11939 N N . THR D 1 198 ? 19.344 37.662 16.222 1.000 42.380 179 THR DDD N 1
ATOM 11940 C CA . THR D 1 198 ? 19.808 36.359 15.663 1.000 45.320 179 THR DDD CA 1
ATOM 11941 C C . THR D 1 198 ? 19.240 36.118 14.263 1.000 42.750 179 THR DDD C 1
ATOM 11942 O O . THR D 1 198 ? 19.958 35.530 13.443 1.000 51.670 179 THR DDD O 1
ATOM 11953 N N . ASP D 1 199 ? 18.009 36.547 13.995 1.000 40.620 180 ASP DDD N 1
ATOM 11954 C CA . ASP D 1 199 ? 17.309 36.247 12.718 1.000 44.220 180 ASP DDD CA 1
ATOM 11955 C C . ASP D 1 199 ? 17.717 37.294 11.664 1.000 40.490 180 ASP DDD C 1
ATOM 11956 O O . ASP D 1 199 ? 17.973 38.449 11.992 1.000 35.260 180 ASP DDD O 1
ATOM 11965 N N . PRO D 1 200 ? 17.831 36.928 10.362 1.000 43.710 181 PRO DDD N 1
ATOM 11966 C CA . PRO D 1 200 ? 18.167 37.896 9.309 1.000 42.790 181 PRO DDD CA 1
ATOM 11967 C C . PRO D 1 200 ? 17.294 39.166 9.282 1.000 42.070 181 PRO DDD C 1
ATOM 11968 O O . PRO D 1 200 ? 17.836 40.241 9.115 1.000 42.610 181 PRO DDD O 1
ATOM 11979 N N . GLU D 1 201 ? 15.986 39.015 9.487 1.000 38.470 182 GLU DDD N 1
ATOM 11980 C CA . GLU D 1 201 ? 14.991 40.110 9.486 1.000 41.270 182 GLU DDD CA 1
ATOM 11981 C C . GLU D 1 201 ? 15.371 41.185 10.512 1.000 38.690 182 GLU DDD C 1
ATOM 11982 O O . GLU D 1 201 ? 15.341 42.373 10.151 1.000 39.950 182 GLU DDD O 1
ATOM 11994 N N . GLU D 1 202 ? 15.721 40.815 11.742 1.000 38.070 183 GLU DDD N 1
ATOM 11995 C CA . GLU D 1 202 ? 16.017 41.827 12.789 1.000 36.920 183 GLU DDD CA 1
ATOM 11996 C C . GLU D 1 202 ? 17.437 42.368 12.598 1.000 30.120 183 GLU DDD C 1
ATOM 11997 O O . GLU D 1 202 ? 17.604 43.552 12.818 1.000 30.390 183 GLU DDD O 1
ATOM 12009 N N . ILE D 1 203 ? 18.393 41.540 12.162 1.000 30.990 184 ILE DDD N 1
ATOM 12010 C CA . ILE D 1 203 ? 19.785 41.969 11.799 1.000 32.880 184 ILE DDD CA 1
ATOM 12011 C C . ILE D 1 203 ? 19.709 43.078 10.735 1.000 29.250 184 ILE DDD C 1
ATOM 12012 O O . ILE D 1 203 ? 20.405 44.098 10.912 1.000 25.360 184 ILE DDD O 1
ATOM 12028 N N . ASP D 1 204 ? 18.885 42.888 9.693 1.000 29.350 185 ASP DDD N 1
ATOM 12029 C CA . ASP D 1 204 ? 18.745 43.855 8.555 1.000 29.950 185 ASP DDD CA 1
ATOM 12030 C C . ASP D 1 204 ? 18.109 45.143 9.047 1.000 26.650 185 ASP DDD C 1
ATOM 12031 O O . ASP D 1 204 ? 18.628 46.213 8.711 1.000 25.420 185 ASP DDD O 1
ATOM 12040 N N . ALA D 1 205 ? 17.073 45.030 9.877 1.000 26.050 186 ALA DDD N 1
ATOM 12041 C CA . ALA D 1 205 ? 16.364 46.188 10.457 1.000 25.840 186 ALA DDD CA 1
ATOM 12042 C C . ALA D 1 205 ? 17.334 46.980 11.331 1.000 23.970 186 ALA DDD C 1
ATOM 12043 O O . ALA D 1 205 ? 17.343 48.222 11.243 1.000 25.260 186 ALA DDD O 1
ATOM 12050 N N . ALA D 1 206 ? 18.147 46.311 12.131 1.000 25.400 187 ALA DDD N 1
ATOM 12051 C CA . ALA D 1 206 ? 19.188 46.980 12.948 1.000 24.270 187 ALA DDD CA 1
ATOM 12052 C C . ALA D 1 206 ? 20.209 47.665 12.031 1.000 24.710 187 ALA DDD C 1
ATOM 12053 O O . ALA D 1 206 ? 20.624 48.802 12.342 1.000 25.020 187 ALA DDD O 1
ATOM 12060 N N . LEU D 1 207 ? 20.651 47.011 10.950 1.000 24.730 188 LEU DDD N 1
ATOM 12061 C CA . LEU D 1 207 ? 21.681 47.638 10.078 1.000 25.890 188 LEU DDD CA 1
ATOM 12062 C C . LEU D 1 207 ? 21.060 48.865 9.413 1.000 24.960 188 LEU DDD C 1
ATOM 12063 O O . LEU D 1 207 ? 21.760 49.868 9.248 1.000 23.960 188 LEU DDD O 1
ATOM 12079 N N . SER D 1 208 ? 19.771 48.804 9.096 1.000 24.340 189 SER DDD N 1
ATOM 12080 C CA . SER D 1 208 ? 19.031 49.919 8.458 1.000 26.430 189 SER DDD CA 1
ATOM 12081 C C . SER D 1 208 ? 18.862 51.027 9.494 1.000 27.610 189 SER DDD C 1
ATOM 12082 O O . SER D 1 208 ? 19.044 52.223 9.148 1.000 27.630 189 SER DDD O 1
ATOM 12090 N N . LEU D 1 209 ? 18.638 50.650 10.754 1.000 27.290 190 LEU DDD N 1
ATOM 12091 C CA . LEU D 1 209 ? 18.403 51.648 11.821 1.000 28.560 190 LEU DDD CA 1
ATOM 12092 C C . LEU D 1 209 ? 19.677 52.478 12.011 1.000 28.090 190 LEU DDD C 1
ATOM 12093 O O . LEU D 1 209 ? 19.614 53.724 11.885 1.000 27.800 190 LEU DDD O 1
ATOM 12109 N N . LEU D 1 210 ? 20.803 51.815 12.292 1.000 27.370 191 LEU DDD N 1
ATOM 12110 C CA . LEU D 1 210 ? 22.103 52.505 12.509 1.000 27.600 191 LEU DDD CA 1
ATOM 12111 C C . LEU D 1 210 ? 22.539 53.176 11.196 1.000 28.220 191 LEU DDD C 1
ATOM 12112 O O . LEU D 1 210 ? 23.065 54.297 11.262 1.000 25.840 191 LEU DDD O 1
ATOM 12128 N N . GLY D 1 211 ? 22.259 52.556 10.040 1.000 27.990 192 GLY DDD N 1
ATOM 12129 C CA . GLY D 1 211 ? 22.600 53.111 8.712 1.000 27.570 192 GLY DDD CA 1
ATOM 12130 C C . GLY D 1 211 ? 22.054 54.518 8.499 1.000 28.450 192 GLY DDD C 1
ATOM 12131 O O . GLY D 1 211 ? 22.758 55.337 7.849 1.000 26.850 192 GLY DDD O 1
ATOM 12135 N N . ALA D 1 212 ? 20.869 54.819 9.048 1.000 27.600 193 ALA DDD N 1
ATOM 12136 C CA . ALA D 1 212 ? 20.188 56.135 8.928 1.000 27.490 193 ALA DDD CA 1
ATOM 12137 C C . ALA D 1 212 ? 21.077 57.274 9.438 1.000 27.060 193 ALA DDD C 1
ATOM 12138 O O . ALA D 1 212 ? 20.996 58.376 8.907 1.000 23.910 193 ALA DDD O 1
ATOM 12145 N N . PHE D 1 213 ? 21.878 57.033 10.464 1.000 29.270 194 PHE DDD N 1
ATOM 12146 C CA . PHE D 1 213 ? 22.802 58.046 11.017 1.000 28.760 194 PHE DDD CA 1
ATOM 12147 C C . PHE D 1 213 ? 23.977 58.296 10.062 1.000 30.730 194 PHE DDD C 1
ATOM 12148 O O . PHE D 1 213 ? 24.416 59.441 10.002 1.000 31.020 194 PHE DDD O 1
ATOM 12165 N N . VAL D 1 214 ? 24.481 57.282 9.357 1.000 30.220 195 VAL DDD N 1
ATOM 12166 C CA . VAL D 1 214 ? 25.804 57.397 8.656 1.000 32.770 195 VAL DDD CA 1
ATOM 12167 C C . VAL D 1 214 ? 25.641 57.342 7.137 1.000 33.980 195 VAL DDD C 1
ATOM 12168 O O . VAL D 1 214 ? 26.614 57.663 6.466 1.000 34.270 195 VAL DDD O 1
ATOM 12181 N N . GLY D 1 215 ? 24.466 56.964 6.618 1.000 31.610 196 GLY DDD N 1
ATOM 12182 C CA . GLY D 1 215 ? 24.286 56.643 5.194 1.000 30.630 196 GLY DDD CA 1
ATOM 12183 C C . GLY D 1 215 ? 23.915 57.865 4.362 1.000 29.440 196 GLY DDD C 1
ATOM 12184 O O . GLY D 1 215 ? 23.435 58.848 4.891 1.000 29.470 196 GLY DDD O 1
ATOM 12188 N N . PRO D 1 216 ? 24.079 57.825 3.022 1.000 34.190 197 PRO DDD N 1
ATOM 12189 C CA . PRO D 1 216 ? 23.555 58.880 2.146 1.000 32.610 197 PRO DDD CA 1
ATOM 12190 C C . PRO D 1 216 ? 22.024 58.857 2.114 1.000 33.350 197 PRO DDD C 1
ATOM 12191 O O . PRO D 1 216 ? 21.494 57.854 2.485 1.000 32.660 197 PRO DDD O 1
ATOM 12202 N N . SER D 1 217 ? 21.353 59.910 1.633 1.000 33.540 198 SER DDD N 1
ATOM 12203 C CA . SER D 1 217 ? 19.899 59.874 1.326 1.000 36.190 198 SER DDD CA 1
ATOM 12204 C C . SER D 1 217 ? 19.678 59.001 0.090 1.000 36.180 198 SER DDD C 1
ATOM 12205 O O . SER D 1 217 ? 20.437 59.136 -0.881 1.000 38.520 198 SER DDD O 1
ATOM 12213 N N . VAL D 1 218 ? 18.667 58.139 0.106 1.000 33.720 199 VAL DDD N 1
ATOM 12214 C CA . VAL D 1 218 ? 18.508 57.126 -0.975 1.000 35.870 199 VAL DDD CA 1
ATOM 12215 C C . VAL D 1 218 ? 17.796 57.793 -2.163 1.000 35.830 199 VAL DDD C 1
ATOM 12216 O O . VAL D 1 218 ? 18.119 57.405 -3.305 1.000 32.350 199 VAL DDD O 1
ATOM 12229 N N . ASN D 1 219 ? 16.873 58.737 -1.918 1.000 33.980 200 ASN DDD N 1
ATOM 12230 C CA . ASN D 1 219 ? 16.062 59.360 -3.006 1.000 36.660 200 ASN DDD CA 1
ATOM 12231 C C . ASN D 1 219 ? 15.517 60.709 -2.548 1.000 29.880 200 ASN DDD C 1
ATOM 12232 O O . ASN D 1 219 ? 14.319 60.857 -2.363 1.000 31.960 200 ASN DDD O 1
ATOM 12243 N N . PRO D 1 220 ? 16.380 61.730 -2.356 1.000 38.340 201 PRO DDD N 1
ATOM 12244 C CA . PRO D 1 220 ? 15.981 63.041 -1.838 1.000 44.940 201 PRO DDD CA 1
ATOM 12245 C C . PRO D 1 220 ? 15.078 63.902 -2.733 1.000 50.820 201 PRO DDD C 1
ATOM 12246 O O . PRO D 1 220 ? 14.712 63.456 -3.811 1.000 55.120 201 PRO DDD O 1
ATOM 12257 N N . ALA D 1 221 ? 14.795 65.126 -2.256 1.000 62.420 202 ALA DDD N 1
ATOM 12258 C CA . ALA D 1 221 ? 14.114 66.233 -2.976 1.000 61.730 202 ALA DDD CA 1
ATOM 12259 C C . ALA D 1 221 ? 12.844 65.656 -3.577 1.000 61.780 202 ALA DDD C 1
ATOM 12260 O O . ALA D 1 221 ? 12.176 64.925 -2.819 1.000 61.000 202 ALA DDD O 1
ATOM 12267 N N . THR D 1 222 ? 12.551 65.941 -4.855 1.000 63.840 203 THR DDD N 1
ATOM 12268 C CA . THR D 1 222 ? 11.493 65.249 -5.652 1.000 67.380 203 THR DDD CA 1
ATOM 12269 C C . THR D 1 222 ? 11.462 65.868 -7.055 1.000 64.050 203 THR DDD C 1
ATOM 12270 O O . THR D 1 222 ? 10.595 65.503 -7.842 1.000 60.900 203 THR DDD O 1
#

Solvent-accessible surface area: 33795 Å² total; per-residue (Å²): 62,162,113,43,40,74,131,44,128,121,14,48,22,3,24,2,26,47,31,0,61,33,0,18,60,1,1,89,46,0,42,46,7,44,205,95,98,5,64,40,78,57,1,48,0,62,10,76,77,73,64,53,84,56,111,90,125,103,97,12,69,16,2,26,4,24,12,74,2,107,0,16,33,107,94,50,85,79,26,4,47,1,114,4,6,0,11,5,6,5,59,22,12,51,66,43,48,23,0,11,8,20,19,2,97,1,73,7,126,66,12,53,2,40,1,0,10,30,1,10,6,61,37,40,143,74,27,49,50,16,57,2,1,0,0,2,63,22,68,90,2,29,31,1,2,0,0,0,0,9,45,14,26,118,157,16,71,118,37,58,23,74,0,0,0,7,0,66,78,19,117,93,18,16,60,8,121,84,97,115,29,13,12,14,0,3,47,0,0,14,10,3,26,30,42,27,10,0,28,60,50,73,92,35,105,2,72,55,76,212,81,62,60,5,44,34,54,108,25,3,87,39,0,18,58,1,1,87,32,0,14,48,2,1,127,32,0,34,90,211,61,52,58,4,50,42,58,61,2,50,0,64,12,82,63,75,65,63,83,48,104,87,124,102,121,12,61,26,1,40,11,16,17,84,1,109,0,19,33,107,91,53,86,85,19,5,48,2,106,5,7,3,11,8,6,5,58,22,18,32,28,43,45,28,0,24,8,29,19,3,99,1,64,6,124,73,14,52,2,34,1,1,11,30,1,10,2,70,39,36,147,62,31,43,48,12,53,1,1,0,0,2,65,22,58,96,2,25,35,0,1,0,0,0,0,10,53,10,20,127,135,27,63,104,51,50,25,85,0,4,0,0,0,16,55,9,98,88,19,16,63,10,120,60,88,112,41,20,10,15,0,4,41,0,0,14,10,6,26,33,42,30,17,0,25,66,48,54,75,30,81,1,67,51,92,150,107,8,75,22,46,104,28,2,86,32,0,18,59,1,2,87,29,2,49,42,2,20,153,11,15,100,94,225,74,58,53,5,52,42,88,75,1,53,0,64,9,77,60,78,64,67,92,52,106,93,119,102,79,7,65,44,1,96,14,51,25,78,2,104,0,16,33,107,90,50,87,86,21,5,53,3,126,4,28,5,71,3,23,4,53,22,16,51,64,44,48,17,0,15,16,9,34,4,123,0,71,4,127,71,12,45,1,39,1,1,12,32,6,12,0,46,29,49,108,70,24,45,68,15,80,5,2,0,1,3,62,20,67,87,2,27,36,0,1,0,0,1,1,10,47,13,20,116,143,31,64,124,48,54,25,106,0,8,0,0,0,27,53,14,86,88,21,19,56,7,121,57,95,110,38,23,14,15,0,2,52,0,0,16,8,3,28,30,41,29,16,0,26,55,39,78,111,45,93,1,78,48,86,147,7,79,22,51,53,28,3,85,36,0,19,60,1,3,86,30,2,52,36,1,27,163,14,19,100,96,202,66,57,63,7,54,43,78,75,1,48,0,62,9,80,64,78,59,57,78,52,99,96,116,96,118,9,61,21,1,24,5,27,16,75,1,108,0,16,32,107,93,52,86,82,20,7,49,2,118,5,6,1,10,8,9,8,87,24,55,52,68,52,40,30,0,18,13,28,21,2,114,1,69,8,125,66,14,50,2,33,1,1,10,32,3,12,21,73,47,62,169,34,44,17,43,1,0,0,1,2,62,21,60,88,1,27,36,0,0,0,0,0,0,11,52,12,19,119,140,25,55,127,56,51,29,105,0,18,0,0,0,13,54,8,81,87,24,16,54,8,72,63,94,112,25,25,11,13,0,3,45,0,0,14,12,4,20,32,43,31,19,9,25,67,124

Sequence (812 aa):
GLEVLFQGPMMNERFTLPAHSPALAALVPEFLDLARDLAVWENLTEHVSLDYRFANPPVHGPGDWDTYDSRFVDPAGVEIGTLQGTGRILYERSSDAHLMMYYREQLTFPDGTAQTAGWVDGTAILGGAWQRFPILGSGGRYGSMIGLRSFQPTPEAPHHSLYRTHLVLREIPGGHGLTDPEEIDAALSLLGAFVGPSVNPATGNGRLEPPMNERFTLPAHSPALAALVPEFLDLARAASGERDLAVWENLTEHVSLDYRFANPPVHGPGDWDTYDSRFVDPAGVEIGTLQGTGRILYERSSDAHLMMYYREQLTFPDGTAQTAGWVDGTAILGGAWQRFPILGSGGRYGSMIGLRSFQPTPEAPHSLYRTHLVLREIPGGHGLTDPEEIDAALSLLGAFVGPSVNPATGNGRLEPPERFTLPAHSPALAALVPEFLDLARAASGERDLAVWENLTEHVSLDYRFANPPVHGPGDWDTYDSRFVDPAGVEIGTLQGTGRRILYERSSDAHLMMYYYREQLTFPDGTAQTAGWVDGTAILGGAWQRFPILGSGGRYGSMIGLRSFQPTPEAPHSLYRTHLVLREIPGGHGLTDPEEIDAALSLLGAFVGPSVNPATGNGRLEPPRFTLPAHSPALAALVPEFLDLARAASGERDLAVWENLTEHVSLDYRFANPPVHGPGDWDTYDSRFVDPAGVEIGTLQGTGRILYERSSDAHLMMYYREQLTFPDGTAQTAGWVDGTAILAWQRFPILGSGGRYGSMIGLRSFQPTPEAPHSLYRTHLVLREIPGGHGLTDPEEIDAALSLLGAFVGPSVNPAT

Nearest PDB structures (foldseek):
  6ymn-assembly2_DDD  TM=1.005E+00  e=7.144E-38  Streptomyces koyangensis
  6le0-assembly1_B  TM=9.990E-01  e=2.631E-34  Streptomyces koyangensis
  6le0-assembly2_D  TM=9.990E-01  e=7.344E-34  Streptomyces koyangensis
  6ymn-assembly1_AAA  TM=9.826E-01  e=3.714E-33  Streptomyces koyangensis
  6le0-assembly2_C  TM=9.840E-01  e=8.351E-33  Streptomyces koyangensis